Protein AF-A0A8H4F3S7-F1 (afdb_monomer_lite)

Foldseek 3Di:
DDDDDDDDDDDDDDDDDDDDDDDDDDDDDDDDDDDDDDDDDDDDDDDDDDDDDDDDDDDDDYDYDDDDDDDDDDDDDDDDDDDDDDDDDDDDDDDDDDDDDDDDDDDDDDDDDDPDDDPDDDDDDDDDDDDDDDDDDDDDDDDDDDDDDDDDDDDDDDDVVVVVVPDPPDDDDDDDDDDDDDDDDDDDDDDDDDDDDPPVVVVVVLVVVVVVLQVPWFDFAFDDPVRHTDDSVLLLAADLDQDPFFGTPVCRPPPGVVLSLLLVLLCVLLVSDDDDPPDDNLVSLLSNLVCCLVPVVCLQSNLSSLSRNCHPPPDLSSNLSSLLSLLLSLQAFAHDPSCLVNSLSSLVVQLPVPPNPSVLSSVSSNLSRVVRVVVGGDNDGDDSLSSVCSSCPSVQPFLAAEAQVVQCVVCVVPDLWLERPLLVLLLVLLVVLVVLQAAQALNDADDPVLLVVCRSCVSVVHSDPPPDNDSNSSSNNNLNRLLRYNAHLQHQVCLVVLLVCLVPLVSLQVSLLPDDLRSSLSLLLVLVSVLSCQDPVSCVRHVCHLLNSLLSRLSSRDDDPDPDPVCVVVSSVSSSSSSSSSSPFWDFDNCCSIRNPDRGGIDGPQAQPQPDDDDDDDQVQLQKDWAGDRFWIWIARNVLGAIAIEGEPPDDDDDPDDPFRYAYPPFQAEEEEAAGQLCVVLCQLLLNLVRHQAYDCLAHQDPQHDHNPPDPPDDDGSAYEDCDPPDIHRYDHDDLLPLLHALLSSQLCSCSVCSNNSNNVSSVVLSVLLVCLLVLVLLQVDADPDAFEEWEWEQDLVVLKIKTAQHNHVQNLSVSLNHHYQDDPPVDDRMDMDRCVPPVLSVLVSQLRGLAYEYEYFPPCALDSVCDPCVCQACPPPNHDHRNCQVVLRYKYLQQEGDSSYRCCSRCCSNRVLLVSQQSNCSRAVQKDQPQQDPLDDPPLRIWGHHPDPTHHDYDDCSSVQHHRPNNVGVSSRRPHDRNPIDRDDDDDDDDDDPVVVVVVVVVVVVVVVVVVVVVVVVVVVVVVVVCDDDDDPPPD

InterPro domains:
  IPR000198 Rho GTPase-activating protein domain [PF00620] (420-561)
  IPR000198 Rho GTPase-activating protein domain [PS50238] (402-590)
  IPR000198 Rho GTPase-activating protein domain [SM00324] (417-587)
  IPR000857 MyTH4 domain [PF00784] (286-388)
  IPR000857 MyTH4 domain [PS51016] (238-391)
  IPR000857 MyTH4 domain [SM00139] (238-391)
  IPR008936 Rho GTPase activation protein [G3DSA:1.10.555.10] (398-590)
  IPR008936 Rho GTPase activation protein [SSF48350] (398-586)
  IPR038185 MyTH4 domain superfamily [G3DSA:1.25.40.530] (217-392)

Structure (mmCIF, N/CA/C/O backbone):
data_AF-A0A8H4F3S7-F1
#
_entry.id   AF-A0A8H4F3S7-F1
#
loop_
_atom_site.group_PDB
_atom_site.id
_atom_site.type_symbol
_atom_site.label_atom_id
_atom_site.label_alt_id
_atom_site.label_comp_id
_atom_site.label_asym_id
_atom_site.label_entity_id
_atom_site.label_seq_id
_atom_site.pdbx_PDB_ins_code
_atom_site.Cartn_x
_atom_site.Cartn_y
_atom_site.Cartn_z
_atom_site.occupancy
_atom_site.B_iso_or_equiv
_atom_site.auth_seq_id
_atom_site.auth_comp_id
_atom_site.auth_asym_id
_atom_site.auth_atom_id
_atom_site.pdbx_PDB_model_num
ATOM 1 N N . MET A 1 1 ? 22.781 -30.620 34.845 1.00 30.05 1 MET A N 1
ATOM 2 C CA . MET A 1 1 ? 22.462 -31.632 35.874 1.00 30.05 1 MET A CA 1
ATOM 3 C C . MET A 1 1 ? 21.105 -31.277 36.452 1.00 30.05 1 MET A C 1
ATOM 5 O O . MET A 1 1 ? 20.896 -30.086 36.636 1.00 30.05 1 MET A O 1
ATOM 9 N N . SER A 1 2 ? 20.173 -32.175 36.761 1.00 25.92 2 SER A N 1
ATOM 10 C CA . SER A 1 2 ? 19.842 -33.530 36.258 1.00 25.92 2 SER A CA 1
ATOM 11 C C . SER A 1 2 ? 18.367 -33.737 36.673 1.00 25.92 2 SER A C 1
ATOM 13 O O . SER A 1 2 ? 18.014 -33.308 37.762 1.00 25.92 2 SER A O 1
ATOM 15 N N . LEU A 1 3 ? 17.419 -34.097 35.800 1.00 32.06 3 LEU A N 1
ATOM 16 C CA . LEU A 1 3 ? 17.091 -35.448 35.300 1.00 32.06 3 LEU A CA 1
ATOM 17 C C . LEU A 1 3 ? 16.796 -36.505 36.388 1.00 32.06 3 LEU A C 1
ATOM 19 O O . LEU A 1 3 ? 17.487 -36.535 37.398 1.00 32.06 3 LEU A O 1
ATOM 23 N N . VAL A 1 4 ? 15.851 -37.414 36.074 1.00 28.28 4 VAL A N 1
ATOM 24 C CA . VAL A 1 4 ? 15.215 -38.455 36.931 1.00 28.28 4 VAL A CA 1
ATOM 25 C C . VAL A 1 4 ? 14.128 -37.857 37.854 1.00 28.28 4 VAL A C 1
ATOM 27 O O . VAL A 1 4 ? 14.453 -37.074 38.733 1.00 28.28 4 VAL A O 1
ATOM 30 N N . LEU A 1 5 ? 12.813 -37.977 37.597 1.00 31.77 5 LEU A N 1
ATOM 31 C CA . LEU A 1 5 ? 11.893 -39.119 37.339 1.00 31.77 5 LEU A CA 1
ATOM 32 C C . LEU A 1 5 ? 11.303 -39.753 38.614 1.00 31.77 5 LEU A C 1
ATOM 34 O O . LEU A 1 5 ? 12.008 -40.422 39.359 1.00 31.77 5 LEU A O 1
ATOM 38 N N . SER A 1 6 ? 9.975 -39.698 38.736 1.00 25.19 6 SER A N 1
ATOM 39 C CA . SER A 1 6 ? 9.138 -40.901 38.887 1.00 25.19 6 SER A CA 1
ATOM 40 C C . SER A 1 6 ? 7.714 -40.601 38.392 1.00 25.19 6 SER A C 1
ATOM 42 O O . SER A 1 6 ? 7.310 -39.440 38.334 1.00 25.19 6 SER A O 1
ATOM 44 N N . ALA A 1 7 ? 6.984 -41.634 37.983 1.00 29.77 7 ALA A N 1
ATOM 45 C CA . ALA A 1 7 ? 5.580 -41.587 37.573 1.00 29.77 7 ALA A CA 1
ATOM 46 C C . ALA A 1 7 ? 4.899 -42.886 38.025 1.00 29.77 7 ALA A C 1
ATOM 48 O O . ALA A 1 7 ? 5.616 -43.861 38.246 1.00 29.77 7 ALA A O 1
ATOM 49 N N . ASN A 1 8 ? 3.564 -42.868 38.165 1.00 24.09 8 ASN A N 1
ATOM 50 C CA . ASN A 1 8 ? 2.613 -44.002 38.183 1.00 24.09 8 ASN A CA 1
ATOM 51 C C . ASN A 1 8 ? 1.218 -43.448 38.604 1.00 24.09 8 ASN A C 1
ATOM 53 O O . ASN A 1 8 ? 1.187 -42.532 39.422 1.00 24.09 8 ASN A O 1
ATOM 57 N N . ALA A 1 9 ? 0.042 -43.782 38.039 1.00 28.48 9 ALA A N 1
ATOM 58 C CA . ALA A 1 9 ? -0.511 -45.037 37.472 1.00 28.48 9 ALA A CA 1
ATOM 59 C C . ALA A 1 9 ? -0.664 -46.135 38.553 1.00 28.48 9 ALA A C 1
ATOM 61 O O . ALA A 1 9 ? 0.255 -46.352 39.321 1.00 28.48 9 ALA A O 1
ATOM 62 N N . SER A 1 10 ? -1.755 -46.875 38.747 1.00 30.25 10 SER A N 1
ATOM 63 C CA . SER A 1 10 ? -2.811 -47.428 37.874 1.00 30.25 10 SER A CA 1
ATOM 64 C C . SER A 1 10 ? -3.978 -47.903 38.804 1.00 30.25 10 SER A C 1
ATOM 66 O O . SER A 1 10 ? -3.956 -47.541 39.979 1.00 30.25 10 SER A O 1
ATOM 68 N N . GLU A 1 11 ? -5.035 -48.656 38.459 1.00 31.36 11 GLU A N 1
ATOM 69 C CA . GLU A 1 11 ? -5.537 -49.274 37.214 1.00 31.36 11 GLU A CA 1
ATOM 70 C C . GLU A 1 11 ? -7.071 -49.517 37.334 1.00 31.36 11 GLU A C 1
ATOM 72 O O . GLU A 1 11 ? -7.676 -49.101 38.322 1.00 31.36 11 GLU A O 1
ATOM 77 N N . GLY A 1 12 ? -7.702 -50.207 36.369 1.00 24.22 12 GLY A N 1
ATOM 78 C CA . GLY A 1 12 ? -9.120 -50.618 36.421 1.00 24.22 12 GLY A CA 1
ATOM 79 C C . GLY A 1 12 ? -9.851 -50.469 35.075 1.00 24.22 12 GLY A C 1
ATOM 80 O O . GLY A 1 12 ? -10.682 -49.579 34.956 1.00 24.22 12 GLY A O 1
ATOM 81 N N . ALA A 1 13 ? -9.489 -51.127 33.964 1.00 28.52 13 ALA A N 1
ATOM 82 C CA . ALA A 1 13 ? -9.223 -52.556 33.683 1.00 28.52 13 ALA A CA 1
ATOM 83 C C . ALA A 1 13 ? -10.454 -53.300 33.103 1.00 28.52 13 ALA A C 1
ATOM 85 O O . ALA A 1 13 ? -11.560 -53.181 33.622 1.00 28.52 13 ALA A O 1
ATOM 86 N N . GLY A 1 14 ? -10.249 -54.075 32.027 1.00 24.52 14 GLY A N 1
ATOM 87 C CA . GLY A 1 14 ? -11.282 -54.836 31.301 1.00 24.52 14 GLY A CA 1
ATOM 88 C C . GLY A 1 14 ? -10.870 -55.065 29.839 1.00 24.52 14 GLY A C 1
ATOM 89 O O . GLY A 1 14 ? -10.907 -54.129 29.043 1.00 24.52 14 GLY A O 1
ATOM 90 N N . THR A 1 15 ? -10.398 -56.274 29.498 1.00 28.19 15 THR A N 1
ATOM 91 C CA . THR A 1 15 ? -9.485 -56.469 28.349 1.00 28.19 15 THR A CA 1
ATOM 92 C C . THR A 1 15 ? -9.474 -57.926 27.811 1.00 28.19 15 THR A C 1
ATOM 94 O O . THR A 1 15 ? -9.750 -58.841 28.579 1.00 28.19 15 THR A O 1
ATOM 97 N N . LEU A 1 16 ? -9.014 -58.111 26.554 1.00 30.89 16 LEU A N 1
ATOM 98 C CA . LEU A 1 16 ? -8.405 -59.318 25.912 1.00 30.89 16 LEU A CA 1
ATOM 99 C C . LEU A 1 16 ? -9.239 -60.277 25.002 1.00 30.89 16 LEU A C 1
ATOM 101 O O . LEU A 1 16 ? -10.076 -61.038 25.466 1.00 30.89 16 LEU A O 1
ATOM 105 N N . GLN A 1 17 ? -8.829 -60.282 23.717 1.00 27.73 17 GLN A N 1
ATOM 106 C CA . GLN A 1 17 ? -8.341 -61.404 22.864 1.00 27.73 17 GLN A CA 1
ATOM 107 C C . GLN A 1 17 ? -9.236 -62.476 22.174 1.00 27.73 17 GLN A C 1
ATOM 109 O O . GLN A 1 17 ? -9.980 -63.220 22.797 1.00 27.73 17 GLN A O 1
ATOM 114 N N . ASP A 1 18 ? -9.004 -62.565 20.850 1.00 28.66 18 ASP A N 1
ATOM 115 C CA . ASP A 1 18 ? -8.637 -63.720 19.989 1.00 28.66 18 ASP A CA 1
ATOM 116 C C . ASP A 1 18 ? -9.385 -65.077 20.049 1.00 28.66 18 ASP A C 1
ATOM 118 O O . ASP A 1 18 ? -9.222 -65.842 20.991 1.00 28.66 18 ASP A O 1
ATOM 122 N N . GLU A 1 19 ? -10.030 -65.477 18.934 1.00 27.84 19 GLU A N 1
ATOM 123 C CA . GLU A 1 19 ? -9.434 -66.408 17.938 1.00 27.84 19 GLU A CA 1
ATOM 124 C C . GLU A 1 19 ? -10.245 -66.462 16.606 1.00 27.84 19 GLU A C 1
ATOM 126 O O . GLU A 1 19 ? -11.162 -65.666 16.398 1.00 27.84 19 GLU A O 1
ATOM 131 N N . LEU A 1 20 ? -9.857 -67.320 15.644 1.00 26.53 20 LEU A N 1
ATOM 132 C CA . LEU A 1 20 ? -10.383 -67.366 14.261 1.00 26.53 20 LEU A CA 1
ATOM 133 C C . LEU A 1 20 ? -11.532 -68.384 14.055 1.00 26.53 20 LEU A C 1
ATOM 135 O O . LEU A 1 20 ? -11.533 -69.420 14.709 1.00 26.53 20 LEU A O 1
ATOM 139 N N . VAL A 1 21 ? -12.399 -68.167 13.040 1.00 27.50 21 VAL A N 1
ATOM 140 C CA . VAL A 1 21 ? -12.655 -69.079 11.875 1.00 27.50 21 VAL A CA 1
ATOM 141 C C . VAL A 1 21 ? -13.972 -68.767 11.107 1.00 27.50 21 VAL A C 1
ATOM 143 O O . VAL A 1 21 ? -15.048 -68.679 11.678 1.00 27.50 21 VAL A O 1
ATOM 146 N N . GLU A 1 22 ? -13.837 -68.654 9.776 1.00 25.67 22 GLU A N 1
ATOM 147 C CA . GLU A 1 22 ? -14.793 -68.850 8.653 1.00 25.67 22 GLU A CA 1
ATOM 148 C C . GLU A 1 22 ? -16.253 -68.297 8.556 1.00 25.67 22 GLU A C 1
ATOM 150 O O . GLU A 1 22 ? -17.151 -68.584 9.334 1.00 25.67 22 GLU A O 1
ATOM 155 N N . GLN A 1 23 ? -16.502 -67.772 7.337 1.00 23.48 23 GLN A N 1
ATOM 156 C CA . GLN A 1 23 ? -17.669 -67.968 6.442 1.00 23.48 23 GLN A CA 1
ATOM 157 C C . GLN A 1 23 ? -18.932 -67.061 6.447 1.00 23.48 23 GLN A C 1
ATOM 159 O O . GLN A 1 23 ? -19.747 -67.035 7.356 1.00 23.48 23 GLN A O 1
ATOM 164 N N . LYS A 1 24 ? -19.191 -66.567 5.215 1.00 22.94 24 LYS A N 1
ATOM 165 C CA . LYS A 1 24 ? -20.485 -66.352 4.515 1.00 22.94 24 LYS A CA 1
ATOM 166 C C . LYS A 1 24 ? -21.374 -65.124 4.831 1.00 22.94 24 LYS A C 1
ATOM 168 O O . LYS A 1 24 ? -22.195 -65.147 5.730 1.00 22.94 24 LYS A O 1
ATOM 173 N N . ARG A 1 25 ? -21.415 -64.254 3.800 1.00 24.78 25 ARG A N 1
ATOM 174 C CA . ARG A 1 25 ? -22.603 -63.621 3.161 1.00 24.78 25 ARG A CA 1
ATOM 175 C C . ARG A 1 25 ? -23.397 -62.535 3.915 1.00 24.78 25 ARG A C 1
ATOM 177 O O . ARG A 1 25 ? -23.950 -62.800 4.961 1.00 24.78 25 ARG A O 1
ATOM 184 N N . HIS A 1 26 ? -23.573 -61.406 3.203 1.00 27.44 26 HIS A N 1
ATOM 185 C CA . HIS A 1 26 ? -24.788 -60.572 3.004 1.00 27.44 26 HIS A CA 1
ATOM 186 C C . HIS A 1 26 ? -25.687 -60.215 4.227 1.00 27.44 26 HIS A C 1
ATOM 188 O O . HIS A 1 26 ? -26.011 -61.044 5.058 1.00 27.44 26 HIS A O 1
ATOM 194 N N . SER A 1 27 ? -26.269 -59.014 4.330 1.00 26.11 27 SER A N 1
ATOM 195 C CA . SER A 1 27 ? -27.032 -58.343 3.259 1.00 26.11 27 SER A CA 1
ATOM 196 C C . SER A 1 27 ? -27.237 -56.836 3.493 1.00 26.11 27 SER A C 1
ATOM 198 O O . SER A 1 27 ? -27.089 -56.342 4.605 1.00 26.11 27 SER A O 1
ATOM 200 N N . ARG A 1 28 ? -27.658 -56.124 2.436 1.00 35.53 28 ARG A N 1
ATOM 201 C CA . ARG A 1 28 ? -28.431 -54.870 2.539 1.00 35.53 28 ARG A CA 1
ATOM 202 C C . ARG A 1 28 ? -29.928 -55.191 2.696 1.00 35.53 28 ARG A C 1
ATOM 204 O O . ARG A 1 28 ? -30.354 -56.253 2.253 1.00 35.53 28 ARG A O 1
ATOM 211 N N . SER A 1 29 ? -30.706 -54.216 3.163 1.00 27.83 29 SER A N 1
ATOM 212 C CA . SER A 1 29 ? -32.123 -54.004 2.804 1.00 27.83 29 SER A CA 1
ATOM 213 C C . SER A 1 29 ? -32.195 -52.574 2.223 1.00 27.83 29 SER A C 1
ATOM 215 O O . SER A 1 29 ? -31.497 -51.712 2.755 1.00 27.83 29 SER A O 1
ATOM 217 N N . LEU A 1 30 ? -32.760 -52.260 1.046 1.00 30.67 30 LEU A N 1
ATOM 218 C CA . LEU A 1 30 ? -34.094 -52.561 0.476 1.00 30.67 30 LEU A CA 1
ATOM 219 C C . LEU A 1 30 ? -35.198 -51.772 1.216 1.00 30.67 30 LEU A C 1
ATOM 221 O O . LEU A 1 30 ? -35.087 -51.597 2.426 1.00 30.67 30 LEU A O 1
ATOM 225 N N . ASP A 1 31 ? -36.194 -51.185 0.537 1.00 29.19 31 ASP A N 1
ATOM 226 C CA . ASP A 1 31 ? -36.855 -51.673 -0.694 1.00 29.19 31 ASP A CA 1
ATOM 227 C C . ASP A 1 31 ? -36.945 -50.698 -1.892 1.00 29.19 31 ASP A C 1
ATOM 229 O O . ASP A 1 31 ? -37.033 -49.485 -1.719 1.00 29.19 31 ASP A O 1
ATOM 233 N N . LEU A 1 32 ? -36.999 -51.265 -3.112 1.00 28.77 32 LEU A N 1
ATOM 234 C CA . LEU A 1 32 ? -37.685 -50.730 -4.308 1.00 28.77 32 LEU A CA 1
ATOM 235 C C . LEU A 1 32 ? -37.726 -51.806 -5.424 1.00 28.77 32 LEU A C 1
ATOM 237 O O . LEU A 1 32 ? -36.688 -52.173 -5.965 1.00 28.77 32 LEU A O 1
ATOM 241 N N . GLU A 1 33 ? -38.921 -52.300 -5.757 1.00 27.94 33 GLU A N 1
ATOM 242 C CA . GLU A 1 33 ? -39.277 -53.346 -6.749 1.00 27.94 33 GLU A CA 1
ATOM 243 C C . GLU A 1 33 ? -40.795 -53.162 -7.080 1.00 27.94 33 GLU A C 1
ATOM 245 O O . GLU A 1 33 ? -41.448 -52.406 -6.351 1.00 27.94 33 GLU A O 1
ATOM 250 N N . PRO A 1 34 ? -41.424 -53.818 -8.091 1.00 49.97 34 PRO A N 1
ATOM 251 C CA . PRO A 1 34 ? -40.870 -54.808 -9.019 1.00 49.97 34 PRO A CA 1
ATOM 252 C C . PRO A 1 34 ? -41.162 -54.595 -10.522 1.00 49.97 34 PRO A C 1
ATOM 254 O O . PRO A 1 34 ? -42.189 -54.030 -10.904 1.00 49.97 34 PRO A O 1
ATOM 257 N N . ASN A 1 35 ? -40.326 -55.197 -11.382 1.00 29.38 35 ASN A N 1
ATOM 258 C CA . ASN A 1 35 ? -40.715 -56.268 -12.332 1.00 29.38 35 ASN A CA 1
ATOM 259 C C . ASN A 1 35 ? -39.581 -56.619 -13.320 1.00 29.38 35 ASN A C 1
ATOM 261 O O . ASN A 1 35 ? -38.792 -55.764 -13.715 1.00 29.38 35 ASN A O 1
ATOM 265 N N . ALA A 1 36 ? -39.510 -57.887 -13.749 1.00 28.20 36 ALA A N 1
ATOM 266 C CA . ALA A 1 36 ? -38.321 -58.448 -14.401 1.00 28.20 36 ALA A CA 1
ATOM 267 C C . ALA A 1 36 ? -38.604 -59.364 -15.609 1.00 28.20 36 ALA A C 1
ATOM 269 O O . ALA A 1 36 ? -39.636 -60.032 -15.658 1.00 28.20 36 ALA A O 1
ATOM 270 N N . ARG A 1 37 ? -37.629 -59.442 -16.537 1.00 27.86 37 ARG A N 1
ATOM 271 C CA . ARG A 1 37 ? -37.309 -60.533 -17.504 1.00 27.86 37 ARG A CA 1
ATOM 272 C C . ARG A 1 37 ? -36.191 -60.047 -18.454 1.00 27.86 37 ARG A C 1
ATOM 274 O O . ARG A 1 37 ? -36.165 -58.869 -18.770 1.00 27.86 37 ARG A O 1
ATOM 281 N N . MET A 1 38 ? -35.262 -60.854 -18.979 1.00 27.36 38 MET A N 1
ATOM 282 C CA . MET A 1 38 ? -34.827 -62.233 -18.679 1.00 27.36 38 MET A CA 1
ATOM 283 C C . MET A 1 38 ? -33.371 -62.406 -19.198 1.00 27.36 38 MET A C 1
ATOM 285 O O . MET A 1 38 ? -32.945 -61.638 -20.058 1.00 27.36 38 MET A O 1
ATOM 289 N N . ARG A 1 39 ? -32.598 -63.399 -18.726 1.00 28.17 39 ARG A N 1
ATOM 290 C CA . ARG A 1 39 ? -31.249 -63.734 -19.257 1.00 28.17 39 ARG A CA 1
ATOM 291 C C . ARG A 1 39 ? -31.279 -64.978 -20.150 1.00 28.17 39 ARG A C 1
ATOM 293 O O . ARG A 1 39 ? -32.022 -65.904 -19.848 1.00 28.17 39 ARG A O 1
ATOM 300 N N . LEU A 1 40 ? -30.353 -65.062 -21.112 1.00 25.20 40 LEU A N 1
ATOM 301 C CA . LEU A 1 40 ? -29.851 -66.321 -21.688 1.00 25.20 40 LEU A CA 1
ATOM 302 C C . LEU A 1 40 ? -28.408 -66.151 -22.217 1.00 25.20 40 LEU A C 1
ATOM 304 O O . LEU A 1 40 ? -28.021 -65.059 -22.622 1.00 25.20 40 LEU A O 1
ATOM 308 N N . HIS A 1 41 ? -27.618 -67.230 -22.204 1.00 31.39 41 HIS A N 1
ATOM 309 C CA . HIS A 1 41 ? -26.297 -67.345 -22.852 1.00 31.39 41 HIS A CA 1
ATOM 310 C C . HIS A 1 41 ? -26.415 -68.257 -24.082 1.00 31.39 41 HIS A C 1
ATOM 312 O O . HIS A 1 41 ? -27.079 -69.284 -23.950 1.00 31.39 41 HIS A O 1
ATOM 318 N N . GLN A 1 42 ? -25.686 -67.992 -25.184 1.00 28.98 42 GLN A N 1
ATOM 319 C CA . GLN A 1 42 ? -25.071 -69.035 -26.042 1.00 28.98 42 GLN A CA 1
ATOM 320 C C . GLN A 1 42 ? -24.177 -68.496 -27.192 1.00 28.98 42 GLN A C 1
ATOM 322 O O . GLN A 1 42 ? -24.397 -67.403 -27.694 1.00 28.98 42 GLN A O 1
ATOM 327 N N . ARG A 1 43 ? -23.207 -69.339 -27.599 1.00 25.34 43 ARG A N 1
ATOM 328 C CA . ARG A 1 43 ? -22.663 -69.605 -28.962 1.00 25.34 43 ARG A CA 1
ATOM 329 C C . ARG A 1 43 ? -22.178 -68.478 -29.909 1.00 25.34 43 ARG A C 1
ATOM 331 O O . ARG A 1 43 ? -22.951 -67.863 -30.621 1.00 25.34 43 ARG A O 1
ATOM 338 N N . SER A 1 44 ? -20.847 -68.375 -30.010 1.00 24.64 44 SER A N 1
ATOM 339 C CA . SER A 1 44 ? -19.993 -68.715 -31.184 1.00 24.64 44 SER A CA 1
ATOM 340 C C . SER A 1 44 ? -20.448 -68.549 -32.662 1.00 24.64 44 SER A C 1
ATOM 342 O O . SER A 1 44 ? -21.379 -69.230 -33.084 1.00 24.64 44 SER A O 1
ATOM 344 N N . ALA A 1 45 ? -19.527 -67.937 -33.437 1.00 25.88 45 ALA A N 1
ATOM 345 C CA . ALA A 1 45 ? -19.052 -68.271 -34.807 1.00 25.88 45 ALA A CA 1
ATOM 346 C C . ALA A 1 45 ? -19.709 -67.663 -36.081 1.00 25.88 45 ALA A C 1
ATOM 348 O O . ALA A 1 45 ? -20.926 -67.575 -36.158 1.00 25.88 45 ALA A O 1
ATOM 349 N N . SER A 1 46 ? -18.812 -67.334 -37.045 1.00 28.08 46 SER A N 1
ATOM 350 C CA . SER A 1 46 ? -18.922 -67.239 -38.534 1.00 28.08 46 SER A CA 1
ATOM 351 C C . SER A 1 46 ? -20.031 -66.390 -39.200 1.00 28.08 46 SER A C 1
ATOM 353 O O . SER A 1 46 ? -21.099 -66.193 -38.641 1.00 28.08 46 SER A O 1
ATOM 355 N N . GLU A 1 47 ? -19.887 -65.845 -40.422 1.00 32.69 47 GLU A N 1
ATOM 356 C CA . GLU A 1 47 ? -18.753 -65.598 -41.358 1.00 32.69 47 GLU A CA 1
ATOM 357 C C . GLU A 1 47 ? -19.172 -64.450 -42.313 1.00 32.69 47 GLU A C 1
ATOM 359 O O . GLU A 1 47 ? -20.370 -64.207 -42.477 1.00 32.69 47 GLU A O 1
ATOM 364 N N . SER A 1 48 ? -18.263 -63.620 -42.846 1.00 31.05 48 SER A N 1
ATOM 365 C CA . SER A 1 48 ? -17.764 -63.595 -44.255 1.00 31.05 48 SER A CA 1
ATOM 366 C C . SER A 1 48 ? -17.426 -62.118 -44.602 1.00 31.05 48 SER A C 1
ATOM 368 O O . SER A 1 48 ? -17.904 -61.234 -43.889 1.00 31.05 48 SER A O 1
ATOM 370 N N . ASP A 1 49 ? -16.658 -61.692 -45.617 1.00 31.28 49 ASP A N 1
ATOM 371 C CA . ASP A 1 49 ? -15.682 -62.294 -46.558 1.00 31.28 49 ASP A CA 1
ATOM 372 C C . ASP A 1 49 ? -14.805 -61.133 -47.120 1.00 31.28 49 ASP A C 1
ATOM 374 O O . ASP A 1 49 ? -15.175 -59.969 -46.964 1.00 31.28 49 ASP A O 1
ATOM 378 N N . GLY A 1 50 ? -13.665 -61.318 -47.800 1.00 27.75 50 GLY A N 1
ATOM 379 C CA . GLY A 1 50 ? -12.905 -62.531 -48.134 1.00 27.75 50 GLY A CA 1
ATOM 380 C C . GLY A 1 50 ? -11.714 -62.219 -49.078 1.00 27.75 50 GLY A C 1
ATOM 381 O O . GLY A 1 50 ? -11.631 -61.114 -49.613 1.00 27.75 50 GLY A O 1
ATOM 382 N N . ILE A 1 51 ? -10.857 -63.226 -49.323 1.00 27.97 51 ILE A N 1
ATOM 383 C CA . ILE A 1 51 ? -9.754 -63.309 -50.324 1.00 27.97 51 ILE A CA 1
ATOM 384 C C . ILE A 1 51 ? -8.394 -62.630 -49.978 1.00 27.97 51 ILE A C 1
ATOM 386 O O . ILE A 1 51 ? -8.310 -61.457 -49.628 1.00 27.97 51 ILE A O 1
ATOM 390 N N . ASP A 1 52 ? -7.321 -63.429 -50.121 1.00 29.25 52 ASP A N 1
ATOM 391 C CA . ASP A 1 52 ? -5.887 -63.190 -49.818 1.00 29.25 52 ASP A CA 1
ATOM 392 C C . ASP A 1 52 ? -5.116 -62.390 -50.918 1.00 29.25 52 ASP A C 1
ATOM 394 O O . ASP A 1 52 ? -5.742 -61.865 -51.835 1.00 29.25 52 ASP A O 1
ATOM 398 N N . ILE A 1 53 ? -3.777 -62.199 -50.978 1.00 30.16 53 ILE A N 1
ATOM 399 C CA . ILE A 1 53 ? -2.530 -62.869 -50.480 1.00 30.16 53 ILE A CA 1
ATOM 400 C C . ILE A 1 53 ? -1.349 -61.827 -50.529 1.00 30.16 53 ILE A C 1
ATOM 402 O O . ILE A 1 53 ? -1.591 -60.703 -50.959 1.00 30.16 53 ILE A O 1
ATOM 406 N N . ILE A 1 54 ? -0.057 -62.015 -50.165 1.00 30.16 54 ILE A N 1
ATOM 407 C CA . ILE A 1 54 ? 0.842 -63.153 -49.819 1.00 30.16 54 ILE A CA 1
ATOM 408 C C . ILE A 1 54 ? 1.895 -62.685 -48.759 1.00 30.16 54 ILE A C 1
ATOM 410 O O . ILE A 1 54 ? 2.281 -61.524 -48.809 1.00 30.16 54 ILE A O 1
ATOM 414 N N . ALA A 1 55 ? 2.460 -63.605 -47.946 1.00 28.78 55 ALA A N 1
ATOM 415 C CA . ALA A 1 55 ? 3.759 -63.549 -47.203 1.00 28.78 55 ALA A CA 1
ATOM 416 C C . ALA A 1 55 ? 3.983 -62.423 -46.137 1.00 28.78 55 ALA A C 1
ATOM 418 O O . ALA A 1 55 ? 3.816 -61.250 -46.430 1.00 28.78 55 ALA A O 1
ATOM 419 N N . ALA A 1 56 ? 4.274 -62.676 -44.841 1.00 29.36 56 ALA A N 1
ATOM 420 C CA . ALA A 1 56 ? 5.368 -63.421 -44.146 1.00 29.36 56 ALA A CA 1
ATOM 421 C C . ALA A 1 56 ? 6.634 -62.546 -43.864 1.00 29.36 56 ALA A C 1
ATOM 423 O O . ALA A 1 56 ? 6.935 -61.671 -44.667 1.00 29.36 56 ALA A O 1
ATOM 424 N N . THR A 1 57 ? 7.399 -62.653 -42.755 1.00 30.25 57 THR A N 1
ATOM 425 C CA . THR A 1 57 ? 7.477 -63.647 -41.643 1.00 30.25 57 THR A CA 1
ATOM 426 C C . THR A 1 57 ? 8.029 -63.015 -40.324 1.00 30.25 57 THR A C 1
ATOM 428 O O . THR A 1 57 ? 8.536 -61.902 -40.363 1.00 30.25 57 THR A O 1
ATOM 431 N N . GLU A 1 58 ? 7.922 -63.734 -39.186 1.00 29.88 58 GLU A N 1
ATOM 432 C CA . GLU A 1 58 ? 8.734 -63.756 -37.917 1.00 29.88 58 GLU A CA 1
ATOM 433 C C . GLU A 1 58 ? 9.638 -62.557 -37.492 1.00 29.88 58 GLU A C 1
ATOM 435 O O . GLU A 1 58 ? 10.414 -62.036 -38.277 1.00 29.88 58 GLU A O 1
ATOM 440 N N . GLN A 1 59 ? 9.599 -61.998 -36.263 1.00 28.88 59 GLN A N 1
ATOM 441 C CA . GLN A 1 59 ? 9.763 -62.490 -34.861 1.00 28.88 59 GLN A CA 1
ATOM 442 C C . GLN A 1 59 ? 11.200 -62.524 -34.257 1.00 28.88 59 GLN A C 1
ATOM 444 O O . GLN A 1 59 ? 12.120 -63.108 -34.814 1.00 28.88 59 GLN A O 1
ATOM 449 N N . LYS A 1 60 ? 11.274 -62.076 -32.982 1.00 28.94 60 LYS A N 1
ATOM 450 C CA . LYS A 1 60 ? 12.256 -62.379 -31.898 1.00 28.94 60 LYS A CA 1
ATOM 451 C C . LYS A 1 60 ? 13.577 -61.578 -31.778 1.00 28.94 60 LYS A C 1
ATOM 453 O O . LYS A 1 60 ? 13.799 -60.604 -32.484 1.00 28.94 60 LYS A O 1
ATOM 458 N N . ILE A 1 61 ? 14.297 -61.859 -30.676 1.00 28.61 61 ILE A N 1
ATOM 459 C CA . ILE A 1 61 ? 15.178 -60.945 -29.902 1.00 28.61 61 ILE A CA 1
ATOM 460 C C . ILE A 1 61 ? 16.606 -61.584 -29.681 1.00 28.61 61 ILE A C 1
ATOM 462 O O . ILE A 1 61 ? 16.948 -62.447 -30.482 1.00 28.61 61 ILE A O 1
ATOM 466 N N . PRO A 1 62 ? 17.496 -61.166 -28.736 1.00 53.84 62 PRO A N 1
ATOM 467 C CA . PRO A 1 62 ? 18.940 -60.874 -28.950 1.00 53.84 62 PRO A CA 1
ATOM 468 C C . PRO A 1 62 ? 19.867 -62.078 -28.552 1.00 53.84 62 PRO A C 1
ATOM 470 O O . PRO A 1 62 ? 19.339 -63.190 -28.557 1.00 53.84 62 PRO A O 1
ATOM 473 N N . PRO A 1 63 ? 21.164 -61.974 -28.108 1.00 53.28 63 PRO A N 1
ATOM 474 C CA . PRO A 1 63 ? 22.157 -60.867 -28.023 1.00 53.28 63 PRO A CA 1
ATOM 475 C C . PRO A 1 63 ? 23.636 -61.228 -28.429 1.00 53.28 63 PRO A C 1
ATOM 477 O O . PRO A 1 63 ? 23.917 -62.340 -28.862 1.00 53.28 63 PRO A O 1
ATOM 480 N N . SER A 1 64 ? 24.603 -60.336 -28.105 1.00 27.34 64 SER A N 1
ATOM 481 C CA . SER A 1 64 ? 26.061 -60.594 -27.854 1.00 27.34 64 SER A CA 1
ATOM 482 C C . SER A 1 64 ? 27.006 -60.764 -29.084 1.00 27.34 64 SER A C 1
ATOM 484 O O . SER A 1 64 ? 26.483 -60.943 -30.174 1.00 27.34 64 SER A O 1
ATOM 486 N N . VAL A 1 65 ? 28.367 -60.746 -29.075 1.00 29.80 65 VAL A N 1
ATOM 487 C CA . VAL A 1 65 ? 29.517 -60.175 -28.282 1.00 29.80 65 VAL A CA 1
ATOM 488 C C . VAL A 1 65 ? 30.839 -60.443 -29.104 1.00 29.80 65 VAL A C 1
ATOM 490 O O . VAL A 1 65 ? 30.785 -61.197 -30.066 1.00 29.80 65 VAL A O 1
ATOM 493 N N . VAL A 1 66 ? 32.014 -59.881 -28.730 1.00 29.75 66 VAL A N 1
ATOM 494 C CA . VAL A 1 66 ? 33.424 -60.166 -29.201 1.00 29.75 66 VAL A CA 1
ATOM 495 C C . VAL A 1 66 ? 34.105 -59.268 -30.284 1.00 29.75 66 VAL A C 1
ATOM 497 O O . VAL A 1 66 ? 33.914 -59.413 -31.482 1.00 29.75 66 VAL A O 1
ATOM 500 N N . ALA A 1 67 ? 35.002 -58.401 -29.785 1.00 27.20 67 ALA A N 1
ATOM 501 C CA . ALA A 1 67 ? 36.378 -57.987 -30.179 1.00 27.20 67 ALA A CA 1
ATOM 502 C C . ALA A 1 67 ? 37.047 -58.135 -31.594 1.00 27.20 67 ALA A C 1
ATOM 504 O O . ALA A 1 67 ? 37.186 -59.225 -32.131 1.00 27.20 67 ALA A O 1
ATOM 505 N N . SER A 1 68 ? 37.711 -57.028 -32.010 1.00 25.48 68 SER A N 1
ATOM 506 C CA . SER A 1 68 ? 39.076 -56.865 -32.624 1.00 25.48 68 SER A CA 1
ATOM 507 C C . SER A 1 68 ? 39.514 -57.664 -33.883 1.00 25.48 68 SER A C 1
ATOM 509 O O . SER A 1 68 ? 39.616 -58.882 -33.832 1.00 25.48 68 SER A O 1
ATOM 511 N N . SER A 1 69 ? 40.032 -57.055 -34.972 1.00 27.11 69 SER A N 1
ATOM 512 C CA . SER A 1 69 ? 41.342 -56.349 -35.004 1.00 27.11 69 SER A CA 1
ATOM 513 C C . SER A 1 69 ? 41.740 -55.738 -36.391 1.00 27.11 69 SER A C 1
ATOM 515 O O . SER A 1 69 ? 41.522 -56.363 -37.417 1.00 27.11 69 SER A O 1
ATOM 517 N N . VAL A 1 70 ? 42.315 -54.511 -36.392 1.00 26.39 70 VAL A N 1
ATOM 518 C CA . VAL A 1 70 ? 43.626 -54.053 -36.980 1.00 26.39 70 VAL A CA 1
ATOM 519 C C . VAL A 1 70 ? 44.105 -54.608 -38.363 1.00 26.39 70 VAL A C 1
ATOM 521 O O . VAL A 1 70 ? 44.156 -55.828 -38.472 1.00 26.39 70 VAL A O 1
ATOM 524 N N . PRO A 1 71 ? 44.673 -53.820 -39.339 1.00 38.56 71 PRO A N 1
ATOM 525 C CA . PRO A 1 71 ? 44.793 -52.345 -39.504 1.00 38.56 71 PRO A CA 1
ATOM 526 C C . PRO A 1 71 ? 44.633 -51.764 -40.963 1.00 38.56 71 PRO A C 1
ATOM 528 O O . PRO A 1 71 ? 44.343 -52.462 -41.928 1.00 38.56 71 PRO A O 1
ATOM 531 N N . THR A 1 72 ? 45.018 -50.478 -41.104 1.00 24.55 72 THR A N 1
ATOM 532 C CA . THR A 1 72 ? 45.743 -49.790 -42.223 1.00 24.55 72 THR A CA 1
ATOM 533 C C . THR A 1 72 ? 45.045 -48.864 -43.251 1.00 24.55 72 THR A C 1
ATOM 535 O O . THR A 1 72 ? 44.201 -49.260 -44.039 1.00 24.55 72 THR A O 1
ATOM 538 N N . THR A 1 73 ? 45.604 -47.636 -43.299 1.00 27.34 73 THR A N 1
ATOM 539 C CA . THR A 1 73 ? 45.706 -46.631 -44.393 1.00 27.34 73 THR A CA 1
ATOM 540 C C . THR A 1 73 ? 44.489 -45.840 -44.917 1.00 27.34 73 THR A C 1
ATOM 542 O O . THR A 1 73 ? 43.829 -46.282 -45.842 1.00 27.34 73 THR A O 1
ATOM 545 N N . LYS A 1 74 ? 44.400 -44.579 -44.430 1.00 26.52 74 LYS A N 1
ATOM 546 C CA . LYS A 1 74 ? 44.211 -43.280 -45.150 1.00 26.52 74 LYS A CA 1
ATOM 547 C C . LYS A 1 74 ? 43.019 -43.146 -46.127 1.00 26.52 74 LYS A C 1
ATOM 549 O O . LYS A 1 74 ? 42.916 -43.897 -47.078 1.00 26.52 74 LYS A O 1
ATOM 554 N N . GLU A 1 75 ? 42.153 -42.136 -46.019 1.00 28.23 75 GLU A N 1
ATOM 555 C CA . GLU A 1 75 ? 42.487 -40.693 -46.037 1.00 28.23 75 GLU A CA 1
ATOM 556 C C . GLU A 1 75 ? 41.648 -39.821 -45.069 1.00 28.23 75 GLU A C 1
ATOM 558 O O . GLU A 1 75 ? 40.891 -40.331 -44.245 1.00 28.23 75 GLU A O 1
ATOM 563 N N . GLU A 1 76 ? 41.862 -38.499 -45.091 1.00 26.28 76 GLU A N 1
ATOM 564 C CA . GLU A 1 76 ? 41.477 -37.557 -44.030 1.00 26.28 76 GLU A CA 1
ATOM 565 C C . GLU A 1 76 ? 40.358 -36.581 -44.436 1.00 26.28 76 GLU A C 1
ATOM 567 O O . GLU A 1 76 ? 40.388 -36.004 -45.519 1.00 26.28 76 GLU A O 1
ATOM 572 N N . THR A 1 77 ? 39.436 -36.286 -43.512 1.00 28.11 77 THR A N 1
ATOM 573 C CA . THR A 1 77 ? 38.933 -34.917 -43.232 1.00 28.11 77 THR A CA 1
ATOM 574 C C . THR A 1 77 ? 38.027 -34.940 -41.996 1.00 28.11 77 THR A C 1
ATOM 576 O O . THR A 1 77 ? 36.938 -35.505 -42.030 1.00 28.11 77 THR A O 1
ATOM 579 N N . SER A 1 78 ? 38.454 -34.333 -40.883 1.00 26.83 78 SER A N 1
ATOM 580 C CA . SER A 1 78 ? 37.694 -34.330 -39.622 1.00 26.83 78 SER A CA 1
ATOM 581 C C . SER A 1 78 ? 37.510 -32.929 -39.034 1.00 26.83 78 SER A C 1
ATOM 583 O O . SER A 1 78 ? 38.412 -32.093 -39.029 1.00 26.83 78 SER A O 1
ATOM 585 N N . VAL A 1 79 ? 36.303 -32.675 -38.523 1.00 30.97 79 VAL A N 1
ATOM 586 C CA . VAL A 1 79 ? 35.936 -31.442 -37.812 1.00 30.97 79 VAL A CA 1
ATOM 587 C C . VAL A 1 79 ? 36.556 -31.448 -36.410 1.00 30.97 79 VAL A C 1
ATOM 589 O O . VAL A 1 79 ? 36.475 -32.453 -35.706 1.00 30.97 79 VAL A O 1
ATOM 592 N N . SER A 1 80 ? 37.129 -30.322 -35.970 1.00 26.33 80 SER A N 1
ATOM 593 C CA . SER A 1 80 ? 37.752 -30.180 -34.644 1.00 26.33 80 SER A CA 1
ATOM 594 C C . SER A 1 80 ? 37.002 -29.202 -33.732 1.00 26.33 80 SER A C 1
ATOM 596 O O . SER A 1 80 ? 36.839 -28.030 -34.073 1.00 26.33 80 SER A O 1
ATOM 598 N N . ASN A 1 81 ? 36.618 -29.662 -32.540 1.00 26.69 81 ASN A N 1
ATOM 599 C CA . ASN A 1 81 ? 36.014 -28.849 -31.478 1.00 26.69 81 ASN A CA 1
ATOM 600 C C . ASN A 1 81 ? 37.055 -28.276 -30.494 1.00 26.69 81 ASN A C 1
ATOM 602 O O . ASN A 1 81 ? 38.119 -28.855 -30.307 1.00 26.69 81 ASN A O 1
ATOM 606 N N . SER A 1 82 ? 36.641 -27.234 -29.757 1.00 28.17 82 SER A N 1
ATOM 607 C CA . SER A 1 82 ? 37.174 -26.800 -28.448 1.00 28.17 82 SER A CA 1
ATOM 608 C C . SER A 1 82 ? 38.615 -26.259 -28.359 1.00 28.17 82 SER A C 1
ATOM 610 O O . SER A 1 82 ? 39.594 -26.994 -28.452 1.00 28.17 82 SER A O 1
ATOM 612 N N . VAL A 1 83 ? 38.736 -24.990 -27.940 1.00 28.64 83 VAL A N 1
ATOM 613 C CA . VAL A 1 83 ? 39.936 -24.452 -27.271 1.00 28.64 83 VAL A CA 1
ATOM 614 C C . VAL A 1 83 ? 39.511 -23.656 -26.032 1.00 28.64 83 VAL A C 1
ATOM 616 O O . VAL A 1 83 ? 39.096 -22.506 -26.143 1.00 28.64 83 VAL A O 1
ATOM 619 N N . PHE A 1 84 ? 39.630 -24.257 -24.844 1.00 28.42 84 PHE A N 1
ATOM 620 C CA . PHE A 1 84 ? 39.451 -23.561 -23.559 1.00 28.42 84 PHE A CA 1
ATOM 621 C C . PHE A 1 84 ? 40.434 -24.082 -22.490 1.00 28.42 84 PHE A C 1
ATOM 623 O O . PHE A 1 84 ? 40.065 -24.551 -21.416 1.00 28.42 84 PHE A O 1
ATOM 630 N N . SER A 1 85 ? 41.729 -24.031 -22.811 1.00 27.02 85 SER A N 1
ATOM 631 C CA . SER A 1 85 ? 42.828 -24.427 -21.920 1.00 27.02 85 SER A CA 1
ATOM 632 C C . SER A 1 85 ? 44.113 -23.671 -22.271 1.00 27.02 85 SER A C 1
ATOM 634 O O . SER A 1 85 ? 44.305 -23.350 -23.441 1.00 27.02 85 SER A O 1
ATOM 636 N N . LEU A 1 86 ? 45.009 -23.484 -21.286 1.00 27.53 86 LEU A N 1
ATOM 637 C CA . LEU A 1 86 ? 46.123 -22.508 -21.257 1.00 27.53 86 LEU A CA 1
ATOM 638 C C . LEU A 1 86 ? 45.596 -21.072 -21.012 1.00 27.53 86 LEU A C 1
ATOM 640 O O . LEU A 1 86 ? 44.681 -20.626 -21.688 1.00 27.53 86 LEU A O 1
ATOM 644 N N . TYR A 1 87 ? 46.081 -20.289 -20.040 1.00 28.30 87 TYR A N 1
ATOM 645 C CA . TYR A 1 87 ? 47.340 -20.356 -19.279 1.00 28.30 87 TYR A CA 1
ATOM 646 C C . TYR A 1 87 ? 47.147 -20.266 -17.752 1.00 28.30 87 TYR A C 1
ATOM 648 O O . TYR A 1 87 ? 46.349 -19.466 -17.272 1.00 28.30 87 TYR A O 1
ATOM 656 N N . LYS A 1 88 ? 47.979 -20.987 -16.975 1.00 27.80 88 LYS A N 1
ATOM 657 C CA . LYS A 1 88 ? 48.231 -20.693 -15.545 1.00 27.80 88 LYS A CA 1
ATOM 658 C C . LYS A 1 88 ? 49.546 -21.296 -15.016 1.00 27.80 88 LYS A C 1
ATOM 660 O O . LYS A 1 88 ? 49.534 -22.400 -14.475 1.00 27.80 88 LYS A O 1
ATOM 665 N N . LYS A 1 89 ? 50.661 -20.555 -15.097 1.00 25.28 89 LYS A N 1
ATOM 666 C CA . LYS A 1 89 ? 51.822 -20.619 -14.169 1.00 25.28 89 LYS A CA 1
ATOM 667 C C . LYS A 1 89 ? 52.856 -19.531 -14.501 1.00 25.28 89 LYS A C 1
ATOM 669 O O . LYS A 1 89 ? 52.765 -18.923 -15.560 1.00 25.28 89 LYS A O 1
ATOM 674 N N . LEU A 1 90 ? 53.827 -19.352 -13.592 1.00 29.56 90 LEU A N 1
ATOM 675 C CA . LEU A 1 90 ? 54.752 -18.206 -13.459 1.00 29.56 90 LEU A CA 1
ATOM 676 C C . LEU A 1 90 ? 54.028 -16.917 -13.005 1.00 29.56 90 LEU A C 1
ATOM 678 O O . LEU A 1 90 ? 53.023 -16.537 -13.588 1.00 29.56 90 LEU A O 1
ATOM 682 N N . GLY A 1 91 ? 54.462 -16.208 -11.960 1.00 25.55 91 GLY A N 1
ATOM 683 C CA . GLY A 1 91 ? 55.471 -16.542 -10.944 1.00 25.55 91 GLY A CA 1
ATOM 684 C C . GLY A 1 91 ? 55.599 -15.405 -9.919 1.00 25.55 91 GLY A C 1
ATOM 685 O O . GLY A 1 91 ? 55.743 -14.253 -10.311 1.00 25.55 91 GLY A O 1
ATOM 686 N N . SER A 1 92 ? 55.511 -15.698 -8.617 1.00 25.80 92 SER A N 1
ATOM 687 C CA . SER A 1 92 ? 55.394 -14.667 -7.568 1.00 25.80 92 SER A CA 1
ATOM 688 C C . SER A 1 92 ? 56.746 -14.166 -7.036 1.00 25.80 92 SER A C 1
ATOM 690 O O . SER A 1 92 ? 57.527 -14.981 -6.542 1.00 25.80 92 SER A O 1
ATOM 692 N N . PRO A 1 93 ? 56.982 -12.843 -6.961 1.00 28.77 93 PRO A N 1
ATOM 693 C CA . PRO A 1 93 ? 58.000 -12.259 -6.091 1.00 28.77 93 PRO A CA 1
ATOM 694 C C . PRO A 1 93 ? 57.407 -11.907 -4.714 1.00 28.77 93 PRO A C 1
ATOM 696 O O . PRO A 1 93 ? 56.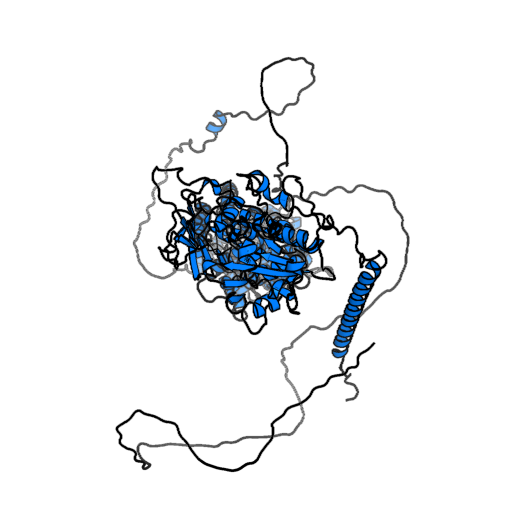447 -11.146 -4.616 1.00 28.77 93 PRO A O 1
ATOM 699 N N . ARG A 1 94 ? 58.008 -12.408 -3.628 1.00 26.55 94 ARG A N 1
ATOM 700 C CA . ARG A 1 94 ? 57.830 -11.861 -2.268 1.00 26.55 94 ARG A CA 1
ATOM 701 C C . ARG A 1 94 ? 58.947 -10.858 -1.978 1.00 26.55 94 ARG A C 1
ATOM 703 O O . ARG A 1 94 ? 60.108 -11.242 -2.100 1.00 26.55 94 ARG A O 1
ATOM 710 N N . ARG A 1 95 ? 58.630 -9.695 -1.392 1.00 26.27 95 ARG A N 1
ATOM 711 C CA . ARG A 1 95 ? 59.381 -9.194 -0.220 1.00 26.27 95 ARG A CA 1
ATOM 712 C C . ARG A 1 95 ? 58.664 -8.074 0.535 1.00 26.27 95 ARG A C 1
ATOM 714 O O . ARG A 1 95 ? 57.968 -7.257 -0.051 1.00 26.27 95 ARG A O 1
ATOM 721 N N . ASN A 1 96 ? 58.878 -8.061 1.848 1.00 25.34 96 ASN A N 1
ATOM 722 C CA . ASN A 1 96 ? 58.334 -7.081 2.786 1.00 25.34 96 ASN A CA 1
ATOM 723 C C . ASN A 1 96 ? 59.213 -5.819 2.824 1.00 25.34 96 ASN A C 1
ATOM 725 O O . ASN A 1 96 ? 60.436 -5.937 2.722 1.00 25.34 96 ASN A O 1
ATOM 729 N N . ARG A 1 97 ? 58.618 -4.668 3.163 1.00 26.19 97 ARG A N 1
ATOM 730 C CA . ARG A 1 97 ? 59.169 -3.710 4.145 1.00 26.19 97 ARG A CA 1
ATOM 731 C C . ARG A 1 97 ? 58.057 -2.802 4.694 1.00 26.19 97 ARG A C 1
ATOM 733 O O . ARG A 1 97 ? 56.903 -2.960 4.309 1.00 26.19 97 ARG A O 1
ATOM 740 N N . SER A 1 98 ? 58.385 -1.982 5.690 1.00 23.75 98 SER A N 1
ATOM 741 C CA . SER A 1 98 ? 57.460 -1.545 6.749 1.00 23.75 98 SER A CA 1
ATOM 742 C C . SER A 1 98 ? 57.823 -0.169 7.318 1.00 23.75 98 SER A C 1
ATOM 744 O O . SER A 1 98 ? 59.016 0.113 7.418 1.00 23.75 98 SER A O 1
ATOM 746 N N . PHE A 1 99 ? 56.822 0.572 7.824 1.00 24.58 99 PHE A N 1
ATOM 747 C CA . PHE A 1 99 ? 56.941 1.900 8.470 1.00 24.58 99 PHE A CA 1
ATOM 748 C C . PHE A 1 99 ? 57.469 3.020 7.527 1.00 24.58 99 PHE A C 1
ATOM 750 O O . PHE A 1 99 ? 57.986 2.722 6.457 1.00 24.58 99 PHE A O 1
ATOM 757 N N . THR A 1 100 ? 57.326 4.326 7.801 1.00 26.22 100 THR A N 1
ATOM 758 C CA . THR A 1 100 ? 56.770 5.078 8.954 1.00 26.22 100 THR A CA 1
ATOM 759 C C . THR A 1 100 ? 55.708 6.110 8.516 1.00 26.22 100 THR A C 1
ATOM 761 O O . THR A 1 100 ? 55.514 6.364 7.331 1.00 26.22 100 THR A O 1
ATOM 764 N N . SER A 1 101 ? 55.075 6.778 9.488 1.00 26.12 101 SER A N 1
ATOM 765 C CA . SER A 1 101 ? 54.471 8.111 9.303 1.00 26.12 101 SER A CA 1
ATOM 766 C C . SER A 1 101 ? 55.485 9.129 8.750 1.00 26.12 101 SER A C 1
ATOM 768 O O . SER A 1 101 ? 56.653 9.075 9.141 1.00 26.12 101 SER A O 1
ATOM 770 N N . ASN A 1 102 ? 55.028 10.079 7.917 1.00 26.06 102 ASN A N 1
ATOM 771 C CA . ASN A 1 102 ? 55.194 11.523 8.172 1.00 26.06 102 ASN A CA 1
ATOM 772 C C . ASN A 1 102 ? 54.383 12.415 7.206 1.00 26.06 102 ASN A C 1
ATOM 774 O O . ASN A 1 102 ? 54.338 12.194 6.000 1.00 26.06 102 ASN A O 1
ATOM 778 N N . ASN A 1 103 ? 53.788 13.465 7.774 1.00 27.73 103 ASN A N 1
ATOM 779 C CA . ASN A 1 103 ? 53.284 14.684 7.115 1.00 27.73 103 ASN A CA 1
ATOM 780 C C . ASN A 1 103 ? 54.360 15.801 7.339 1.00 27.73 103 ASN A C 1
ATOM 782 O O . ASN A 1 103 ? 55.269 15.537 8.132 1.00 27.73 103 ASN A O 1
ATOM 786 N N . PRO A 1 104 ? 54.305 17.039 6.776 1.00 40.62 104 PRO A N 1
ATOM 787 C CA . PRO A 1 104 ? 53.180 17.689 6.090 1.00 40.62 104 PRO A CA 1
ATOM 788 C C . PRO A 1 104 ? 53.527 18.542 4.829 1.00 40.62 104 PRO A C 1
ATOM 790 O O . PRO A 1 104 ? 54.667 18.612 4.388 1.00 40.62 104 PRO A O 1
ATOM 793 N N . LYS A 1 105 ? 52.519 19.304 4.356 1.00 26.38 105 LYS A N 1
ATOM 794 C CA . LYS A 1 105 ? 52.579 20.525 3.504 1.00 26.38 105 LYS A CA 1
ATOM 795 C C . LYS A 1 105 ? 52.827 20.373 1.985 1.00 26.38 105 LYS A C 1
ATOM 797 O O . LYS A 1 105 ? 53.899 20.671 1.483 1.00 26.38 105 LYS A O 1
ATOM 802 N N . GLY A 1 106 ? 51.720 20.162 1.263 1.00 23.38 106 GLY A N 1
ATOM 803 C CA . GLY A 1 106 ? 51.150 21.202 0.384 1.00 23.38 106 GLY A CA 1
ATOM 804 C C . GLY A 1 106 ? 51.661 21.361 -1.058 1.00 23.38 106 GLY A C 1
ATOM 805 O O . GLY A 1 106 ? 52.808 21.711 -1.285 1.00 23.38 106 GLY A O 1
ATOM 806 N N . PHE A 1 107 ? 50.729 21.300 -2.017 1.00 26.09 107 PHE A N 1
ATOM 807 C CA . PHE A 1 107 ? 50.485 22.387 -2.984 1.00 26.09 107 PHE A CA 1
ATOM 808 C C . PHE A 1 107 ? 49.052 22.287 -3.547 1.00 26.09 107 PHE A C 1
ATOM 810 O O . PHE A 1 107 ? 48.351 21.302 -3.315 1.00 26.09 107 PHE A O 1
ATOM 817 N N . THR A 1 108 ? 48.576 23.333 -4.224 1.00 26.91 108 THR A N 1
ATOM 818 C CA . THR A 1 108 ? 47.184 23.459 -4.688 1.00 26.91 108 THR A CA 1
ATOM 819 C C . THR A 1 108 ? 46.899 22.657 -5.962 1.00 26.91 108 THR A C 1
ATOM 821 O O . THR A 1 108 ? 47.682 22.673 -6.910 1.00 26.91 108 THR A O 1
ATOM 824 N N . SER A 1 109 ? 45.728 22.010 -6.033 1.00 28.03 109 SER A N 1
ATOM 825 C CA . SER A 1 109 ? 45.185 21.462 -7.284 1.00 28.03 109 SER A CA 1
ATOM 826 C C . SER A 1 109 ? 43.976 22.282 -7.743 1.00 28.03 109 SER A C 1
ATOM 828 O O . SER A 1 109 ? 43.181 22.761 -6.934 1.00 28.03 109 SER A O 1
ATOM 830 N N . LYS A 1 110 ? 43.866 22.512 -9.056 1.00 27.73 110 LYS A N 1
ATOM 831 C CA . LYS A 1 110 ? 42.772 23.291 -9.651 1.00 27.73 110 LYS A CA 1
ATOM 832 C C . LYS A 1 110 ? 41.613 22.361 -9.993 1.00 27.73 110 LYS A C 1
ATOM 834 O O . LYS A 1 110 ? 41.814 21.387 -10.718 1.00 27.73 110 LYS A O 1
ATOM 839 N N . SER A 1 111 ? 40.410 22.696 -9.525 1.00 28.27 111 SER A N 1
ATOM 840 C CA . SER A 1 111 ? 39.182 22.018 -9.953 1.00 28.27 111 SER A CA 1
ATOM 841 C C . SER A 1 111 ? 39.036 22.088 -11.477 1.00 28.27 111 SER A C 1
ATOM 843 O O . SER A 1 111 ? 39.297 23.125 -12.092 1.00 28.27 111 SER A O 1
ATOM 845 N N . ARG A 1 112 ? 38.634 20.971 -12.086 1.00 27.55 112 ARG A N 1
ATOM 846 C CA . ARG A 1 112 ? 38.435 20.829 -13.530 1.00 27.55 112 ARG A CA 1
ATOM 847 C C . ARG A 1 112 ? 36.947 20.606 -13.768 1.00 27.55 112 ARG A C 1
ATOM 849 O O . ARG A 1 112 ? 36.423 19.555 -13.417 1.00 27.55 112 ARG A O 1
ATOM 856 N N . ALA A 1 113 ? 36.273 21.624 -14.299 1.00 25.36 113 ALA A N 1
ATOM 857 C CA . ALA A 1 113 ? 34.816 21.660 -14.363 1.00 25.36 113 ALA A CA 1
ATOM 858 C C . ALA A 1 113 ? 34.227 20.500 -15.186 1.00 25.36 113 ALA A C 1
ATOM 860 O O . ALA A 1 113 ? 34.676 20.229 -16.301 1.00 25.36 113 ALA A O 1
ATOM 861 N N . SER A 1 114 ? 33.185 19.872 -14.639 1.00 26.22 114 SER A N 1
ATOM 862 C CA . SER A 1 114 ? 32.289 18.959 -15.347 1.00 26.22 114 SER A CA 1
ATOM 863 C C . SER A 1 114 ? 30.948 19.666 -15.535 1.00 26.22 114 SER A C 1
ATOM 865 O O . SER A 1 114 ? 30.344 20.106 -14.558 1.00 26.22 114 SER A O 1
ATOM 867 N N . ILE A 1 115 ? 30.505 19.825 -16.781 1.00 28.58 115 ILE A N 1
ATOM 868 C CA . ILE A 1 115 ? 29.222 20.460 -17.110 1.00 28.58 115 ILE A CA 1
ATOM 869 C C . ILE A 1 115 ? 28.150 19.367 -17.102 1.00 28.58 115 ILE A C 1
ATOM 871 O O . ILE A 1 115 ? 28.204 18.462 -17.933 1.00 28.58 115 ILE A O 1
ATOM 875 N N . GLY A 1 116 ? 27.192 19.435 -16.172 1.00 26.83 116 GLY A N 1
ATOM 876 C CA . GLY A 1 116 ? 26.187 18.372 -16.031 1.00 26.83 116 GLY A CA 1
ATOM 877 C C . GLY A 1 116 ? 25.160 18.531 -14.907 1.00 26.83 116 GLY A C 1
ATOM 878 O O . GLY A 1 116 ? 24.730 17.526 -14.354 1.00 26.83 116 GLY A O 1
ATOM 879 N N . SER A 1 117 ? 24.769 19.755 -14.537 1.00 26.75 117 SER A N 1
ATOM 880 C CA . SER A 1 117 ? 23.783 19.991 -13.467 1.00 26.75 117 SER A CA 1
ATOM 881 C C . SER A 1 117 ? 22.920 21.224 -13.756 1.00 26.75 117 SER A C 1
ATOM 883 O O . SER A 1 117 ? 23.376 22.352 -13.570 1.00 26.75 117 SER A O 1
ATOM 885 N N . ALA A 1 118 ? 21.685 21.013 -14.221 1.00 26.77 118 ALA A N 1
ATOM 886 C CA . ALA A 1 118 ? 20.753 22.093 -14.565 1.00 26.77 118 ALA A CA 1
ATOM 887 C C . ALA A 1 118 ? 19.267 21.745 -14.311 1.00 26.77 118 ALA A C 1
ATOM 889 O O . ALA A 1 118 ? 18.415 22.153 -15.086 1.00 26.77 118 ALA A O 1
ATOM 890 N N . PHE A 1 119 ? 18.953 21.007 -13.235 1.00 29.00 119 PHE A N 1
ATOM 891 C CA . PHE A 1 119 ? 17.583 20.847 -12.703 1.00 29.00 119 PHE A CA 1
ATOM 892 C C . PHE A 1 119 ? 17.609 20.499 -11.199 1.00 29.00 119 PHE A C 1
ATOM 894 O O . PHE A 1 119 ? 17.328 19.372 -10.803 1.00 29.00 119 PHE A O 1
ATOM 901 N N . SER A 1 120 ? 17.990 21.454 -10.339 1.00 25.73 120 SER A N 1
ATOM 902 C CA . SER A 1 120 ? 17.972 21.263 -8.874 1.00 25.73 120 SER A CA 1
ATOM 903 C C . SER A 1 120 ? 18.046 22.588 -8.092 1.00 25.73 120 SER A C 1
ATOM 905 O O . SER A 1 120 ? 19.066 22.894 -7.472 1.00 25.73 120 SER A O 1
ATOM 907 N N . SER A 1 121 ? 16.990 23.410 -8.126 1.00 24.59 121 SER A N 1
ATOM 908 C CA . SER A 1 121 ? 16.977 24.693 -7.395 1.00 24.59 121 SER A CA 1
ATOM 909 C C . SER A 1 121 ? 15.582 25.187 -6.982 1.00 24.59 121 SER A C 1
ATOM 911 O O . SER A 1 121 ? 15.213 26.320 -7.275 1.00 24.59 121 SER A O 1
ATOM 913 N N . PHE A 1 122 ? 14.831 24.369 -6.240 1.00 27.03 122 PHE A N 1
ATOM 914 C CA . PHE A 1 122 ? 13.774 24.867 -5.354 1.00 27.03 122 PHE A CA 1
ATOM 915 C C . PHE A 1 122 ? 13.925 24.245 -3.964 1.00 27.03 122 PHE A C 1
ATOM 917 O O . PHE A 1 122 ? 13.724 23.049 -3.775 1.00 27.03 122 PHE A O 1
ATOM 924 N N . ARG A 1 123 ? 14.299 25.079 -2.989 1.00 25.45 123 ARG A N 1
ATOM 925 C CA . ARG A 1 123 ? 14.339 24.749 -1.561 1.00 25.45 123 ARG A CA 1
ATOM 926 C C . ARG A 1 123 ? 13.610 25.868 -0.826 1.00 25.45 123 ARG A C 1
ATOM 928 O O . ARG A 1 123 ? 14.168 26.949 -0.662 1.00 25.45 123 ARG A O 1
ATOM 935 N N . GLN A 1 124 ? 12.356 25.636 -0.446 1.00 29.02 124 GLN A N 1
ATOM 936 C CA . GLN A 1 124 ? 11.626 26.583 0.398 1.00 29.02 124 GLN A CA 1
ATOM 937 C C . GLN A 1 124 ? 12.197 26.547 1.829 1.00 29.02 124 GLN A C 1
ATOM 939 O O . GLN A 1 124 ? 12.544 25.464 2.309 1.00 29.02 124 GLN A O 1
ATOM 944 N N . PRO A 1 125 ? 12.330 27.697 2.512 1.00 27.41 125 PRO A N 1
ATOM 945 C CA . PRO A 1 125 ? 12.707 27.736 3.917 1.00 27.41 125 PRO A CA 1
ATOM 946 C C . PRO A 1 125 ? 11.504 27.409 4.812 1.00 27.41 125 PRO A C 1
ATOM 948 O O . PRO A 1 125 ? 10.409 27.933 4.621 1.00 27.41 125 PRO A O 1
ATOM 951 N N . SER A 1 126 ? 11.729 26.574 5.821 1.00 23.69 126 SER A N 1
ATOM 952 C CA . SER A 1 126 ? 10.788 26.324 6.915 1.00 23.69 126 SER A CA 1
ATOM 953 C C . SER A 1 126 ? 10.775 27.485 7.911 1.00 23.69 126 SER A C 1
ATOM 955 O O . SER A 1 126 ? 11.845 27.946 8.311 1.00 23.69 126 SER A O 1
ATOM 957 N N . LEU A 1 127 ? 9.597 27.874 8.401 1.00 24.80 127 LEU A N 1
ATOM 958 C CA . LEU A 1 127 ? 9.449 28.703 9.600 1.00 24.80 127 LEU A CA 1
ATOM 959 C C . LEU A 1 127 ? 8.179 28.309 10.361 1.00 24.80 127 LEU A C 1
ATOM 961 O O . LEU A 1 127 ? 7.122 28.127 9.761 1.00 24.80 127 LEU A O 1
ATOM 965 N N . SER A 1 128 ? 8.290 28.205 11.683 1.00 24.75 128 SER A N 1
ATOM 966 C CA . SER A 1 128 ? 7.189 27.883 12.591 1.00 24.75 128 SER A CA 1
ATOM 967 C C . SER A 1 128 ? 7.331 28.690 13.880 1.00 24.75 128 SER A C 1
ATOM 969 O O . SER A 1 128 ? 8.311 28.483 14.597 1.00 24.75 128 SER A O 1
ATOM 971 N N . ASN A 1 129 ? 6.382 29.598 14.155 1.00 26.80 129 ASN A N 1
ATOM 972 C CA . ASN A 1 129 ? 5.683 29.761 15.447 1.00 26.80 129 ASN A CA 1
ATOM 973 C C . ASN A 1 129 ? 5.014 31.142 15.632 1.00 26.80 129 ASN A C 1
ATOM 975 O O . ASN A 1 129 ? 5.473 32.151 15.111 1.00 26.80 129 ASN A O 1
ATOM 979 N N . MET A 1 130 ? 3.983 31.136 16.489 1.00 23.00 130 MET A N 1
ATOM 980 C CA . MET A 1 130 ? 3.523 32.231 17.367 1.00 23.00 130 MET A CA 1
ATOM 981 C C . MET A 1 130 ? 2.841 33.490 16.780 1.00 23.00 130 MET A C 1
ATOM 983 O O . MET A 1 130 ? 3.445 34.528 16.549 1.00 23.00 130 MET A O 1
ATOM 987 N N . SER A 1 131 ? 1.506 33.393 16.732 1.00 24.03 131 SER A N 1
ATOM 988 C CA . SER A 1 131 ? 0.563 34.166 17.577 1.00 24.03 131 SER A CA 1
ATOM 989 C C . SER A 1 131 ? 0.543 35.714 17.581 1.00 24.03 131 SER A C 1
ATOM 991 O O . SER A 1 131 ? 1.391 36.362 18.184 1.00 24.03 131 SER A O 1
ATOM 993 N N . THR A 1 132 ? -0.632 36.227 17.178 1.00 25.47 132 THR A N 1
ATOM 994 C CA . THR A 1 132 ? -1.423 37.327 17.798 1.00 25.47 132 THR A CA 1
ATOM 995 C C . THR A 1 132 ? -0.983 38.805 17.721 1.00 25.47 132 THR A C 1
ATOM 997 O O . THR A 1 132 ? 0.141 39.167 18.036 1.00 25.47 132 THR A O 1
ATOM 1000 N N . ASN A 1 133 ? -2.010 39.645 17.500 1.00 25.22 133 ASN A N 1
ATOM 1001 C CA . ASN A 1 133 ? -2.208 41.031 17.970 1.00 25.22 133 ASN A CA 1
ATOM 1002 C C . ASN A 1 133 ? -1.677 42.258 17.175 1.00 25.22 133 ASN A C 1
ATOM 1004 O O . ASN A 1 133 ? -0.622 42.811 17.454 1.00 25.22 133 ASN A O 1
ATOM 1008 N N . THR A 1 134 ? -2.592 42.760 16.326 1.00 25.08 134 THR A N 1
ATOM 1009 C CA . THR A 1 134 ? -3.139 44.146 16.272 1.00 25.08 134 THR A CA 1
ATOM 1010 C C . THR A 1 134 ? -2.337 45.372 15.777 1.00 25.08 134 THR A C 1
ATOM 1012 O O . THR A 1 134 ? -1.180 45.594 16.102 1.00 25.08 134 THR A O 1
ATOM 1015 N N . THR A 1 135 ? -3.106 46.271 15.130 1.00 26.17 135 THR A N 1
ATOM 1016 C CA . THR A 1 135 ? -2.950 47.745 14.980 1.00 26.17 135 THR A CA 1
ATOM 1017 C C . THR A 1 135 ? -1.779 48.349 14.181 1.00 26.17 135 THR A C 1
ATOM 1019 O O . THR A 1 135 ? -0.637 48.217 14.581 1.00 26.17 135 THR A O 1
ATOM 1022 N N . ALA A 1 136 ? -2.150 49.147 13.157 1.00 26.06 136 ALA A N 1
ATOM 1023 C CA . ALA A 1 136 ? -1.725 50.538 12.849 1.00 26.06 136 ALA A CA 1
ATOM 1024 C C . ALA A 1 136 ? -0.220 50.937 12.798 1.00 26.06 136 ALA A C 1
ATOM 1026 O O . ALA A 1 136 ? 0.613 50.394 13.500 1.00 26.06 136 ALA A O 1
ATOM 1027 N N . ALA A 1 137 ? 0.219 51.989 12.092 1.00 26.56 137 ALA A N 1
ATOM 1028 C CA . ALA A 1 137 ? -0.261 52.745 10.920 1.00 26.56 137 ALA A CA 1
ATOM 1029 C C . ALA A 1 137 ? 0.865 53.735 10.498 1.00 26.56 137 ALA A C 1
ATOM 1031 O O . ALA A 1 137 ? 1.803 53.947 11.259 1.00 26.56 137 ALA A O 1
ATOM 1032 N N . SER A 1 138 ? 0.698 54.415 9.355 1.00 26.23 138 SER A N 1
ATOM 1033 C CA . SER A 1 138 ? 1.325 55.719 9.027 1.00 26.23 138 SER A CA 1
ATOM 1034 C C . SER A 1 138 ? 2.838 55.808 8.702 1.00 26.23 138 SER A C 1
ATOM 1036 O O . SER A 1 138 ? 3.698 55.261 9.376 1.00 26.23 138 SER A O 1
ATOM 1038 N N . SER A 1 139 ? 3.111 56.576 7.634 1.00 27.66 139 SER A N 1
ATOM 1039 C CA . SER A 1 139 ? 4.222 57.523 7.349 1.00 27.66 139 SER A CA 1
ATOM 1040 C C . SER A 1 139 ? 5.442 57.634 8.308 1.00 27.66 139 SER A C 1
ATOM 1042 O O . SER A 1 139 ? 5.317 57.562 9.521 1.00 27.66 139 SER A O 1
ATOM 1044 N N . THR A 1 140 ? 6.651 58.028 7.865 1.00 25.50 140 THR A N 1
ATOM 1045 C CA . THR A 1 140 ? 6.943 59.189 6.979 1.00 25.50 140 THR A CA 1
ATOM 1046 C C . THR A 1 140 ? 8.382 59.153 6.395 1.00 25.50 140 THR A C 1
ATOM 1048 O O . THR A 1 140 ? 9.169 58.265 6.706 1.00 25.50 140 THR A O 1
ATOM 1051 N N . THR A 1 141 ? 8.731 60.133 5.550 1.00 26.06 141 THR A N 1
ATOM 1052 C CA . THR A 1 141 ? 10.081 60.466 5.025 1.00 26.06 141 THR A CA 1
ATOM 1053 C C . THR A 1 141 ? 11.109 60.771 6.150 1.00 26.06 141 THR A C 1
ATOM 1055 O O . THR A 1 141 ? 10.716 60.983 7.291 1.00 26.06 141 THR A O 1
ATOM 1058 N N . THR A 1 142 ? 12.439 60.867 5.947 1.00 25.28 142 THR A N 1
ATOM 1059 C CA . THR A 1 142 ? 13.153 61.782 5.012 1.00 25.28 142 THR A CA 1
ATOM 1060 C C . THR A 1 142 ? 14.652 61.427 4.824 1.00 25.28 142 THR A C 1
ATOM 1062 O O . THR A 1 142 ? 15.180 60.552 5.501 1.00 25.28 142 THR A O 1
ATOM 1065 N N . ALA A 1 143 ? 15.317 62.096 3.868 1.00 27.11 143 ALA A N 1
ATOM 1066 C CA . ALA A 1 143 ? 16.751 62.020 3.514 1.00 27.11 143 ALA A CA 1
ATOM 1067 C C . ALA A 1 143 ? 17.695 62.561 4.636 1.00 27.11 143 ALA A C 1
ATOM 1069 O O . ALA A 1 143 ? 17.208 62.898 5.708 1.00 27.11 143 ALA A O 1
ATOM 1070 N N . SER A 1 144 ? 19.031 62.693 4.544 1.00 26.06 144 SER A N 1
ATOM 1071 C CA . SER A 1 144 ? 20.004 62.900 3.440 1.00 26.06 144 SER A CA 1
ATOM 1072 C C . SER A 1 144 ? 21.445 62.600 3.939 1.00 26.06 144 SER A C 1
ATOM 1074 O O . SER A 1 144 ? 21.645 62.544 5.146 1.00 26.06 144 SER A O 1
ATOM 1076 N N . ASN A 1 145 ? 22.537 62.542 3.155 1.00 29.80 145 ASN A N 1
ATOM 1077 C CA . ASN A 1 145 ? 22.812 62.230 1.733 1.00 29.80 145 ASN A CA 1
ATOM 1078 C C . ASN A 1 145 ? 24.332 62.449 1.470 1.00 29.80 145 ASN A C 1
ATOM 1080 O O . ASN A 1 145 ? 24.823 63.524 1.803 1.00 29.80 145 ASN A O 1
ATOM 1084 N N . ASN A 1 146 ? 25.070 61.515 0.840 1.00 27.80 146 ASN A N 1
ATOM 1085 C CA . ASN A 1 146 ? 26.306 61.835 0.089 1.00 27.80 146 ASN A CA 1
ATOM 1086 C C . ASN A 1 146 ? 26.766 60.698 -0.852 1.00 27.80 146 ASN A C 1
ATOM 1088 O O . ASN A 1 146 ? 26.367 59.547 -0.688 1.00 27.80 146 ASN A O 1
ATOM 1092 N N . ALA A 1 147 ? 27.582 61.019 -1.865 1.00 30.14 147 ALA A N 1
ATOM 1093 C CA . ALA A 1 147 ? 27.750 60.184 -3.064 1.00 30.14 147 ALA A CA 1
ATOM 1094 C C . ALA A 1 147 ? 29.198 59.775 -3.396 1.00 30.14 147 ALA A C 1
ATOM 1096 O O . ALA A 1 147 ? 30.133 60.536 -3.144 1.00 30.14 147 ALA A O 1
ATOM 1097 N N . ASN A 1 148 ? 29.366 58.663 -4.136 1.00 28.27 148 ASN A N 1
ATOM 1098 C CA . ASN A 1 148 ? 30.255 58.672 -5.310 1.00 28.27 148 ASN A CA 1
ATOM 1099 C C . ASN A 1 148 ? 30.061 57.524 -6.329 1.00 28.27 148 ASN A C 1
ATOM 1101 O O . ASN A 1 148 ? 29.857 56.375 -5.960 1.00 28.27 148 ASN A O 1
ATOM 1105 N N . LYS A 1 149 ? 30.265 57.888 -7.608 1.00 29.28 149 LYS A N 1
ATOM 1106 C CA . LYS A 1 149 ? 30.465 57.075 -8.834 1.00 29.28 149 LYS A CA 1
ATOM 1107 C C . LYS A 1 149 ? 29.402 56.035 -9.248 1.00 29.28 149 LYS A C 1
ATOM 1109 O O . LYS A 1 149 ? 28.635 55.491 -8.467 1.00 29.28 149 LYS A O 1
ATOM 1114 N N . LYS A 1 150 ? 29.323 55.832 -10.571 1.00 30.72 150 LYS A N 1
ATOM 1115 C CA . LYS A 1 150 ? 28.251 55.113 -11.278 1.00 30.72 150 LYS A CA 1
ATOM 1116 C C . LYS A 1 150 ? 28.784 53.839 -11.936 1.00 30.72 150 LYS A C 1
ATOM 1118 O O . LYS A 1 150 ? 29.802 53.897 -12.613 1.00 30.72 150 LYS A O 1
ATOM 1123 N N . ASN A 1 151 ? 28.016 52.758 -11.836 1.00 29.36 151 ASN A N 1
ATOM 1124 C CA . ASN A 1 151 ? 27.831 51.760 -12.893 1.00 29.36 151 ASN A CA 1
ATOM 1125 C C . ASN A 1 151 ? 26.493 51.058 -12.614 1.00 29.36 151 ASN A C 1
ATOM 1127 O O . ASN A 1 151 ? 26.364 50.356 -11.615 1.00 29.36 151 ASN A O 1
ATOM 1131 N N . ARG A 1 152 ? 25.478 51.288 -13.455 1.00 30.11 152 ARG A N 1
ATOM 1132 C CA . ARG A 1 152 ? 24.180 50.601 -13.378 1.00 30.11 152 ARG A CA 1
ATOM 1133 C C . ARG A 1 152 ? 23.929 49.876 -14.691 1.00 30.11 152 ARG A C 1
ATOM 1135 O O . ARG A 1 152 ? 23.899 50.516 -15.737 1.00 30.11 152 ARG A O 1
ATOM 1142 N N . PHE A 1 153 ? 23.690 48.573 -14.609 1.00 30.73 153 PHE A N 1
ATOM 1143 C CA . PHE A 1 153 ? 22.944 47.863 -15.643 1.00 30.73 153 PHE A CA 1
ATOM 1144 C C . PHE A 1 153 ? 21.486 48.342 -15.596 1.00 30.73 153 PHE A C 1
ATOM 1146 O O . PHE A 1 153 ? 20.946 48.572 -14.510 1.00 30.73 153 PHE A O 1
ATOM 1153 N N . SER A 1 154 ? 20.865 48.538 -16.756 1.00 33.44 154 SER A N 1
ATOM 1154 C CA . SER A 1 154 ? 19.464 48.946 -16.862 1.00 33.44 154 SER A CA 1
ATOM 1155 C C . SER A 1 154 ? 18.526 47.751 -16.712 1.00 33.44 154 SER A C 1
ATOM 1157 O O . SER A 1 154 ? 18.748 46.694 -17.301 1.00 33.44 154 SER A O 1
ATOM 1159 N N . THR A 1 155 ? 17.438 47.939 -15.966 1.00 35.97 155 THR A N 1
ATOM 1160 C CA . THR A 1 155 ? 16.256 47.071 -16.042 1.00 35.97 155 THR A CA 1
ATOM 1161 C C . THR A 1 155 ? 15.651 47.126 -17.451 1.00 35.97 155 THR A C 1
ATOM 1163 O O . THR A 1 155 ? 15.766 48.167 -18.106 1.00 35.97 155 THR A O 1
ATOM 1166 N N . PRO A 1 156 ? 15.004 46.051 -17.935 1.00 37.06 156 PRO A N 1
ATOM 1167 C CA . PRO A 1 156 ? 14.400 46.041 -19.263 1.00 37.06 156 PRO A CA 1
ATOM 1168 C C . PRO A 1 156 ? 13.269 47.072 -19.373 1.00 37.06 156 PRO A C 1
ATOM 1170 O O . PRO A 1 156 ? 12.491 47.264 -18.440 1.00 37.06 156 PRO A O 1
ATOM 1173 N N . VAL A 1 157 ? 13.175 47.710 -20.540 1.00 38.00 157 VAL A N 1
ATOM 1174 C CA . VAL A 1 157 ? 12.068 48.590 -20.932 1.00 38.00 157 VAL A CA 1
ATOM 1175 C C . VAL A 1 157 ? 11.252 47.851 -21.988 1.00 38.00 157 VAL A C 1
ATOM 1177 O O . VAL A 1 157 ? 11.817 47.410 -22.988 1.00 38.00 157 VAL A O 1
ATOM 1180 N N . ASN A 1 158 ? 9.938 47.730 -21.790 1.00 45.25 158 ASN A N 1
ATOM 1181 C CA . ASN A 1 158 ? 9.046 47.247 -22.844 1.00 45.25 158 ASN A CA 1
ATOM 1182 C C . ASN A 1 158 ? 8.930 48.321 -23.932 1.00 45.25 158 ASN A C 1
ATOM 1184 O O . ASN A 1 158 ? 8.397 49.400 -23.682 1.00 45.25 158 ASN A O 1
ATOM 1188 N N . ASN A 1 159 ? 9.424 48.013 -25.130 1.00 47.44 159 ASN A N 1
ATOM 1189 C CA . ASN A 1 159 ? 9.294 48.854 -26.316 1.00 47.44 159 ASN A CA 1
ATOM 1190 C C . ASN A 1 159 ? 8.272 48.211 -27.279 1.00 47.44 159 ASN A C 1
ATOM 1192 O O . ASN A 1 159 ? 8.621 47.221 -27.928 1.00 47.44 159 ASN A O 1
ATOM 1196 N N . PRO A 1 160 ? 7.028 48.723 -27.370 1.00 50.69 160 PRO A N 1
ATOM 1197 C CA . PRO A 1 160 ? 5.993 48.124 -28.213 1.00 50.69 160 PRO A CA 1
ATOM 1198 C C . PRO A 1 160 ? 6.300 48.247 -29.714 1.00 50.69 160 PRO A C 1
ATOM 1200 O O . PRO A 1 160 ? 6.012 47.317 -30.466 1.00 50.69 160 PRO A O 1
ATOM 1203 N N . ASP A 1 161 ? 6.960 49.322 -30.151 1.00 45.12 161 ASP A N 1
ATOM 1204 C CA . ASP A 1 161 ? 7.269 49.551 -31.570 1.00 45.12 161 ASP A CA 1
ATOM 1205 C C . ASP A 1 161 ? 8.259 48.502 -32.106 1.00 45.12 161 ASP A C 1
ATOM 1207 O O . ASP A 1 161 ? 8.138 48.023 -33.236 1.00 45.12 161 ASP A O 1
ATOM 1211 N N . ALA A 1 162 ? 9.196 48.062 -31.258 1.00 48.34 162 ALA A N 1
ATOM 1212 C CA . ALA A 1 162 ? 10.125 46.978 -31.576 1.00 48.34 162 ALA A CA 1
ATOM 1213 C C . ALA A 1 162 ? 9.440 45.600 -31.691 1.00 48.34 162 ALA A C 1
ATOM 1215 O O . ALA A 1 162 ? 9.948 44.730 -32.398 1.00 48.34 162 ALA A O 1
ATOM 1216 N N . ALA A 1 163 ? 8.295 45.396 -31.029 1.00 46.97 163 ALA A N 1
ATOM 1217 C CA . ALA A 1 163 ? 7.503 44.171 -31.158 1.00 46.97 163 ALA A CA 1
ATOM 1218 C C . ALA A 1 163 ? 6.654 44.171 -32.443 1.00 46.97 163 ALA A C 1
ATOM 1220 O O . ALA A 1 163 ? 6.532 43.139 -33.101 1.00 46.97 163 ALA A O 1
ATOM 1221 N N . ILE A 1 164 ? 6.123 45.333 -32.843 1.00 47.16 164 ILE A N 1
ATOM 1222 C CA . ILE A 1 164 ? 5.355 45.497 -34.090 1.00 47.16 164 ILE A CA 1
ATOM 1223 C C . ILE A 1 164 ? 6.250 45.268 -35.321 1.00 47.16 164 ILE A C 1
ATOM 1225 O O . ILE A 1 164 ? 5.833 44.610 -36.274 1.00 47.16 164 ILE A O 1
ATOM 1229 N N . ALA A 1 165 ? 7.504 45.730 -35.280 1.00 46.59 165 ALA A N 1
ATOM 1230 C CA . ALA A 1 165 ? 8.475 45.585 -36.370 1.00 46.59 165 ALA A CA 1
ATOM 1231 C C . ALA A 1 165 ? 8.977 44.143 -36.630 1.00 46.59 165 ALA A C 1
ATOM 1233 O O . ALA A 1 165 ? 9.723 43.926 -37.584 1.00 46.59 165 ALA A O 1
ATOM 1234 N N . MET A 1 166 ? 8.599 43.162 -35.800 1.00 45.69 166 MET A N 1
ATOM 1235 C CA . MET A 1 166 ? 9.073 41.765 -35.860 1.00 45.69 166 MET A CA 1
ATOM 1236 C C . MET A 1 166 ? 7.949 40.749 -36.159 1.00 45.69 166 MET A C 1
ATOM 1238 O O . MET A 1 166 ? 8.134 39.548 -35.964 1.00 45.69 166 MET A O 1
ATOM 1242 N N . ASN A 1 167 ? 6.777 41.198 -36.626 1.00 43.09 167 ASN A N 1
ATOM 1243 C CA . ASN A 1 167 ? 5.652 40.317 -36.958 1.00 43.09 167 ASN A CA 1
ATOM 1244 C C . ASN A 1 167 ? 5.776 39.732 -38.393 1.00 43.09 167 ASN A C 1
ATOM 1246 O O . ASN A 1 167 ? 5.755 40.509 -39.349 1.00 43.09 167 ASN A O 1
ATOM 1250 N N . PRO A 1 168 ? 5.829 38.394 -38.592 1.00 39.84 168 PRO A N 1
ATOM 1251 C CA . PRO A 1 168 ? 5.979 37.779 -39.920 1.00 39.84 168 PRO A CA 1
ATOM 1252 C C . PRO A 1 168 ? 4.809 37.967 -40.906 1.00 39.84 168 PRO A C 1
ATOM 1254 O O . PRO A 1 168 ? 4.919 37.539 -42.051 1.00 39.84 168 PRO A O 1
ATOM 1257 N N . MET A 1 169 ? 3.684 38.562 -40.493 1.00 38.00 169 MET A N 1
ATOM 1258 C CA . MET A 1 169 ? 2.447 38.633 -41.291 1.00 38.00 169 MET A CA 1
ATOM 1259 C C . MET A 1 169 ? 2.303 39.846 -42.232 1.00 38.00 169 MET A C 1
ATOM 1261 O O . MET A 1 169 ? 1.240 40.005 -42.825 1.00 38.00 169 MET A O 1
ATOM 1265 N N . ASN A 1 170 ? 3.317 40.710 -42.389 1.00 41.00 170 ASN A N 1
ATOM 1266 C CA . ASN A 1 170 ? 3.169 41.961 -43.156 1.00 41.00 170 ASN A CA 1
ATOM 1267 C C . ASN A 1 170 ? 4.245 42.195 -44.238 1.00 41.00 170 ASN A C 1
ATOM 1269 O O . ASN A 1 170 ? 4.882 43.248 -44.285 1.00 41.00 170 ASN A O 1
ATOM 1273 N N . GLN A 1 171 ? 4.434 41.217 -45.128 1.00 32.50 171 GLN A N 1
ATOM 1274 C CA . GLN A 1 171 ? 5.065 41.434 -46.435 1.00 32.50 171 GLN A CA 1
ATOM 1275 C C . GLN A 1 171 ? 4.198 40.825 -47.540 1.00 32.50 171 GLN A C 1
ATOM 1277 O O . GLN A 1 171 ? 4.113 39.607 -47.684 1.00 32.50 171 GLN A O 1
ATOM 1282 N N . SER A 1 172 ? 3.558 41.685 -48.331 1.00 29.48 172 SER A N 1
ATOM 1283 C CA . SER A 1 172 ? 2.858 41.296 -49.551 1.00 29.48 172 SER A CA 1
ATOM 1284 C C . SER A 1 172 ? 3.864 41.037 -50.674 1.00 29.48 172 SER A C 1
ATOM 1286 O O . SER A 1 172 ? 4.557 41.943 -51.137 1.00 29.48 172 SER A O 1
ATOM 1288 N N . ILE A 1 173 ? 3.936 39.787 -51.126 1.00 31.55 173 ILE A N 1
ATOM 1289 C CA . ILE A 1 173 ? 4.654 39.423 -52.351 1.00 31.55 173 ILE A CA 1
ATOM 1290 C C . ILE A 1 173 ? 3.783 39.837 -53.542 1.00 31.55 173 ILE A C 1
ATOM 1292 O O . ILE A 1 173 ? 2.592 39.531 -53.570 1.00 31.55 173 ILE A O 1
ATOM 1296 N N . LYS A 1 174 ? 4.371 40.551 -54.507 1.00 27.41 174 LYS A N 1
ATOM 1297 C CA . LYS A 1 174 ? 3.741 40.828 -55.805 1.00 27.41 174 LYS A CA 1
ATOM 1298 C C . LYS A 1 174 ? 3.959 39.663 -56.765 1.00 27.41 174 LYS A C 1
ATOM 1300 O O . LYS A 1 174 ? 4.979 38.982 -56.693 1.00 27.41 174 LYS A O 1
ATOM 1305 N N . GLU A 1 175 ? 3.005 39.480 -57.665 1.00 29.03 175 GLU A N 1
ATOM 1306 C CA . GLU A 1 175 ? 3.034 38.468 -58.718 1.00 29.03 175 GLU A CA 1
ATOM 1307 C C . GLU A 1 175 ? 4.036 38.840 -59.825 1.00 29.03 175 GLU A C 1
ATOM 1309 O O . GLU A 1 175 ? 4.068 39.987 -60.267 1.00 29.03 175 GLU A O 1
ATOM 1314 N N . GLU A 1 176 ? 4.794 37.853 -60.307 1.00 27.52 176 GLU A N 1
ATOM 1315 C CA . GLU A 1 176 ? 5.337 37.798 -61.672 1.00 27.52 176 GLU A CA 1
ATOM 1316 C C . GLU A 1 176 ? 5.138 36.362 -62.201 1.00 27.52 176 GLU A C 1
ATOM 1318 O O . GLU A 1 176 ? 5.101 35.399 -61.429 1.00 27.52 176 GLU A O 1
ATOM 1323 N N . GLU A 1 177 ? 4.913 36.225 -63.507 1.00 28.83 177 GLU A N 1
ATOM 1324 C CA . GLU A 1 177 ? 4.225 35.075 -64.116 1.00 28.83 177 GLU A CA 1
ATOM 1325 C C . GLU A 1 177 ? 5.165 33.921 -64.518 1.00 28.83 177 GLU A C 1
ATOM 1327 O O . GLU A 1 177 ? 6.274 34.157 -64.997 1.00 28.83 177 GLU A O 1
ATOM 1332 N N . GLN A 1 178 ? 4.687 32.668 -64.435 1.00 26.50 178 GLN A N 1
ATOM 1333 C CA . GLN A 1 178 ? 5.212 31.532 -65.217 1.00 26.50 178 GLN A CA 1
ATOM 1334 C C . GLN A 1 178 ? 4.079 30.601 -65.686 1.00 26.50 178 GLN A C 1
ATOM 1336 O O . GLN A 1 178 ? 3.069 30.435 -65.005 1.00 26.50 178 GLN A O 1
ATOM 1341 N N . GLU A 1 179 ? 4.245 30.028 -66.881 1.00 27.03 179 GLU A N 1
ATOM 1342 C CA . GLU A 1 179 ? 3.159 29.463 -67.696 1.00 27.03 179 GLU A CA 1
ATOM 1343 C C . GLU A 1 179 ? 2.691 28.045 -67.304 1.00 27.03 179 GLU A C 1
ATOM 1345 O O . GLU A 1 179 ? 3.424 27.218 -66.756 1.00 27.03 179 GLU A O 1
ATOM 1350 N N . GLU A 1 180 ? 1.440 27.735 -67.657 1.00 24.20 180 GLU A N 1
ATOM 1351 C CA . GLU A 1 180 ? 0.758 26.479 -67.339 1.00 24.20 180 GLU A CA 1
ATOM 1352 C C . GLU A 1 180 ? 1.039 25.366 -68.375 1.00 24.20 180 GLU A C 1
ATOM 1354 O O . GLU A 1 180 ? 0.477 25.360 -69.471 1.00 24.20 180 GLU A O 1
ATOM 1359 N N . ILE A 1 181 ? 1.816 24.339 -68.003 1.00 28.81 181 ILE A N 1
ATOM 1360 C CA . ILE A 1 181 ? 1.925 23.092 -68.790 1.00 28.81 181 ILE A CA 1
ATOM 1361 C C . ILE A 1 181 ? 1.083 21.985 -68.145 1.00 28.81 181 ILE A C 1
ATOM 1363 O O . ILE A 1 181 ? 1.511 21.292 -67.219 1.00 28.81 181 ILE A O 1
ATOM 1367 N N . LYS A 1 182 ? -0.127 21.794 -68.681 1.00 30.72 182 LYS A N 1
ATOM 1368 C CA . LYS A 1 182 ? -1.080 20.760 -68.249 1.00 30.72 182 LYS A CA 1
ATOM 1369 C C . LYS A 1 182 ? -0.533 19.336 -68.442 1.00 30.72 182 LYS A C 1
ATOM 1371 O O . LYS A 1 182 ? 0.037 19.006 -69.483 1.00 30.72 182 LYS A O 1
ATOM 1376 N N . LYS A 1 183 ? -0.821 18.446 -67.484 1.00 27.31 183 LYS A N 1
ATOM 1377 C CA . LYS A 1 183 ? -0.801 16.981 -67.663 1.00 27.31 183 LYS A CA 1
ATOM 1378 C C . LYS A 1 183 ? -2.122 16.387 -67.149 1.00 27.31 183 LYS A C 1
ATOM 1380 O O . LYS A 1 183 ? -2.642 16.891 -66.157 1.00 27.31 183 LYS A O 1
ATOM 1385 N N . PRO A 1 184 ? -2.700 15.382 -67.830 1.00 30.73 184 PRO A N 1
ATOM 1386 C CA . PRO A 1 184 ? -4.071 14.951 -67.569 1.00 30.73 184 PRO A CA 1
ATOM 1387 C C . PRO A 1 184 ? -4.193 14.055 -66.331 1.00 30.73 184 PRO A C 1
ATOM 1389 O O . PRO A 1 184 ? -3.332 13.216 -66.070 1.00 30.73 184 PRO A O 1
ATOM 1392 N N . ASN A 1 185 ? -5.327 14.172 -65.636 1.00 35.28 185 ASN A N 1
ATOM 1393 C CA . ASN A 1 185 ? -5.815 13.119 -64.747 1.00 35.28 185 ASN A CA 1
ATOM 1394 C C . ASN A 1 185 ? -6.234 11.895 -65.572 1.00 35.28 185 ASN A C 1
ATOM 1396 O O . ASN A 1 185 ? -6.857 12.042 -66.624 1.00 35.28 185 ASN A O 1
ATOM 1400 N N . LEU A 1 186 ? -5.972 10.693 -65.055 1.00 31.02 186 LEU A N 1
ATOM 1401 C CA . LEU A 1 186 ? -6.645 9.480 -65.511 1.00 31.02 186 LEU A CA 1
ATOM 1402 C C . LEU A 1 186 ? -6.977 8.576 -64.321 1.00 31.02 186 LEU A C 1
ATOM 1404 O O . LEU A 1 186 ? -6.168 8.389 -63.416 1.00 31.02 186 LEU A O 1
ATOM 1408 N N . LEU A 1 187 ? -8.218 8.104 -64.349 1.00 35.41 187 LEU A N 1
ATOM 1409 C CA . LEU A 1 187 ? -9.026 7.584 -63.250 1.00 35.41 187 LEU A CA 1
ATOM 1410 C C . LEU A 1 187 ? -8.470 6.365 -62.495 1.00 35.41 187 LEU A C 1
ATOM 1412 O O . LEU A 1 187 ? -7.695 5.564 -63.010 1.00 35.41 187 LEU A O 1
ATOM 1416 N N . GLU A 1 188 ? -8.984 6.247 -61.270 1.00 33.25 188 GLU A N 1
ATOM 1417 C CA . GLU A 1 188 ? -9.394 5.028 -60.561 1.00 33.25 188 GLU A CA 1
ATOM 1418 C C . GLU A 1 188 ? -9.054 3.665 -61.193 1.00 33.25 188 GLU A C 1
ATOM 1420 O O . GLU A 1 188 ? -9.546 3.302 -62.262 1.00 33.25 188 GLU A O 1
ATOM 1425 N N . GLN A 1 189 ? -8.375 2.816 -60.415 1.00 30.38 189 GLN A N 1
ATOM 1426 C CA . GLN A 1 189 ? -8.649 1.378 -60.430 1.00 30.38 189 GLN A CA 1
ATOM 1427 C C . GLN A 1 189 ? -8.243 0.719 -59.108 1.00 30.38 189 GLN A C 1
ATOM 1429 O O . GLN A 1 189 ? -7.144 0.935 -58.595 1.00 30.38 189 GLN A O 1
ATOM 1434 N N . THR A 1 190 ? -9.134 -0.101 -58.557 1.00 32.41 190 THR A N 1
ATOM 1435 C CA . THR A 1 190 ? -8.881 -0.932 -57.377 1.00 32.41 190 THR A CA 1
ATOM 1436 C C . THR A 1 190 ? -8.081 -2.176 -57.774 1.00 32.41 190 THR A C 1
ATOM 1438 O O . THR A 1 190 ? -8.470 -2.917 -58.673 1.00 32.41 190 THR A O 1
ATOM 1441 N N . GLY A 1 191 ? -6.948 -2.433 -57.114 1.00 29.98 191 GLY A N 1
ATOM 1442 C CA . GLY A 1 191 ? -6.135 -3.617 -57.410 1.00 29.98 191 GLY A CA 1
ATOM 1443 C C . GLY A 1 191 ? -4.852 -3.722 -56.585 1.00 29.98 191 GLY A C 1
ATOM 1444 O O . GLY A 1 191 ? -4.033 -2.805 -56.545 1.00 29.98 191 GLY A O 1
ATOM 1445 N N . THR A 1 192 ? -4.651 -4.865 -55.933 1.00 37.19 192 THR A N 1
ATOM 1446 C CA . THR A 1 192 ? -3.499 -5.144 -55.066 1.00 37.19 192 THR A CA 1
ATOM 1447 C C . THR A 1 192 ? -2.258 -5.564 -55.860 1.00 37.19 192 THR A C 1
ATOM 1449 O O . THR A 1 192 ? -1.986 -6.747 -56.044 1.00 37.19 192 THR A O 1
ATOM 1452 N N . SER A 1 193 ? -1.433 -4.602 -56.289 1.00 32.97 193 SER A N 1
ATOM 1453 C CA . SER A 1 193 ? -0.054 -4.901 -56.712 1.00 32.97 193 SER A CA 1
ATOM 1454 C C . SER A 1 193 ? 0.902 -3.720 -56.530 1.00 32.97 193 SER A C 1
ATOM 1456 O O . SER A 1 193 ? 0.695 -2.636 -57.078 1.00 32.97 193 SER A O 1
ATOM 1458 N N . LYS A 1 194 ? 1.996 -3.934 -55.784 1.00 36.00 194 LYS A N 1
ATOM 1459 C CA . LYS A 1 194 ? 3.101 -2.969 -55.675 1.00 36.00 194 LYS A CA 1
ATOM 1460 C C . LYS A 1 194 ? 3.920 -2.992 -56.969 1.00 36.00 194 LYS A C 1
ATOM 1462 O O . LYS A 1 194 ? 4.828 -3.807 -57.108 1.00 36.00 194 LYS A O 1
ATOM 1467 N N . ARG A 1 195 ? 3.634 -2.070 -57.895 1.00 37.00 195 ARG A N 1
ATOM 1468 C CA . ARG A 1 195 ? 4.474 -1.826 -59.081 1.00 37.00 195 ARG A CA 1
ATOM 1469 C C . ARG A 1 195 ? 5.863 -1.338 -58.645 1.00 37.00 195 ARG A C 1
ATOM 1471 O O . ARG A 1 195 ? 6.025 -0.175 -58.281 1.00 37.00 195 ARG A O 1
ATOM 1478 N N . SER A 1 196 ? 6.861 -2.218 -58.671 1.00 49.22 196 SER A N 1
ATOM 1479 C CA . SER A 1 196 ? 8.272 -1.842 -58.549 1.00 49.22 196 SER A CA 1
ATOM 1480 C C . SER A 1 196 ? 8.802 -1.278 -59.872 1.00 49.22 196 SER A C 1
ATOM 1482 O O . SER A 1 196 ? 8.345 -1.641 -60.956 1.00 49.22 196 SER A O 1
ATOM 1484 N N . LEU A 1 197 ? 9.782 -0.375 -59.785 1.00 44.59 197 LEU A N 1
ATOM 1485 C CA . LEU A 1 197 ? 10.541 0.078 -60.953 1.00 44.59 197 LEU A CA 1
ATOM 1486 C C . LEU A 1 197 ? 11.463 -1.051 -61.456 1.00 44.59 197 LEU A C 1
ATOM 1488 O O . LEU A 1 197 ? 11.943 -1.840 -60.638 1.00 44.59 197 LEU A O 1
ATOM 1492 N N . PRO A 1 198 ? 11.768 -1.124 -62.767 1.00 57.94 198 PRO A N 1
ATOM 1493 C CA . PRO A 1 198 ? 12.742 -2.080 -63.288 1.00 57.94 198 PRO A CA 1
ATOM 1494 C C . PRO A 1 198 ? 14.116 -1.904 -62.628 1.00 57.94 198 PRO A C 1
ATOM 1496 O O . PRO A 1 198 ? 14.592 -0.781 -62.462 1.00 57.94 198 PRO A O 1
ATOM 1499 N N . PHE A 1 199 ? 14.777 -3.015 -62.292 1.00 48.97 199 PHE A N 1
ATOM 1500 C CA . PHE A 1 199 ? 16.038 -3.023 -61.536 1.00 48.97 199 PHE A CA 1
ATOM 1501 C C . PHE A 1 199 ? 17.172 -2.225 -62.210 1.00 48.97 199 PHE A C 1
ATOM 1503 O O . PHE A 1 199 ? 17.973 -1.596 -61.522 1.00 48.97 199 PHE A O 1
ATOM 1510 N N . SER A 1 200 ? 17.225 -2.195 -63.546 1.00 41.38 200 SER A N 1
ATOM 1511 C CA . SER A 1 200 ? 18.150 -1.350 -64.319 1.00 41.38 200 SER A CA 1
ATOM 1512 C C . SER A 1 200 ? 17.904 0.140 -64.067 1.00 41.38 200 SER A C 1
ATOM 1514 O O . SER A 1 200 ? 18.778 0.833 -63.555 1.00 41.38 200 SER A O 1
ATOM 1516 N N . LEU A 1 201 ? 16.681 0.597 -64.332 1.00 46.69 201 LEU A N 1
ATOM 1517 C CA . LEU A 1 201 ? 16.236 1.983 -64.167 1.00 46.69 201 LEU A CA 1
ATOM 1518 C C . LEU A 1 201 ? 16.370 2.450 -62.706 1.00 46.69 201 LEU A C 1
ATOM 1520 O O . LEU A 1 201 ? 16.766 3.579 -62.427 1.00 46.69 201 LEU A O 1
ATOM 1524 N N . GLN A 1 202 ? 16.108 1.557 -61.749 1.00 53.22 202 GLN A N 1
ATOM 1525 C CA . GLN A 1 202 ? 16.291 1.840 -60.328 1.00 53.22 202 GLN A CA 1
ATOM 1526 C C . GLN A 1 202 ? 17.777 1.953 -59.940 1.00 53.22 202 GLN A C 1
ATOM 1528 O O . GLN A 1 202 ? 18.118 2.792 -59.107 1.00 53.22 202 GLN A O 1
ATOM 1533 N N . ASN A 1 203 ? 18.677 1.189 -60.570 1.00 49.78 203 ASN A N 1
ATOM 1534 C CA . ASN A 1 203 ? 20.124 1.353 -60.401 1.00 49.78 203 ASN A CA 1
ATOM 1535 C C . ASN A 1 203 ? 20.663 2.629 -61.063 1.00 49.78 203 ASN A C 1
ATOM 1537 O O . ASN A 1 203 ? 21.511 3.289 -60.468 1.00 49.78 203 ASN A O 1
ATOM 1541 N N . GLU A 1 204 ? 20.141 3.029 -62.222 1.00 47.78 204 GLU A N 1
ATOM 1542 C CA . GLU A 1 204 ? 20.477 4.311 -62.857 1.00 47.78 204 GLU A CA 1
ATOM 1543 C C . GLU A 1 204 ? 20.060 5.493 -61.967 1.00 47.78 204 GLU A C 1
ATOM 1545 O O . GLU A 1 204 ? 20.884 6.352 -61.655 1.00 47.78 204 GLU A O 1
ATOM 1550 N N . ILE A 1 205 ? 18.824 5.490 -61.450 1.00 52.72 205 ILE A N 1
ATOM 1551 C CA . ILE A 1 205 ? 18.334 6.495 -60.487 1.00 52.72 205 ILE A CA 1
ATOM 1552 C C . ILE A 1 205 ? 19.188 6.507 -59.205 1.00 52.72 205 ILE A C 1
ATOM 1554 O O . ILE A 1 205 ? 19.550 7.580 -58.713 1.00 52.72 205 ILE A O 1
ATOM 1558 N N . ASN A 1 206 ? 19.566 5.335 -58.677 1.00 50.72 206 ASN A N 1
ATOM 1559 C CA . ASN A 1 206 ? 20.490 5.240 -57.541 1.00 50.72 206 ASN A CA 1
ATOM 1560 C C . ASN A 1 206 ? 21.857 5.868 -57.871 1.00 50.72 206 ASN A C 1
ATOM 1562 O O . ASN A 1 206 ? 22.425 6.560 -57.027 1.00 50.72 206 ASN A O 1
ATOM 1566 N N . GLN A 1 207 ? 22.383 5.660 -59.080 1.00 51.56 207 GLN A N 1
ATOM 1567 C CA . GLN A 1 207 ? 23.680 6.193 -59.497 1.00 51.56 207 GLN A CA 1
ATOM 1568 C C . GLN A 1 207 ? 23.648 7.724 -59.640 1.00 51.56 207 GLN A C 1
ATOM 1570 O O . GLN A 1 207 ? 24.502 8.394 -59.061 1.00 51.56 207 GLN A O 1
ATOM 1575 N N . PHE A 1 208 ? 22.607 8.294 -60.261 1.00 44.94 208 PHE A N 1
ATOM 1576 C CA . PHE A 1 208 ? 22.386 9.750 -60.278 1.00 44.94 208 PHE A CA 1
ATOM 1577 C C . PHE A 1 208 ? 22.262 10.346 -58.861 1.00 44.94 208 PHE A C 1
ATOM 1579 O O . PHE A 1 208 ? 22.826 11.406 -58.579 1.00 44.94 208 PHE A O 1
ATOM 1586 N N . SER A 1 209 ? 21.580 9.655 -57.937 1.00 50.94 209 SER A N 1
ATOM 1587 C CA . SER A 1 209 ? 21.481 10.081 -56.532 1.00 50.94 209 SER A CA 1
ATOM 1588 C C . SER A 1 209 ? 22.829 10.059 -55.801 1.00 50.94 209 SER A C 1
ATOM 1590 O O . SER A 1 209 ? 23.065 10.909 -54.940 1.00 50.94 209 SER A O 1
ATOM 1592 N N . ILE A 1 210 ? 23.702 9.096 -56.114 1.00 54.28 210 ILE A N 1
ATOM 1593 C CA . ILE A 1 210 ? 25.058 9.005 -55.557 1.00 54.28 210 ILE A CA 1
ATOM 1594 C C . ILE A 1 210 ? 25.919 10.157 -56.085 1.00 54.28 210 ILE A C 1
ATOM 1596 O O . ILE A 1 210 ? 26.577 10.840 -55.296 1.00 54.28 210 ILE A O 1
ATOM 1600 N N . ASP A 1 211 ? 25.873 10.417 -57.393 1.00 54.78 211 ASP A N 1
ATOM 1601 C CA . ASP A 1 211 ? 26.660 11.475 -58.023 1.00 54.78 211 ASP A CA 1
ATOM 1602 C C . ASP A 1 211 ? 26.296 12.874 -57.498 1.00 54.78 211 ASP A C 1
ATOM 1604 O O . ASP A 1 211 ? 27.200 13.687 -57.297 1.00 54.78 211 ASP A O 1
ATOM 1608 N N . GLY A 1 212 ? 25.023 13.153 -57.190 1.00 58.91 212 GLY A N 1
ATOM 1609 C CA . GLY A 1 212 ? 24.587 14.452 -56.654 1.00 58.91 212 GLY A CA 1
ATOM 1610 C C . GLY A 1 212 ? 25.240 14.832 -55.314 1.00 58.91 212 GLY A C 1
ATOM 1611 O O . GLY A 1 212 ? 25.794 15.927 -55.176 1.00 58.91 212 GLY A O 1
ATOM 1612 N N . PHE A 1 213 ? 25.239 13.923 -54.331 1.00 64.56 213 PHE A N 1
ATOM 1613 C CA . PHE A 1 213 ? 25.951 14.141 -53.062 1.00 64.56 213 PHE A CA 1
ATOM 1614 C C . PHE A 1 213 ? 27.473 14.128 -53.275 1.00 64.56 213 PHE A C 1
ATOM 1616 O O . PHE A 1 213 ? 28.193 14.975 -52.735 1.00 64.56 213 PHE A O 1
ATOM 1623 N N . ALA A 1 214 ? 27.975 13.208 -54.106 1.00 61.06 214 ALA A N 1
ATOM 1624 C CA . ALA A 1 214 ? 29.405 13.058 -54.327 1.00 61.06 214 ALA A CA 1
ATOM 1625 C C . ALA A 1 214 ? 30.045 14.331 -54.914 1.00 61.06 214 ALA A C 1
ATOM 1627 O O . ALA A 1 214 ? 31.018 14.846 -54.359 1.00 61.06 214 ALA A O 1
ATOM 1628 N N . HIS A 1 215 ? 29.470 14.899 -55.978 1.00 62.16 215 HIS A N 1
ATOM 1629 C CA . HIS A 1 215 ? 30.006 16.096 -56.637 1.00 62.16 215 HIS A CA 1
ATOM 1630 C C . HIS A 1 215 ? 29.968 17.354 -55.754 1.00 62.16 215 HIS A C 1
ATOM 1632 O O . HIS A 1 215 ? 30.842 18.210 -55.894 1.00 62.16 215 HIS A O 1
ATOM 1638 N N . LYS A 1 216 ? 29.006 17.465 -54.825 1.00 67.62 216 LYS A N 1
ATOM 1639 C CA . LYS A 1 216 ? 28.855 18.642 -53.952 1.00 67.62 216 LYS A CA 1
ATOM 1640 C C . LYS A 1 216 ? 29.808 18.641 -52.748 1.00 67.62 216 LYS A C 1
ATOM 1642 O O . LYS A 1 216 ? 30.327 19.698 -52.394 1.00 67.62 216 LYS A O 1
ATOM 1647 N N . TYR A 1 217 ? 30.050 17.488 -52.114 1.00 72.50 217 TYR A N 1
ATOM 1648 C CA . TYR A 1 217 ? 30.738 17.437 -50.810 1.00 72.50 217 TYR A CA 1
ATOM 1649 C C . TYR A 1 217 ? 32.154 16.836 -50.833 1.00 72.50 217 TYR A C 1
ATOM 1651 O O . TYR A 1 217 ? 32.946 17.108 -49.921 1.00 72.50 217 TYR A O 1
ATOM 1659 N N . PHE A 1 218 ? 32.520 16.046 -51.846 1.00 74.81 218 PHE A N 1
ATOM 1660 C CA . PHE A 1 218 ? 33.809 15.346 -51.852 1.00 74.81 218 PHE A CA 1
ATOM 1661 C C . PHE A 1 218 ? 34.994 16.241 -52.229 1.00 74.81 218 PHE A C 1
ATOM 1663 O O . PHE A 1 218 ? 34.878 17.345 -52.761 1.00 74.81 218 PHE A O 1
ATOM 1670 N N . ALA A 1 219 ? 36.187 15.754 -51.909 1.00 68.50 219 ALA A N 1
ATOM 1671 C CA . ALA A 1 219 ? 37.452 16.344 -52.292 1.00 68.50 219 ALA A CA 1
ATOM 1672 C C . ALA A 1 219 ? 37.860 15.914 -53.710 1.00 68.50 219 ALA A C 1
ATOM 1674 O O . ALA A 1 219 ? 37.899 14.730 -54.023 1.00 68.50 219 ALA A O 1
ATOM 1675 N N . THR A 1 220 ? 38.310 16.853 -54.543 1.00 72.44 220 THR A N 1
ATOM 1676 C CA . THR A 1 220 ? 39.060 16.530 -55.766 1.00 72.44 220 THR A CA 1
ATOM 1677 C C . THR A 1 220 ? 40.416 15.910 -55.397 1.00 72.44 220 THR A C 1
ATOM 1679 O O . THR A 1 220 ? 41.295 16.604 -54.880 1.00 72.44 220 THR A O 1
ATOM 1682 N N . HIS A 1 221 ? 40.612 14.610 -55.639 1.00 65.94 221 HIS A N 1
ATOM 1683 C CA . HIS A 1 221 ? 41.915 13.937 -55.475 1.00 65.94 221 HIS A CA 1
ATOM 1684 C C . HIS A 1 221 ? 42.717 13.957 -56.781 1.00 65.94 221 HIS A C 1
ATOM 1686 O O . HIS A 1 221 ? 42.146 13.948 -57.870 1.00 65.94 221 HIS A O 1
ATOM 1692 N N . LYS A 1 222 ? 44.054 13.974 -56.675 1.00 73.94 222 LYS A N 1
ATOM 1693 C CA . LYS A 1 222 ? 44.984 13.961 -57.818 1.00 73.94 222 LYS A CA 1
ATOM 1694 C C . LYS A 1 222 ? 46.035 12.854 -57.654 1.00 73.94 222 LYS A C 1
ATOM 1696 O O . LYS A 1 222 ? 46.624 12.728 -56.580 1.00 73.94 222 LYS A O 1
ATOM 1701 N N . ARG A 1 223 ? 46.275 12.055 -58.702 1.00 66.88 223 ARG A N 1
ATOM 1702 C CA . ARG A 1 223 ? 47.161 10.869 -58.699 1.00 66.88 223 ARG A CA 1
ATOM 1703 C C . ARG A 1 223 ? 48.279 10.989 -59.748 1.00 66.88 223 ARG A C 1
ATOM 1705 O O . ARG A 1 223 ? 48.120 11.635 -60.782 1.00 66.88 223 ARG A O 1
ATOM 1712 N N . GLY A 1 224 ? 49.412 10.340 -59.468 1.00 62.81 224 GLY A N 1
ATOM 1713 C CA . GLY A 1 224 ? 50.589 10.291 -60.346 1.00 62.81 224 GLY A CA 1
ATOM 1714 C C . GLY A 1 224 ? 51.408 11.589 -60.405 1.00 62.81 224 GLY A C 1
ATOM 1715 O O . GLY A 1 224 ? 50.995 12.631 -59.897 1.00 62.81 224 GLY A O 1
ATOM 1716 N N . LEU A 1 225 ? 52.578 11.517 -61.052 1.00 59.31 225 LEU A N 1
ATOM 1717 C CA . LEU A 1 225 ? 53.490 12.657 -61.256 1.00 59.31 225 LEU A CA 1
ATOM 1718 C C . LEU A 1 225 ? 52.805 13.814 -62.005 1.00 59.31 225 LEU A C 1
ATOM 1720 O O . LEU A 1 225 ? 52.935 14.970 -61.616 1.00 59.31 225 LEU A O 1
ATOM 1724 N N . PHE A 1 226 ? 51.979 13.485 -63.002 1.00 67.44 226 PHE A N 1
ATOM 1725 C CA . PHE A 1 226 ? 51.194 14.437 -63.797 1.00 67.44 226 PHE A CA 1
ATOM 1726 C C . PHE A 1 226 ? 49.947 14.999 -63.084 1.00 67.44 226 PHE A C 1
ATOM 1728 O O . PHE A 1 226 ? 49.152 15.691 -63.713 1.00 67.44 226 PHE A O 1
ATOM 1735 N N . ARG A 1 227 ? 49.742 14.699 -61.789 1.00 65.12 227 ARG A N 1
ATOM 1736 C CA . ARG A 1 227 ? 48.645 15.228 -60.950 1.00 65.12 227 ARG A CA 1
ATOM 1737 C C . ARG A 1 227 ? 47.242 15.116 -61.587 1.00 65.12 227 ARG A C 1
ATOM 1739 O O . ARG A 1 227 ? 46.414 16.012 -61.406 1.00 65.12 227 ARG A O 1
ATOM 1746 N N . ARG A 1 228 ? 46.957 14.029 -62.316 1.00 70.56 228 ARG A N 1
ATOM 1747 C CA . ARG A 1 228 ? 45.655 13.808 -62.977 1.00 70.56 228 ARG A CA 1
ATOM 1748 C C . ARG A 1 228 ? 44.547 13.661 -61.932 1.00 70.56 228 ARG A C 1
ATOM 1750 O O . ARG A 1 228 ? 44.763 13.008 -60.911 1.00 70.56 228 ARG A O 1
ATOM 1757 N N . THR A 1 229 ? 43.385 14.265 -62.174 1.00 70.94 229 THR A N 1
ATOM 1758 C CA . THR A 1 229 ? 42.206 14.139 -61.300 1.00 70.94 229 THR A CA 1
ATOM 1759 C C . THR A 1 229 ? 41.727 12.687 -61.257 1.00 70.94 229 THR A C 1
ATOM 1761 O O . THR A 1 229 ? 41.671 12.031 -62.293 1.00 70.94 229 THR A O 1
ATOM 1764 N N . VAL A 1 230 ? 41.397 12.188 -60.065 1.00 69.50 230 VAL A N 1
ATOM 1765 C CA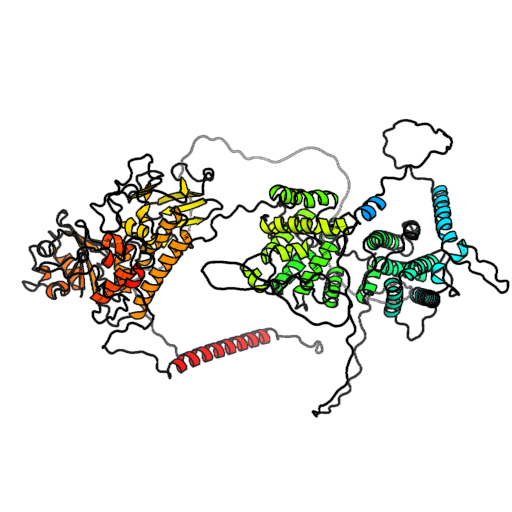 . VAL A 1 230 ? 40.819 10.850 -59.865 1.00 69.50 230 VAL A CA 1
ATOM 1766 C C . VAL A 1 230 ? 39.302 10.917 -60.104 1.00 69.50 230 VAL A C 1
ATOM 1768 O O . VAL A 1 230 ? 38.658 11.752 -59.462 1.00 69.50 230 VAL A O 1
ATOM 1771 N N . PRO A 1 231 ? 38.721 10.078 -60.983 1.00 67.81 231 PRO A N 1
ATOM 1772 C CA . PRO A 1 231 ? 37.273 9.986 -61.183 1.00 67.81 231 PRO A CA 1
ATOM 1773 C C . PRO A 1 231 ? 36.504 9.663 -59.893 1.00 67.81 231 PRO A C 1
ATOM 1775 O O . PRO A 1 231 ? 36.988 8.913 -59.046 1.00 67.81 231 PRO A O 1
ATOM 1778 N N . MET A 1 232 ? 35.285 10.193 -59.742 1.00 64.25 232 MET A N 1
ATOM 1779 C CA . MET A 1 232 ? 34.498 10.036 -58.507 1.00 64.25 232 MET A CA 1
ATOM 1780 C C . MET A 1 232 ? 34.161 8.566 -58.198 1.00 64.25 232 MET A C 1
ATOM 1782 O O . MET A 1 232 ? 34.244 8.123 -57.052 1.00 64.25 232 MET A O 1
ATOM 1786 N N . ASN A 1 233 ? 33.869 7.782 -59.236 1.00 65.12 233 ASN A N 1
ATOM 1787 C CA . ASN A 1 233 ? 33.606 6.349 -59.130 1.00 65.12 233 ASN A CA 1
ATOM 1788 C C . ASN A 1 233 ? 34.842 5.535 -58.683 1.00 65.12 233 ASN A C 1
ATOM 1790 O O . ASN A 1 233 ? 34.678 4.587 -57.920 1.00 65.12 233 ASN A O 1
ATOM 1794 N N . GLU A 1 234 ? 36.072 5.915 -59.058 1.00 69.94 234 GLU A N 1
ATOM 1795 C CA . GLU A 1 234 ? 37.306 5.351 -58.471 1.00 69.94 234 GLU A CA 1
ATOM 1796 C C . GLU A 1 234 ? 37.541 5.838 -57.031 1.00 69.94 234 GLU A C 1
ATOM 1798 O O . GLU A 1 234 ? 38.049 5.104 -56.179 1.00 69.94 234 GLU A O 1
ATOM 1803 N N . LEU A 1 235 ? 37.191 7.094 -56.746 1.00 73.50 235 LEU A N 1
ATOM 1804 C CA . LEU A 1 235 ? 37.400 7.738 -55.449 1.00 73.50 235 LEU A CA 1
ATOM 1805 C C . LEU A 1 235 ? 36.556 7.091 -54.341 1.00 73.50 235 LEU A C 1
ATOM 1807 O O . LEU A 1 235 ? 36.999 7.037 -53.194 1.00 73.50 235 LEU A O 1
ATOM 1811 N N . LEU A 1 236 ? 35.399 6.532 -54.694 1.00 76.44 236 LEU A N 1
ATOM 1812 C CA . LEU A 1 236 ? 34.544 5.738 -53.812 1.00 76.44 236 LEU A CA 1
ATOM 1813 C C . LEU A 1 236 ? 34.868 4.233 -53.784 1.00 76.44 236 LEU A C 1
ATOM 1815 O O . LEU A 1 236 ? 34.176 3.508 -53.078 1.00 76.44 236 LEU A O 1
ATOM 1819 N N . CYS A 1 237 ? 35.895 3.746 -54.489 1.00 85.88 237 CYS A N 1
ATOM 1820 C CA . CYS A 1 237 ? 36.307 2.334 -54.447 1.00 85.88 237 CYS A CA 1
ATOM 1821 C C . CYS A 1 237 ? 37.441 2.062 -53.440 1.00 85.88 237 CYS A C 1
ATOM 1823 O O . CYS A 1 237 ? 38.268 2.939 -53.143 1.00 85.88 237 CYS A O 1
ATOM 1825 N N . TRP A 1 238 ? 37.504 0.813 -52.967 1.00 92.25 238 TRP A N 1
ATOM 1826 C CA . TRP A 1 238 ? 38.520 0.295 -52.048 1.00 92.25 238 TRP A CA 1
ATOM 1827 C C . TRP A 1 238 ? 39.953 0.624 -52.486 1.00 92.25 238 TRP A C 1
ATOM 1829 O O . TRP A 1 238 ? 40.296 0.575 -53.669 1.00 92.25 238 TRP A O 1
ATOM 1839 N N . THR A 1 239 ? 40.819 0.927 -51.515 1.00 89.81 239 THR A N 1
ATOM 1840 C CA . THR A 1 239 ? 42.243 1.173 -51.762 1.00 89.81 239 THR A CA 1
ATOM 1841 C C . THR A 1 239 ? 43.153 0.488 -50.741 1.00 89.81 239 THR A C 1
ATOM 1843 O O . THR A 1 239 ? 42.955 0.558 -49.524 1.00 89.81 239 THR A O 1
ATOM 1846 N N . LYS A 1 240 ? 44.224 -0.128 -51.257 1.00 88.44 240 LYS A N 1
ATOM 1847 C CA . LYS A 1 240 ? 45.382 -0.584 -50.474 1.00 88.44 240 LYS A CA 1
ATOM 1848 C C . LYS A 1 240 ? 46.240 0.600 -50.006 1.00 88.44 240 LYS A C 1
ATOM 1850 O O . LYS A 1 240 ? 46.728 0.607 -48.877 1.00 88.44 240 LYS A O 1
ATOM 1855 N N . ASP A 1 241 ? 46.396 1.617 -50.853 1.00 88.38 241 ASP A N 1
ATOM 1856 C CA . ASP A 1 241 ? 47.162 2.826 -50.545 1.00 88.38 241 ASP A CA 1
ATOM 1857 C C . ASP A 1 241 ? 46.426 3.665 -49.490 1.00 88.38 241 ASP A C 1
ATOM 1859 O O . ASP A 1 241 ? 45.223 3.906 -49.613 1.00 88.38 241 ASP A O 1
ATOM 1863 N N . SER A 1 242 ? 47.138 4.162 -48.474 1.00 87.50 242 SER A N 1
ATOM 1864 C CA . SER A 1 242 ? 46.565 5.144 -47.545 1.00 87.50 242 SER A CA 1
ATOM 1865 C C . SER A 1 242 ? 46.306 6.479 -48.257 1.00 87.50 242 SER A C 1
ATOM 1867 O O . SER A 1 242 ? 47.177 6.987 -48.967 1.00 87.50 242 SER A O 1
ATOM 1869 N N . ILE A 1 243 ? 45.132 7.074 -48.020 1.00 88.88 243 ILE A N 1
ATOM 1870 C CA . ILE A 1 243 ? 44.767 8.396 -48.552 1.00 88.88 243 ILE A CA 1
ATOM 1871 C C . ILE A 1 243 ? 45.788 9.483 -48.158 1.00 88.88 243 ILE A C 1
ATOM 1873 O O . ILE A 1 243 ? 46.438 9.401 -47.112 1.00 88.88 243 ILE A O 1
ATOM 1877 N N . LYS A 1 244 ? 45.936 10.508 -49.011 1.00 85.00 244 LYS A N 1
ATOM 1878 C CA . LYS A 1 244 ? 46.889 11.627 -48.824 1.00 85.00 244 LYS A CA 1
ATOM 1879 C C . LYS A 1 244 ? 46.235 12.938 -48.366 1.00 85.00 244 LYS A C 1
ATOM 1881 O O . LYS A 1 244 ? 46.931 13.835 -47.907 1.00 85.00 244 LYS A O 1
ATOM 1886 N N . GLN A 1 245 ? 44.913 13.025 -48.476 1.00 85.81 245 GLN A N 1
ATOM 1887 C CA . GLN A 1 245 ? 44.047 14.104 -47.988 1.00 85.81 245 GLN A CA 1
ATOM 1888 C C . GLN A 1 245 ? 42.666 13.495 -47.639 1.00 85.81 245 GLN A C 1
ATOM 1890 O O . GLN A 1 245 ? 42.419 12.359 -48.062 1.00 85.81 245 GLN A O 1
ATOM 1895 N N . PRO A 1 246 ? 41.773 14.203 -46.920 1.00 88.06 246 PRO A N 1
ATOM 1896 C CA . PRO A 1 246 ? 40.414 13.733 -46.616 1.00 88.06 246 PRO A CA 1
ATOM 1897 C C . PRO A 1 246 ? 39.579 13.403 -47.860 1.00 88.06 246 PRO A C 1
ATOM 1899 O O . PRO A 1 246 ? 39.872 13.874 -48.965 1.00 88.06 246 PRO A O 1
ATOM 1902 N N . LEU A 1 247 ? 38.526 12.605 -47.688 1.00 85.19 247 LEU A N 1
ATOM 1903 C CA . LEU A 1 247 ? 37.553 12.311 -48.740 1.00 85.19 247 LEU A CA 1
ATOM 1904 C C . LEU A 1 247 ? 36.531 13.444 -48.902 1.00 85.19 247 LEU A C 1
ATOM 1906 O O . LEU A 1 247 ? 36.120 13.704 -50.030 1.00 85.19 247 LEU A O 1
ATOM 1910 N N . LEU A 1 248 ? 36.190 14.166 -47.830 1.00 85.25 248 LEU A N 1
ATOM 1911 C CA . LEU A 1 248 ? 35.262 15.302 -47.848 1.00 85.25 248 LEU A CA 1
ATOM 1912 C C . LEU A 1 248 ? 35.984 16.657 -47.849 1.00 85.25 248 LEU A C 1
ATOM 1914 O O . LEU A 1 248 ? 37.031 16.846 -47.223 1.00 85.25 248 LEU A O 1
ATOM 1918 N N . THR A 1 249 ? 35.412 17.641 -48.549 1.00 78.00 249 THR A N 1
ATOM 1919 C CA . THR A 1 249 ? 36.006 18.981 -48.689 1.00 78.00 249 THR A CA 1
ATOM 1920 C C . THR A 1 249 ? 36.017 19.768 -47.374 1.00 78.00 249 THR A C 1
ATOM 1922 O O . THR A 1 249 ? 36.994 20.469 -47.107 1.00 78.00 249 THR A O 1
ATOM 1925 N N . SER A 1 250 ? 35.004 19.595 -46.522 1.00 72.06 250 SER A N 1
ATOM 1926 C CA . SER A 1 250 ? 34.873 20.242 -45.205 1.00 72.06 250 SER A CA 1
ATOM 1927 C C . SER A 1 250 ? 36.056 19.982 -44.260 1.00 72.06 250 SER A C 1
ATOM 1929 O O . SER A 1 250 ? 36.452 20.865 -43.503 1.00 72.06 250 SER A O 1
ATOM 1931 N N . ASN A 1 251 ? 36.670 18.797 -44.332 1.00 73.88 251 ASN A N 1
ATOM 1932 C CA . ASN A 1 251 ? 37.739 18.384 -43.418 1.00 73.88 251 ASN A CA 1
ATOM 1933 C C . ASN A 1 251 ? 39.160 18.733 -43.907 1.00 73.88 251 ASN A C 1
ATOM 1935 O O . ASN A 1 251 ? 40.127 18.509 -43.175 1.00 73.88 251 ASN A O 1
ATOM 1939 N N . LYS A 1 252 ? 39.317 19.301 -45.115 1.00 68.31 252 LYS A N 1
ATOM 1940 C CA . LYS A 1 252 ? 40.627 19.580 -45.747 1.00 68.31 252 LYS A CA 1
ATOM 1941 C C . LYS A 1 252 ? 41.554 20.487 -44.932 1.00 68.31 252 LYS A C 1
ATOM 1943 O O . LYS A 1 252 ? 42.767 20.305 -45.001 1.00 68.31 252 LYS A O 1
ATOM 1948 N N . THR A 1 253 ? 41.010 21.462 -44.206 1.00 66.12 253 THR A N 1
ATOM 1949 C CA . THR A 1 253 ? 41.784 22.494 -43.494 1.00 66.12 253 THR A CA 1
ATOM 1950 C C . THR A 1 253 ? 42.008 22.134 -42.026 1.00 66.12 253 THR A C 1
ATOM 1952 O O . THR A 1 253 ? 43.149 21.958 -41.606 1.00 66.12 253 THR A O 1
ATOM 1955 N N . LEU A 1 254 ? 40.929 21.985 -41.252 1.00 74.69 254 LEU A N 1
ATOM 1956 C CA . LEU A 1 254 ? 40.985 21.817 -39.794 1.00 74.69 254 LEU A CA 1
ATOM 1957 C C . LEU A 1 254 ? 41.284 20.375 -39.355 1.00 74.69 254 LEU A C 1
ATOM 1959 O O . LEU A 1 254 ? 42.128 20.155 -38.489 1.00 74.69 254 LEU A O 1
ATOM 1963 N N . PHE A 1 255 ? 40.628 19.385 -39.967 1.00 82.88 255 PHE A N 1
ATOM 1964 C CA . PHE A 1 255 ? 40.623 17.994 -39.486 1.00 82.88 255 PHE A CA 1
ATOM 1965 C C . PHE A 1 255 ? 41.430 17.022 -40.358 1.00 82.88 255 PHE A C 1
ATOM 1967 O O . PHE A 1 255 ? 41.371 15.808 -40.174 1.00 82.88 255 PHE A O 1
ATOM 1974 N N . SER A 1 256 ? 42.249 17.538 -41.278 1.00 84.94 256 SER A N 1
ATOM 1975 C CA . SER A 1 256 ? 43.012 16.725 -42.233 1.00 84.94 256 SER A CA 1
ATOM 1976 C C . SER A 1 256 ? 43.874 15.655 -41.548 1.00 84.94 256 SER A C 1
ATOM 1978 O O . SER A 1 256 ? 43.808 14.477 -41.898 1.00 84.94 256 SER A O 1
ATOM 1980 N N . LYS A 1 257 ? 44.603 16.015 -40.481 1.00 88.94 257 LYS A N 1
ATOM 1981 C CA . LYS A 1 257 ? 45.410 15.057 -39.699 1.00 88.94 257 LYS A CA 1
ATOM 1982 C C . LYS A 1 257 ? 44.562 13.960 -39.038 1.00 88.94 257 LYS A C 1
ATOM 1984 O O . LYS A 1 257 ? 45.019 12.820 -38.967 1.00 88.94 257 LYS A O 1
ATOM 1989 N N . ASP A 1 258 ? 43.349 14.281 -38.586 1.00 90.81 258 ASP A N 1
ATOM 1990 C CA . ASP A 1 258 ? 42.421 13.323 -37.974 1.00 90.81 258 ASP A CA 1
ATOM 1991 C C . ASP A 1 258 ? 41.837 12.360 -39.010 1.00 90.81 258 ASP A C 1
ATOM 1993 O O . ASP A 1 258 ? 41.875 11.151 -38.794 1.00 90.81 258 ASP A O 1
ATOM 1997 N N . ALA A 1 259 ? 41.389 12.853 -40.166 1.00 91.25 259 ALA A N 1
ATOM 1998 C CA . ALA A 1 259 ? 40.892 12.016 -41.260 1.00 91.25 259 ALA A CA 1
ATOM 1999 C C . ALA A 1 259 ? 41.956 11.036 -41.777 1.00 91.25 259 ALA A C 1
ATOM 2001 O O . ALA A 1 259 ? 41.674 9.850 -41.967 1.00 91.25 259 ALA A O 1
ATOM 2002 N N . LEU A 1 260 ? 43.206 11.496 -41.911 1.00 93.44 260 LEU A N 1
ATOM 2003 C CA . LEU A 1 260 ? 44.347 10.642 -42.255 1.00 93.44 260 LEU A CA 1
ATOM 2004 C C . LEU A 1 260 ? 44.706 9.633 -41.147 1.00 93.44 260 LEU A C 1
ATOM 2006 O O . LEU A 1 260 ? 45.281 8.584 -41.449 1.00 93.44 260 LEU A O 1
ATOM 2010 N N . LYS A 1 261 ? 44.405 9.929 -39.874 1.00 94.50 261 LYS A N 1
ATOM 2011 C CA . LYS A 1 261 ? 44.570 8.990 -38.750 1.00 94.50 261 LYS A CA 1
ATOM 2012 C C . LYS A 1 261 ? 43.454 7.941 -38.753 1.00 94.50 261 LYS A C 1
ATOM 2014 O O . LYS A 1 261 ? 43.761 6.753 -38.664 1.00 94.50 261 LYS A O 1
ATOM 2019 N N . CYS A 1 262 ? 42.200 8.362 -38.923 1.00 95.62 262 CYS A N 1
ATOM 2020 C CA . CYS A 1 262 ? 41.027 7.489 -38.989 1.00 95.62 262 CYS A CA 1
ATOM 2021 C C . CYS A 1 262 ? 41.162 6.461 -40.114 1.00 95.62 262 CYS A C 1
ATOM 2023 O O . CYS A 1 262 ? 41.028 5.271 -39.847 1.00 95.62 262 CYS A O 1
ATOM 2025 N N . PHE A 1 263 ? 41.574 6.876 -41.317 1.00 96.00 263 PHE A N 1
ATOM 2026 C CA . PHE A 1 263 ? 41.744 5.939 -42.432 1.00 96.00 263 PHE A CA 1
ATOM 2027 C C . PHE A 1 263 ? 42.826 4.886 -42.162 1.00 96.00 263 PHE A C 1
ATOM 2029 O O . PHE A 1 263 ? 42.655 3.711 -42.474 1.00 96.00 263 PHE A O 1
ATOM 2036 N N . LYS A 1 264 ? 43.944 5.274 -41.533 1.00 95.31 264 LYS A N 1
ATOM 2037 C CA . LYS A 1 264 ? 45.007 4.325 -41.153 1.00 95.31 264 LYS A CA 1
ATOM 2038 C C . LYS A 1 264 ? 44.531 3.335 -40.090 1.00 95.31 264 LYS A C 1
ATOM 2040 O O . LYS A 1 264 ? 44.911 2.170 -40.157 1.00 95.31 264 LYS A O 1
ATOM 2045 N N . ILE A 1 265 ? 43.714 3.785 -39.136 1.00 96.06 265 ILE A N 1
ATOM 2046 C CA . ILE A 1 265 ? 43.081 2.929 -38.124 1.00 96.06 265 ILE A CA 1
ATOM 2047 C C . ILE A 1 265 ? 42.102 1.959 -38.791 1.00 96.06 265 ILE A C 1
ATOM 2049 O O . ILE A 1 265 ? 42.223 0.755 -38.584 1.00 96.06 265 ILE A O 1
ATOM 2053 N N . LEU A 1 266 ? 41.217 2.458 -39.657 1.00 96.81 266 LEU A N 1
ATOM 2054 C CA . LEU A 1 266 ? 40.268 1.666 -40.438 1.00 96.81 266 LEU A CA 1
ATOM 2055 C C . LEU A 1 266 ? 40.980 0.567 -41.245 1.00 96.81 266 LEU A C 1
ATOM 2057 O O . LEU A 1 266 ? 40.652 -0.607 -41.097 1.00 96.81 266 LEU A O 1
ATOM 2061 N N . GLN A 1 267 ? 42.030 0.913 -42.002 1.00 95.62 267 GLN A N 1
ATOM 2062 C CA . GLN A 1 267 ? 42.823 -0.072 -42.749 1.00 95.62 267 GLN A CA 1
ATOM 2063 C C . GLN A 1 267 ? 43.499 -1.123 -41.841 1.00 95.62 267 GLN A C 1
ATOM 2065 O O . GLN A 1 267 ? 43.678 -2.261 -42.269 1.00 95.62 267 GLN A O 1
ATOM 2070 N N . MET A 1 268 ? 43.886 -0.790 -40.602 1.00 95.50 268 MET A N 1
ATOM 2071 C CA . MET A 1 268 ? 44.441 -1.778 -39.657 1.00 95.50 268 MET A CA 1
ATOM 2072 C C . MET A 1 268 ? 43.354 -2.667 -39.039 1.00 95.50 268 MET A C 1
ATOM 2074 O O . MET A 1 268 ? 43.564 -3.874 -38.901 1.00 95.50 268 MET A O 1
ATOM 2078 N N . LEU A 1 269 ? 42.188 -2.109 -38.695 1.00 95.81 269 LEU A N 1
ATOM 2079 C CA . LEU A 1 269 ? 41.037 -2.875 -38.209 1.00 95.81 269 LEU A CA 1
ATOM 2080 C C . LEU A 1 269 ? 40.567 -3.879 -39.279 1.00 95.81 269 LEU A C 1
ATOM 2082 O O . LEU A 1 269 ? 40.426 -5.058 -38.964 1.00 95.81 269 LEU A O 1
ATOM 2086 N N . MET A 1 270 ? 40.462 -3.447 -40.542 1.00 95.56 270 MET A N 1
ATOM 2087 C CA . MET A 1 270 ? 40.029 -4.242 -41.708 1.00 95.56 270 MET A CA 1
ATOM 2088 C C . MET A 1 270 ? 41.114 -5.151 -42.331 1.00 95.56 270 MET A C 1
ATOM 2090 O O . MET A 1 270 ? 40.921 -5.661 -43.429 1.00 95.56 270 MET A O 1
ATOM 2094 N N . ASN A 1 271 ? 42.272 -5.357 -41.687 1.00 93.75 271 ASN A N 1
ATOM 2095 C CA . ASN A 1 271 ? 43.387 -6.167 -42.227 1.00 93.75 271 ASN A CA 1
ATOM 2096 C C . ASN A 1 271 ? 43.934 -5.712 -43.610 1.00 93.75 271 ASN A C 1
ATOM 2098 O O . ASN A 1 271 ? 44.667 -6.442 -44.282 1.00 93.75 271 ASN A O 1
ATOM 2102 N N . ASP A 1 272 ? 43.648 -4.482 -44.041 1.00 91.88 272 ASP A N 1
ATOM 2103 C CA . ASP A 1 272 ? 44.191 -3.906 -45.277 1.00 91.88 272 ASP A CA 1
ATOM 2104 C C . ASP A 1 272 ? 45.614 -3.362 -45.129 1.00 91.88 272 ASP A C 1
ATOM 2106 O O . ASP A 1 272 ? 46.351 -3.277 -46.115 1.00 91.88 272 ASP A O 1
ATOM 2110 N N . ARG A 1 273 ? 46.018 -3.046 -43.896 1.00 92.69 273 ARG A N 1
ATOM 2111 C CA . ARG A 1 273 ? 47.329 -2.497 -43.544 1.00 92.69 273 ARG A CA 1
ATOM 2112 C C . ARG A 1 273 ? 48.010 -3.347 -42.459 1.00 92.69 273 ARG A C 1
ATOM 2114 O O . ARG A 1 273 ? 47.361 -3.656 -41.460 1.00 92.69 273 ARG A O 1
ATOM 2121 N N . PRO A 1 274 ? 49.318 -3.659 -42.589 1.00 90.19 274 PRO A N 1
ATOM 2122 C CA . PRO A 1 274 ? 50.087 -4.314 -41.532 1.00 90.19 274 PRO A CA 1
ATOM 2123 C C . PRO A 1 274 ? 50.013 -3.563 -40.196 1.00 90.19 274 PRO A C 1
ATOM 2125 O O . PRO A 1 274 ? 50.154 -2.337 -40.146 1.00 90.19 274 PRO A O 1
ATOM 2128 N N . ARG A 1 275 ? 49.804 -4.316 -39.114 1.00 92.38 275 ARG A N 1
ATOM 2129 C CA . ARG A 1 275 ? 49.661 -3.811 -37.742 1.00 92.38 275 ARG A CA 1
ATOM 2130 C C . ARG A 1 275 ? 51.036 -3.739 -37.051 1.00 92.38 275 ARG A C 1
ATOM 2132 O O . ARG A 1 275 ? 51.814 -4.684 -37.190 1.00 92.38 275 ARG A O 1
ATOM 2139 N N . PRO A 1 276 ? 51.370 -2.667 -36.306 1.00 90.94 276 PRO A N 1
ATOM 2140 C CA . PRO A 1 276 ? 52.574 -2.637 -35.469 1.00 90.94 276 PRO A CA 1
ATOM 2141 C C . PRO A 1 276 ? 52.458 -3.611 -34.282 1.00 90.94 276 PRO A C 1
ATOM 2143 O O . PRO A 1 276 ? 51.355 -3.951 -33.865 1.00 90.94 276 PRO A O 1
ATOM 2146 N N . ARG A 1 277 ? 53.589 -4.010 -33.675 1.00 86.31 277 ARG A N 1
ATOM 2147 C CA . ARG A 1 277 ? 53.605 -4.903 -32.490 1.00 86.31 277 ARG A CA 1
ATOM 2148 C C . ARG A 1 277 ? 52.824 -4.359 -31.283 1.00 86.31 277 ARG A C 1
ATOM 2150 O O . ARG A 1 277 ? 52.367 -5.141 -30.465 1.00 86.31 277 ARG A O 1
ATOM 2157 N N . THR A 1 278 ? 52.670 -3.040 -31.182 1.00 88.19 278 THR A N 1
ATOM 2158 C CA . THR A 1 278 ? 51.918 -2.340 -30.126 1.00 88.19 278 THR A CA 1
ATOM 2159 C C . THR A 1 278 ? 50.439 -2.114 -30.470 1.00 88.19 278 THR A C 1
ATOM 2161 O O . THR A 1 278 ? 49.766 -1.331 -29.809 1.00 88.19 278 THR A O 1
ATOM 2164 N N . PHE A 1 279 ? 49.915 -2.747 -31.524 1.00 91.31 279 PHE A N 1
ATOM 2165 C CA . PHE A 1 279 ? 48.531 -2.560 -31.957 1.00 91.31 279 PHE A CA 1
ATOM 2166 C C . PHE A 1 279 ? 47.526 -3.205 -30.990 1.00 91.31 279 PHE A C 1
ATOM 2168 O O . PHE A 1 279 ? 47.381 -4.426 -30.951 1.00 91.31 279 PHE A O 1
ATOM 2175 N N . ASN A 1 280 ? 46.770 -2.371 -30.281 1.00 94.12 280 ASN A N 1
ATOM 2176 C CA . ASN A 1 280 ? 45.580 -2.772 -29.540 1.00 94.12 280 ASN A CA 1
ATOM 2177 C C . ASN A 1 280 ? 44.327 -2.568 -30.417 1.00 94.12 280 ASN A C 1
ATOM 2179 O O . ASN A 1 280 ? 44.062 -1.467 -30.907 1.00 94.12 280 ASN A O 1
ATOM 2183 N N . TYR A 1 281 ? 43.565 -3.643 -30.639 1.00 92.31 281 TYR A N 1
ATOM 2184 C CA . TYR A 1 281 ? 42.386 -3.655 -31.515 1.00 92.31 281 TYR A CA 1
ATOM 2185 C C . TYR A 1 281 ? 41.205 -2.865 -30.919 1.00 92.31 281 TYR A C 1
ATOM 2187 O O . TYR A 1 281 ? 40.578 -2.078 -31.628 1.00 92.31 281 TYR A O 1
ATOM 2195 N N . ILE A 1 282 ? 40.962 -2.994 -29.610 1.00 93.25 282 ILE A N 1
ATOM 2196 C CA . ILE A 1 282 ? 39.899 -2.267 -28.899 1.00 93.25 282 ILE A CA 1
ATOM 2197 C C . ILE A 1 282 ? 40.233 -0.776 -28.803 1.00 93.25 282 ILE A C 1
ATOM 2199 O O . ILE A 1 282 ? 39.406 0.062 -29.149 1.00 93.25 282 ILE A O 1
ATOM 2203 N N . GLU A 1 283 ? 41.462 -0.425 -28.423 1.00 94.44 283 GLU A N 1
ATOM 2204 C CA . GLU A 1 283 ? 41.910 0.977 -28.359 1.00 94.44 283 GLU A CA 1
ATOM 2205 C C . GLU A 1 283 ? 41.867 1.658 -29.739 1.00 94.44 283 GLU A C 1
ATOM 2207 O O . GLU A 1 283 ? 41.557 2.847 -29.854 1.00 94.44 283 GLU A O 1
ATOM 2212 N N . SER A 1 284 ? 42.112 0.897 -30.812 1.00 95.56 284 SER A N 1
ATOM 2213 C CA . SER A 1 284 ? 41.956 1.369 -32.191 1.00 95.56 284 SER A CA 1
ATOM 2214 C C . SER A 1 284 ? 40.495 1.692 -32.523 1.00 95.56 284 SER A C 1
ATOM 2216 O O . SER A 1 284 ? 40.226 2.763 -33.071 1.00 95.56 284 SER A O 1
ATOM 2218 N N . PHE A 1 285 ? 39.545 0.833 -32.130 1.00 96.06 285 PHE A N 1
ATOM 2219 C CA . PHE A 1 285 ? 38.112 1.143 -32.192 1.00 96.06 285 PHE A CA 1
ATOM 2220 C C . PHE A 1 285 ? 37.769 2.388 -31.366 1.00 96.06 285 PHE A C 1
ATOM 2222 O O . PHE A 1 285 ? 37.217 3.345 -31.901 1.00 96.06 285 PHE A O 1
ATOM 2229 N N . GLN A 1 286 ? 38.152 2.429 -30.088 1.00 96.06 286 GLN A N 1
ATOM 2230 C CA . GLN A 1 286 ? 37.868 3.554 -29.191 1.00 96.06 286 GLN A CA 1
ATOM 2231 C C . GLN A 1 286 ? 38.445 4.877 -29.716 1.00 96.06 286 GLN A C 1
ATOM 2233 O O . GLN A 1 286 ? 37.791 5.912 -29.620 1.00 96.06 286 GLN A O 1
ATOM 2238 N N . THR A 1 287 ? 39.619 4.852 -30.355 1.00 95.88 287 THR A N 1
ATOM 2239 C CA . THR A 1 287 ? 40.217 6.023 -31.015 1.00 95.88 287 THR A CA 1
ATOM 2240 C C . THR A 1 287 ? 39.393 6.501 -32.216 1.00 95.88 287 THR A C 1
ATOM 2242 O O . THR A 1 287 ? 39.226 7.709 -32.392 1.00 95.88 287 THR A O 1
ATOM 2245 N N . LEU A 1 288 ? 38.870 5.582 -33.038 1.00 96.69 288 LEU A N 1
ATOM 2246 C CA . LEU A 1 288 ? 38.000 5.908 -34.175 1.00 96.69 288 LEU A CA 1
ATOM 2247 C C . LEU A 1 288 ? 36.660 6.494 -33.697 1.00 96.69 288 LEU A C 1
ATOM 2249 O O . LEU A 1 288 ? 36.237 7.548 -34.171 1.00 96.69 288 LEU A O 1
ATOM 2253 N N . LEU A 1 289 ? 36.030 5.848 -32.711 1.00 96.31 289 LEU A N 1
ATOM 2254 C CA . LEU A 1 289 ? 34.749 6.268 -32.140 1.00 96.31 289 LEU A CA 1
ATOM 2255 C C . LEU A 1 289 ? 34.853 7.618 -31.417 1.00 96.31 289 LEU A C 1
ATOM 2257 O O . LEU A 1 289 ? 34.035 8.507 -31.646 1.00 96.31 289 LEU A O 1
ATOM 2261 N N . SER A 1 290 ? 35.903 7.813 -30.613 1.00 95.56 290 SER A N 1
ATOM 2262 C CA . SER A 1 290 ? 36.206 9.085 -29.944 1.00 95.56 290 SER A CA 1
ATOM 2263 C C . SER A 1 290 ? 36.343 10.245 -30.934 1.00 95.56 290 SER A C 1
ATOM 2265 O O . SER A 1 290 ? 35.890 11.355 -30.652 1.00 95.56 290 SER A O 1
ATOM 2267 N N . CYS A 1 291 ? 36.889 9.994 -32.130 1.00 94.50 291 CYS A N 1
ATOM 2268 C CA . CYS A 1 291 ? 36.983 11.008 -33.177 1.00 94.50 291 CYS A CA 1
ATOM 2269 C C . CYS A 1 291 ? 35.595 11.483 -33.644 1.00 94.50 291 CYS A C 1
ATOM 2271 O O . CYS A 1 291 ? 35.330 12.681 -33.608 1.00 94.50 291 CYS A O 1
ATOM 2273 N N . GLY A 1 292 ? 34.683 10.570 -33.999 1.00 93.12 292 GLY A N 1
ATOM 2274 C CA . GLY A 1 292 ? 33.325 10.933 -34.437 1.00 93.12 292 GLY A CA 1
ATOM 2275 C C . GLY A 1 292 ? 32.412 11.463 -33.320 1.00 93.12 292 GLY A C 1
ATOM 2276 O O . GLY A 1 292 ? 31.539 12.292 -33.580 1.00 93.12 292 GLY A O 1
ATOM 2277 N N . ILE A 1 293 ? 32.633 11.056 -32.064 1.00 93.19 293 ILE A N 1
ATOM 2278 C CA . ILE A 1 293 ? 31.942 11.637 -30.901 1.00 93.19 293 ILE A CA 1
ATOM 2279 C C . ILE A 1 293 ? 32.388 13.091 -30.695 1.00 93.19 293 ILE A C 1
ATOM 2281 O O . ILE A 1 293 ? 31.552 13.994 -30.721 1.00 93.19 293 ILE A O 1
ATOM 2285 N N . THR A 1 294 ? 33.698 13.325 -30.534 1.00 91.31 294 THR A N 1
ATOM 2286 C CA . THR A 1 294 ? 34.247 14.644 -30.158 1.00 91.31 294 THR A CA 1
ATOM 2287 C C . THR A 1 294 ? 34.319 15.653 -31.306 1.00 91.31 294 THR A C 1
ATOM 2289 O O . THR A 1 294 ? 34.396 16.853 -31.048 1.00 91.31 294 THR A O 1
ATOM 2292 N N . LYS A 1 295 ? 34.293 15.202 -32.567 1.00 91.50 295 LYS A N 1
ATOM 2293 C CA . LYS A 1 295 ? 34.386 16.051 -33.766 1.00 91.50 295 LYS A CA 1
ATOM 2294 C C . LYS A 1 295 ? 33.240 15.702 -34.713 1.00 91.50 295 LYS A C 1
ATOM 2296 O O . LYS A 1 295 ? 33.348 14.779 -35.515 1.00 91.50 295 LYS A O 1
ATOM 2301 N N . GLY A 1 296 ? 32.130 16.439 -34.639 1.00 87.69 296 GLY A N 1
ATOM 2302 C CA . GLY A 1 296 ? 30.930 16.155 -35.444 1.00 87.69 296 GLY A CA 1
ATOM 2303 C C . GLY A 1 296 ? 31.196 16.101 -36.956 1.00 87.69 296 GLY A C 1
ATOM 2304 O O . GLY A 1 296 ? 30.662 15.242 -37.648 1.00 87.69 296 GLY A O 1
ATOM 2305 N N . GLN A 1 297 ? 32.112 16.940 -37.445 1.00 86.62 297 GLN A N 1
ATOM 2306 C CA . GLN A 1 297 ? 32.544 17.013 -38.846 1.00 86.62 297 GLN A CA 1
ATOM 2307 C C . GLN A 1 297 ? 33.284 15.748 -39.326 1.00 86.62 297 GLN A C 1
ATOM 2309 O O . GLN A 1 297 ? 33.376 15.498 -40.528 1.00 86.62 297 GLN A O 1
ATOM 2314 N N . MET A 1 298 ? 33.799 14.929 -38.402 1.00 93.38 298 MET A N 1
ATOM 2315 C CA . MET A 1 298 ? 34.487 13.674 -38.714 1.00 93.38 298 MET A CA 1
ATOM 2316 C C . MET A 1 298 ? 33.539 12.487 -38.915 1.00 93.38 298 MET A C 1
ATOM 2318 O O . MET A 1 298 ? 33.981 11.468 -39.439 1.00 93.38 298 MET A O 1
ATOM 2322 N N . ARG A 1 299 ? 32.257 12.591 -38.537 1.00 94.12 299 ARG A N 1
ATOM 2323 C CA . ARG A 1 299 ? 31.292 11.478 -38.632 1.00 94.12 299 ARG A CA 1
ATOM 2324 C C . ARG A 1 299 ? 31.099 11.027 -40.075 1.00 94.12 299 ARG A C 1
ATOM 2326 O O . ARG A 1 299 ? 31.328 9.861 -40.386 1.00 94.12 299 ARG A O 1
ATOM 2333 N N . ASP A 1 300 ? 30.780 11.970 -40.956 1.00 91.94 300 ASP A N 1
ATOM 2334 C CA . ASP A 1 300 ? 30.561 11.706 -42.380 1.00 91.94 300 ASP A CA 1
ATOM 2335 C C . ASP A 1 300 ? 31.829 11.202 -43.071 1.00 91.94 300 ASP A C 1
ATOM 2337 O O . ASP A 1 300 ? 31.772 10.278 -43.873 1.00 91.94 300 ASP A O 1
ATOM 2341 N N . GLU A 1 301 ? 32.994 11.749 -42.716 1.00 93.31 301 GLU A N 1
ATOM 2342 C CA . GLU A 1 301 ? 34.286 11.282 -43.228 1.00 93.31 301 GLU A CA 1
ATOM 2343 C C . GLU A 1 301 ? 34.561 9.834 -42.795 1.00 93.31 301 GLU A C 1
ATOM 2345 O O . GLU A 1 301 ? 35.006 9.041 -43.618 1.00 93.31 301 GLU A O 1
ATOM 2350 N N . ILE A 1 302 ? 34.245 9.445 -41.553 1.00 95.69 302 ILE A N 1
ATOM 2351 C CA . ILE A 1 302 ? 34.369 8.052 -41.088 1.00 95.69 302 ILE A CA 1
ATOM 2352 C C . ILE A 1 302 ? 33.393 7.137 -41.845 1.00 95.69 302 ILE A C 1
ATOM 2354 O O . ILE A 1 302 ? 33.821 6.110 -42.372 1.00 95.69 302 ILE A O 1
ATOM 2358 N N . TYR A 1 303 ? 32.115 7.515 -41.970 1.00 94.94 303 TYR A N 1
ATOM 2359 C CA . TYR A 1 303 ? 31.123 6.743 -42.731 1.00 94.94 303 TYR A CA 1
ATOM 2360 C C . TYR A 1 303 ? 31.525 6.569 -44.203 1.00 94.94 303 TYR A C 1
ATOM 2362 O O . TYR A 1 303 ? 31.498 5.453 -44.723 1.00 94.94 303 TYR A O 1
ATOM 2370 N N . VAL A 1 304 ? 31.965 7.639 -44.866 1.00 91.50 304 VAL A N 1
ATOM 2371 C CA . VAL A 1 304 ? 32.420 7.621 -46.264 1.00 91.50 304 VAL A CA 1
ATOM 2372 C C . VAL A 1 304 ? 33.711 6.813 -46.428 1.00 91.50 304 VAL A C 1
ATOM 2374 O O . VAL A 1 304 ? 33.835 6.063 -47.396 1.00 91.50 304 VAL A O 1
ATOM 2377 N N . GLN A 1 305 ? 34.653 6.884 -45.480 1.00 94.44 305 GLN A N 1
ATOM 2378 C CA . GLN A 1 305 ? 35.851 6.035 -45.477 1.00 94.44 305 GLN A CA 1
ATOM 2379 C C . GLN A 1 305 ? 35.504 4.540 -45.340 1.00 94.44 305 GLN A C 1
ATOM 2381 O O . GLN A 1 305 ? 36.115 3.720 -46.027 1.00 94.44 305 GLN A O 1
ATOM 2386 N N . ILE A 1 306 ? 34.509 4.182 -44.516 1.00 95.44 306 ILE A N 1
ATOM 2387 C CA . ILE A 1 306 ? 34.009 2.801 -44.392 1.00 95.44 306 ILE A CA 1
ATOM 2388 C C . ILE A 1 306 ? 33.327 2.358 -45.693 1.00 95.44 306 ILE A C 1
ATOM 2390 O O . ILE A 1 306 ? 33.713 1.333 -46.251 1.00 95.44 306 ILE A O 1
ATOM 2394 N N . CYS A 1 307 ? 32.390 3.150 -46.231 1.00 91.88 307 CYS A N 1
ATOM 2395 C CA . CYS A 1 307 ? 31.719 2.848 -47.503 1.00 91.88 307 CYS A CA 1
ATOM 2396 C C . CYS A 1 307 ? 32.736 2.638 -48.635 1.00 91.88 307 CYS A C 1
ATOM 2398 O O . CYS A 1 307 ? 32.630 1.675 -49.394 1.00 91.88 307 CYS A O 1
ATOM 2400 N N . ARG A 1 308 ? 33.777 3.482 -48.695 1.00 91.00 308 ARG A N 1
ATOM 2401 C CA . ARG A 1 308 ? 34.884 3.344 -49.646 1.00 91.00 308 ARG A CA 1
ATOM 2402 C C . ARG A 1 308 ? 35.621 2.012 -49.496 1.00 91.00 308 ARG A C 1
ATOM 2404 O O . ARG A 1 308 ? 35.886 1.361 -50.499 1.00 91.00 308 ARG A O 1
ATOM 2411 N N . GLN A 1 309 ? 35.980 1.606 -48.277 1.00 93.62 309 GLN A N 1
ATOM 2412 C CA . GLN A 1 309 ? 36.692 0.340 -48.060 1.00 93.62 309 GLN A CA 1
ATOM 2413 C C . GLN A 1 309 ? 35.793 -0.901 -48.182 1.00 93.62 309 GLN A C 1
ATOM 2415 O O . GLN A 1 309 ? 36.315 -2.011 -48.233 1.00 93.62 309 GLN A O 1
ATOM 2420 N N . LEU A 1 310 ? 34.472 -0.747 -48.267 1.00 92.38 310 LEU A N 1
ATOM 2421 C CA . LEU A 1 310 ? 33.540 -1.829 -48.600 1.00 92.38 310 LEU A CA 1
ATOM 2422 C C . LEU A 1 310 ? 33.325 -1.955 -50.120 1.00 92.38 310 LEU A C 1
ATOM 2424 O O . LEU A 1 310 ? 33.349 -3.059 -50.663 1.00 92.38 310 LEU A O 1
ATOM 2428 N N . ASN A 1 311 ? 33.167 -0.832 -50.821 1.00 88.94 311 ASN A N 1
ATOM 2429 C CA . ASN A 1 311 ? 32.831 -0.785 -52.243 1.00 88.94 311 ASN A CA 1
ATOM 2430 C C . ASN A 1 311 ? 33.951 -1.336 -53.154 1.00 88.94 311 ASN A C 1
ATOM 2432 O O . ASN A 1 311 ? 35.079 -0.833 -53.158 1.00 88.94 311 ASN A O 1
ATOM 2436 N N . LYS A 1 312 ? 33.621 -2.358 -53.959 1.00 87.75 312 LYS A N 1
ATOM 2437 C CA . LYS A 1 312 ? 34.536 -3.097 -54.861 1.00 87.75 312 LYS A CA 1
ATOM 2438 C C . LYS A 1 312 ? 35.829 -3.597 -54.189 1.00 87.75 312 LYS A C 1
ATOM 2440 O O . LYS A 1 312 ? 36.874 -3.700 -54.830 1.00 87.75 312 LYS A O 1
ATOM 2445 N N . ASN A 1 313 ? 35.767 -3.916 -52.899 1.00 91.56 313 ASN A N 1
ATOM 2446 C CA . ASN A 1 313 ? 36.872 -4.530 -52.168 1.00 91.56 313 ASN A CA 1
ATOM 2447 C C . ASN A 1 313 ? 37.077 -5.992 -52.633 1.00 91.56 313 ASN A C 1
ATOM 2449 O O . ASN A 1 313 ? 36.109 -6.748 -52.667 1.00 91.56 313 ASN A O 1
ATOM 2453 N N . PRO A 1 314 ? 38.303 -6.425 -52.987 1.00 90.81 314 PRO A N 1
ATOM 2454 C CA . PRO A 1 314 ? 38.567 -7.791 -53.445 1.00 90.81 314 PRO A CA 1
ATOM 2455 C C . PRO A 1 314 ? 38.802 -8.810 -52.310 1.00 90.81 314 PRO A C 1
ATOM 2457 O O . PRO A 1 314 ? 39.126 -9.960 -52.597 1.00 90.81 314 PRO A O 1
ATOM 2460 N N . LYS A 1 315 ? 38.709 -8.418 -51.029 1.00 92.75 315 LYS A N 1
ATOM 2461 C CA . LYS A 1 315 ? 39.039 -9.270 -49.872 1.00 92.75 315 LYS A CA 1
ATOM 2462 C C . LYS A 1 315 ? 37.847 -9.484 -48.936 1.00 92.75 315 LYS A C 1
ATOM 2464 O O . LYS A 1 315 ? 37.490 -8.588 -48.172 1.00 92.75 315 LYS A O 1
ATOM 2469 N N . ASP A 1 316 ? 37.333 -10.707 -48.873 1.00 90.12 316 ASP A N 1
ATOM 2470 C CA . ASP A 1 316 ? 36.205 -11.068 -48.000 1.00 90.12 316 ASP A CA 1
ATOM 2471 C C . ASP A 1 316 ? 36.431 -10.763 -46.506 1.00 90.12 316 ASP A C 1
ATOM 2473 O O . ASP A 1 316 ? 35.549 -10.208 -45.851 1.00 90.12 316 ASP A O 1
ATOM 2477 N N . ASP A 1 317 ? 37.633 -11.031 -45.979 1.00 90.25 317 ASP A N 1
ATOM 2478 C CA . ASP A 1 317 ? 37.991 -10.730 -44.582 1.00 90.25 317 ASP A CA 1
ATOM 2479 C C . ASP A 1 317 ? 37.946 -9.223 -44.262 1.00 90.25 317 ASP A C 1
ATOM 2481 O O . ASP A 1 317 ? 37.504 -8.817 -43.186 1.00 90.25 317 ASP A O 1
ATOM 2485 N N . SER A 1 318 ? 38.372 -8.387 -45.217 1.00 94.81 318 SER A N 1
ATOM 2486 C CA . SER A 1 318 ? 38.313 -6.927 -45.085 1.00 94.81 318 SER A CA 1
ATOM 2487 C C . SER A 1 318 ? 36.866 -6.444 -45.181 1.00 94.81 318 SER A C 1
ATOM 2489 O O . SER A 1 318 ? 36.432 -5.684 -44.317 1.00 94.81 318 SER A O 1
ATOM 2491 N N . ILE A 1 319 ? 36.085 -6.951 -46.146 1.00 94.81 319 ILE A N 1
ATOM 2492 C CA . ILE A 1 319 ? 34.657 -6.628 -46.287 1.00 94.81 319 ILE A CA 1
ATOM 2493 C C . ILE A 1 319 ? 33.910 -6.913 -44.981 1.00 94.81 319 ILE A C 1
ATOM 2495 O O . ILE A 1 319 ? 33.265 -6.012 -44.444 1.00 94.81 319 ILE A O 1
ATOM 2499 N N . ARG A 1 320 ? 34.018 -8.132 -44.430 1.00 93.19 320 ARG A N 1
ATOM 2500 C CA . ARG A 1 320 ? 33.308 -8.488 -43.193 1.00 93.19 320 ARG A CA 1
ATOM 2501 C C . ARG A 1 320 ? 33.698 -7.564 -42.038 1.00 93.19 320 ARG A C 1
ATOM 2503 O O . ARG A 1 320 ? 32.819 -7.034 -41.365 1.00 93.19 320 ARG A O 1
ATOM 2510 N N . LYS A 1 321 ? 34.994 -7.293 -41.858 1.00 94.94 321 LYS A N 1
ATOM 2511 C CA . LYS A 1 321 ? 35.481 -6.375 -40.816 1.00 94.94 321 LYS A CA 1
ATOM 2512 C C . LYS A 1 321 ? 35.018 -4.932 -41.026 1.00 94.94 321 LYS A C 1
ATOM 2514 O O . LYS A 1 321 ? 34.754 -4.243 -40.047 1.00 94.94 321 LYS A O 1
ATOM 2519 N N . GLY A 1 322 ? 34.859 -4.472 -42.266 1.00 95.81 322 GLY A N 1
ATOM 2520 C CA . GLY A 1 322 ? 34.254 -3.170 -42.567 1.00 95.81 322 GLY A CA 1
ATOM 2521 C C . GLY A 1 322 ? 32.790 -3.087 -42.131 1.00 95.81 322 GLY A C 1
ATOM 2522 O O . GLY A 1 322 ? 32.378 -2.077 -41.563 1.00 95.81 322 GLY A O 1
ATOM 2523 N N . TRP A 1 323 ? 32.026 -4.165 -42.321 1.00 96.12 323 TRP A N 1
ATOM 2524 C CA . TRP A 1 323 ? 30.642 -4.265 -41.855 1.00 96.12 323 TRP A CA 1
ATOM 2525 C C . TRP A 1 323 ? 30.532 -4.400 -40.333 1.00 96.12 323 TRP A C 1
ATOM 2527 O O . TRP A 1 323 ? 29.681 -3.744 -39.738 1.00 96.12 323 TRP A O 1
ATOM 2537 N N . GLU A 1 324 ? 31.419 -5.157 -39.683 1.00 95.00 324 GLU A N 1
ATOM 2538 C CA . GLU A 1 324 ? 31.533 -5.195 -38.216 1.00 95.00 324 GLU A CA 1
ATOM 2539 C C . GLU A 1 324 ? 31.829 -3.792 -37.649 1.00 95.00 324 GLU A C 1
ATOM 2541 O O . GLU A 1 324 ? 31.172 -3.353 -36.707 1.00 95.00 324 GLU A O 1
ATOM 2546 N N . ILE A 1 325 ? 32.744 -3.031 -38.266 1.00 97.12 325 ILE A N 1
ATOM 2547 C CA . ILE A 1 325 ? 33.016 -1.633 -37.886 1.00 97.12 325 ILE A CA 1
ATOM 2548 C C . ILE A 1 325 ? 31.783 -0.748 -38.104 1.00 97.12 325 ILE A C 1
ATOM 2550 O O . ILE A 1 325 ? 31.478 0.087 -37.251 1.00 97.12 325 ILE A O 1
ATOM 2554 N N . LEU A 1 326 ? 31.047 -0.937 -39.204 1.00 96.12 326 LEU A N 1
ATOM 2555 C CA . LEU A 1 326 ? 29.828 -0.178 -39.484 1.00 96.12 326 LEU A CA 1
ATOM 2556 C C . LEU A 1 326 ? 28.715 -0.474 -38.464 1.00 96.12 326 LEU A C 1
ATOM 2558 O O . LEU A 1 326 ? 28.027 0.458 -38.052 1.00 96.12 326 LEU A O 1
ATOM 2562 N N . CYS A 1 327 ? 28.595 -1.716 -37.979 1.00 95.12 327 CYS A N 1
ATOM 2563 C CA . CYS A 1 327 ? 27.693 -2.075 -36.877 1.00 95.12 327 CYS A CA 1
ATOM 2564 C C . CYS A 1 327 ? 28.020 -1.259 -35.615 1.00 95.12 327 CYS A C 1
ATOM 2566 O O . CYS A 1 327 ? 27.142 -0.577 -35.085 1.00 95.12 327 CYS A O 1
ATOM 2568 N N . VAL A 1 328 ? 29.291 -1.237 -35.192 1.00 95.94 328 VAL A N 1
ATOM 2569 C CA . VAL A 1 328 ? 29.754 -0.478 -34.012 1.00 95.94 328 VAL A CA 1
ATOM 2570 C C . VAL A 1 328 ? 29.548 1.036 -34.182 1.00 95.94 328 VAL A C 1
ATOM 2572 O O . VAL A 1 328 ? 29.092 1.718 -33.261 1.00 95.94 328 VAL A O 1
ATOM 2575 N N . VAL A 1 329 ? 29.843 1.589 -35.362 1.00 96.56 329 VAL A N 1
ATOM 2576 C CA . VAL A 1 329 ? 29.671 3.026 -35.640 1.00 96.56 329 VAL A CA 1
ATOM 2577 C C . VAL A 1 329 ? 28.185 3.416 -35.656 1.00 96.56 329 VAL A C 1
ATOM 2579 O O . VAL A 1 329 ? 27.824 4.420 -35.037 1.00 96.56 329 VAL A O 1
ATOM 2582 N N . SER A 1 330 ? 27.316 2.584 -36.248 1.00 94.19 330 SER A N 1
ATOM 2583 C CA . SER A 1 330 ? 25.861 2.813 -36.329 1.00 94.19 330 SER A CA 1
ATOM 2584 C C . SER A 1 330 ? 25.137 2.837 -34.976 1.00 94.19 330 SER A C 1
ATOM 2586 O O . SER A 1 330 ? 24.033 3.361 -34.895 1.00 94.19 330 SER A O 1
ATOM 2588 N N . VAL A 1 331 ? 25.755 2.333 -33.900 1.00 91.12 331 VAL A N 1
ATOM 2589 C CA . VAL A 1 331 ? 25.237 2.448 -32.519 1.00 91.12 331 VAL A CA 1
ATOM 2590 C C . VAL A 1 331 ? 25.961 3.512 -31.680 1.00 91.12 331 VAL A C 1
ATOM 2592 O O . VAL A 1 331 ? 25.693 3.649 -30.485 1.00 91.12 331 VAL A O 1
ATOM 2595 N N . THR A 1 332 ? 26.878 4.276 -32.285 1.00 94.06 332 THR A N 1
ATOM 2596 C CA . THR A 1 332 ? 27.694 5.288 -31.592 1.00 94.06 332 THR A CA 1
ATOM 2597 C C . THR A 1 332 ? 27.350 6.722 -32.003 1.00 94.06 332 THR A C 1
ATOM 2599 O O . THR A 1 332 ? 27.192 7.578 -31.131 1.00 94.06 332 THR A O 1
ATOM 2602 N N . PHE A 1 333 ? 27.237 7.016 -33.303 1.00 95.75 333 PHE A N 1
ATOM 2603 C CA . PHE A 1 333 ? 26.881 8.356 -33.791 1.00 95.75 333 PHE A CA 1
ATOM 2604 C C . PHE A 1 333 ? 26.216 8.331 -35.179 1.00 95.75 333 PHE A C 1
ATOM 2606 O O . PHE A 1 333 ? 26.569 7.489 -36.004 1.00 95.75 333 PHE A O 1
ATOM 2613 N N . PRO A 1 334 ? 25.296 9.266 -35.480 1.00 95.06 334 PRO A N 1
ATOM 2614 C CA . PRO A 1 334 ? 24.657 9.344 -36.789 1.00 95.06 334 PRO A CA 1
ATOM 2615 C C . PRO A 1 334 ? 25.549 10.020 -37.844 1.00 95.06 334 PRO A C 1
ATOM 2617 O O . PRO A 1 334 ? 26.469 10.766 -37.481 1.00 95.06 334 PRO A O 1
ATOM 2620 N N . PRO A 1 335 ? 25.273 9.795 -39.142 1.00 94.06 335 PRO A N 1
ATOM 2621 C CA . PRO A 1 335 ? 25.692 10.697 -40.215 1.00 94.06 335 PRO A CA 1
ATOM 2622 C C . PRO A 1 335 ? 25.014 12.078 -40.085 1.00 94.06 335 PRO A C 1
ATOM 2624 O O . PRO A 1 335 ? 24.117 12.278 -39.263 1.00 94.06 335 PRO A O 1
ATOM 2627 N N . SER A 1 336 ? 25.413 13.041 -40.914 1.00 90.19 336 SER A N 1
ATOM 2628 C CA . SER A 1 336 ? 24.615 14.246 -41.170 1.00 90.19 336 SER A CA 1
ATOM 2629 C C . SER A 1 336 ? 23.373 13.941 -42.019 1.00 90.19 336 SER A C 1
ATOM 2631 O O . SER A 1 336 ? 23.320 12.933 -42.729 1.00 90.19 336 SER A O 1
ATOM 2633 N N . LYS A 1 337 ? 22.388 14.852 -42.007 1.00 85.50 337 LYS A N 1
ATOM 2634 C CA . LYS A 1 337 ? 21.193 14.748 -42.863 1.00 85.50 337 LYS A CA 1
ATOM 2635 C C . LYS A 1 337 ? 21.515 14.751 -44.361 1.00 85.50 337 LYS A C 1
ATOM 2637 O O . LYS A 1 337 ? 20.812 14.088 -45.118 1.00 85.50 337 LYS A O 1
ATOM 2642 N N . ASP A 1 338 ? 22.608 15.395 -44.769 1.00 82.00 338 ASP A N 1
ATOM 2643 C CA . ASP A 1 338 ? 23.065 15.391 -46.163 1.00 82.00 338 ASP A CA 1
ATOM 2644 C C . ASP A 1 338 ? 23.558 13.992 -46.598 1.00 82.00 338 ASP A C 1
ATOM 2646 O O . ASP A 1 338 ? 23.364 13.600 -47.748 1.00 82.00 338 ASP A O 1
ATOM 2650 N N . LEU A 1 339 ? 24.164 13.218 -45.683 1.00 85.75 339 LEU A N 1
ATOM 2651 C CA . LEU A 1 339 ? 24.698 11.872 -45.947 1.00 85.75 339 LEU A CA 1
ATOM 2652 C C . LEU A 1 339 ? 23.684 10.738 -45.673 1.00 85.75 339 LEU A C 1
ATOM 2654 O O . LEU A 1 339 ? 23.799 9.663 -46.264 1.00 85.75 339 LEU A O 1
ATOM 2658 N N . GLU A 1 340 ? 22.695 10.957 -44.802 1.00 87.69 340 GLU A N 1
ATOM 2659 C CA . GLU A 1 340 ? 21.721 9.954 -44.330 1.00 87.69 340 GLU A CA 1
ATOM 2660 C C . GLU A 1 340 ? 21.069 9.159 -45.477 1.00 87.69 340 GLU A C 1
ATOM 2662 O O . GLU A 1 340 ? 21.106 7.926 -45.482 1.00 87.69 340 GLU A O 1
ATOM 2667 N N . THR A 1 341 ? 20.566 9.852 -46.505 1.00 83.69 341 THR A N 1
ATOM 2668 C CA . THR A 1 341 ? 19.923 9.218 -47.673 1.00 83.69 341 THR A CA 1
ATOM 2669 C C . THR A 1 341 ? 20.890 8.322 -48.456 1.00 83.69 341 THR A C 1
ATOM 2671 O O . THR A 1 341 ? 20.540 7.191 -48.799 1.00 83.69 341 THR A O 1
ATOM 2674 N N . TYR A 1 342 ? 22.119 8.788 -48.709 1.00 83.62 342 TYR A N 1
ATOM 2675 C CA . TYR A 1 342 ? 23.150 7.994 -49.389 1.00 83.62 342 TYR A CA 1
ATOM 2676 C C . TYR A 1 342 ? 23.487 6.732 -48.585 1.00 83.62 342 TYR A C 1
ATOM 2678 O O . TYR A 1 342 ? 23.561 5.638 -49.147 1.00 83.62 342 TYR A O 1
ATOM 2686 N N . LEU A 1 343 ? 23.653 6.865 -47.265 1.00 88.94 343 LEU A N 1
ATOM 2687 C CA . LEU A 1 343 ? 24.061 5.757 -46.409 1.00 88.94 343 LEU A CA 1
ATOM 2688 C C . LEU A 1 343 ? 22.974 4.676 -46.315 1.00 88.94 343 LEU A C 1
ATOM 2690 O O . LEU A 1 343 ? 23.291 3.493 -46.432 1.00 88.94 343 LEU A O 1
ATOM 2694 N N . HIS A 1 344 ? 21.696 5.055 -46.197 1.00 88.25 344 HIS A N 1
ATOM 2695 C CA . HIS A 1 344 ? 20.593 4.090 -46.247 1.00 88.25 344 HIS A CA 1
ATOM 2696 C C . HIS A 1 344 ? 20.542 3.332 -47.583 1.00 88.25 344 HIS A C 1
ATOM 2698 O O . HIS A 1 344 ? 20.395 2.110 -47.574 1.00 88.25 344 HIS A O 1
ATOM 2704 N N . ARG A 1 345 ? 20.731 4.012 -48.725 1.00 84.38 345 ARG A N 1
ATOM 2705 C CA . ARG A 1 345 ? 20.771 3.362 -50.051 1.00 84.38 345 ARG A CA 1
ATOM 2706 C C . ARG A 1 345 ? 21.962 2.412 -50.196 1.00 84.38 345 ARG A C 1
ATOM 2708 O O . ARG A 1 345 ? 21.775 1.273 -50.617 1.00 84.38 345 ARG A O 1
ATOM 2715 N N . PHE A 1 346 ? 23.158 2.845 -49.793 1.00 88.50 346 PHE A N 1
ATOM 2716 C CA . PHE A 1 346 ? 24.366 2.013 -49.794 1.00 88.50 346 PHE A CA 1
ATOM 2717 C C . PHE A 1 346 ? 24.175 0.735 -48.961 1.00 88.50 346 PHE A C 1
ATOM 2719 O O . PHE A 1 346 ? 24.564 -0.356 -49.379 1.00 88.50 346 PHE A O 1
ATOM 2726 N N . VAL A 1 347 ? 23.530 0.849 -47.797 1.00 92.56 347 VAL A N 1
ATOM 2727 C CA . VAL A 1 347 ? 23.264 -0.299 -46.924 1.00 92.56 347 VAL A CA 1
ATOM 2728 C C . VAL A 1 347 ? 22.198 -1.233 -47.513 1.00 92.56 347 VAL A C 1
ATOM 2730 O O . VAL A 1 347 ? 22.401 -2.447 -47.520 1.00 92.56 347 VAL A O 1
ATOM 2733 N N . GLN A 1 348 ? 21.118 -0.694 -48.088 1.00 90.00 348 GLN A N 1
ATOM 2734 C CA . GLN A 1 348 ? 20.063 -1.479 -48.750 1.00 90.00 348 GLN A CA 1
ATOM 2735 C C . GLN A 1 348 ? 20.583 -2.322 -49.927 1.00 90.00 348 GLN A C 1
ATOM 2737 O O . GLN A 1 348 ? 20.162 -3.464 -50.087 1.00 90.00 348 GLN A O 1
ATOM 2742 N N . GLN A 1 349 ? 21.557 -1.825 -50.700 1.00 88.19 349 GLN A N 1
ATOM 2743 C CA . GLN A 1 349 ? 22.192 -2.559 -51.815 1.00 88.19 349 GLN A CA 1
ATOM 2744 C C . GLN A 1 349 ? 22.912 -3.863 -51.401 1.00 88.19 349 GLN A C 1
ATOM 2746 O O . GLN A 1 349 ? 23.316 -4.651 -52.259 1.00 88.19 349 GLN A O 1
ATOM 2751 N N . HIS A 1 350 ? 23.084 -4.107 -50.098 1.00 91.00 350 HIS A N 1
ATOM 2752 C CA . HIS A 1 350 ? 23.736 -5.299 -49.554 1.00 91.00 350 HIS A CA 1
ATOM 2753 C C . HIS A 1 350 ? 22.761 -6.282 -48.882 1.00 91.00 350 HIS A C 1
ATOM 2755 O O . HIS A 1 350 ? 23.194 -7.330 -48.401 1.00 91.00 350 HIS A O 1
ATOM 2761 N N . PHE A 1 351 ? 21.453 -5.993 -48.889 1.00 91.69 351 PHE A N 1
ATOM 2762 C CA . PHE A 1 351 ? 20.437 -6.840 -48.255 1.00 91.69 351 PHE A CA 1
ATOM 2763 C C . PHE A 1 351 ? 20.403 -8.260 -48.832 1.00 91.69 351 PHE A C 1
ATOM 2765 O O . PHE A 1 351 ? 20.256 -9.209 -48.070 1.00 91.69 351 PHE A O 1
ATOM 2772 N N . ASP A 1 352 ? 20.614 -8.451 -50.130 1.00 89.19 352 ASP A N 1
ATOM 2773 C CA . ASP A 1 352 ? 20.482 -9.780 -50.752 1.00 89.19 352 ASP A CA 1
ATOM 2774 C C . ASP A 1 352 ? 21.847 -10.457 -50.996 1.00 89.19 352 ASP A C 1
ATOM 2776 O O . ASP A 1 352 ? 21.966 -11.490 -51.653 1.00 89.19 352 ASP A O 1
ATOM 2780 N N . GLN A 1 353 ? 22.914 -9.899 -50.409 1.00 87.81 353 GLN A N 1
ATOM 2781 C CA . GLN A 1 353 ? 24.272 -10.435 -50.490 1.00 87.81 353 GLN A CA 1
ATOM 2782 C C . GLN A 1 353 ? 24.524 -11.457 -49.369 1.00 87.81 353 GLN A C 1
ATOM 2784 O O . GLN A 1 353 ? 25.037 -11.135 -48.300 1.00 87.81 353 GLN A O 1
ATOM 2789 N N . HIS A 1 354 ? 24.173 -12.721 -49.607 1.00 86.31 354 HIS A N 1
ATOM 2790 C CA . HIS A 1 354 ? 24.338 -13.796 -48.614 1.00 86.31 354 HIS A CA 1
ATOM 2791 C C . HIS A 1 354 ? 25.804 -14.170 -48.312 1.00 86.31 354 HIS A C 1
ATOM 2793 O O . HIS A 1 354 ? 26.103 -14.697 -47.237 1.00 86.31 354 HIS A O 1
ATOM 2799 N N . LYS A 1 355 ? 26.743 -13.880 -49.227 1.00 87.00 355 LYS A N 1
ATOM 2800 C CA . LYS A 1 355 ? 28.184 -14.104 -49.007 1.00 87.00 355 LYS A CA 1
ATOM 2801 C C . LYS A 1 355 ? 28.640 -13.367 -47.740 1.00 87.00 355 LYS A C 1
ATOM 2803 O O . LYS A 1 355 ? 28.182 -12.263 -47.475 1.00 87.00 355 LYS A O 1
ATOM 2808 N N . ASN A 1 356 ? 29.524 -13.970 -46.943 1.00 82.75 356 ASN A N 1
ATOM 2809 C CA . ASN A 1 356 ? 30.045 -13.417 -45.678 1.00 82.75 356 ASN A CA 1
ATOM 2810 C C . ASN A 1 356 ? 28.973 -13.010 -44.635 1.00 82.75 356 ASN A C 1
ATOM 2812 O O . ASN A 1 356 ? 29.319 -12.347 -43.654 1.00 82.75 356 ASN A O 1
ATOM 2816 N N . GLN A 1 357 ? 27.706 -13.414 -44.826 1.00 89.19 357 GLN A N 1
ATOM 2817 C CA . GLN A 1 357 ? 26.524 -12.984 -44.064 1.00 89.19 357 GLN A CA 1
ATOM 2818 C C . GLN A 1 357 ? 26.205 -11.475 -44.177 1.00 89.19 357 GLN A C 1
ATOM 2820 O O . GLN A 1 357 ? 25.621 -10.895 -43.255 1.00 89.19 357 GLN A O 1
ATOM 2825 N N . LEU A 1 358 ? 26.567 -10.807 -45.286 1.00 89.75 358 LEU A N 1
ATOM 2826 C CA . LEU A 1 358 ? 26.304 -9.364 -45.442 1.00 89.75 358 LEU A CA 1
ATOM 2827 C C . LEU A 1 358 ? 24.806 -9.035 -45.429 1.00 89.75 358 LEU A C 1
ATOM 2829 O O . LEU A 1 358 ? 24.423 -7.981 -44.927 1.00 89.75 358 LEU A O 1
ATOM 2833 N N . ASN A 1 359 ? 23.958 -9.956 -45.885 1.00 91.38 359 ASN A N 1
ATOM 2834 C CA . ASN A 1 359 ? 22.499 -9.891 -45.797 1.00 91.38 359 ASN A CA 1
ATOM 2835 C C . ASN A 1 359 ? 21.974 -9.693 -44.355 1.00 91.38 359 ASN A C 1
ATOM 2837 O O . ASN A 1 359 ? 20.909 -9.104 -44.165 1.00 91.38 359 ASN A O 1
ATOM 2841 N N . ILE A 1 360 ? 22.709 -10.173 -43.345 1.00 92.06 360 ILE A N 1
ATOM 2842 C CA . ILE A 1 360 ? 22.380 -10.012 -41.921 1.00 92.06 360 ILE A CA 1
ATOM 2843 C C . ILE A 1 360 ? 22.975 -8.697 -41.396 1.00 92.06 360 ILE A C 1
ATOM 2845 O O . ILE A 1 360 ? 22.257 -7.861 -40.845 1.00 92.06 360 ILE A O 1
ATOM 2849 N N . LEU A 1 361 ? 24.275 -8.478 -41.637 1.00 93.62 361 LEU A N 1
ATOM 2850 C CA . LEU A 1 361 ? 25.009 -7.281 -41.198 1.00 93.62 361 LEU A CA 1
ATOM 2851 C C . LEU A 1 361 ? 24.361 -5.981 -41.713 1.00 93.62 361 LEU A C 1
ATOM 2853 O O . LEU A 1 361 ? 24.208 -5.018 -40.964 1.00 93.62 361 LEU A O 1
ATOM 2857 N N . SER A 1 362 ? 23.942 -5.960 -42.980 1.00 94.00 362 SER A N 1
ATOM 2858 C CA . SER A 1 362 ? 23.327 -4.793 -43.622 1.00 94.00 362 SER A CA 1
ATOM 2859 C C . SER A 1 362 ? 21.920 -4.493 -43.104 1.00 94.00 362 SER A C 1
ATOM 2861 O O . SER A 1 362 ? 21.629 -3.336 -42.799 1.00 94.00 362 SER A O 1
ATOM 2863 N N . ARG A 1 363 ? 21.063 -5.508 -42.920 1.00 92.12 363 ARG A N 1
ATOM 2864 C CA . ARG A 1 363 ? 19.735 -5.329 -42.302 1.00 92.12 363 ARG A CA 1
ATOM 2865 C C . ARG A 1 363 ? 19.858 -4.781 -40.877 1.00 92.12 363 ARG A C 1
ATOM 2867 O O . ARG A 1 363 ? 19.179 -3.807 -40.552 1.00 92.12 363 ARG A O 1
ATOM 2874 N N . TYR A 1 364 ? 20.780 -5.321 -40.074 1.00 91.06 364 TYR A N 1
ATOM 2875 C CA . TYR A 1 364 ? 21.074 -4.807 -38.731 1.00 91.06 364 TYR A CA 1
ATOM 2876 C C . TYR A 1 364 ? 21.518 -3.335 -38.763 1.00 91.06 364 TYR A C 1
ATOM 2878 O O . TYR A 1 364 ? 20.910 -2.495 -38.098 1.00 91.06 364 TYR A O 1
ATOM 2886 N N . VAL A 1 365 ? 22.528 -2.997 -39.578 1.00 93.81 365 VAL A N 1
ATOM 2887 C CA . VAL A 1 365 ? 23.013 -1.613 -39.730 1.00 93.81 365 VAL A CA 1
ATOM 2888 C C . VAL A 1 365 ? 21.883 -0.680 -40.161 1.00 93.81 365 VAL A C 1
ATOM 2890 O O . VAL A 1 365 ? 21.748 0.398 -39.593 1.00 93.81 365 VAL A O 1
ATOM 2893 N N . SER A 1 366 ? 21.031 -1.084 -41.108 1.00 92.75 366 SER A N 1
ATOM 2894 C CA . SER A 1 366 ? 19.910 -0.253 -41.562 1.00 92.75 366 SER A CA 1
ATOM 2895 C C . SER A 1 366 ? 18.939 0.074 -40.424 1.00 92.75 366 SER A C 1
ATOM 2897 O O . SER A 1 366 ? 18.548 1.231 -40.277 1.00 92.75 366 SER A O 1
ATOM 2899 N N . ALA A 1 367 ? 18.586 -0.914 -39.594 1.00 88.00 367 ALA A N 1
ATOM 2900 C CA . ALA A 1 367 ? 17.701 -0.717 -38.446 1.00 88.00 367 ALA A CA 1
ATOM 2901 C C . ALA A 1 367 ? 18.328 0.184 -37.365 1.00 88.00 367 ALA A C 1
ATOM 2903 O O . ALA A 1 367 ? 17.649 1.044 -36.799 1.00 88.00 367 ALA A O 1
ATOM 2904 N N . LYS A 1 368 ? 19.632 0.036 -37.088 1.00 88.94 368 LYS A N 1
ATOM 2905 C CA . LYS A 1 368 ? 20.320 0.889 -36.103 1.00 88.94 368 LYS A CA 1
ATOM 2906 C C . LYS A 1 368 ? 20.594 2.301 -36.628 1.00 88.94 368 LYS A C 1
ATOM 2908 O O . LYS A 1 368 ? 20.522 3.240 -35.839 1.00 88.94 368 LYS A O 1
ATOM 2913 N N . LEU A 1 369 ? 20.790 2.482 -37.939 1.00 91.00 369 LEU A N 1
ATOM 2914 C CA . LEU A 1 369 ? 20.923 3.804 -38.561 1.00 91.00 369 LEU A CA 1
ATOM 2915 C C . LEU A 1 369 ? 19.667 4.664 -38.377 1.00 91.00 369 LEU A C 1
ATOM 2917 O O . LEU A 1 369 ? 19.789 5.786 -37.895 1.00 91.00 369 LEU A O 1
ATOM 2921 N N . VAL A 1 370 ? 18.466 4.132 -38.642 1.00 87.50 370 VAL A N 1
ATOM 2922 C CA . VAL A 1 370 ? 17.206 4.871 -38.394 1.00 87.50 370 VAL A CA 1
ATOM 2923 C C . VAL A 1 370 ? 17.140 5.360 -36.938 1.00 87.50 370 VAL A C 1
ATOM 2925 O O . VAL A 1 370 ? 16.805 6.513 -36.670 1.00 87.50 370 VAL A O 1
ATOM 2928 N N . ARG A 1 371 ? 17.539 4.502 -35.990 1.00 83.75 371 ARG A N 1
ATOM 2929 C CA . ARG A 1 371 ? 17.487 4.775 -34.546 1.00 83.75 371 ARG A CA 1
ATOM 2930 C C . ARG A 1 371 ? 18.555 5.759 -34.052 1.00 83.75 371 ARG A C 1
ATOM 2932 O O . ARG A 1 371 ? 18.279 6.543 -33.147 1.00 83.75 371 ARG A O 1
ATOM 2939 N N . ILE A 1 372 ? 19.771 5.736 -34.599 1.00 88.94 372 ILE A N 1
ATOM 2940 C CA . ILE A 1 372 ? 20.827 6.686 -34.204 1.00 88.94 372 ILE A CA 1
ATOM 2941 C C . ILE A 1 372 ? 20.602 8.065 -34.846 1.00 88.94 372 ILE A C 1
ATOM 2943 O O . ILE A 1 372 ? 20.922 9.083 -34.233 1.00 88.94 372 ILE A O 1
ATOM 2947 N N . CYS A 1 373 ? 19.985 8.118 -36.034 1.00 88.75 373 CYS A N 1
ATOM 2948 C CA . CYS A 1 373 ? 19.616 9.361 -36.714 1.00 88.75 373 CYS A CA 1
ATOM 2949 C C . CYS A 1 373 ? 18.511 10.154 -35.998 1.00 88.75 373 CYS A C 1
ATOM 2951 O O . CYS A 1 373 ? 18.480 11.377 -36.135 1.00 88.75 373 CYS A O 1
ATOM 2953 N N . SER A 1 374 ? 17.646 9.501 -35.213 1.00 82.00 374 SER A N 1
ATOM 2954 C CA . SER A 1 374 ? 16.692 10.180 -34.322 1.00 82.00 374 SER A CA 1
ATOM 2955 C C . SER A 1 374 ? 17.275 10.486 -32.935 1.00 82.00 374 SER A C 1
ATOM 2957 O O . SER A 1 374 ? 17.030 11.562 -32.398 1.00 82.00 374 SER A O 1
ATOM 2959 N N . ARG A 1 375 ? 18.084 9.585 -32.354 1.00 81.62 375 ARG A N 1
ATOM 2960 C CA . ARG A 1 375 ? 18.627 9.744 -30.986 1.00 81.62 375 ARG A CA 1
ATOM 2961 C C . ARG A 1 375 ? 19.883 10.612 -30.863 1.00 81.62 375 ARG A C 1
ATOM 2963 O O . ARG A 1 375 ? 20.210 11.043 -29.759 1.00 81.62 375 ARG A O 1
ATOM 2970 N N . GLY A 1 376 ? 20.612 10.859 -31.950 1.00 85.94 376 GLY A N 1
ATOM 2971 C CA . GLY A 1 376 ? 21.874 11.600 -31.911 1.00 85.94 376 GLY A CA 1
ATOM 2972 C C . GLY A 1 376 ? 23.080 10.755 -31.469 1.00 85.94 376 GLY A C 1
ATOM 2973 O O . GLY A 1 376 ? 23.045 9.527 -31.448 1.00 85.94 376 GLY A O 1
ATOM 2974 N N . ALA A 1 377 ? 24.201 11.417 -31.168 1.00 88.69 377 ALA A N 1
ATOM 2975 C CA . ALA A 1 377 ? 25.464 10.751 -30.835 1.00 88.69 377 ALA A CA 1
ATOM 2976 C C . ALA A 1 377 ? 25.608 10.442 -29.336 1.00 88.69 377 ALA A C 1
ATOM 2978 O O . ALA A 1 377 ? 25.243 11.255 -28.487 1.00 88.69 377 ALA A O 1
ATOM 2979 N N . ARG A 1 378 ? 26.236 9.307 -29.005 1.00 86.81 378 ARG A N 1
ATOM 2980 C CA . ARG A 1 378 ? 26.575 8.945 -27.621 1.00 86.81 378 ARG A CA 1
ATOM 2981 C C . ARG A 1 378 ? 27.651 9.883 -27.055 1.00 86.81 378 ARG A C 1
ATOM 2983 O O . ARG A 1 378 ? 28.671 10.123 -27.693 1.00 86.81 378 ARG A O 1
ATOM 2990 N N . GLY A 1 379 ? 27.448 10.373 -25.829 1.00 82.19 379 GLY A N 1
ATOM 2991 C CA . GLY A 1 379 ? 28.387 11.280 -25.144 1.00 82.19 379 GLY A CA 1
ATOM 2992 C C . GLY A 1 379 ? 29.633 10.611 -24.539 1.00 82.19 379 GLY A C 1
ATOM 2993 O O . GLY A 1 379 ? 30.619 11.294 -24.270 1.00 82.19 379 GLY A O 1
ATOM 2994 N N . LYS A 1 380 ? 29.616 9.285 -24.344 1.00 86.94 380 LYS A N 1
ATOM 2995 C CA . LYS A 1 380 ? 30.781 8.471 -23.947 1.00 86.94 380 LYS A CA 1
ATOM 2996 C C . LYS A 1 380 ? 31.196 7.546 -25.096 1.00 86.94 380 LYS A C 1
ATOM 2998 O O . LYS A 1 380 ? 30.344 7.049 -25.832 1.00 86.94 380 LYS A O 1
ATOM 3003 N N . VAL A 1 381 ? 32.501 7.290 -25.205 1.00 90.50 381 VAL A N 1
ATOM 3004 C CA . VAL A 1 381 ? 33.076 6.243 -26.069 1.00 90.50 381 VAL A CA 1
ATOM 3005 C C . VAL A 1 381 ? 32.678 4.868 -25.527 1.00 90.50 381 VAL A C 1
ATOM 3007 O O . VAL A 1 381 ? 32.613 4.697 -24.312 1.00 90.50 381 VAL A O 1
ATOM 3010 N N . LEU A 1 382 ? 32.433 3.900 -26.414 1.00 89.81 382 LEU A N 1
ATOM 3011 C CA . LEU A 1 382 ? 32.093 2.529 -26.025 1.00 89.81 382 LEU A CA 1
ATOM 3012 C C . LEU A 1 382 ? 33.221 1.849 -25.230 1.00 89.81 382 LEU A C 1
ATOM 3014 O O . LEU A 1 382 ? 34.409 1.987 -25.548 1.00 89.81 382 LEU A O 1
ATOM 3018 N N . SER A 1 383 ? 32.832 1.067 -24.229 1.00 89.75 383 SER A N 1
ATOM 3019 C CA . SER A 1 383 ? 33.708 0.146 -23.502 1.00 89.75 383 SER A CA 1
ATOM 3020 C C . SER A 1 383 ? 34.176 -1.026 -24.382 1.00 89.75 383 SER A C 1
ATOM 3022 O O . SER A 1 383 ? 33.627 -1.291 -25.453 1.00 89.75 383 SER A O 1
ATOM 3024 N N . ALA A 1 384 ? 35.191 -1.766 -23.920 1.00 89.62 384 ALA A N 1
ATOM 3025 C CA . ALA A 1 384 ? 35.684 -2.959 -24.614 1.00 89.62 384 ALA A CA 1
ATOM 3026 C C . ALA A 1 384 ? 34.580 -4.011 -24.830 1.00 89.62 384 ALA A C 1
ATOM 3028 O O . ALA A 1 384 ? 34.458 -4.570 -25.918 1.00 89.62 384 ALA A O 1
ATOM 3029 N N . ALA A 1 385 ? 33.756 -4.235 -23.802 1.00 84.56 385 ALA A N 1
ATOM 3030 C CA . ALA A 1 385 ? 32.668 -5.202 -23.839 1.00 84.56 385 ALA A CA 1
ATOM 3031 C C . ALA A 1 385 ? 31.531 -4.754 -24.775 1.00 84.56 385 ALA A C 1
ATOM 3033 O O . ALA A 1 385 ? 31.044 -5.565 -25.557 1.00 84.56 385 ALA A O 1
ATOM 3034 N N . GLU A 1 386 ? 31.164 -3.465 -24.782 1.00 87.94 386 GLU A N 1
ATOM 3035 C CA . GLU A 1 386 ? 30.187 -2.918 -25.739 1.00 87.94 386 GLU A CA 1
ATOM 3036 C C . GLU A 1 386 ? 30.649 -3.014 -27.198 1.00 87.94 386 GLU A C 1
ATOM 3038 O O . GLU A 1 386 ? 29.824 -3.265 -28.073 1.00 87.94 386 GLU A O 1
ATOM 3043 N N . ILE A 1 387 ? 31.943 -2.817 -27.481 1.00 92.56 387 ILE A N 1
ATOM 3044 C CA . ILE A 1 387 ? 32.489 -2.934 -28.845 1.00 92.56 387 ILE A CA 1
ATOM 3045 C C . ILE A 1 387 ? 32.357 -4.370 -29.353 1.00 92.56 387 ILE A C 1
ATOM 3047 O O . ILE A 1 387 ? 31.885 -4.581 -30.469 1.00 92.56 387 ILE A O 1
ATOM 3051 N N . GLU A 1 388 ? 32.725 -5.357 -28.536 1.00 90.44 388 GLU A N 1
ATOM 3052 C CA . GLU A 1 388 ? 32.573 -6.766 -28.906 1.00 90.44 388 GLU A CA 1
ATOM 3053 C C . GLU A 1 388 ? 31.093 -7.165 -29.019 1.00 90.44 388 GLU A C 1
ATOM 3055 O O . GLU A 1 388 ? 30.704 -7.757 -30.028 1.00 90.44 388 GLU A O 1
ATOM 3060 N N . ARG A 1 389 ? 30.224 -6.717 -28.097 1.00 86.06 389 ARG A N 1
ATOM 3061 C CA . ARG A 1 389 ? 28.769 -6.922 -28.217 1.00 86.06 389 ARG A CA 1
ATOM 3062 C C . ARG A 1 389 ? 28.193 -6.326 -29.501 1.00 86.06 389 ARG A C 1
ATOM 3064 O O . ARG A 1 389 ? 27.421 -6.991 -30.185 1.00 86.06 389 ARG A O 1
ATOM 3071 N N . ALA A 1 390 ? 28.584 -5.106 -29.868 1.00 89.12 390 ALA A N 1
ATOM 3072 C CA . ALA A 1 390 ? 28.094 -4.426 -31.068 1.00 89.12 390 ALA A CA 1
ATOM 3073 C C . ALA A 1 390 ? 28.570 -5.071 -32.388 1.00 89.12 390 ALA A C 1
ATOM 3075 O O . ALA A 1 390 ? 27.924 -4.873 -33.418 1.00 89.12 390 ALA A O 1
ATOM 3076 N N . LYS A 1 391 ? 29.650 -5.867 -32.365 1.00 90.81 391 LYS A N 1
ATOM 3077 C CA . LYS A 1 391 ? 30.081 -6.713 -33.495 1.00 90.81 391 LYS A CA 1
ATOM 3078 C C . LYS A 1 391 ? 29.267 -8.008 -33.593 1.00 90.81 391 LYS A C 1
ATOM 3080 O O . LYS A 1 391 ? 28.950 -8.443 -34.695 1.00 90.81 391 LYS A O 1
ATOM 3085 N N . GLU A 1 392 ? 28.920 -8.617 -32.459 1.00 89.62 392 GLU A N 1
ATOM 3086 C CA . GLU A 1 392 ? 28.090 -9.832 -32.410 1.00 89.62 392 GLU A CA 1
ATOM 3087 C C . GLU A 1 392 ? 26.588 -9.566 -32.614 1.00 89.62 392 GLU A C 1
ATOM 3089 O O . GLU A 1 392 ? 25.846 -10.477 -32.979 1.00 89.62 392 GLU A O 1
ATOM 3094 N N . ALA A 1 393 ? 26.132 -8.331 -32.393 1.00 86.44 393 ALA A N 1
ATOM 3095 C CA . ALA A 1 393 ? 24.725 -7.926 -32.411 1.00 86.44 393 ALA A CA 1
ATOM 3096 C C . ALA A 1 393 ? 23.884 -8.348 -33.636 1.00 86.44 393 ALA A C 1
ATOM 3098 O O . ALA A 1 393 ? 22.714 -8.667 -33.434 1.00 86.44 393 ALA A O 1
ATOM 3099 N N . PRO A 1 394 ? 24.413 -8.427 -34.874 1.00 89.31 394 PRO A N 1
ATOM 3100 C CA . PRO A 1 394 ? 23.648 -8.933 -36.017 1.00 89.31 394 PRO A CA 1
ATOM 3101 C C . PRO A 1 394 ? 23.322 -10.434 -35.930 1.00 89.31 394 PRO A C 1
ATOM 3103 O O . PRO A 1 394 ? 22.417 -10.900 -36.613 1.00 89.31 394 PRO A O 1
ATOM 3106 N N . PHE A 1 395 ? 24.060 -11.194 -35.114 1.00 88.31 395 PHE A N 1
ATOM 3107 C CA . PHE A 1 395 ? 23.961 -12.656 -34.991 1.00 88.31 395 PHE A CA 1
ATOM 3108 C C . PHE A 1 395 ? 23.444 -13.120 -33.621 1.00 88.31 395 PHE A C 1
ATOM 3110 O O . PHE A 1 395 ? 23.009 -14.260 -33.487 1.00 88.31 395 PHE A O 1
ATOM 3117 N N . LYS A 1 396 ? 23.496 -12.245 -32.609 1.00 84.75 396 LYS A N 1
ATOM 3118 C CA . LYS A 1 396 ? 22.936 -12.455 -31.270 1.00 84.75 396 LYS A CA 1
ATOM 3119 C C . LYS A 1 396 ? 21.914 -11.346 -30.974 1.00 84.75 396 LYS A C 1
ATOM 3121 O O . LYS A 1 396 ? 22.353 -10.224 -30.669 1.00 84.75 396 LYS A O 1
ATOM 3126 N N . PRO A 1 397 ? 20.597 -11.626 -31.078 1.00 75.12 397 PRO A N 1
ATOM 3127 C CA . PRO A 1 397 ? 19.554 -10.650 -30.774 1.00 75.12 397 PRO A CA 1
ATOM 3128 C C . PRO A 1 397 ? 19.628 -10.208 -29.306 1.00 75.12 397 PRO A C 1
ATOM 3130 O O . PRO A 1 397 ? 20.131 -10.936 -28.452 1.00 75.12 397 PRO A O 1
ATOM 3133 N N . SER A 1 398 ? 19.160 -8.993 -29.020 1.00 84.62 398 SER A N 1
ATOM 3134 C CA . SER A 1 398 ? 19.184 -8.390 -27.682 1.00 84.62 398 SER A CA 1
ATOM 3135 C C . SER A 1 398 ? 17.765 -8.147 -27.179 1.00 84.62 398 SER A C 1
ATOM 3137 O O . SER A 1 398 ? 16.871 -7.862 -27.969 1.00 84.62 398 SER A O 1
ATOM 3139 N N . VAL A 1 399 ? 17.572 -8.179 -25.859 1.00 90.31 399 VAL A N 1
ATOM 3140 C CA . VAL A 1 399 ? 16.335 -7.693 -25.227 1.00 90.31 399 VAL A CA 1
ATOM 3141 C C . VAL A 1 399 ? 16.306 -6.168 -25.068 1.00 90.31 399 VAL A C 1
ATOM 3143 O O . VAL A 1 399 ? 15.284 -5.612 -24.676 1.00 90.31 399 VAL A O 1
ATOM 3146 N N . PHE A 1 400 ? 17.407 -5.465 -25.356 1.00 90.94 400 PHE A N 1
ATOM 3147 C CA . PHE A 1 400 ? 17.493 -4.010 -25.235 1.00 90.94 400 PHE A CA 1
ATOM 3148 C C . PHE A 1 400 ? 17.216 -3.310 -26.561 1.00 90.94 400 PHE A C 1
ATOM 3150 O O . PHE A 1 400 ? 17.992 -3.380 -27.517 1.00 90.94 400 PHE A O 1
ATOM 3157 N N . GLY A 1 401 ? 16.108 -2.576 -26.575 1.00 86.19 401 GLY A N 1
ATOM 3158 C CA . GLY A 1 401 ? 15.733 -1.717 -27.681 1.00 86.19 401 GLY A CA 1
ATOM 3159 C C . GLY A 1 401 ? 15.236 -2.430 -28.925 1.00 86.19 401 GLY A C 1
ATOM 3160 O O . GLY A 1 401 ? 15.187 -1.805 -29.974 1.00 86.19 401 GLY A O 1
ATOM 3161 N N . GLU A 1 402 ? 14.851 -3.694 -28.853 1.00 87.69 402 GLU A N 1
ATOM 3162 C CA . GLU A 1 402 ? 14.004 -4.286 -29.893 1.00 87.69 402 GLU A CA 1
ATOM 3163 C C . GLU A 1 402 ? 12.517 -4.054 -29.536 1.00 87.69 402 GLU A C 1
ATOM 3165 O O . GLU A 1 402 ? 12.233 -3.544 -28.444 1.00 87.69 402 GLU A O 1
ATOM 3170 N N . PRO A 1 403 ? 11.562 -4.274 -30.458 1.00 90.50 403 PRO A N 1
ATOM 3171 C CA . PRO A 1 403 ? 10.143 -4.157 -30.132 1.00 90.50 403 PRO A CA 1
ATOM 3172 C C . PRO A 1 403 ? 9.673 -5.329 -29.249 1.00 90.50 403 PRO A C 1
ATOM 3174 O O . PRO A 1 403 ? 10.351 -6.351 -29.114 1.00 90.50 403 PRO A O 1
ATOM 3177 N N . LEU A 1 404 ? 8.544 -5.137 -28.559 1.00 94.44 404 LEU A N 1
ATOM 3178 C CA . LEU A 1 404 ? 8.107 -6.026 -27.475 1.00 94.44 404 LEU A CA 1
ATOM 3179 C C . LEU A 1 404 ? 7.700 -7.426 -27.958 1.00 94.44 404 LEU A C 1
ATOM 3181 O O . LEU A 1 404 ? 7.894 -8.388 -27.223 1.00 94.44 404 LEU A O 1
ATOM 3185 N N . ASP A 1 405 ? 7.202 -7.550 -29.185 1.00 92.00 405 ASP A N 1
ATOM 3186 C CA . ASP A 1 405 ? 6.940 -8.819 -29.871 1.00 92.00 405 ASP A CA 1
ATOM 3187 C C . ASP A 1 405 ? 8.214 -9.672 -29.993 1.00 92.00 405 ASP A C 1
ATOM 3189 O O . ASP A 1 405 ? 8.254 -10.799 -29.501 1.00 92.00 405 ASP A O 1
ATOM 3193 N N . VAL A 1 406 ? 9.294 -9.095 -30.528 1.00 90.19 406 VAL A N 1
ATOM 3194 C CA . VAL A 1 406 ? 10.606 -9.751 -30.652 1.00 90.19 406 VAL A CA 1
ATOM 3195 C C . VAL A 1 406 ? 11.152 -10.146 -29.279 1.00 90.19 406 VAL A C 1
ATOM 3197 O O . VAL A 1 406 ? 11.693 -11.237 -29.121 1.00 90.19 406 VAL A O 1
ATOM 3200 N N . ILE A 1 407 ? 10.994 -9.292 -28.264 1.00 92.94 407 ILE A N 1
ATOM 3201 C CA . ILE A 1 407 ? 11.454 -9.590 -26.898 1.00 92.94 407 ILE A CA 1
ATOM 3202 C C . ILE A 1 407 ? 10.655 -10.749 -26.274 1.00 92.94 407 ILE A C 1
ATOM 3204 O O . ILE A 1 407 ? 11.238 -11.567 -25.560 1.00 92.94 407 ILE A O 1
ATOM 3208 N N . MET A 1 408 ? 9.353 -10.856 -26.556 1.00 92.88 408 MET A N 1
ATOM 3209 C CA . MET A 1 408 ? 8.510 -11.954 -26.071 1.00 92.88 408 MET A CA 1
ATOM 3210 C C . MET A 1 408 ? 8.793 -13.277 -26.799 1.00 92.88 408 MET A C 1
ATOM 3212 O O . MET A 1 408 ? 8.897 -14.314 -26.143 1.00 92.88 408 MET A O 1
ATOM 3216 N N . ASP A 1 409 ? 9.006 -13.259 -28.118 1.00 90.50 409 ASP A N 1
ATOM 3217 C CA . ASP A 1 409 ? 9.398 -14.465 -28.863 1.00 90.50 409 ASP A CA 1
ATOM 3218 C C . ASP A 1 409 ? 10.771 -15.005 -28.413 1.00 90.50 409 ASP A C 1
ATOM 3220 O O . ASP A 1 409 ? 10.954 -16.218 -28.325 1.00 90.50 409 ASP A O 1
ATOM 3224 N N . LEU A 1 410 ? 11.713 -14.137 -28.019 1.00 87.50 410 LEU A N 1
ATOM 3225 C CA . LEU A 1 410 ? 13.025 -14.543 -27.487 1.00 87.50 410 LEU A CA 1
ATOM 3226 C C . LEU A 1 410 ? 12.980 -15.266 -26.126 1.00 87.50 410 LEU A C 1
ATOM 3228 O O . LEU A 1 410 ? 13.979 -15.878 -25.744 1.00 87.50 410 LEU A O 1
ATOM 3232 N N . GLN A 1 411 ? 11.870 -15.198 -25.380 1.00 88.06 411 GLN A N 1
ATOM 3233 C CA . GLN A 1 411 ? 11.713 -15.888 -24.086 1.00 88.06 411 GLN A CA 1
ATOM 3234 C C . GLN A 1 411 ? 10.716 -17.058 -24.110 1.00 88.06 411 GLN A C 1
ATOM 3236 O O . GLN A 1 411 ? 10.564 -17.741 -23.097 1.00 88.06 411 GLN A O 1
ATOM 3241 N N . LYS A 1 412 ? 10.053 -17.280 -25.251 1.00 79.06 412 LYS A N 1
ATOM 3242 C CA . LYS A 1 412 ? 8.873 -18.143 -25.426 1.00 79.06 412 LYS A CA 1
ATOM 3243 C C . LYS A 1 412 ? 9.066 -19.588 -24.963 1.00 79.06 412 LYS A C 1
ATOM 3245 O O . LYS A 1 412 ? 8.164 -20.165 -24.370 1.00 79.06 412 LYS A O 1
ATOM 3250 N N . ASP A 1 413 ? 10.263 -20.133 -25.162 1.00 68.56 413 ASP A N 1
ATOM 3251 C CA . ASP A 1 413 ? 10.610 -21.514 -24.799 1.00 68.56 413 ASP A CA 1
ATOM 3252 C C . ASP A 1 413 ? 11.003 -21.679 -23.310 1.00 68.56 413 ASP A C 1
ATOM 3254 O O . ASP A 1 413 ? 11.430 -22.758 -22.900 1.00 68.56 413 ASP A O 1
ATOM 3258 N N . ASN A 1 414 ? 10.968 -20.606 -22.501 1.00 62.16 414 ASN A N 1
ATOM 3259 C CA . ASN A 1 414 ? 11.709 -20.540 -21.230 1.00 62.16 414 ASN A CA 1
ATOM 3260 C C . ASN A 1 414 ? 11.036 -19.702 -20.112 1.00 62.16 414 ASN A C 1
ATOM 3262 O O . ASN A 1 414 ? 11.679 -19.396 -19.102 1.00 62.16 414 ASN A O 1
ATOM 3266 N N . THR A 1 415 ? 9.770 -19.288 -20.265 1.00 72.50 415 THR A N 1
ATOM 3267 C CA . THR A 1 415 ? 8.986 -18.623 -19.201 1.00 72.50 415 THR A CA 1
ATOM 3268 C C . THR A 1 415 ? 7.490 -18.947 -19.287 1.00 72.50 415 THR A C 1
ATOM 3270 O O . THR A 1 415 ? 6.966 -19.243 -20.354 1.00 72.50 415 THR A O 1
ATOM 3273 N N . THR A 1 416 ? 6.788 -18.813 -18.160 1.00 84.00 416 THR A N 1
ATOM 3274 C CA . THR A 1 416 ? 5.317 -18.702 -18.075 1.00 84.00 416 THR A CA 1
ATOM 3275 C C . THR A 1 416 ? 4.875 -17.237 -17.920 1.00 84.00 416 THR A C 1
ATOM 3277 O O . THR A 1 416 ? 3.864 -16.947 -17.287 1.00 84.00 416 THR A O 1
ATOM 3280 N N . LEU A 1 417 ? 5.680 -16.286 -18.414 1.00 90.31 417 LEU A N 1
ATOM 3281 C CA . LEU A 1 417 ? 5.469 -14.851 -18.201 1.00 90.31 417 LEU A CA 1
ATOM 3282 C C . LEU A 1 417 ? 4.794 -14.202 -19.411 1.00 90.31 417 LEU A C 1
ATOM 3284 O O . LEU A 1 417 ? 5.330 -14.242 -20.519 1.00 90.31 417 LEU A O 1
ATOM 3288 N N . PHE A 1 418 ? 3.698 -13.485 -19.163 1.00 92.19 418 PHE A N 1
ATOM 3289 C CA . PHE A 1 418 ? 2.997 -12.650 -20.147 1.00 92.19 418 PHE A CA 1
ATOM 3290 C C . PHE A 1 418 ? 3.627 -11.255 -20.332 1.00 92.19 418 PHE A C 1
ATOM 3292 O O . PHE A 1 418 ? 3.146 -10.453 -21.133 1.00 92.19 418 PHE A O 1
ATOM 3299 N N . ILE A 1 419 ? 4.732 -10.982 -19.628 1.00 94.62 419 ILE A N 1
ATOM 3300 C CA . ILE A 1 419 ? 5.585 -9.796 -19.785 1.00 94.62 419 ILE A CA 1
ATOM 3301 C C . ILE A 1 419 ? 7.065 -10.195 -19.953 1.00 94.62 419 ILE A C 1
ATOM 3303 O O . ILE A 1 419 ? 7.457 -11.298 -19.557 1.00 94.62 419 ILE A O 1
ATOM 3307 N N . PRO A 1 420 ? 7.926 -9.316 -20.502 1.00 95.00 420 PRO A N 1
ATOM 3308 C CA . PRO A 1 420 ? 9.352 -9.589 -20.630 1.00 95.00 420 PRO A CA 1
ATOM 3309 C C . PRO A 1 420 ? 10.036 -9.853 -19.283 1.00 95.00 420 PRO A C 1
ATOM 3311 O O . PRO A 1 420 ? 9.969 -9.034 -18.368 1.00 95.00 420 PRO A O 1
ATOM 3314 N N . LYS A 1 421 ? 10.783 -10.957 -19.191 1.00 93.44 421 LYS A N 1
ATOM 3315 C CA . LYS A 1 421 ? 11.525 -11.429 -18.007 1.00 93.44 421 LYS A CA 1
ATOM 3316 C C . LYS A 1 421 ? 12.472 -10.384 -17.413 1.00 93.44 421 LYS A C 1
ATOM 3318 O O . LYS A 1 421 ? 12.703 -10.370 -16.210 1.00 93.44 421 LYS A O 1
ATOM 3323 N N . ILE A 1 422 ? 13.006 -9.487 -18.241 1.00 94.94 422 ILE A N 1
ATOM 3324 C CA . ILE A 1 422 ? 13.821 -8.351 -17.789 1.00 94.94 422 ILE A CA 1
ATOM 3325 C C . ILE A 1 422 ? 13.052 -7.407 -16.846 1.00 94.94 422 ILE A C 1
ATOM 3327 O O . ILE A 1 422 ? 13.661 -6.855 -15.934 1.00 94.94 422 ILE A O 1
ATOM 3331 N N . VAL A 1 423 ? 11.733 -7.251 -17.014 1.00 95.75 423 VAL A N 1
ATOM 3332 C CA . VAL A 1 423 ? 10.903 -6.405 -16.143 1.00 95.75 423 VAL A CA 1
ATOM 3333 C C . VAL A 1 423 ? 10.849 -7.003 -14.743 1.00 95.75 423 VAL A C 1
ATOM 3335 O O . VAL A 1 423 ? 11.270 -6.337 -13.803 1.00 95.75 423 VAL A O 1
ATOM 3338 N N . THR A 1 424 ? 10.425 -8.266 -14.611 1.00 93.88 424 THR A N 1
ATOM 3339 C CA . THR A 1 424 ? 10.317 -8.946 -13.309 1.00 93.88 424 THR A CA 1
ATOM 3340 C C . THR A 1 424 ? 11.674 -9.109 -12.624 1.00 93.88 424 THR A C 1
ATOM 3342 O O . THR A 1 424 ? 11.791 -8.849 -11.431 1.00 93.88 424 THR A O 1
ATOM 3345 N N . VAL A 1 425 ? 12.728 -9.463 -13.367 1.00 94.50 425 VAL A N 1
ATOM 3346 C CA . VAL A 1 425 ? 14.090 -9.597 -12.818 1.00 94.50 425 VAL A CA 1
ATOM 3347 C C . VAL A 1 425 ? 14.614 -8.270 -12.267 1.00 94.50 425 VAL A C 1
ATOM 3349 O O . VAL A 1 425 ? 15.175 -8.249 -11.170 1.00 94.50 425 VAL A O 1
ATOM 3352 N N . LEU A 1 426 ? 14.446 -7.155 -12.988 1.00 97.25 426 LEU A N 1
ATOM 3353 C CA . LEU A 1 426 ? 14.963 -5.862 -12.532 1.00 97.25 426 LEU A CA 1
ATOM 3354 C C . LEU A 1 426 ? 14.107 -5.245 -11.420 1.00 97.25 426 LEU A C 1
ATOM 3356 O O . LEU A 1 426 ? 14.682 -4.651 -10.511 1.00 97.25 426 LEU A O 1
ATOM 3360 N N . THR A 1 427 ? 12.778 -5.398 -11.433 1.00 96.38 427 THR A N 1
ATOM 3361 C CA . THR A 1 427 ? 11.933 -4.941 -10.314 1.00 96.38 427 THR A CA 1
ATOM 3362 C C . THR A 1 427 ? 12.185 -5.753 -9.050 1.00 96.38 427 THR A C 1
ATOM 3364 O O . THR A 1 427 ? 12.325 -5.161 -7.981 1.00 96.38 427 THR A O 1
ATOM 3367 N N . GLN A 1 428 ? 12.333 -7.078 -9.158 1.00 94.38 428 GLN A N 1
ATOM 3368 C CA . GLN A 1 428 ? 12.684 -7.923 -8.016 1.00 94.38 428 GLN A CA 1
ATOM 3369 C C . GLN A 1 428 ? 14.083 -7.588 -7.482 1.00 94.38 428 GLN A C 1
ATOM 3371 O O . GLN A 1 428 ? 14.236 -7.394 -6.283 1.00 94.38 428 GLN A O 1
ATOM 3376 N N . SER A 1 429 ? 15.074 -7.375 -8.358 1.00 96.50 429 SER A N 1
ATOM 3377 C CA . SER A 1 429 ? 16.427 -6.962 -7.943 1.00 96.50 429 SER A CA 1
ATOM 3378 C C . SER A 1 429 ? 16.453 -5.625 -7.186 1.00 96.50 429 SER A C 1
ATOM 3380 O O . SER A 1 429 ? 17.340 -5.411 -6.366 1.00 96.50 429 SER A O 1
ATOM 3382 N N . VAL A 1 430 ? 15.510 -4.709 -7.440 1.00 97.44 430 VAL A N 1
ATOM 3383 C CA . VAL A 1 430 ? 15.387 -3.465 -6.657 1.00 97.44 430 VAL A CA 1
ATOM 3384 C C . VAL A 1 430 ? 14.786 -3.734 -5.271 1.00 97.44 430 VAL A C 1
ATOM 3386 O O . VAL A 1 430 ? 15.227 -3.113 -4.307 1.00 97.44 430 VAL A O 1
ATOM 3389 N N . HIS A 1 431 ? 13.828 -4.659 -5.145 1.00 94.31 431 HIS A N 1
ATOM 3390 C CA . HIS A 1 431 ? 13.284 -5.083 -3.844 1.00 94.31 431 HIS A CA 1
ATOM 3391 C C . HIS A 1 431 ? 14.329 -5.844 -3.012 1.00 94.31 431 HIS A C 1
ATOM 3393 O O . HIS A 1 431 ? 14.593 -5.461 -1.874 1.00 94.31 431 HIS A O 1
ATOM 3399 N N . ASP A 1 432 ? 14.983 -6.853 -3.595 1.00 94.69 432 ASP A N 1
ATOM 3400 C CA . ASP A 1 432 ? 15.970 -7.719 -2.926 1.00 94.69 432 ASP A CA 1
ATOM 3401 C C . ASP A 1 432 ? 17.190 -6.936 -2.401 1.00 94.69 432 ASP A C 1
ATOM 3403 O O . ASP A 1 432 ? 17.759 -7.271 -1.361 1.00 94.69 432 ASP A O 1
ATOM 3407 N N . LEU A 1 433 ? 17.575 -5.858 -3.096 1.00 95.56 433 LEU A N 1
ATOM 3408 C CA . LEU A 1 433 ? 18.646 -4.939 -2.690 1.00 95.56 433 LEU A CA 1
ATOM 3409 C C . LEU A 1 433 ? 18.149 -3.786 -1.791 1.00 95.56 433 LEU A C 1
ATOM 3411 O O . LEU A 1 433 ? 18.801 -2.749 -1.688 1.00 95.56 433 LEU A O 1
ATOM 3415 N N . ASN A 1 434 ? 17.012 -3.969 -1.108 1.00 94.06 434 ASN A N 1
ATOM 3416 C CA . ASN A 1 434 ? 16.421 -3.030 -0.144 1.00 94.06 434 ASN A CA 1
ATOM 3417 C C . ASN A 1 434 ? 16.153 -1.625 -0.726 1.00 94.06 434 ASN A C 1
ATOM 3419 O O . ASN A 1 434 ? 16.293 -0.605 -0.047 1.00 94.06 434 ASN A O 1
ATOM 3423 N N . GLY A 1 435 ? 15.750 -1.542 -1.999 1.00 95.25 435 GLY A N 1
ATOM 3424 C CA . GLY A 1 435 ? 15.443 -0.274 -2.668 1.00 95.25 435 GLY A CA 1
ATOM 3425 C C . GLY A 1 435 ? 14.363 0.549 -1.956 1.00 95.25 435 GLY A C 1
ATOM 3426 O O . GLY A 1 435 ? 14.424 1.777 -1.981 1.00 95.25 435 GLY A O 1
ATOM 3427 N N . SER A 1 436 ? 13.429 -0.105 -1.258 1.00 94.12 436 SER A N 1
ATOM 3428 C CA . SER A 1 436 ? 12.396 0.509 -0.406 1.00 94.12 436 SER A CA 1
ATOM 3429 C C . SER A 1 436 ? 12.944 1.252 0.824 1.00 94.12 436 SER A C 1
ATOM 3431 O O . SER A 1 436 ? 12.202 1.986 1.473 1.00 94.12 436 SER A O 1
ATOM 3433 N N . THR A 1 437 ? 14.239 1.129 1.131 1.00 94.19 437 THR A N 1
ATOM 3434 C CA . THR A 1 437 ? 14.924 1.923 2.167 1.00 94.19 437 THR A CA 1
ATOM 3435 C C . THR A 1 437 ? 16.013 2.847 1.604 1.00 94.19 437 THR A C 1
ATOM 3437 O O . THR A 1 437 ? 16.746 3.467 2.370 1.00 94.19 437 THR A O 1
ATOM 3440 N N . SER A 1 438 ? 16.163 2.935 0.276 1.00 96.38 438 SER A N 1
ATOM 3441 C CA . SER A 1 438 ? 17.241 3.689 -0.377 1.00 96.38 438 SER A CA 1
ATOM 3442 C C . SER A 1 438 ? 16.810 5.129 -0.698 1.00 96.38 438 SER A C 1
ATOM 3444 O O . SER A 1 438 ? 15.871 5.354 -1.468 1.00 96.38 438 SER A O 1
ATOM 3446 N N . GLU A 1 439 ? 17.489 6.122 -0.108 1.00 96.06 439 GLU A N 1
ATOM 3447 C CA . GLU A 1 439 ? 17.141 7.538 -0.291 1.00 96.06 439 GLU A CA 1
ATOM 3448 C C . GLU A 1 439 ? 17.301 7.968 -1.758 1.00 96.06 439 GLU A C 1
ATOM 3450 O O . GLU A 1 439 ? 18.378 7.892 -2.351 1.00 96.06 439 GLU A O 1
ATOM 3455 N N . GLY A 1 440 ? 16.220 8.464 -2.357 1.00 94.81 440 GLY A N 1
ATOM 3456 C CA . GLY A 1 440 ? 16.206 8.897 -3.745 1.00 94.81 440 GLY A CA 1
ATOM 3457 C C . GLY A 1 440 ? 16.307 7.759 -4.762 1.00 94.81 440 GLY A C 1
ATOM 3458 O O . GLY A 1 440 ? 16.745 8.025 -5.882 1.00 94.81 440 GLY A O 1
ATOM 3459 N N . ILE A 1 441 ? 15.902 6.530 -4.422 1.00 97.62 441 ILE A N 1
ATOM 3460 C CA . ILE A 1 441 ? 15.778 5.420 -5.383 1.00 97.62 441 ILE A CA 1
ATOM 3461 C C . ILE A 1 441 ? 15.048 5.865 -6.666 1.00 97.62 441 ILE A C 1
ATOM 3463 O O . ILE A 1 441 ? 14.142 6.695 -6.643 1.00 97.62 441 ILE A O 1
ATOM 3467 N N . PHE A 1 442 ? 15.495 5.386 -7.827 1.00 97.62 442 PHE A N 1
ATOM 3468 C CA . PHE A 1 442 ? 15.093 5.859 -9.167 1.00 97.62 442 PHE A CA 1
ATOM 3469 C C . PHE A 1 442 ? 15.419 7.328 -9.519 1.00 97.62 442 PHE A C 1
ATOM 3471 O O . PHE A 1 442 ? 15.498 7.630 -10.712 1.00 97.62 442 PHE A O 1
ATOM 3478 N N . ARG A 1 443 ? 15.665 8.234 -8.566 1.00 96.56 443 ARG A N 1
ATOM 3479 C CA . ARG A 1 443 ? 16.190 9.591 -8.826 1.00 96.56 443 ARG A CA 1
ATOM 3480 C C . ARG A 1 443 ? 17.718 9.587 -8.918 1.00 96.56 443 ARG A C 1
ATOM 3482 O O . ARG A 1 443 ? 18.277 10.207 -9.821 1.00 96.56 443 ARG A O 1
ATOM 3489 N N . VAL A 1 444 ? 18.386 8.873 -8.017 1.00 96.31 444 VAL A N 1
ATOM 3490 C CA . VAL A 1 444 ? 19.839 8.671 -8.017 1.00 96.31 444 VAL A CA 1
ATOM 3491 C C . VAL A 1 444 ? 20.230 7.729 -9.173 1.00 96.31 444 VAL A C 1
ATOM 3493 O O . VAL A 1 444 ? 19.535 6.739 -9.429 1.00 96.31 444 VAL A O 1
ATOM 3496 N N . PRO A 1 445 ? 21.303 8.029 -9.931 1.00 94.56 445 PRO A N 1
ATOM 3497 C CA . PRO A 1 445 ? 21.882 7.087 -10.880 1.00 94.56 445 PRO A CA 1
ATOM 3498 C C . PRO A 1 445 ? 22.804 6.098 -10.152 1.00 94.56 445 PRO A C 1
ATOM 3500 O O . PRO A 1 445 ? 23.684 6.518 -9.402 1.00 94.56 445 PRO A O 1
ATOM 3503 N N . GLY A 1 446 ? 22.634 4.802 -10.414 1.00 94.75 446 GLY A N 1
ATOM 3504 C CA . GLY A 1 446 ? 23.612 3.783 -10.017 1.00 94.75 446 GLY A CA 1
ATOM 3505 C C . GLY A 1 446 ? 24.893 3.885 -10.847 1.00 94.75 446 GLY A C 1
ATOM 3506 O O . GLY A 1 446 ? 24.929 4.602 -11.856 1.00 94.75 446 GLY A O 1
ATOM 3507 N N . ASP A 1 447 ? 25.943 3.166 -10.445 1.00 93.19 447 ASP A N 1
ATOM 3508 C CA . ASP A 1 447 ? 27.230 3.241 -11.145 1.00 93.19 447 ASP A CA 1
ATOM 3509 C C . ASP A 1 447 ? 27.112 2.873 -12.637 1.00 93.19 447 ASP A C 1
ATOM 3511 O O . ASP A 1 447 ? 26.494 1.880 -13.025 1.00 93.19 447 ASP A O 1
ATOM 3515 N N . ALA A 1 448 ? 27.720 3.697 -13.492 1.00 87.12 448 ALA A N 1
ATOM 3516 C CA . ALA A 1 448 ? 27.534 3.612 -14.936 1.00 87.12 448 ALA A CA 1
ATOM 3517 C C . ALA A 1 448 ? 28.210 2.383 -15.563 1.00 87.12 448 ALA A C 1
ATOM 3519 O O . ALA A 1 448 ? 27.735 1.887 -16.591 1.00 87.12 448 ALA A O 1
ATOM 3520 N N . ASP A 1 449 ? 29.297 1.897 -14.967 1.00 86.75 449 ASP A N 1
ATOM 3521 C CA . ASP A 1 449 ? 30.036 0.749 -15.476 1.00 86.75 449 ASP A CA 1
ATOM 3522 C C . ASP A 1 449 ? 29.378 -0.547 -14.961 1.00 86.75 449 ASP A C 1
ATOM 3524 O O . ASP A 1 449 ? 29.170 -1.467 -15.752 1.00 86.75 449 ASP A O 1
ATOM 3528 N N . ALA A 1 450 ? 28.883 -0.573 -13.715 1.00 91.31 450 ALA A N 1
ATOM 3529 C CA . ALA A 1 450 ? 28.047 -1.657 -13.178 1.00 91.31 450 ALA A CA 1
ATOM 3530 C C . ALA A 1 450 ? 26.699 -1.814 -13.917 1.00 91.31 450 ALA A C 1
ATOM 3532 O O . ALA A 1 450 ? 26.301 -2.928 -14.258 1.00 91.31 450 ALA A O 1
ATOM 3533 N N . VAL A 1 451 ? 26.015 -0.708 -14.247 1.00 93.00 451 VAL A N 1
ATOM 3534 C CA . VAL A 1 451 ? 24.810 -0.716 -15.107 1.00 93.00 451 VAL A CA 1
ATOM 3535 C C . VAL A 1 451 ? 25.128 -1.275 -16.498 1.00 93.00 451 VAL A C 1
ATOM 3537 O O . VAL A 1 451 ? 24.317 -2.002 -17.077 1.00 93.00 451 VAL A O 1
ATOM 3540 N N . THR A 1 452 ? 26.315 -0.973 -17.034 1.00 88.19 452 THR A N 1
ATOM 3541 C CA . THR A 1 452 ? 26.769 -1.504 -18.328 1.00 88.19 452 THR A CA 1
ATOM 3542 C C . THR A 1 452 ? 27.109 -2.995 -18.237 1.00 88.19 452 THR A C 1
ATOM 3544 O O . THR A 1 452 ? 26.765 -3.746 -19.150 1.00 88.19 452 THR A O 1
ATOM 3547 N N . GLU A 1 453 ? 27.708 -3.459 -17.135 1.00 88.81 453 GLU A N 1
ATOM 3548 C CA . GLU A 1 453 ? 27.964 -4.884 -16.908 1.00 88.81 453 GLU A CA 1
ATOM 3549 C C . GLU A 1 453 ? 26.655 -5.677 -16.793 1.00 88.81 453 GLU A C 1
ATOM 3551 O O . GLU A 1 453 ? 26.485 -6.651 -17.524 1.00 88.81 453 GLU A O 1
ATOM 3556 N N . LEU A 1 454 ? 25.698 -5.238 -15.963 1.00 93.12 454 LEU A N 1
ATOM 3557 C CA . LEU A 1 454 ? 24.400 -5.910 -15.820 1.00 93.12 454 LEU A CA 1
ATOM 3558 C C . LEU A 1 454 ? 23.632 -5.947 -17.152 1.00 93.12 454 LEU A C 1
ATOM 3560 O O . LEU A 1 454 ? 23.064 -6.983 -17.501 1.00 93.12 454 LEU A O 1
ATOM 3564 N N . ARG A 1 455 ? 23.674 -4.865 -17.947 1.00 91.31 455 ARG A N 1
ATOM 3565 C CA . ARG A 1 455 ? 23.126 -4.864 -19.315 1.00 91.31 455 ARG A CA 1
ATOM 3566 C C . ARG A 1 455 ? 23.753 -5.977 -20.153 1.00 91.31 455 ARG A C 1
ATOM 3568 O O . ARG A 1 455 ? 23.031 -6.768 -20.747 1.00 91.31 455 ARG A O 1
ATOM 3575 N N . ILE A 1 456 ? 25.083 -6.052 -20.204 1.00 86.25 456 ILE A N 1
ATOM 3576 C CA . ILE A 1 456 ? 25.804 -7.031 -21.031 1.00 86.25 456 ILE A CA 1
ATOM 3577 C C . ILE A 1 456 ? 25.603 -8.461 -20.510 1.00 86.25 456 ILE A C 1
ATOM 3579 O O . ILE A 1 456 ? 25.518 -9.390 -21.311 1.00 86.25 456 ILE A O 1
ATOM 3583 N N . ARG A 1 457 ? 25.461 -8.651 -19.196 1.00 88.88 457 ARG A N 1
ATOM 3584 C CA . ARG A 1 457 ? 25.101 -9.928 -18.566 1.00 88.88 457 ARG A CA 1
ATOM 3585 C C . ARG A 1 457 ? 23.746 -10.425 -19.093 1.00 88.88 457 ARG A C 1
ATOM 3587 O O . ARG A 1 457 ? 23.673 -11.535 -19.624 1.00 88.88 457 ARG A O 1
ATOM 3594 N N . ILE A 1 458 ? 22.733 -9.553 -19.081 1.00 91.31 458 ILE A N 1
ATOM 3595 C CA . ILE A 1 458 ? 21.384 -9.838 -19.592 1.00 91.31 458 ILE A CA 1
ATOM 3596 C C . ILE A 1 458 ? 21.366 -9.998 -21.126 1.00 91.31 458 ILE A C 1
ATOM 3598 O O . ILE A 1 458 ? 20.705 -10.903 -21.630 1.00 91.31 458 ILE A O 1
ATOM 3602 N N . GLU A 1 459 ? 22.139 -9.210 -21.889 1.00 86.94 459 GLU A N 1
ATOM 3603 C CA . GLU A 1 459 ? 22.289 -9.395 -23.351 1.00 86.94 459 GLU A CA 1
ATOM 3604 C C . GLU A 1 459 ? 22.936 -10.740 -23.735 1.00 86.94 459 GLU A C 1
ATOM 3606 O O . GLU A 1 459 ? 22.777 -11.188 -24.868 1.00 86.94 459 GLU A O 1
ATOM 3611 N N . ASN A 1 460 ? 23.637 -11.404 -22.810 1.00 84.69 460 ASN A N 1
ATOM 3612 C CA . ASN A 1 460 ? 24.151 -12.767 -22.980 1.00 84.69 460 ASN A CA 1
ATOM 3613 C C . ASN A 1 460 ? 23.219 -13.845 -22.382 1.00 84.69 460 ASN A C 1
ATOM 3615 O O . ASN A 1 460 ? 23.635 -14.987 -22.202 1.00 84.69 460 ASN A O 1
ATOM 3619 N N . GLY A 1 461 ? 21.969 -13.496 -22.057 1.00 85.50 461 GLY A N 1
ATOM 3620 C CA . GLY A 1 461 ? 20.966 -14.416 -21.512 1.00 85.50 461 GLY A CA 1
ATOM 3621 C C . GLY A 1 461 ? 21.129 -14.748 -20.025 1.00 85.50 461 GLY A C 1
ATOM 3622 O O . GLY A 1 461 ? 20.366 -15.563 -19.506 1.00 85.50 461 GLY A O 1
ATOM 3623 N N . ASN A 1 462 ? 22.083 -14.128 -19.322 1.00 88.06 462 ASN A N 1
ATOM 3624 C CA . ASN A 1 462 ? 22.257 -14.307 -17.885 1.00 88.06 462 ASN A CA 1
ATOM 3625 C C . ASN A 1 462 ? 21.516 -13.203 -17.109 1.00 88.06 462 ASN A C 1
ATOM 3627 O O . ASN A 1 462 ? 21.895 -12.035 -17.142 1.00 88.06 462 ASN A O 1
ATOM 3631 N N . TYR A 1 463 ? 20.469 -13.600 -16.389 1.00 88.88 463 TYR A N 1
ATOM 3632 C CA . TYR A 1 463 ? 19.595 -12.718 -15.607 1.00 88.88 463 TYR A CA 1
ATOM 3633 C C . TYR A 1 463 ? 19.982 -12.636 -14.117 1.00 88.88 463 TYR A C 1
ATOM 3635 O O . TYR A 1 463 ? 19.232 -12.078 -13.325 1.00 88.88 463 TYR A O 1
ATOM 3643 N N . ASP A 1 464 ? 21.124 -13.205 -13.724 1.00 85.62 464 ASP A N 1
ATOM 3644 C CA . ASP A 1 464 ? 21.584 -13.237 -12.335 1.00 85.62 464 ASP A CA 1
ATOM 3645 C C . ASP A 1 464 ? 22.111 -11.869 -11.852 1.00 85.62 464 ASP A C 1
ATOM 3647 O O . ASP A 1 464 ? 23.003 -11.275 -12.467 1.00 85.62 464 ASP A O 1
ATOM 3651 N N . SER A 1 465 ? 21.591 -11.397 -10.718 1.00 82.69 465 SER A N 1
ATOM 3652 C CA . SER A 1 465 ? 21.975 -10.160 -10.030 1.00 82.69 465 SER A CA 1
ATOM 3653 C C . SER A 1 465 ? 23.185 -10.310 -9.092 1.00 82.69 465 SER A C 1
ATOM 3655 O O . SER A 1 465 ? 23.624 -9.312 -8.518 1.00 82.69 465 SER A O 1
ATOM 3657 N N . THR A 1 466 ? 23.777 -11.508 -8.945 1.00 83.69 466 THR A N 1
ATOM 3658 C CA . THR A 1 466 ? 24.926 -11.734 -8.043 1.00 83.69 466 THR A CA 1
ATOM 3659 C C . THR A 1 466 ? 26.068 -10.723 -8.217 1.00 83.69 466 THR A C 1
ATOM 3661 O O . THR A 1 466 ? 26.492 -10.384 -9.327 1.00 83.69 466 THR A O 1
ATOM 3664 N N . GLY A 1 467 ? 26.605 -10.252 -7.088 1.00 83.44 467 GLY A N 1
ATOM 3665 C CA . GLY A 1 467 ? 27.697 -9.274 -7.049 1.00 83.44 467 GLY A CA 1
ATOM 3666 C C . GLY A 1 467 ? 27.271 -7.814 -7.242 1.00 83.44 467 GLY A C 1
ATOM 3667 O O . GLY A 1 467 ? 28.143 -6.953 -7.318 1.00 83.44 467 GLY A O 1
ATOM 3668 N N . ILE A 1 468 ? 25.969 -7.523 -7.314 1.00 90.75 468 ILE A N 1
ATOM 3669 C CA . ILE A 1 468 ? 25.433 -6.156 -7.309 1.00 90.75 468 ILE A CA 1
ATOM 3670 C C . ILE A 1 468 ? 24.872 -5.863 -5.917 1.00 90.75 468 ILE A C 1
ATOM 3672 O O . ILE A 1 468 ? 24.026 -6.602 -5.427 1.00 90.75 468 ILE A O 1
ATOM 3676 N N . GLU A 1 469 ? 25.357 -4.792 -5.287 1.00 92.44 469 GLU A N 1
ATOM 3677 C CA . GLU A 1 469 ? 24.973 -4.388 -3.922 1.00 92.44 469 GLU A CA 1
ATOM 3678 C C . GLU A 1 469 ? 24.147 -3.084 -3.895 1.00 92.44 469 GLU A C 1
ATOM 3680 O O . GLU A 1 469 ? 23.427 -2.830 -2.935 1.00 92.44 469 GLU A O 1
ATOM 3685 N N . ASP A 1 470 ? 24.220 -2.261 -4.949 1.00 95.50 470 ASP A N 1
ATOM 3686 C CA . ASP A 1 470 ? 23.507 -0.981 -5.060 1.00 95.50 470 ASP A CA 1
ATOM 3687 C C . ASP A 1 470 ? 22.158 -1.147 -5.796 1.00 95.50 470 ASP A C 1
ATOM 3689 O O . ASP A 1 470 ? 22.169 -1.430 -7.000 1.00 95.50 470 ASP A O 1
ATOM 3693 N N . PRO A 1 471 ? 20.993 -0.907 -5.152 1.00 97.06 471 PRO A N 1
ATOM 3694 C CA . PRO A 1 471 ? 19.684 -0.975 -5.811 1.00 97.06 471 PRO A CA 1
ATOM 3695 C C . PRO A 1 471 ? 19.513 0.072 -6.923 1.00 97.06 471 PRO A C 1
ATOM 3697 O O . PRO A 1 471 ? 18.675 -0.102 -7.815 1.00 97.06 471 PRO A O 1
ATOM 3700 N N . ASN A 1 472 ? 20.318 1.142 -6.942 1.00 97.81 472 ASN A N 1
ATOM 3701 C CA . ASN A 1 472 ? 20.266 2.139 -8.008 1.00 97.81 472 ASN A CA 1
ATOM 3702 C C . ASN A 1 472 ? 20.799 1.598 -9.344 1.00 97.81 472 ASN A C 1
ATOM 3704 O O . ASN A 1 472 ? 20.428 2.141 -10.388 1.00 97.81 472 ASN A O 1
ATOM 3708 N N . VAL A 1 473 ? 21.584 0.510 -9.361 1.00 97.88 473 VAL A N 1
ATOM 3709 C CA . VAL A 1 473 ? 22.034 -0.169 -10.592 1.00 97.88 473 VAL A CA 1
ATOM 3710 C C . VAL A 1 473 ? 20.855 -0.807 -11.353 1.00 97.88 473 VAL A C 1
ATOM 3712 O O . VAL A 1 473 ? 20.568 -0.340 -12.463 1.00 97.88 473 VAL A O 1
ATOM 3715 N N . PRO A 1 474 ? 20.101 -1.791 -10.811 1.00 97.94 474 PRO A N 1
ATOM 3716 C CA . PRO A 1 474 ? 18.937 -2.347 -11.504 1.00 97.94 474 PRO A CA 1
ATOM 3717 C C . PRO A 1 474 ? 17.835 -1.299 -11.721 1.00 97.94 474 PRO A C 1
ATOM 3719 O O . PRO A 1 474 ? 17.249 -1.264 -12.803 1.00 97.94 474 PRO A O 1
ATOM 3722 N N . ALA A 1 475 ? 17.619 -0.365 -10.785 1.00 98.06 475 ALA A N 1
ATOM 3723 C CA . ALA A 1 475 ? 16.674 0.743 -10.970 1.00 98.06 475 ALA A CA 1
ATOM 3724 C C . ALA A 1 475 ? 17.045 1.654 -12.159 1.00 98.06 475 ALA A C 1
ATOM 3726 O O . ALA A 1 475 ? 16.171 2.129 -12.892 1.00 98.06 475 ALA A O 1
ATOM 3727 N N . SER A 1 476 ? 18.340 1.905 -12.379 1.00 97.81 476 SER A N 1
ATOM 3728 C CA . SER A 1 476 ? 18.828 2.675 -13.530 1.00 97.81 476 SER A CA 1
ATOM 3729 C C . SER A 1 476 ? 18.704 1.894 -14.832 1.00 97.81 476 SER A C 1
ATOM 3731 O O . SER A 1 476 ? 18.304 2.478 -15.842 1.00 97.81 476 SER A O 1
ATOM 3733 N N . LEU A 1 477 ? 18.975 0.586 -14.810 1.00 97.69 477 LEU A N 1
ATOM 3734 C CA . LEU A 1 477 ? 18.840 -0.272 -15.985 1.00 97.69 477 LEU A CA 1
ATOM 3735 C C . LEU A 1 477 ? 17.374 -0.494 -16.395 1.00 97.69 477 LEU A C 1
ATOM 3737 O O . LEU A 1 477 ? 17.089 -0.536 -17.587 1.00 97.69 477 LEU A O 1
ATOM 3741 N N . LEU A 1 478 ? 16.441 -0.546 -15.440 1.00 98.19 478 LEU A N 1
ATOM 3742 C CA . LEU A 1 478 ? 15.000 -0.674 -15.688 1.00 98.19 478 LEU A CA 1
ATOM 3743 C C . LEU A 1 478 ? 14.438 0.554 -16.423 1.00 98.19 478 LEU A C 1
ATOM 3745 O O . LEU A 1 478 ? 13.839 0.424 -17.491 1.00 98.19 478 LEU A O 1
ATOM 3749 N N . LYS A 1 479 ? 14.714 1.762 -15.905 1.00 97.50 479 LYS A N 1
ATOM 3750 C CA . LYS A 1 479 ? 14.397 3.028 -16.597 1.00 97.50 479 LYS A CA 1
ATOM 3751 C C . LYS A 1 479 ? 15.077 3.102 -17.966 1.00 97.50 479 LYS A C 1
ATOM 3753 O O . LYS A 1 479 ? 14.470 3.557 -18.933 1.00 97.50 479 LYS A O 1
ATOM 3758 N N . TYR A 1 480 ? 16.337 2.661 -18.052 1.00 95.31 480 TYR A N 1
ATOM 3759 C CA . TYR A 1 480 ? 17.063 2.619 -19.317 1.00 95.31 480 TYR A CA 1
ATOM 3760 C C . TYR A 1 480 ? 16.361 1.711 -20.330 1.00 95.31 480 TYR A C 1
ATOM 3762 O O . TYR A 1 480 ? 16.134 2.166 -21.442 1.00 95.31 480 TYR A O 1
ATOM 3770 N N . TRP A 1 481 ? 15.981 0.485 -19.957 1.00 97.06 481 TRP A N 1
ATOM 3771 C CA . TRP A 1 481 ? 15.337 -0.483 -20.849 1.00 97.06 481 TRP A CA 1
ATOM 3772 C C . TRP A 1 481 ? 14.017 0.044 -21.423 1.00 97.06 481 TRP A C 1
ATOM 3774 O O . TRP A 1 481 ? 13.883 0.094 -22.644 1.00 97.06 481 TRP A O 1
ATOM 3784 N N . LEU A 1 482 ? 13.107 0.536 -20.571 1.00 97.19 482 LEU A N 1
ATOM 3785 C CA . LEU A 1 482 ? 11.826 1.138 -20.982 1.00 97.19 482 LEU A CA 1
ATOM 3786 C C . LEU A 1 482 ? 12.017 2.262 -22.021 1.00 97.19 482 LEU A C 1
ATOM 3788 O O . LEU A 1 482 ? 11.344 2.324 -23.052 1.00 97.19 482 LEU A O 1
ATOM 3792 N N . ARG A 1 483 ? 13.009 3.126 -21.790 1.00 94.12 483 ARG A N 1
ATOM 3793 C CA . ARG A 1 483 ? 13.367 4.220 -22.701 1.00 94.12 483 ARG A CA 1
ATOM 3794 C C . ARG A 1 483 ? 14.165 3.760 -23.933 1.00 94.12 483 ARG A C 1
ATOM 3796 O O . ARG A 1 483 ? 14.186 4.472 -24.936 1.00 94.12 483 ARG A O 1
ATOM 3803 N N . ASP A 1 484 ? 14.833 2.607 -23.875 1.00 91.12 484 ASP A N 1
ATOM 3804 C CA . ASP A 1 484 ? 15.641 2.055 -24.971 1.00 91.12 484 ASP A CA 1
ATOM 3805 C C . ASP A 1 484 ? 14.806 1.242 -25.971 1.00 91.12 484 ASP A C 1
ATOM 3807 O O . ASP A 1 484 ? 15.235 1.171 -27.125 1.00 91.12 484 ASP A O 1
ATOM 3811 N N . LEU A 1 485 ? 13.633 0.707 -25.571 1.00 93.00 485 LEU A N 1
ATOM 3812 C CA . LEU A 1 485 ? 12.638 0.010 -26.421 1.00 93.00 485 LEU A CA 1
ATOM 3813 C C . LEU A 1 485 ? 12.498 0.651 -27.812 1.00 93.00 485 LEU A C 1
ATOM 3815 O O . LEU A 1 485 ? 12.597 1.877 -27.932 1.00 93.00 485 LEU A O 1
ATOM 3819 N N . ALA A 1 486 ? 12.250 -0.155 -28.852 1.00 88.06 486 ALA A N 1
ATOM 3820 C CA . ALA A 1 486 ? 12.097 0.359 -30.218 1.00 88.06 486 ALA A CA 1
ATOM 3821 C C . ALA A 1 486 ? 11.018 1.458 -30.274 1.00 88.06 486 ALA A C 1
ATOM 3823 O O . ALA A 1 486 ? 11.355 2.635 -30.426 1.00 88.06 486 ALA A O 1
ATOM 3824 N N . GLU A 1 487 ? 9.776 1.086 -29.971 1.00 90.81 487 GLU A N 1
ATOM 3825 C CA . GLU A 1 487 ? 8.667 2.011 -29.727 1.00 90.81 487 GLU A CA 1
ATOM 3826 C C . GLU A 1 487 ? 8.567 2.393 -28.237 1.00 90.81 487 GLU A C 1
ATOM 3828 O O . GLU A 1 487 ? 9.128 1.692 -27.387 1.00 90.81 487 GLU A O 1
ATOM 3833 N N . PRO A 1 488 ? 7.926 3.522 -27.881 1.00 94.38 488 PRO A N 1
ATOM 3834 C CA . PRO A 1 488 ? 7.558 3.809 -26.493 1.00 94.38 488 PRO A CA 1
ATOM 3835 C C . PRO A 1 488 ? 6.591 2.759 -25.921 1.00 94.38 488 PRO A C 1
ATOM 3837 O O . PRO A 1 488 ? 5.883 2.076 -26.660 1.00 94.38 488 PRO A O 1
ATOM 3840 N N . LEU A 1 489 ? 6.548 2.638 -24.588 1.00 97.12 489 LEU A N 1
ATOM 3841 C CA . LEU A 1 489 ? 5.646 1.697 -23.914 1.00 97.12 489 LEU A CA 1
ATOM 3842 C C . LEU A 1 489 ? 4.173 2.052 -24.173 1.00 97.12 489 LEU A C 1
ATOM 3844 O O . LEU A 1 489 ? 3.364 1.161 -24.427 1.00 97.12 489 LEU A O 1
ATOM 3848 N N . ILE A 1 490 ? 3.847 3.344 -24.155 1.00 97.25 490 ILE A N 1
ATOM 3849 C CA . ILE A 1 490 ? 2.591 3.879 -24.685 1.00 97.25 490 ILE A CA 1
ATOM 3850 C C . ILE A 1 490 ? 2.871 4.328 -26.130 1.00 97.25 490 ILE A C 1
ATOM 3852 O O . ILE A 1 490 ? 3.685 5.239 -26.298 1.00 97.25 490 ILE A O 1
ATOM 3856 N N . PRO A 1 491 ? 2.258 3.711 -27.163 1.00 95.38 491 PRO A N 1
ATOM 3857 C CA . PRO A 1 491 ? 2.477 4.071 -28.564 1.00 95.38 491 PRO A CA 1
ATOM 3858 C C . PRO A 1 491 ? 2.256 5.560 -28.843 1.00 95.38 491 PRO A C 1
ATOM 3860 O O . PRO A 1 491 ? 1.368 6.186 -28.267 1.00 95.38 491 PRO A O 1
ATOM 3863 N N . THR A 1 492 ? 3.048 6.122 -29.759 1.00 92.75 492 THR A N 1
ATOM 3864 C CA . THR A 1 492 ? 3.019 7.559 -30.076 1.00 92.75 492 THR A CA 1
ATOM 3865 C C . THR A 1 492 ? 1.654 8.041 -30.574 1.00 92.75 492 THR A C 1
ATOM 3867 O O . THR A 1 492 ? 1.295 9.180 -30.294 1.00 92.75 492 THR A O 1
ATOM 3870 N N . ASP A 1 493 ? 0.856 7.180 -31.210 1.00 94.44 493 ASP A N 1
ATOM 3871 C CA . ASP A 1 493 ? -0.495 7.517 -31.686 1.00 94.44 493 ASP A CA 1
ATOM 3872 C C . ASP A 1 493 ? -1.480 7.865 -30.548 1.00 94.44 493 ASP A C 1
ATOM 3874 O O . ASP A 1 493 ? -2.464 8.560 -30.781 1.00 94.44 493 ASP A O 1
ATOM 3878 N N . LEU A 1 494 ? -1.207 7.425 -29.311 1.00 96.00 494 LEU A N 1
ATOM 3879 C CA . LEU A 1 494 ? -2.001 7.742 -28.112 1.00 96.00 494 LEU A CA 1
ATOM 3880 C C . LEU A 1 494 ? -1.422 8.912 -27.294 1.00 96.00 494 LEU A C 1
ATOM 3882 O O . LEU A 1 494 ? -2.012 9.319 -26.293 1.00 96.00 494 LEU A O 1
ATOM 3886 N N . TYR A 1 495 ? -0.266 9.458 -27.691 1.00 96.50 495 TYR A N 1
ATOM 3887 C CA . TYR A 1 495 ? 0.465 10.455 -26.903 1.00 96.50 495 TYR A CA 1
ATOM 3888 C C . TYR A 1 495 ? -0.357 11.726 -26.651 1.00 96.50 495 TYR A C 1
ATOM 3890 O O . TYR A 1 495 ? -0.434 12.186 -25.512 1.00 96.50 495 TYR A O 1
ATOM 3898 N N . ASP A 1 496 ? -1.002 12.279 -27.682 1.00 95.56 496 ASP A N 1
ATOM 3899 C CA . ASP A 1 496 ? -1.745 13.537 -27.549 1.00 95.56 496 ASP A CA 1
ATOM 3900 C C . ASP A 1 496 ? -2.977 13.391 -26.638 1.00 95.56 496 ASP A C 1
ATOM 3902 O O . ASP A 1 496 ? -3.282 14.308 -25.874 1.00 95.56 496 ASP A O 1
ATOM 3906 N N . ASP A 1 497 ? -3.632 12.224 -26.624 1.00 96.12 497 ASP A N 1
ATOM 3907 C CA . ASP A 1 497 ? -4.719 11.941 -25.680 1.00 96.12 497 ASP A CA 1
ATOM 3908 C C . ASP A 1 497 ? -4.202 11.737 -24.243 1.00 96.12 497 ASP A C 1
ATOM 3910 O O . ASP A 1 497 ? -4.839 12.226 -23.307 1.00 96.12 497 ASP A O 1
ATOM 3914 N N . CYS A 1 498 ? -3.014 11.147 -24.034 1.00 96.69 498 CYS A N 1
ATOM 3915 C CA . CYS A 1 498 ? -2.365 11.134 -22.713 1.00 96.69 498 CYS A CA 1
ATOM 3916 C C . CYS A 1 498 ? -2.104 12.552 -22.178 1.00 96.69 498 CYS A C 1
ATOM 3918 O O . CYS A 1 498 ? -2.339 12.819 -21.000 1.00 96.69 498 CYS A O 1
ATOM 3920 N N . ILE A 1 499 ? -1.636 13.474 -23.028 1.00 96.25 499 ILE A N 1
ATOM 3921 C CA . ILE A 1 499 ? -1.393 14.879 -22.655 1.00 96.25 499 ILE A CA 1
ATOM 3922 C C . ILE A 1 499 ? -2.710 15.600 -22.334 1.00 96.25 499 ILE A C 1
ATOM 3924 O O . ILE A 1 499 ? -2.826 16.275 -21.310 1.00 96.25 499 ILE A O 1
ATOM 3928 N N . LYS A 1 500 ? -3.711 15.433 -23.199 1.00 95.75 500 LYS A N 1
ATOM 3929 C CA . LYS A 1 500 ? -5.025 16.090 -23.149 1.00 95.75 500 LYS A CA 1
ATOM 3930 C C . LYS A 1 500 ? -5.896 15.631 -21.978 1.00 95.75 500 LYS A C 1
ATOM 3932 O O . LYS A 1 500 ? -6.586 16.457 -21.384 1.00 95.75 500 LYS A O 1
ATOM 3937 N N . TYR A 1 501 ? -5.851 14.346 -21.627 1.00 96.12 501 TYR A N 1
ATOM 3938 C CA . TYR A 1 501 ? -6.680 13.748 -20.575 1.00 96.12 501 TYR A CA 1
ATOM 3939 C C . TYR A 1 501 ? -5.925 13.455 -19.268 1.00 96.12 501 TYR A C 1
ATOM 3941 O O . TYR A 1 501 ? -6.487 12.834 -18.376 1.00 96.12 501 TYR A O 1
ATOM 3949 N N . ALA A 1 502 ? -4.704 13.970 -19.087 1.00 92.75 502 ALA A N 1
ATOM 3950 C CA . ALA A 1 502 ? -3.861 13.748 -17.903 1.00 92.75 502 ALA A CA 1
ATOM 3951 C C . ALA A 1 502 ? -4.522 14.037 -16.528 1.00 92.75 502 ALA A C 1
ATOM 3953 O O . ALA A 1 502 ? -4.098 13.484 -15.511 1.00 92.75 502 ALA A O 1
ATOM 3954 N N . HIS A 1 503 ? -5.538 14.909 -16.478 1.00 88.69 503 HIS A N 1
ATOM 3955 C CA . HIS A 1 503 ? -6.330 15.217 -15.274 1.00 88.69 503 HIS A CA 1
ATOM 3956 C C . HIS A 1 503 ? -7.544 14.288 -15.056 1.00 88.69 503 HIS A C 1
ATOM 3958 O O . HIS A 1 503 ? -8.134 14.302 -13.978 1.00 88.69 503 HIS A O 1
ATOM 3964 N N . ASP A 1 504 ? -7.955 13.538 -16.075 1.00 91.62 504 ASP A N 1
ATOM 3965 C CA . ASP A 1 504 ? -9.201 12.775 -16.139 1.00 91.62 504 ASP A CA 1
ATOM 3966 C C . ASP A 1 504 ? -8.912 11.307 -15.809 1.00 91.62 504 ASP A C 1
ATOM 3968 O O . ASP A 1 504 ? -8.321 10.587 -16.616 1.00 91.62 504 ASP A O 1
ATOM 3972 N N . LYS A 1 505 ? -9.261 10.876 -14.591 1.00 90.81 505 LYS A N 1
ATOM 3973 C CA . LYS A 1 505 ? -8.875 9.555 -14.067 1.00 90.81 505 LYS A CA 1
ATOM 3974 C C . LYS A 1 505 ? -9.475 8.388 -14.851 1.00 90.81 505 LYS A C 1
ATOM 3976 O O . LYS A 1 505 ? -8.790 7.392 -15.057 1.00 90.81 505 LYS A O 1
ATOM 3981 N N . GLU A 1 506 ? -10.713 8.537 -15.318 1.00 91.00 506 GLU A N 1
ATOM 3982 C CA . GLU A 1 506 ? -11.426 7.529 -16.105 1.00 91.00 506 GLU A CA 1
ATOM 3983 C C . GLU A 1 506 ? -10.730 7.348 -17.455 1.00 91.00 506 GLU A C 1
ATOM 3985 O O . GLU A 1 506 ? -10.175 6.283 -17.722 1.00 91.00 506 GLU A O 1
ATOM 3990 N N . LYS A 1 507 ? -10.598 8.426 -18.240 1.00 93.94 507 LYS A N 1
ATOM 3991 C CA . LYS A 1 507 ? -9.957 8.360 -19.566 1.00 93.94 507 LYS A CA 1
ATOM 3992 C C . LYS A 1 507 ? -8.481 7.984 -19.486 1.00 93.94 507 LYS A C 1
ATOM 3994 O O . LYS A 1 507 ? -7.981 7.277 -20.353 1.00 93.94 507 LYS A O 1
ATOM 3999 N N . THR A 1 508 ? -7.780 8.416 -18.439 1.00 95.06 508 THR A N 1
ATOM 4000 C CA . THR A 1 508 ? -6.381 8.035 -18.189 1.00 95.06 508 THR A CA 1
ATOM 4001 C C . THR A 1 508 ? -6.227 6.519 -18.013 1.00 95.06 508 THR A C 1
ATOM 4003 O O . THR A 1 508 ? -5.267 5.941 -18.523 1.00 95.06 508 THR A O 1
ATOM 4006 N N . ILE A 1 509 ? -7.181 5.860 -17.349 1.00 95.25 509 ILE A N 1
ATOM 4007 C CA . ILE A 1 509 ? -7.198 4.402 -17.171 1.00 95.25 509 ILE A CA 1
ATOM 4008 C C . ILE A 1 509 ? -7.694 3.696 -18.444 1.00 95.25 509 ILE A C 1
ATOM 4010 O O . ILE A 1 509 ? -7.087 2.705 -18.851 1.00 95.25 509 ILE A O 1
ATOM 4014 N N . ASP A 1 510 ? -8.698 4.238 -19.139 1.00 95.06 510 ASP A N 1
ATOM 4015 C CA . ASP A 1 510 ? -9.181 3.702 -20.422 1.00 95.06 510 ASP A CA 1
ATOM 4016 C C . ASP A 1 510 ? -8.086 3.687 -21.502 1.00 95.06 510 ASP A C 1
ATOM 4018 O O . ASP A 1 510 ? -7.927 2.693 -22.214 1.00 95.06 510 ASP A O 1
ATOM 4022 N N . ILE A 1 511 ? -7.264 4.741 -21.583 1.00 96.88 511 ILE A N 1
ATOM 4023 C CA . ILE A 1 511 ? -6.112 4.802 -22.495 1.00 96.88 511 ILE A CA 1
ATOM 4024 C C . ILE A 1 511 ? -5.130 3.658 -22.197 1.00 96.88 511 ILE A C 1
ATOM 4026 O O . ILE A 1 511 ? -4.710 2.966 -23.122 1.00 96.88 511 ILE A O 1
ATOM 4030 N N . ILE A 1 512 ? -4.817 3.382 -20.925 1.00 97.38 512 ILE A N 1
ATOM 4031 C CA . ILE A 1 512 ? -3.977 2.230 -20.547 1.00 97.38 512 ILE A CA 1
ATOM 4032 C C . ILE A 1 512 ? -4.664 0.901 -20.889 1.00 97.38 512 ILE A C 1
ATOM 4034 O O . ILE A 1 512 ? -4.006 -0.016 -21.379 1.00 97.38 512 ILE A O 1
ATOM 4038 N N . ASN A 1 513 ? -5.979 0.794 -20.697 1.00 95.25 513 ASN A N 1
ATOM 4039 C CA . ASN A 1 513 ? -6.741 -0.414 -21.016 1.00 95.25 513 ASN A CA 1
ATOM 4040 C C . ASN A 1 513 ? -6.841 -0.698 -22.527 1.00 95.25 513 ASN A C 1
ATOM 4042 O O . ASN A 1 513 ? -6.904 -1.868 -22.910 1.00 95.25 513 ASN A O 1
ATOM 4046 N N . SER A 1 514 ? -6.770 0.335 -23.374 1.00 96.31 514 SER A N 1
ATOM 4047 C CA . SER A 1 514 ? -6.713 0.214 -24.841 1.00 96.31 514 SER A CA 1
ATOM 4048 C C . SER A 1 514 ? -5.347 -0.205 -25.409 1.00 96.31 514 SER A C 1
ATOM 4050 O O . SER A 1 514 ? -5.243 -0.499 -26.602 1.00 96.31 514 SER A O 1
ATOM 4052 N N . LEU A 1 515 ? -4.288 -0.236 -24.589 1.00 96.69 515 LEU A N 1
ATOM 4053 C CA . LEU A 1 515 ? -2.950 -0.615 -25.045 1.00 96.69 515 LEU A CA 1
ATOM 4054 C C . LEU A 1 515 ? -2.910 -2.079 -25.530 1.00 96.69 515 LEU A C 1
ATOM 4056 O O . LEU A 1 515 ? -3.589 -2.937 -24.959 1.00 96.69 515 LEU A O 1
ATOM 4060 N N . PRO A 1 516 ? -2.038 -2.418 -26.504 1.00 96.19 516 PRO A N 1
ATOM 4061 C CA . PRO A 1 516 ? -1.766 -3.809 -26.866 1.00 96.19 516 PRO A CA 1
ATOM 4062 C C . PRO A 1 516 ? -1.408 -4.650 -25.631 1.00 96.19 516 PRO A C 1
ATOM 4064 O O . PRO A 1 516 ? -0.655 -4.185 -24.779 1.00 96.19 516 PRO A O 1
ATOM 4067 N N . ASN A 1 517 ? -1.902 -5.890 -25.537 1.00 93.88 517 ASN A N 1
ATOM 4068 C CA . ASN A 1 517 ? -1.867 -6.709 -24.309 1.00 93.88 517 ASN A CA 1
ATOM 4069 C C . ASN A 1 517 ? -0.505 -6.723 -23.571 1.00 93.88 517 ASN A C 1
ATOM 4071 O O . ASN A 1 517 ? -0.465 -6.563 -22.353 1.00 93.88 517 ASN A O 1
ATOM 4075 N N . VAL A 1 518 ? 0.616 -6.854 -24.293 1.00 95.00 518 VAL A N 1
ATOM 4076 C CA . VAL A 1 518 ? 1.968 -6.839 -23.694 1.00 95.00 518 VAL A CA 1
ATOM 4077 C C . VAL A 1 518 ? 2.324 -5.448 -23.146 1.00 95.00 518 VAL A C 1
ATOM 4079 O O . VAL A 1 518 ? 2.764 -5.335 -22.003 1.00 95.00 518 VAL A O 1
ATOM 4082 N N . ASN A 1 519 ? 2.083 -4.379 -23.914 1.00 97.25 519 ASN A N 1
ATOM 4083 C CA . ASN A 1 519 ? 2.261 -2.992 -23.472 1.00 97.25 519 ASN A CA 1
ATOM 4084 C C . ASN A 1 519 ? 1.397 -2.684 -22.240 1.00 97.25 519 ASN A C 1
ATOM 4086 O O . ASN A 1 519 ? 1.904 -2.145 -21.258 1.00 97.25 519 ASN A O 1
ATOM 4090 N N . ARG A 1 520 ? 0.115 -3.078 -22.270 1.00 96.88 520 ARG A N 1
ATOM 4091 C CA . ARG A 1 520 ? -0.841 -2.910 -21.169 1.00 96.88 520 ARG A CA 1
ATOM 4092 C C . ARG A 1 520 ? -0.337 -3.569 -19.892 1.00 96.88 520 ARG A C 1
ATOM 4094 O O . ARG A 1 520 ? -0.216 -2.902 -18.872 1.00 96.88 520 ARG A O 1
ATOM 4101 N N . ARG A 1 521 ? 0.029 -4.853 -19.951 1.00 96.31 521 ARG A N 1
ATOM 4102 C CA . ARG A 1 521 ? 0.530 -5.607 -18.791 1.00 96.31 521 ARG A CA 1
ATOM 4103 C C . ARG A 1 521 ? 1.825 -5.038 -18.224 1.00 96.31 521 ARG A C 1
ATOM 4105 O O . ARG A 1 521 ? 1.943 -4.940 -17.009 1.00 96.31 521 ARG A O 1
ATOM 4112 N N . ILE A 1 522 ? 2.771 -4.617 -19.069 1.00 97.12 522 ILE A N 1
ATOM 4113 C CA . ILE A 1 522 ? 3.998 -3.949 -18.599 1.00 97.12 522 ILE A CA 1
ATOM 4114 C C . ILE A 1 522 ? 3.655 -2.612 -17.932 1.00 97.12 522 ILE A C 1
ATOM 4116 O O . ILE A 1 522 ? 4.199 -2.320 -16.870 1.00 97.12 522 ILE A O 1
ATOM 4120 N N . ALA A 1 523 ? 2.759 -1.808 -18.514 1.00 97.50 523 ALA A N 1
ATOM 4121 C CA . ALA A 1 523 ? 2.340 -0.536 -17.931 1.00 97.50 523 ALA A CA 1
ATOM 4122 C C . ALA A 1 523 ? 1.662 -0.740 -16.568 1.00 97.50 523 ALA A C 1
ATOM 4124 O O . ALA A 1 523 ? 2.093 -0.133 -15.592 1.00 97.50 523 ALA A O 1
ATOM 4125 N N . LEU A 1 524 ? 0.680 -1.641 -16.479 1.00 97.06 524 LEU A N 1
ATOM 4126 C CA . LEU A 1 524 ? -0.028 -1.994 -15.245 1.00 97.06 524 LEU A CA 1
ATOM 4127 C C . LEU A 1 524 ? 0.929 -2.536 -14.167 1.00 97.06 524 LEU A C 1
ATOM 4129 O O . LEU A 1 524 ? 0.962 -1.999 -13.059 1.00 97.06 524 LEU A O 1
ATOM 4133 N N . TYR A 1 525 ? 1.784 -3.508 -14.510 1.00 97.56 525 TYR A N 1
ATOM 4134 C CA . TYR A 1 525 ? 2.812 -4.051 -13.613 1.00 97.56 525 TYR A CA 1
ATOM 4135 C C . TYR A 1 525 ? 3.758 -2.958 -13.100 1.00 97.56 525 TYR A C 1
ATOM 4137 O O . TYR A 1 525 ? 4.050 -2.891 -11.906 1.00 97.56 525 TYR A O 1
ATOM 4145 N N . MET A 1 526 ? 4.223 -2.069 -13.986 1.00 97.81 526 MET A N 1
ATOM 4146 C CA . MET A 1 526 ? 5.112 -0.970 -13.613 1.00 97.81 526 MET A CA 1
ATOM 4147 C C . MET A 1 526 ? 4.407 0.090 -12.760 1.00 97.81 526 MET A C 1
ATOM 4149 O O . MET A 1 526 ? 5.018 0.585 -11.819 1.00 97.81 526 MET A O 1
ATOM 4153 N N . ILE A 1 527 ? 3.140 0.423 -13.024 1.00 97.25 527 ILE A N 1
ATOM 4154 C CA . ILE A 1 527 ? 2.355 1.348 -12.188 1.00 97.25 527 ILE A CA 1
ATOM 4155 C C . ILE A 1 527 ? 2.177 0.753 -10.787 1.00 97.25 527 ILE A C 1
ATOM 4157 O O . ILE A 1 527 ? 2.474 1.428 -9.801 1.00 97.25 527 ILE A O 1
ATOM 4161 N N . ARG A 1 528 ? 1.801 -0.529 -10.685 1.00 95.69 528 ARG A N 1
ATOM 4162 C CA . ARG A 1 528 ? 1.662 -1.224 -9.399 1.00 95.69 528 ARG A CA 1
ATOM 4163 C C . ARG A 1 528 ? 2.999 -1.364 -8.663 1.00 95.69 528 ARG A C 1
ATOM 4165 O O . ARG A 1 528 ? 3.030 -1.192 -7.449 1.00 95.69 528 ARG A O 1
ATOM 4172 N N . PHE A 1 529 ? 4.108 -1.585 -9.370 1.00 96.81 529 PHE A N 1
ATOM 4173 C CA . PHE A 1 529 ? 5.458 -1.540 -8.795 1.00 96.81 529 PHE A CA 1
ATOM 4174 C C . PHE A 1 529 ? 5.825 -0.141 -8.278 1.00 96.81 529 PHE A C 1
ATOM 4176 O O . PHE A 1 529 ? 6.376 -0.029 -7.192 1.00 96.81 529 PHE A O 1
ATOM 4183 N N . LEU A 1 530 ? 5.485 0.939 -8.991 1.00 97.31 530 LEU A N 1
ATOM 4184 C CA . LEU A 1 530 ? 5.708 2.307 -8.499 1.00 97.31 530 LEU A CA 1
ATOM 4185 C C . LEU A 1 530 ? 4.829 2.644 -7.286 1.00 97.31 530 LEU A C 1
ATOM 4187 O O . LEU A 1 530 ? 5.244 3.438 -6.445 1.00 97.31 530 LEU A O 1
ATOM 4191 N N . GLN A 1 531 ? 3.663 2.010 -7.150 1.00 95.38 531 GLN A N 1
ATOM 4192 C CA . GLN A 1 531 ? 2.831 2.129 -5.952 1.00 95.38 531 GLN A CA 1
ATOM 4193 C C . GLN A 1 531 ? 3.473 1.491 -4.709 1.00 95.38 531 GLN A C 1
ATOM 4195 O O . GLN A 1 531 ? 3.295 2.045 -3.629 1.00 95.38 531 GLN A O 1
ATOM 4200 N N . ASP A 1 532 ? 4.302 0.440 -4.845 1.00 94.00 532 ASP A N 1
ATOM 4201 C CA . ASP A 1 532 ? 5.101 -0.096 -3.719 1.00 94.00 532 ASP A CA 1
ATOM 4202 C C . ASP A 1 532 ? 6.038 0.980 -3.117 1.00 94.00 532 ASP A C 1
ATOM 4204 O O . ASP A 1 532 ? 6.378 0.926 -1.939 1.00 94.00 532 ASP A O 1
ATOM 4208 N N . PHE A 1 533 ? 6.442 1.982 -3.911 1.00 94.88 533 PHE A N 1
ATOM 4209 C CA . PHE A 1 533 ? 7.285 3.109 -3.481 1.00 94.88 533 PHE A CA 1
ATOM 4210 C C . PHE A 1 533 ? 6.491 4.376 -3.131 1.00 94.88 533 PHE A C 1
ATOM 4212 O O . PHE A 1 533 ? 7.058 5.324 -2.592 1.00 94.88 533 PHE A O 1
ATOM 4219 N N . ALA A 1 534 ? 5.187 4.393 -3.419 1.00 90.81 534 ALA A N 1
ATOM 4220 C CA . ALA A 1 534 ? 4.273 5.477 -3.068 1.00 90.81 534 ALA A CA 1
ATOM 4221 C C . ALA A 1 534 ? 3.604 5.286 -1.692 1.00 90.81 534 ALA A C 1
ATOM 4223 O O . ALA A 1 534 ? 2.854 6.162 -1.258 1.00 90.81 534 ALA A O 1
ATOM 4224 N N . ASP A 1 535 ? 3.856 4.161 -1.020 1.00 86.44 535 ASP A N 1
ATOM 4225 C CA . ASP A 1 535 ? 3.342 3.875 0.317 1.00 86.44 535 ASP A CA 1
ATOM 4226 C C . ASP A 1 535 ? 3.872 4.895 1.359 1.00 86.44 535 ASP A C 1
ATOM 4228 O O . ASP A 1 535 ? 5.075 5.183 1.374 1.00 86.44 535 ASP A O 1
ATOM 4232 N N . PRO A 1 536 ? 3.026 5.448 2.254 1.00 82.19 536 PRO A N 1
ATOM 4233 C CA . PRO A 1 536 ? 3.447 6.410 3.277 1.00 82.19 536 PRO A CA 1
ATOM 4234 C C . PRO A 1 536 ? 4.567 5.937 4.219 1.00 82.19 536 PRO A C 1
ATOM 4236 O O . PRO A 1 536 ? 5.288 6.776 4.761 1.00 82.19 536 PRO A O 1
ATOM 4239 N N . GLN A 1 537 ? 4.737 4.630 4.432 1.00 82.81 537 GLN A N 1
ATOM 4240 C CA . GLN A 1 537 ? 5.844 4.051 5.200 1.00 82.81 537 GLN A CA 1
ATOM 4241 C C . GLN A 1 537 ? 7.138 4.040 4.370 1.00 82.81 537 GLN A C 1
ATOM 4243 O O . GLN A 1 537 ? 8.191 4.462 4.844 1.00 82.81 537 GLN A O 1
ATOM 4248 N N . VAL A 1 538 ? 7.061 3.656 3.091 1.00 85.25 538 VAL A N 1
ATOM 4249 C CA . VAL A 1 538 ? 8.219 3.605 2.174 1.00 85.25 538 VAL A CA 1
ATOM 4250 C C . VAL A 1 538 ? 8.712 5.007 1.789 1.00 85.25 538 VAL A C 1
ATOM 4252 O O . VAL A 1 538 ? 9.919 5.238 1.650 1.00 85.25 538 VAL A O 1
ATOM 4255 N N . ILE A 1 539 ? 7.813 5.992 1.689 1.00 87.31 539 ILE A N 1
ATOM 4256 C CA . ILE A 1 539 ? 8.165 7.398 1.432 1.00 87.31 539 ILE A CA 1
ATOM 4257 C C . ILE A 1 539 ? 9.039 7.986 2.554 1.00 87.31 539 ILE A C 1
ATOM 4259 O O . ILE A 1 539 ? 9.915 8.801 2.258 1.00 87.31 539 ILE A O 1
ATOM 4263 N N . GLN A 1 540 ? 8.866 7.565 3.815 1.00 88.75 540 GLN A N 1
ATOM 4264 C CA . GLN A 1 540 ? 9.665 8.069 4.948 1.00 88.75 540 GLN A CA 1
ATOM 4265 C C . GLN A 1 540 ? 11.159 7.736 4.824 1.00 88.75 540 GLN A C 1
ATOM 4267 O O . GLN A 1 540 ? 11.994 8.509 5.290 1.00 88.75 540 GLN A O 1
ATOM 4272 N N . HIS A 1 541 ? 11.500 6.624 4.166 1.00 88.75 541 HIS A N 1
ATOM 4273 C CA . HIS A 1 541 ? 12.886 6.209 3.938 1.00 88.75 541 HIS A CA 1
ATOM 4274 C C . HIS A 1 541 ? 13.416 6.644 2.566 1.00 88.75 541 HIS A C 1
ATOM 4276 O O . HIS A 1 541 ? 14.540 7.126 2.451 1.00 88.75 541 HIS A O 1
ATOM 4282 N N . THR A 1 542 ? 12.609 6.497 1.512 1.00 95.19 542 THR A N 1
ATOM 4283 C CA . THR A 1 542 ? 13.047 6.775 0.133 1.00 95.19 542 THR A CA 1
ATOM 4284 C C . THR A 1 542 ? 12.992 8.253 -0.247 1.00 95.19 542 THR A C 1
ATOM 4286 O O . THR A 1 542 ? 13.690 8.669 -1.169 1.00 95.19 542 THR A O 1
ATOM 4289 N N . LEU A 1 543 ? 12.147 9.056 0.411 1.00 92.75 543 LEU A N 1
ATOM 4290 C CA . LEU A 1 543 ? 11.790 10.430 0.020 1.00 92.75 543 LEU A CA 1
ATOM 4291 C C . LEU A 1 543 ? 11.182 10.544 -1.402 1.00 92.75 543 LEU A C 1
ATOM 4293 O O . LEU A 1 543 ? 11.082 11.638 -1.971 1.00 92.75 543 LEU A O 1
ATOM 4297 N N . MET A 1 544 ? 10.749 9.425 -1.992 1.00 94.56 544 MET A N 1
ATOM 4298 C CA . MET A 1 544 ? 10.243 9.339 -3.365 1.00 94.56 544 MET A CA 1
ATOM 4299 C C . MET A 1 544 ? 8.714 9.316 -3.401 1.00 94.56 544 MET A C 1
ATOM 4301 O O . MET A 1 544 ? 8.092 8.313 -3.722 1.00 94.56 544 MET A O 1
ATOM 4305 N N . ASN A 1 545 ? 8.095 10.459 -3.095 1.00 93.12 545 ASN A N 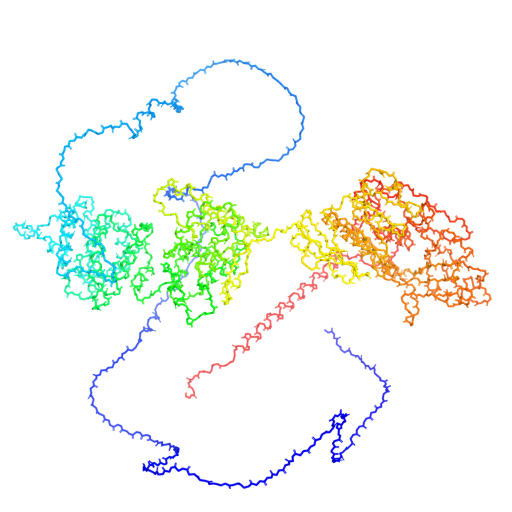1
ATOM 4306 C CA . ASN A 1 545 ? 6.646 10.621 -3.240 1.00 93.12 545 ASN A CA 1
ATOM 4307 C C . ASN A 1 545 ? 6.169 10.456 -4.704 1.00 93.12 545 ASN A C 1
ATOM 4309 O O . ASN A 1 545 ? 6.962 10.507 -5.646 1.00 93.12 545 ASN A O 1
ATOM 4313 N N . VAL A 1 546 ? 4.850 10.332 -4.900 1.00 94.44 546 VAL A N 1
ATOM 4314 C CA . VAL A 1 546 ? 4.216 10.132 -6.221 1.00 94.44 546 VAL A CA 1
ATOM 4315 C C . VAL A 1 546 ? 4.672 11.150 -7.277 1.00 94.44 546 VAL A C 1
ATOM 4317 O O . VAL A 1 546 ? 4.873 10.783 -8.431 1.00 94.44 546 VAL A O 1
ATOM 4320 N N . VAL A 1 547 ? 4.876 12.418 -6.901 1.00 92.44 547 VAL A N 1
ATOM 4321 C CA . VAL A 1 547 ? 5.323 13.469 -7.833 1.00 92.44 547 VAL A CA 1
ATOM 4322 C C . VAL A 1 547 ? 6.776 13.239 -8.258 1.00 92.44 547 VAL A C 1
ATOM 4324 O O . VAL A 1 547 ? 7.085 13.325 -9.445 1.00 92.44 547 VAL A O 1
ATOM 4327 N N . ASN A 1 548 ? 7.655 12.872 -7.321 1.00 95.44 548 ASN A N 1
ATOM 4328 C CA . ASN A 1 548 ? 9.048 12.520 -7.610 1.00 95.44 548 ASN A CA 1
ATOM 4329 C C . ASN A 1 548 ? 9.143 11.260 -8.492 1.00 95.44 548 ASN A C 1
ATOM 4331 O O . ASN A 1 548 ? 9.953 11.224 -9.417 1.00 95.44 548 ASN A O 1
ATOM 4335 N N . LEU A 1 549 ? 8.309 10.244 -8.236 1.00 97.69 549 LEU A N 1
ATOM 4336 C CA . LEU A 1 549 ? 8.242 9.016 -9.040 1.00 97.69 549 LEU A CA 1
ATOM 4337 C C . LEU A 1 549 ? 7.741 9.301 -10.463 1.00 97.69 549 LEU A C 1
ATOM 4339 O O . LEU A 1 549 ? 8.392 8.908 -11.432 1.00 97.69 549 LEU A O 1
ATOM 4343 N N . ALA A 1 550 ? 6.639 10.040 -10.603 1.00 97.56 550 ALA A N 1
ATOM 4344 C CA . ALA A 1 550 ? 6.095 10.412 -11.906 1.00 97.56 550 ALA A CA 1
ATOM 4345 C C . ALA A 1 550 ? 7.089 11.258 -12.725 1.00 97.56 550 ALA A C 1
ATOM 4347 O O . ALA A 1 550 ? 7.284 10.992 -13.912 1.00 97.56 550 ALA A O 1
ATOM 4348 N N . MET A 1 551 ? 7.795 12.197 -12.080 1.00 94.94 551 MET A N 1
ATOM 4349 C CA . MET A 1 551 ? 8.843 13.018 -12.702 1.00 94.94 551 MET A CA 1
ATOM 4350 C C . MET A 1 551 ? 9.975 12.187 -13.323 1.00 94.94 551 MET A C 1
ATOM 4352 O O . MET A 1 551 ? 10.442 12.514 -14.413 1.00 94.94 551 MET A O 1
ATOM 4356 N N . VAL A 1 552 ? 10.417 11.106 -12.665 1.00 96.62 552 VAL A N 1
ATOM 4357 C CA . VAL A 1 552 ? 11.524 10.273 -13.177 1.00 96.62 552 VAL A CA 1
ATOM 4358 C C . VAL A 1 552 ? 11.075 9.138 -14.104 1.00 96.62 552 VAL A C 1
ATOM 4360 O O . VAL A 1 552 ? 11.914 8.621 -14.848 1.00 96.62 552 VAL A O 1
ATOM 4363 N N . PHE A 1 553 ? 9.789 8.755 -14.095 1.00 98.19 553 PHE A N 1
ATOM 4364 C CA . PHE A 1 553 ? 9.267 7.661 -14.928 1.00 98.19 553 PHE A CA 1
ATOM 4365 C C . PHE A 1 553 ? 8.501 8.076 -16.187 1.00 98.19 553 PHE A C 1
ATOM 4367 O O . PHE A 1 553 ? 8.598 7.347 -17.174 1.00 98.19 553 PHE A O 1
ATOM 4374 N N . ALA A 1 554 ? 7.820 9.227 -16.213 1.00 97.38 554 ALA A N 1
ATOM 4375 C CA . ALA A 1 554 ? 7.043 9.675 -17.374 1.00 97.38 554 ALA A CA 1
ATOM 4376 C C . ALA A 1 554 ? 7.810 9.620 -18.721 1.00 97.38 554 ALA A C 1
ATOM 4378 O O . ALA A 1 554 ? 7.309 8.967 -19.641 1.00 97.38 554 ALA A O 1
ATOM 4379 N N . PRO A 1 555 ? 9.055 10.140 -18.846 1.00 94.56 555 PRO A N 1
ATOM 4380 C CA . PRO A 1 555 ? 9.832 10.076 -20.096 1.00 94.56 555 PRO A CA 1
ATOM 4381 C C . PRO A 1 555 ? 10.420 8.686 -20.427 1.00 94.56 555 PRO A C 1
ATOM 4383 O O . PRO A 1 555 ? 11.232 8.557 -21.346 1.00 94.56 555 PRO A O 1
ATOM 4386 N N . ASN A 1 556 ? 10.063 7.640 -19.670 1.00 96.44 556 ASN A N 1
ATOM 4387 C CA . ASN A 1 556 ? 10.343 6.244 -20.022 1.00 96.44 556 ASN A CA 1
ATOM 4388 C C . ASN A 1 556 ? 9.067 5.491 -20.466 1.00 96.44 556 ASN A C 1
ATOM 4390 O O . ASN A 1 556 ? 9.186 4.445 -21.097 1.00 96.44 556 ASN A O 1
ATOM 4394 N N . PHE A 1 557 ? 7.869 6.014 -20.165 1.00 97.06 557 PHE A N 1
ATOM 4395 C CA . PHE A 1 557 ? 6.580 5.493 -20.651 1.00 97.06 557 PHE A CA 1
ATOM 4396 C C . PHE A 1 557 ? 6.178 6.156 -21.979 1.00 97.06 557 PHE A C 1
ATOM 4398 O O . PHE A 1 557 ? 5.829 5.465 -22.937 1.00 97.06 557 PHE A O 1
ATOM 4405 N N . LEU A 1 558 ? 6.255 7.490 -22.016 1.00 95.81 558 LEU A N 1
ATOM 4406 C CA . LEU A 1 558 ? 5.869 8.363 -23.126 1.00 95.81 558 LEU A CA 1
ATOM 4407 C C . LEU A 1 558 ? 7.111 8.902 -23.855 1.00 95.81 558 LEU A C 1
ATOM 4409 O O . LEU A 1 558 ? 8.198 8.997 -23.279 1.00 95.81 558 LEU A O 1
ATOM 4413 N N . ARG A 1 559 ? 6.948 9.284 -25.128 1.00 90.94 559 ARG A N 1
ATOM 4414 C CA . ARG A 1 559 ? 7.957 10.000 -25.927 1.00 90.94 559 ARG A CA 1
ATOM 4415 C C . ARG A 1 559 ? 7.262 11.061 -26.779 1.00 90.94 559 ARG A C 1
ATOM 4417 O O . ARG A 1 559 ? 6.493 10.703 -27.666 1.00 90.94 559 ARG A O 1
ATOM 4424 N N . CYS A 1 560 ? 7.553 12.337 -26.529 1.00 89.50 560 CYS A N 1
ATOM 4425 C CA . CYS A 1 560 ? 7.004 13.443 -27.313 1.00 89.50 560 CYS A CA 1
ATOM 4426 C C . CYS A 1 560 ? 7.392 13.327 -28.805 1.00 89.50 560 CYS A C 1
ATOM 4428 O O . CYS A 1 560 ? 8.587 13.224 -29.099 1.00 89.50 560 CYS A O 1
ATOM 4430 N N . PRO A 1 561 ? 6.429 13.365 -29.750 1.00 88.19 561 PRO A N 1
ATOM 4431 C CA . PRO A 1 561 ? 6.715 13.332 -31.186 1.00 88.19 561 PRO A CA 1
ATOM 4432 C C . PRO A 1 561 ? 7.226 14.675 -31.733 1.00 88.19 561 PRO A C 1
ATOM 4434 O O . PRO A 1 561 ? 7.806 14.721 -32.818 1.00 88.19 561 PRO A O 1
ATOM 4437 N N . SER A 1 562 ? 7.021 15.779 -31.006 1.00 86.25 562 SER A N 1
ATOM 4438 C CA . SER A 1 562 ? 7.473 17.104 -31.434 1.00 86.25 562 SER A CA 1
ATOM 4439 C C . SER A 1 562 ? 8.987 17.249 -31.298 1.00 86.25 562 SER A C 1
ATOM 4441 O O . SER A 1 562 ? 9.562 16.976 -30.248 1.00 86.25 562 SER A O 1
ATOM 4443 N N . VAL A 1 563 ? 9.631 17.776 -32.342 1.00 80.31 563 VAL A N 1
ATOM 4444 C CA . VAL A 1 563 ? 11.047 18.187 -32.316 1.00 80.31 563 VAL A CA 1
ATOM 4445 C C . VAL A 1 563 ? 11.250 19.608 -31.768 1.00 80.31 563 VAL A C 1
ATOM 4447 O O . VAL A 1 563 ? 12.386 20.069 -31.655 1.00 80.31 563 VAL A O 1
ATOM 4450 N N . ASN A 1 564 ? 10.170 20.328 -31.441 1.00 88.25 564 ASN A N 1
ATOM 4451 C CA . ASN A 1 564 ? 10.243 21.682 -30.899 1.00 88.25 564 ASN A CA 1
ATOM 4452 C C . ASN A 1 564 ? 10.482 21.642 -29.381 1.00 88.25 564 ASN A C 1
ATOM 4454 O O . ASN A 1 564 ? 9.641 21.161 -28.622 1.00 88.25 564 ASN A O 1
ATOM 4458 N N . LEU A 1 565 ? 11.614 22.202 -28.939 1.00 85.25 565 LEU A N 1
ATOM 4459 C CA . LEU A 1 565 ? 12.002 22.262 -27.526 1.00 85.25 565 LEU A CA 1
ATOM 4460 C C . LEU A 1 565 ? 10.926 22.897 -26.635 1.00 85.25 565 LEU A C 1
ATOM 4462 O O . LEU A 1 565 ? 10.701 22.397 -25.537 1.00 85.25 565 LEU A O 1
ATOM 4466 N N . THR A 1 566 ? 10.237 23.944 -27.099 1.00 87.88 566 THR A N 1
ATOM 4467 C CA . THR A 1 566 ? 9.161 24.589 -26.330 1.00 87.88 566 THR A CA 1
ATOM 4468 C C . THR A 1 566 ? 8.026 23.604 -26.059 1.00 87.88 566 THR A C 1
ATOM 4470 O O . THR A 1 566 ? 7.666 23.402 -24.904 1.00 87.88 566 THR A O 1
ATOM 4473 N N . THR A 1 567 ? 7.549 22.901 -27.091 1.00 88.75 567 THR A N 1
ATOM 4474 C CA . T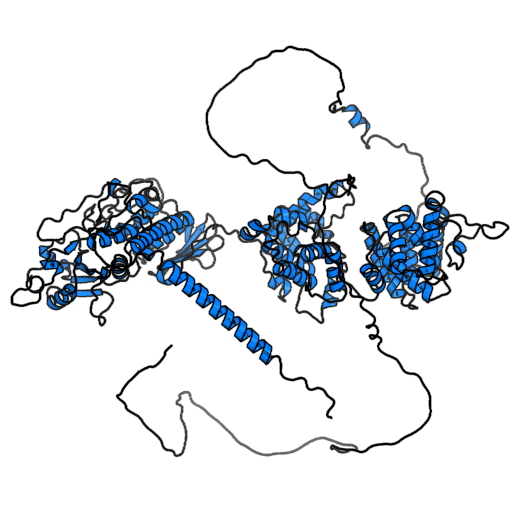HR A 1 567 ? 6.504 21.871 -26.965 1.00 88.75 567 THR A CA 1
ATOM 4475 C C . THR A 1 567 ? 6.945 20.712 -26.070 1.00 88.75 567 THR A C 1
ATOM 4477 O O . THR A 1 567 ? 6.157 20.231 -25.266 1.00 88.75 567 THR A O 1
ATOM 4480 N N . ILE A 1 568 ? 8.209 20.277 -26.151 1.00 88.50 568 ILE A N 1
ATOM 4481 C CA . ILE A 1 568 ? 8.751 19.225 -25.272 1.00 88.50 568 ILE A CA 1
ATOM 4482 C C . ILE A 1 568 ? 8.706 19.671 -23.797 1.00 88.50 568 ILE A C 1
ATOM 4484 O O . ILE A 1 568 ? 8.238 18.920 -22.941 1.00 88.50 568 ILE A O 1
ATOM 4488 N N . PHE A 1 569 ? 9.145 20.897 -23.486 1.00 87.00 569 PHE A N 1
ATOM 4489 C CA . PHE A 1 569 ? 9.090 21.427 -22.118 1.00 87.00 569 PHE A CA 1
ATOM 4490 C C . PHE A 1 569 ? 7.653 21.666 -21.630 1.00 87.00 569 PHE A C 1
ATOM 4492 O O . PHE A 1 569 ? 7.351 21.401 -20.466 1.00 87.00 569 PHE A O 1
ATOM 4499 N N . GLU A 1 570 ? 6.759 22.137 -22.500 1.00 89.56 570 GLU A N 1
ATOM 4500 C CA . GLU A 1 570 ? 5.355 22.378 -22.163 1.00 89.56 570 GLU A CA 1
ATOM 4501 C C . GLU A 1 570 ? 4.572 21.086 -21.941 1.00 89.56 570 GLU A C 1
ATOM 4503 O O . GLU A 1 570 ? 3.787 21.028 -20.993 1.00 89.56 570 GLU A O 1
ATOM 4508 N N . ASN A 1 571 ? 4.802 20.053 -22.754 1.00 93.06 571 ASN A N 1
ATOM 4509 C CA . ASN A 1 571 ? 4.123 18.769 -22.624 1.00 93.06 571 ASN A CA 1
ATOM 4510 C C . ASN A 1 571 ? 4.605 17.975 -21.411 1.00 93.06 571 ASN A C 1
ATOM 4512 O O . ASN A 1 571 ? 3.800 17.288 -20.788 1.00 93.06 571 ASN A O 1
ATOM 4516 N N . SER A 1 572 ? 5.879 18.092 -21.015 1.00 93.25 572 SER A N 1
ATOM 4517 C CA . SER A 1 572 ? 6.423 17.267 -19.928 1.00 93.25 572 SER A CA 1
ATOM 4518 C C . SER A 1 572 ? 5.676 17.426 -18.597 1.00 93.25 572 SER A C 1
ATOM 4520 O O . SER A 1 572 ? 5.552 16.462 -17.845 1.00 93.25 572 SER A O 1
ATOM 4522 N N . LYS A 1 573 ? 5.078 18.594 -18.316 1.00 92.94 573 LYS A N 1
ATOM 4523 C CA . LYS A 1 573 ? 4.216 18.775 -17.129 1.00 92.94 573 LYS A CA 1
ATOM 4524 C C . LYS A 1 573 ? 2.949 17.899 -17.176 1.00 92.94 573 LYS A C 1
ATOM 4526 O O . LYS A 1 573 ? 2.496 17.439 -16.133 1.00 92.94 573 LYS A O 1
ATOM 4531 N N . TYR A 1 574 ? 2.412 17.640 -18.371 1.00 95.62 574 TYR A N 1
ATOM 4532 C CA . TYR A 1 574 ? 1.258 16.772 -18.604 1.00 95.62 574 TYR A CA 1
ATOM 4533 C C . TYR A 1 574 ? 1.661 15.291 -18.679 1.00 95.62 574 TYR A C 1
ATOM 4535 O O . TYR A 1 574 ? 0.952 14.461 -18.126 1.00 95.62 574 TYR A O 1
ATOM 4543 N N . GLU A 1 575 ? 2.829 14.953 -19.245 1.00 96.56 575 GLU A N 1
ATOM 4544 C CA . GLU A 1 575 ? 3.397 13.589 -19.183 1.00 96.56 575 GLU A CA 1
ATOM 4545 C C . GLU A 1 575 ? 3.557 13.122 -17.723 1.00 96.56 575 GLU A C 1
ATOM 4547 O O . GLU A 1 575 ? 3.167 12.013 -17.352 1.00 96.56 575 GLU A O 1
ATOM 4552 N N . GLN A 1 576 ? 4.106 14.001 -16.876 1.00 95.69 576 GLN A N 1
ATOM 4553 C CA . GLN A 1 576 ? 4.279 13.765 -15.441 1.00 95.69 576 GLN A CA 1
ATOM 4554 C C . GLN A 1 576 ? 2.936 13.681 -14.714 1.00 95.69 576 GLN A C 1
ATOM 4556 O O . GLN A 1 576 ? 2.758 12.830 -13.847 1.00 95.69 576 GLN A O 1
ATOM 4561 N N . LEU A 1 577 ? 1.977 14.536 -15.071 1.00 95.50 577 LEU A N 1
ATOM 4562 C CA . LEU A 1 577 ? 0.632 14.510 -14.508 1.00 95.50 577 LEU A CA 1
ATOM 4563 C C . LEU A 1 577 ? -0.120 13.219 -14.864 1.00 95.50 577 LEU A C 1
ATOM 4565 O O . LEU A 1 577 ? -0.675 12.606 -13.963 1.00 95.50 577 LEU A O 1
ATOM 4569 N N . PHE A 1 578 ? -0.092 12.775 -16.123 1.00 97.81 578 PHE A N 1
ATOM 4570 C CA . PHE A 1 578 ? -0.744 11.543 -16.580 1.00 97.81 578 PHE A CA 1
ATOM 4571 C C . PHE A 1 578 ? -0.241 10.330 -15.784 1.00 97.81 578 PHE A C 1
ATOM 4573 O O . PHE A 1 578 ? -1.030 9.576 -15.213 1.00 97.81 578 PHE A O 1
ATOM 4580 N N . LEU A 1 579 ? 1.084 10.192 -15.635 1.00 97.75 579 LEU A N 1
ATOM 4581 C CA . LEU A 1 579 ? 1.651 9.108 -14.831 1.00 97.75 579 LEU A CA 1
ATOM 4582 C C . LEU A 1 579 ? 1.389 9.282 -13.322 1.00 97.75 579 LEU A C 1
ATOM 4584 O O . LEU A 1 579 ? 1.194 8.288 -12.625 1.00 97.75 579 LEU A O 1
ATOM 4588 N N . LYS A 1 580 ? 1.330 10.516 -12.804 1.00 97.00 580 LYS A N 1
ATOM 4589 C CA . LYS A 1 580 ? 0.919 10.787 -11.416 1.00 97.00 580 LYS A CA 1
ATOM 4590 C C . LYS A 1 580 ? -0.524 10.321 -11.178 1.00 97.00 580 LYS A C 1
ATOM 4592 O O . LYS A 1 580 ? -0.760 9.616 -10.203 1.00 97.00 580 LYS A O 1
ATOM 4597 N N . THR A 1 581 ? -1.454 10.665 -12.070 1.00 95.62 581 THR A N 1
ATOM 4598 C CA . THR A 1 581 ? -2.861 10.233 -12.029 1.00 95.62 581 THR A CA 1
ATOM 4599 C C . THR A 1 581 ? -2.958 8.709 -12.039 1.00 95.62 581 THR A C 1
ATOM 4601 O O . THR A 1 581 ? -3.655 8.155 -11.199 1.00 95.62 581 THR A O 1
ATOM 4604 N N . LEU A 1 582 ? -2.181 8.008 -12.874 1.00 96.69 582 LEU A N 1
ATOM 4605 C CA . LEU A 1 582 ? -2.114 6.540 -12.849 1.00 96.69 582 LEU A CA 1
ATOM 4606 C C . LEU A 1 582 ? -1.600 5.977 -11.514 1.00 96.69 582 LEU A C 1
ATOM 4608 O O . LEU A 1 582 ? -2.227 5.092 -10.941 1.00 96.69 582 LEU A O 1
ATOM 4612 N N . ILE A 1 583 ? -0.487 6.487 -10.977 1.00 96.00 583 ILE A N 1
ATOM 4613 C CA . ILE A 1 583 ? 0.060 5.993 -9.699 1.00 96.00 583 ILE A CA 1
ATOM 4614 C C . ILE A 1 583 ? -0.920 6.266 -8.541 1.00 96.00 583 ILE A C 1
ATOM 4616 O O . ILE A 1 583 ? -1.075 5.415 -7.661 1.00 96.00 583 ILE A O 1
ATOM 4620 N N . THR A 1 584 ? -1.616 7.408 -8.538 1.00 92.31 584 THR A N 1
ATOM 4621 C CA . THR A 1 584 ? -2.626 7.722 -7.518 1.00 92.31 584 THR A CA 1
ATOM 4622 C C . THR A 1 584 ? -3.898 6.885 -7.683 1.00 92.31 584 THR A C 1
ATOM 4624 O O . THR A 1 584 ? -4.273 6.216 -6.725 1.00 92.31 584 THR A O 1
ATOM 4627 N N . GLU A 1 585 ? -4.521 6.864 -8.863 1.00 91.56 585 GLU A N 1
ATOM 4628 C CA . GLU A 1 585 ? -5.911 6.417 -9.066 1.00 91.56 585 GLU A CA 1
ATOM 4629 C C . GLU A 1 585 ? -6.069 4.978 -9.597 1.00 91.56 585 GLU A C 1
ATOM 4631 O O . GLU A 1 585 ? -7.170 4.447 -9.513 1.00 91.56 585 GLU A O 1
ATOM 4636 N N . LEU A 1 586 ? -5.034 4.328 -10.154 1.00 92.81 586 LEU A N 1
ATOM 4637 C CA . LEU A 1 586 ? -5.177 3.000 -10.784 1.00 92.81 586 LEU A CA 1
ATOM 4638 C C . LEU A 1 586 ? -5.032 1.847 -9.779 1.00 92.81 586 LEU A C 1
ATOM 4640 O O . LEU A 1 586 ? -4.058 1.788 -9.031 1.00 92.81 586 LEU A O 1
ATOM 4644 N N . GLU A 1 587 ? -5.951 0.886 -9.817 1.00 89.94 587 GLU A N 1
ATOM 4645 C CA . GLU A 1 587 ? -5.922 -0.375 -9.071 1.00 89.94 587 GLU A CA 1
ATOM 4646 C C . GLU A 1 587 ? -5.711 -1.565 -10.022 1.00 89.94 587 GLU A C 1
ATOM 4648 O O . GLU A 1 587 ? -6.401 -1.683 -11.037 1.00 89.94 587 GLU A O 1
ATOM 4653 N N . VAL A 1 588 ? -4.746 -2.436 -9.712 1.00 86.94 588 VAL A N 1
ATOM 4654 C CA . VAL A 1 588 ? -4.477 -3.688 -10.440 1.00 86.94 588 VAL A CA 1
ATOM 4655 C C . VAL A 1 588 ? -3.620 -4.623 -9.580 1.00 86.94 588 VAL A C 1
ATOM 4657 O O . VAL A 1 588 ? -2.782 -4.153 -8.805 1.00 86.94 588 VAL A O 1
ATOM 4660 N N . ASP A 1 589 ? -3.797 -5.936 -9.727 1.00 82.50 589 ASP A N 1
ATOM 4661 C CA . ASP A 1 589 ? -2.905 -6.917 -9.109 1.00 82.50 589 ASP A CA 1
ATOM 4662 C C . ASP A 1 589 ? -1.580 -7.067 -9.890 1.00 82.50 589 ASP A C 1
ATOM 4664 O O . ASP A 1 589 ? -1.520 -6.942 -11.118 1.00 82.50 589 ASP A O 1
ATOM 4668 N N . LYS A 1 590 ? -0.485 -7.290 -9.156 1.00 76.94 590 LYS A N 1
ATOM 4669 C CA . LYS A 1 590 ? 0.885 -7.338 -9.688 1.00 76.94 590 LYS A CA 1
ATOM 4670 C C . LYS A 1 590 ? 1.209 -8.678 -10.348 1.00 76.94 590 LYS A C 1
ATOM 4672 O O . LYS A 1 590 ? 1.901 -8.699 -11.367 1.00 76.94 590 LYS A O 1
ATOM 4677 N N . ASP A 1 591 ? 0.715 -9.771 -9.781 1.00 83.81 591 ASP A N 1
ATOM 4678 C CA . ASP A 1 591 ? 0.980 -11.124 -10.248 1.00 83.81 591 ASP A CA 1
ATOM 4679 C C . ASP A 1 591 ? 0.036 -11.494 -11.399 1.00 83.81 591 ASP A C 1
ATOM 4681 O O . ASP A 1 591 ? 0.495 -12.095 -12.373 1.00 83.81 591 ASP A O 1
ATOM 4685 N N . ASP A 1 592 ? -1.214 -11.012 -11.401 1.00 88.06 592 ASP A N 1
ATOM 4686 C CA . ASP A 1 592 ? -2.105 -11.123 -12.569 1.00 88.06 592 ASP A CA 1
ATOM 4687 C C . ASP A 1 592 ? -1.441 -10.566 -13.838 1.00 88.06 592 ASP A C 1
ATOM 4689 O O . ASP A 1 592 ? -1.381 -11.242 -14.870 1.00 88.06 592 ASP A O 1
ATOM 4693 N N . CYS A 1 593 ? -0.871 -9.355 -13.759 1.00 90.56 593 CYS A N 1
ATOM 4694 C CA . CYS A 1 593 ? -0.195 -8.717 -14.891 1.00 90.56 593 CYS A CA 1
ATOM 4695 C C . CYS A 1 593 ? 0.896 -9.612 -15.507 1.00 90.56 593 CYS A C 1
ATOM 4697 O O . CYS A 1 593 ? 1.031 -9.660 -16.735 1.00 90.56 593 CYS A O 1
ATOM 4699 N N . ALA A 1 594 ? 1.662 -10.310 -14.663 1.00 89.81 594 ALA A N 1
ATOM 4700 C CA . ALA A 1 594 ? 2.825 -11.096 -15.058 1.00 89.81 594 ALA A CA 1
ATOM 4701 C C . ALA A 1 594 ? 2.502 -12.552 -15.441 1.00 89.81 594 ALA A C 1
ATOM 4703 O O . ALA A 1 594 ? 3.133 -13.070 -16.366 1.00 89.81 594 ALA A O 1
ATOM 4704 N N . TYR A 1 595 ? 1.543 -13.192 -14.765 1.00 89.38 595 TYR A N 1
ATOM 4705 C CA . TYR A 1 595 ? 1.319 -14.645 -14.813 1.00 89.38 595 TYR A CA 1
ATOM 4706 C C . TYR A 1 595 ? -0.088 -15.075 -15.256 1.00 89.38 595 TYR A C 1
ATOM 4708 O O . TYR A 1 595 ? -0.238 -16.206 -15.711 1.00 89.38 595 TYR A O 1
ATOM 4716 N N . SER A 1 596 ? -1.118 -14.229 -15.137 1.00 87.81 596 SER A N 1
ATOM 4717 C CA . SER A 1 596 ? -2.494 -14.636 -15.466 1.00 87.81 596 SER A CA 1
ATOM 4718 C C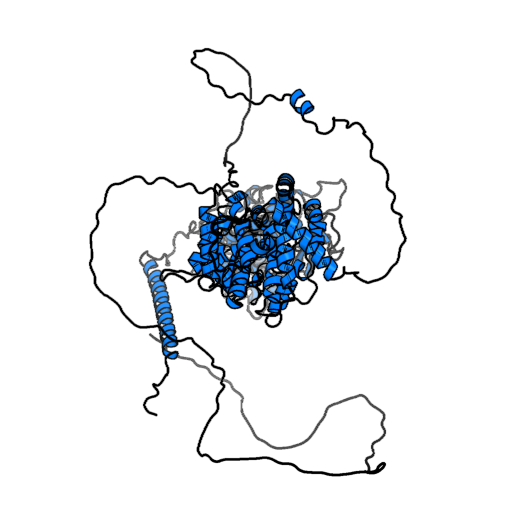 . SER A 1 596 ? -2.712 -14.709 -16.973 1.00 87.81 596 SER A C 1
ATOM 4720 O O . SER A 1 596 ? -2.371 -13.770 -17.693 1.00 87.81 596 SER A O 1
ATOM 4722 N N . GLU A 1 597 ? -3.321 -15.793 -17.458 1.00 84.25 597 GLU A N 1
ATOM 4723 C CA . GLU A 1 597 ? -3.661 -15.974 -18.879 1.00 84.25 597 GLU A CA 1
ATOM 4724 C C . GLU A 1 597 ? -4.845 -15.092 -19.324 1.00 84.25 597 GLU A C 1
ATOM 4726 O O . GLU A 1 597 ? -5.015 -14.834 -20.516 1.00 84.25 597 GLU A O 1
ATOM 4731 N N . GLN A 1 598 ? -5.658 -14.611 -18.375 1.00 86.75 598 GLN A N 1
ATOM 4732 C CA . GLN A 1 598 ? -6.874 -13.834 -18.643 1.00 86.75 598 GLN A CA 1
ATOM 4733 C C . GLN A 1 598 ? -6.576 -12.382 -19.062 1.00 86.75 598 GLN A C 1
ATOM 4735 O O . GLN A 1 598 ? -5.453 -11.889 -18.955 1.00 86.75 598 GLN A O 1
ATOM 4740 N N . GLU A 1 599 ? -7.584 -11.659 -19.553 1.00 86.56 599 GLU A N 1
ATOM 4741 C CA . GLU A 1 599 ? -7.441 -10.234 -19.864 1.00 86.56 599 GLU A CA 1
ATOM 4742 C C . GLU A 1 599 ? -7.314 -9.395 -18.580 1.00 86.56 599 GLU A C 1
ATOM 4744 O O . GLU A 1 599 ? -8.270 -9.220 -17.829 1.00 86.56 599 GLU A O 1
ATOM 4749 N N . VAL A 1 600 ? -6.115 -8.849 -18.350 1.00 90.62 600 VAL A N 1
ATOM 4750 C CA . VAL A 1 600 ? -5.824 -7.956 -17.221 1.00 90.62 600 VAL A CA 1
ATOM 4751 C C . VAL A 1 600 ? -6.035 -6.501 -17.637 1.00 90.62 600 VAL A C 1
ATOM 4753 O O . VAL A 1 600 ? -5.415 -6.026 -18.596 1.00 90.62 600 VAL A O 1
ATOM 4756 N N . ILE A 1 601 ? -6.885 -5.803 -16.882 1.00 91.62 601 ILE A N 1
ATOM 4757 C CA . ILE A 1 601 ? -7.231 -4.385 -17.038 1.00 91.62 601 ILE A CA 1
ATOM 4758 C C . ILE A 1 601 ? -7.019 -3.637 -15.717 1.00 91.62 601 ILE A C 1
ATOM 4760 O O . ILE A 1 601 ? -7.248 -4.187 -14.640 1.00 91.62 601 ILE A O 1
ATOM 4764 N N . GLY A 1 602 ? -6.605 -2.375 -15.802 1.00 88.56 602 GLY A N 1
ATOM 4765 C CA . GLY A 1 602 ? -6.581 -1.466 -14.660 1.00 88.56 602 GLY A CA 1
ATOM 4766 C C . GLY A 1 602 ? -7.987 -0.970 -14.331 1.00 88.56 602 GLY A C 1
ATOM 4767 O O . GLY A 1 602 ? -8.798 -0.735 -15.229 1.00 88.56 602 GLY A O 1
ATOM 4768 N N . ARG A 1 603 ? -8.274 -0.798 -13.043 1.00 88.81 603 ARG A N 1
ATOM 4769 C CA . ARG A 1 603 ? -9.533 -0.243 -12.525 1.00 88.81 603 ARG A CA 1
ATOM 4770 C C . ARG A 1 603 ? -9.261 1.087 -11.826 1.00 88.81 603 ARG A C 1
ATOM 4772 O O . ARG A 1 603 ? -8.120 1.385 -11.487 1.00 88.81 603 ARG A O 1
ATOM 4779 N N . ILE A 1 604 ? -10.295 1.890 -11.601 1.00 85.00 604 ILE A N 1
ATOM 4780 C CA . ILE A 1 604 ? -10.200 3.057 -10.713 1.00 85.00 604 ILE A CA 1
ATOM 4781 C C . ILE A 1 604 ? -10.225 2.534 -9.275 1.00 85.00 604 ILE A C 1
ATOM 4783 O O . ILE A 1 604 ? -11.147 1.792 -8.929 1.00 85.00 604 ILE A O 1
ATOM 4787 N N . LYS A 1 605 ? -9.254 2.936 -8.445 1.00 75.12 605 LYS A N 1
ATOM 4788 C CA . LYS A 1 605 ? -9.272 2.680 -7.000 1.00 75.12 605 LYS A CA 1
ATOM 4789 C C . LYS A 1 605 ? -10.583 3.171 -6.426 1.00 75.12 605 LYS A C 1
ATOM 4791 O O . LYS A 1 605 ? -10.927 4.349 -6.554 1.00 75.12 605 LYS A O 1
ATOM 4796 N N . GLN A 1 606 ? -11.302 2.279 -5.761 1.00 63.66 606 GLN A N 1
ATOM 4797 C CA . GLN A 1 606 ? -12.491 2.694 -5.035 1.00 63.66 606 GLN A CA 1
ATOM 4798 C C . GLN A 1 606 ? -12.050 3.534 -3.834 1.00 63.66 606 GLN A C 1
ATOM 4800 O O . GLN A 1 606 ? -11.154 3.146 -3.086 1.00 63.66 606 GLN A O 1
ATOM 4805 N N . GLN A 1 607 ? -12.625 4.730 -3.704 1.00 52.88 607 GLN A N 1
ATOM 4806 C CA . GLN A 1 607 ? -12.181 5.714 -2.724 1.00 52.88 607 GLN A CA 1
ATOM 4807 C C . GLN A 1 607 ? -12.502 5.225 -1.309 1.00 52.88 607 GLN A C 1
ATOM 4809 O O . GLN A 1 607 ? -13.654 5.265 -0.891 1.00 52.88 607 GLN A O 1
ATOM 4814 N N . ASP A 1 608 ? -11.473 4.774 -0.592 1.00 56.56 608 ASP A N 1
ATOM 4815 C CA . ASP A 1 608 ? -11.566 4.344 0.800 1.00 56.56 608 ASP A CA 1
ATOM 4816 C C . ASP A 1 608 ? -11.847 5.552 1.700 1.00 56.56 608 ASP A C 1
ATOM 4818 O O . ASP A 1 608 ? -10.955 6.340 2.023 1.00 56.56 608 ASP A O 1
ATOM 4822 N N . ASN A 1 609 ? -13.114 5.724 2.073 1.00 59.25 609 ASN A N 1
ATOM 4823 C CA . ASN A 1 609 ? -13.563 6.874 2.859 1.00 59.25 609 ASN A CA 1
ATOM 4824 C C . ASN A 1 609 ? -13.170 6.791 4.349 1.00 59.25 609 ASN A C 1
ATOM 4826 O O . ASN A 1 609 ? -13.462 7.722 5.099 1.00 59.25 609 ASN A O 1
ATOM 4830 N N . TYR A 1 610 ? -12.499 5.717 4.786 1.00 67.25 610 TYR A N 1
ATOM 4831 C CA . TYR A 1 610 ? -12.186 5.454 6.193 1.00 67.25 610 TYR A CA 1
ATOM 4832 C C . TYR A 1 610 ? -10.664 5.439 6.441 1.00 67.25 610 TYR A C 1
ATOM 4834 O O . TYR A 1 610 ? -10.060 4.369 6.537 1.00 67.25 610 TYR A O 1
ATOM 4842 N N . PRO A 1 611 ? -10.018 6.621 6.581 1.00 66.00 611 PRO A N 1
ATOM 4843 C CA . PRO A 1 611 ? -8.562 6.745 6.741 1.00 66.00 611 PRO A CA 1
ATOM 4844 C C . PRO A 1 611 ? -8.031 6.216 8.085 1.00 66.00 611 PRO A C 1
ATOM 4846 O O . PRO A 1 611 ? -6.822 6.089 8.264 1.00 66.00 611 PRO A O 1
ATOM 4849 N N . PHE A 1 612 ? -8.921 5.912 9.030 1.00 76.69 612 PHE A N 1
ATOM 4850 C CA . PHE A 1 612 ? -8.634 5.129 10.224 1.00 76.69 612 PHE A CA 1
ATOM 4851 C C . PHE A 1 612 ? -9.698 4.035 10.341 1.00 76.69 612 PHE A C 1
ATOM 4853 O O . PHE A 1 612 ? -10.891 4.314 10.208 1.00 76.69 612 PHE A O 1
ATOM 4860 N N . LYS A 1 613 ? -9.263 2.801 10.602 1.00 82.50 613 LYS A N 1
ATOM 4861 C CA . LYS A 1 613 ? -10.119 1.617 10.716 1.00 82.50 613 LYS A CA 1
ATOM 4862 C C . LYS A 1 613 ? -9.891 0.979 12.077 1.00 82.50 613 LYS A C 1
ATOM 4864 O O . LYS A 1 613 ? -8.749 0.748 12.462 1.00 82.50 613 LYS A O 1
ATOM 4869 N N . THR A 1 614 ? -10.967 0.708 12.808 1.00 81.19 614 THR A N 1
ATOM 4870 C CA . THR A 1 614 ? -10.888 0.060 14.117 1.00 81.19 614 THR A CA 1
ATOM 4871 C C . THR A 1 614 ? -10.554 -1.419 13.951 1.00 81.19 614 THR A C 1
ATOM 4873 O O . THR A 1 614 ? -11.367 -2.190 13.444 1.00 81.19 614 THR A O 1
ATOM 4876 N N . GLU A 1 615 ? -9.382 -1.833 14.430 1.00 75.31 615 GLU A N 1
ATOM 4877 C CA . GLU A 1 615 ? -9.028 -3.248 14.543 1.00 75.31 615 GLU A CA 1
ATOM 4878 C C . GLU A 1 615 ? -9.651 -3.861 15.807 1.00 75.31 615 GLU A C 1
ATOM 4880 O O . GLU A 1 615 ? -9.442 -3.381 16.922 1.00 75.31 615 GLU A O 1
ATOM 4885 N N . ILE A 1 616 ? -10.415 -4.945 15.637 1.00 73.75 616 ILE A N 1
ATOM 4886 C CA . ILE A 1 616 ? -11.036 -5.697 16.736 1.00 73.75 616 ILE A CA 1
ATOM 4887 C C . ILE A 1 616 ? -10.328 -7.046 16.855 1.00 73.75 616 ILE A C 1
ATOM 4889 O O . ILE A 1 616 ? -10.548 -7.963 16.060 1.00 73.75 616 ILE A O 1
ATOM 4893 N N . THR A 1 617 ? -9.481 -7.189 17.871 1.00 55.00 617 THR A N 1
ATOM 4894 C CA . THR A 1 617 ? -8.815 -8.454 18.183 1.00 55.00 617 THR A CA 1
ATOM 4895 C C . THR A 1 617 ? -9.824 -9.479 18.708 1.00 55.00 617 THR A C 1
ATOM 4897 O O . THR A 1 617 ? -10.262 -9.419 19.850 1.00 55.00 617 THR A O 1
ATOM 4900 N N . ASN A 1 618 ? -10.152 -10.460 17.859 1.00 61.03 618 ASN A N 1
ATOM 4901 C CA . ASN A 1 618 ? -11.093 -11.556 18.123 1.00 61.03 618 ASN A CA 1
ATOM 4902 C C . ASN A 1 618 ? -12.559 -11.105 18.338 1.00 61.03 618 ASN A C 1
ATOM 4904 O O . ASN A 1 618 ? -13.082 -11.075 19.451 1.00 61.03 618 ASN A O 1
ATOM 4908 N N . ALA A 1 619 ? -13.238 -10.849 17.215 1.00 60.00 619 ALA A N 1
ATOM 4909 C CA . ALA A 1 619 ? -14.683 -10.627 17.063 1.00 60.00 619 ALA A CA 1
ATOM 4910 C C . ALA A 1 619 ? -15.598 -11.389 18.047 1.00 60.00 619 ALA A C 1
ATOM 4912 O O . ALA A 1 619 ? -16.510 -10.810 18.638 1.00 60.00 619 ALA A O 1
ATOM 4913 N N . THR A 1 620 ? -15.363 -12.692 18.229 1.00 62.81 620 THR A N 1
ATOM 4914 C CA . THR A 1 620 ? -16.190 -13.560 19.083 1.00 62.81 620 THR A CA 1
ATOM 4915 C C . THR A 1 620 ? -16.054 -13.290 20.582 1.00 62.81 620 THR A C 1
ATOM 4917 O O . THR A 1 620 ? -16.906 -13.738 21.340 1.00 62.81 620 THR A O 1
ATOM 4920 N N . LEU A 1 621 ? -15.026 -12.555 21.021 1.00 76.50 621 LEU A N 1
ATOM 4921 C CA . LEU A 1 621 ? -14.811 -12.214 22.431 1.00 76.50 621 LEU A CA 1
ATOM 4922 C C . LEU A 1 621 ? -15.376 -10.842 22.828 1.00 76.50 621 LEU A C 1
ATOM 4924 O O . LEU A 1 621 ? -15.758 -10.662 23.978 1.00 76.50 621 LEU A O 1
ATOM 4928 N N . ASN A 1 622 ? -15.453 -9.878 21.905 1.00 84.19 622 ASN A N 1
ATOM 4929 C CA . ASN A 1 622 ? -15.907 -8.517 22.233 1.00 84.19 622 ASN A CA 1
ATOM 4930 C C . ASN A 1 622 ? -17.426 -8.320 22.073 1.00 84.19 622 ASN A C 1
ATOM 4932 O O . ASN A 1 622 ? -17.966 -7.306 22.512 1.00 84.19 622 ASN A O 1
ATOM 4936 N N . GLY A 1 623 ? -18.127 -9.274 21.452 1.00 89.50 623 GLY A N 1
ATOM 4937 C CA . GLY A 1 623 ? -19.578 -9.219 21.238 1.00 89.50 623 GLY A CA 1
ATOM 4938 C C . GLY A 1 623 ? -20.029 -8.386 20.030 1.00 89.50 623 GLY A C 1
ATOM 4939 O O . GLY A 1 623 ? -21.233 -8.238 19.807 1.00 89.50 623 GLY A O 1
ATOM 4940 N N . PHE A 1 624 ? -19.093 -7.859 19.233 1.00 92.88 624 PHE A N 1
ATOM 4941 C CA . PHE A 1 624 ? -19.398 -7.165 17.982 1.00 92.88 624 PHE A CA 1
ATOM 4942 C C . PHE A 1 624 ? -18.264 -7.235 16.945 1.00 92.88 624 PHE A C 1
ATOM 4944 O O . PHE A 1 624 ? -17.115 -7.542 17.269 1.00 92.88 624 PHE A O 1
ATOM 4951 N N . THR A 1 625 ? -18.589 -6.907 15.691 1.00 91.38 625 THR A N 1
ATOM 4952 C CA . THR A 1 625 ? -17.635 -6.688 14.591 1.00 91.38 625 THR A CA 1
ATOM 4953 C C . THR A 1 625 ? -17.881 -5.358 13.884 1.00 91.38 625 THR A C 1
ATOM 4955 O O . THR A 1 625 ? -18.992 -4.825 13.907 1.00 91.38 625 THR A O 1
ATOM 4958 N N . ILE A 1 626 ? -16.834 -4.839 13.238 1.00 90.81 626 ILE A N 1
ATOM 4959 C CA . ILE A 1 626 ? -16.892 -3.729 12.284 1.00 90.81 626 ILE A CA 1
ATOM 4960 C C . ILE A 1 626 ? -16.056 -4.149 11.070 1.00 90.81 626 ILE A C 1
ATOM 4962 O O . ILE A 1 626 ? -14.855 -4.377 11.196 1.00 90.81 626 ILE A O 1
ATOM 4966 N N . GLU A 1 627 ? -16.678 -4.258 9.900 1.00 87.50 627 GLU A N 1
ATOM 4967 C CA . GLU A 1 627 ? -15.993 -4.477 8.626 1.00 87.50 627 GLU A CA 1
ATOM 4968 C C . GLU A 1 627 ? -16.043 -3.204 7.784 1.00 87.50 627 GLU A C 1
ATOM 4970 O O . GLU A 1 627 ? -17.119 -2.700 7.458 1.00 87.50 627 GLU A O 1
ATOM 4975 N N . TYR A 1 628 ? -14.880 -2.702 7.381 1.00 84.12 628 TYR A N 1
ATOM 4976 C CA . TYR A 1 628 ? -14.779 -1.532 6.514 1.00 84.12 628 TYR A CA 1
ATOM 4977 C C . TYR A 1 628 ? -14.807 -1.970 5.053 1.00 84.12 628 TYR A C 1
ATOM 4979 O O . TYR A 1 628 ? -13.926 -2.703 4.599 1.00 84.12 628 TYR A O 1
ATOM 4987 N N . ARG A 1 629 ? -15.811 -1.503 4.313 1.00 80.38 629 ARG A N 1
ATOM 4988 C CA . ARG A 1 629 ? -15.894 -1.588 2.853 1.00 80.38 629 ARG A CA 1
ATOM 4989 C C . ARG A 1 629 ? -15.664 -0.181 2.280 1.00 80.38 629 ARG A C 1
ATOM 4991 O O . ARG A 1 629 ? -15.525 0.786 3.024 1.00 80.38 629 ARG A O 1
ATOM 4998 N N . ASN A 1 630 ? -15.587 -0.060 0.958 1.00 69.12 630 ASN A N 1
ATOM 4999 C CA . ASN A 1 630 ? -14.983 1.117 0.315 1.00 69.12 630 ASN A CA 1
ATOM 5000 C C . ASN A 1 630 ? -15.714 2.439 0.640 1.00 69.12 630 ASN A C 1
ATOM 5002 O O . ASN A 1 630 ? -15.073 3.436 0.957 1.00 69.12 630 ASN A O 1
ATOM 5006 N N . TYR A 1 631 ? -17.053 2.427 0.637 1.00 71.50 631 TYR A N 1
ATOM 5007 C CA . TYR A 1 631 ? -17.899 3.598 0.931 1.00 71.50 631 TYR A CA 1
ATOM 5008 C C . TYR A 1 631 ? -18.907 3.387 2.078 1.00 71.50 631 TYR A C 1
ATOM 5010 O O . TYR A 1 631 ? -19.730 4.264 2.354 1.00 71.50 631 TYR A O 1
ATOM 5018 N N . TYR A 1 632 ? -18.867 2.221 2.728 1.00 85.06 632 TYR A N 1
ATOM 5019 C CA . TYR A 1 632 ? -19.782 1.838 3.804 1.00 85.06 632 TYR A CA 1
ATOM 5020 C C . TYR A 1 632 ? -19.102 0.896 4.808 1.00 85.06 632 TYR A C 1
ATOM 5022 O O . TYR A 1 632 ? -18.094 0.262 4.497 1.00 85.06 632 TYR A O 1
ATOM 5030 N N . LYS A 1 633 ? -19.666 0.772 6.010 1.00 89.00 633 LYS A N 1
ATOM 5031 C CA . LYS A 1 633 ? -19.206 -0.156 7.057 1.00 89.00 633 LYS A CA 1
ATOM 5032 C C . LYS A 1 633 ? -20.301 -1.167 7.377 1.00 89.00 633 LYS A C 1
ATOM 5034 O O . LYS A 1 633 ? -21.473 -0.807 7.390 1.00 89.00 633 LYS A O 1
ATOM 5039 N N . ILE A 1 634 ? -19.938 -2.411 7.669 1.00 90.19 634 ILE A N 1
ATOM 5040 C CA . ILE A 1 634 ? -20.865 -3.425 8.187 1.00 90.19 634 ILE A CA 1
ATOM 5041 C C . ILE A 1 634 ? -20.568 -3.593 9.675 1.00 90.19 634 ILE A C 1
ATOM 5043 O O . ILE A 1 634 ? -19.472 -4.007 10.042 1.00 90.19 634 ILE A O 1
ATOM 5047 N N . VAL A 1 635 ? -21.526 -3.261 10.535 1.00 91.75 635 VAL A N 1
ATOM 5048 C CA . VAL A 1 635 ? -21.394 -3.362 11.994 1.00 91.75 635 VAL A CA 1
ATOM 5049 C C . VAL A 1 635 ? -22.339 -4.444 12.496 1.00 91.75 635 VAL A C 1
ATOM 5051 O O . VAL A 1 635 ? -23.542 -4.354 12.268 1.00 91.75 635 VAL A O 1
ATOM 5054 N N . THR A 1 636 ? -21.819 -5.465 13.176 1.00 91.12 636 THR A N 1
ATOM 5055 C CA . THR A 1 636 ? -22.632 -6.584 13.681 1.00 91.12 636 THR A CA 1
ATOM 5056 C C . THR A 1 636 ? -22.519 -6.702 15.191 1.00 91.12 636 THR A C 1
ATOM 5058 O O . THR A 1 636 ? -21.431 -6.920 15.706 1.00 91.12 636 THR A O 1
ATOM 5061 N N . ASN A 1 637 ? -23.645 -6.632 15.896 1.00 92.00 637 ASN A N 1
ATOM 5062 C CA . ASN A 1 637 ? -23.790 -7.101 17.272 1.00 92.00 637 ASN A CA 1
ATOM 5063 C C . ASN A 1 637 ? -23.888 -8.638 17.235 1.00 92.00 637 ASN A C 1
ATOM 5065 O O . ASN A 1 637 ? -24.904 -9.187 16.799 1.00 92.00 637 ASN A O 1
ATOM 5069 N N . THR A 1 638 ? -22.827 -9.336 17.653 1.00 91.19 638 THR A N 1
ATOM 5070 C CA . THR A 1 638 ? -22.752 -10.808 17.596 1.00 91.19 638 THR A CA 1
ATOM 5071 C C . THR A 1 638 ? -23.432 -11.485 18.786 1.00 91.19 638 THR A C 1
ATOM 5073 O O . THR A 1 638 ? -23.764 -12.663 18.689 1.00 91.19 638 THR A O 1
ATOM 5076 N N . ILE A 1 639 ? -23.719 -10.747 19.866 1.00 89.88 639 ILE A N 1
ATOM 5077 C CA . ILE A 1 639 ? -24.492 -11.235 21.022 1.00 89.88 639 ILE A CA 1
ATOM 5078 C C . ILE A 1 639 ? -25.971 -11.432 20.654 1.00 89.88 639 ILE A C 1
ATOM 5080 O O . ILE A 1 639 ? -26.581 -12.423 21.050 1.00 89.88 639 ILE A O 1
ATOM 5084 N N . LEU A 1 640 ? -26.542 -10.495 19.888 1.00 89.06 640 LEU A N 1
ATOM 5085 C CA . LEU A 1 640 ? -27.958 -10.483 19.493 1.00 89.06 640 LEU A CA 1
ATOM 5086 C C . LEU A 1 640 ? -28.203 -10.836 18.015 1.00 89.06 640 LEU A C 1
ATOM 5088 O O . LEU A 1 640 ? -29.350 -10.809 17.569 1.00 89.06 640 LEU A O 1
ATOM 5092 N N . GLY A 1 641 ? -27.152 -11.150 17.248 1.00 87.69 641 GLY A N 1
ATOM 5093 C CA . GLY A 1 641 ? -27.257 -11.552 15.840 1.00 87.69 641 GLY A CA 1
ATOM 5094 C C . GLY A 1 641 ? -27.810 -10.460 14.915 1.00 87.69 641 GLY A C 1
ATOM 5095 O O . GLY A 1 641 ? -28.585 -10.759 14.009 1.00 87.69 641 GLY A O 1
ATOM 5096 N N . LYS A 1 642 ? -27.460 -9.190 15.160 1.00 87.12 642 LYS A N 1
ATOM 5097 C CA . LYS A 1 642 ? -27.994 -8.022 14.433 1.00 87.12 642 LYS A CA 1
ATOM 5098 C C . LYS A 1 642 ? -26.899 -7.281 13.674 1.00 87.12 642 LYS A C 1
ATOM 5100 O O . LYS A 1 642 ? -25.917 -6.861 14.280 1.00 87.12 642 LYS A O 1
ATOM 5105 N N . THR A 1 643 ? -27.110 -7.064 12.378 1.00 89.69 643 THR A N 1
ATOM 5106 C CA . THR A 1 643 ? -26.160 -6.408 11.467 1.00 89.69 643 THR A CA 1
ATOM 5107 C C . THR A 1 643 ? -26.747 -5.127 10.877 1.00 89.69 643 THR A C 1
ATOM 5109 O O . THR A 1 643 ? -27.908 -5.104 10.470 1.00 89.69 643 THR A O 1
ATOM 5112 N N . TYR A 1 644 ? -25.922 -4.084 10.799 1.00 90.38 644 TYR A N 1
ATOM 5113 C CA . TYR A 1 644 ? -26.248 -2.757 10.279 1.00 90.38 644 TYR A CA 1
ATOM 5114 C C . TYR A 1 644 ? -25.241 -2.369 9.188 1.00 90.38 644 TYR A C 1
ATOM 5116 O O . TYR A 1 644 ? -24.033 -2.534 9.364 1.00 90.38 644 TYR A O 1
ATOM 5124 N N . CYS A 1 645 ? -25.727 -1.827 8.075 1.00 90.56 645 CYS A N 1
ATOM 5125 C CA . CYS A 1 645 ? -24.911 -1.274 6.998 1.00 90.56 645 CYS A CA 1
ATOM 5126 C C . CYS A 1 645 ? -24.881 0.254 7.104 1.00 90.56 645 CYS A C 1
ATOM 5128 O O . CYS A 1 645 ? -25.878 0.924 6.848 1.00 90.56 645 CYS A O 1
ATOM 5130 N N . LEU A 1 646 ? -23.731 0.802 7.479 1.00 90.38 646 LEU A N 1
ATOM 5131 C CA . LEU A 1 646 ? -23.516 2.226 7.707 1.00 90.38 646 LEU A CA 1
ATOM 5132 C C . LEU A 1 646 ? -22.981 2.877 6.428 1.00 90.38 646 LEU A C 1
ATOM 5134 O O . LEU A 1 646 ? -21.828 2.647 6.065 1.00 90.38 646 LEU A O 1
ATOM 5138 N N . VAL A 1 647 ? -23.809 3.657 5.734 1.00 88.00 647 VAL A N 1
ATOM 5139 C CA . VAL A 1 647 ? -23.499 4.253 4.420 1.00 88.00 647 VAL A CA 1
ATOM 5140 C C . VAL A 1 647 ? -23.206 5.745 4.575 1.00 88.00 647 VAL A C 1
ATOM 5142 O O . VAL A 1 647 ? -23.935 6.437 5.281 1.00 88.00 647 VAL A O 1
ATOM 5145 N N . SER A 1 648 ? -22.144 6.245 3.933 1.00 79.38 648 SER A N 1
ATOM 5146 C CA . SER A 1 648 ? -21.759 7.659 4.031 1.00 79.38 648 SER A CA 1
ATOM 5147 C C . SER A 1 648 ? -22.405 8.517 2.933 1.00 79.38 648 SER A C 1
ATOM 5149 O O . SER A 1 648 ? -22.077 8.394 1.748 1.00 79.38 648 SER A O 1
ATOM 5151 N N . GLY A 1 649 ? -23.304 9.419 3.337 1.00 67.50 649 GLY A N 1
ATOM 5152 C CA . GLY A 1 649 ? -23.988 10.372 2.455 1.00 67.50 649 GLY A CA 1
ATOM 5153 C C . GLY A 1 649 ? -24.993 9.747 1.474 1.00 67.50 649 GLY A C 1
ATOM 5154 O O . GLY A 1 649 ? -25.393 8.597 1.606 1.00 67.50 649 GLY A O 1
ATOM 5155 N N . ASN A 1 650 ? -25.400 10.511 0.451 1.00 64.19 650 ASN A N 1
ATOM 5156 C CA . ASN A 1 650 ? -26.469 10.156 -0.507 1.00 64.19 650 ASN A CA 1
ATOM 5157 C C . ASN A 1 650 ? -26.115 9.008 -1.491 1.00 64.19 650 ASN A C 1
ATOM 5159 O O . ASN A 1 650 ? -26.512 9.042 -2.656 1.00 64.19 650 ASN A O 1
ATOM 5163 N N . GLN A 1 651 ? -25.339 8.012 -1.064 1.00 66.69 651 GLN A N 1
ATOM 5164 C CA . GLN A 1 651 ? -24.990 6.840 -1.862 1.00 66.69 651 GLN A CA 1
ATOM 5165 C C . GLN A 1 651 ? -26.075 5.756 -1.770 1.00 66.69 651 GLN A C 1
ATOM 5167 O O . GLN A 1 651 ? -26.854 5.697 -0.817 1.00 66.69 651 GLN A O 1
ATOM 5172 N N . GLY A 1 652 ? -26.143 4.907 -2.798 1.00 69.00 652 GLY A N 1
ATOM 5173 C CA . GLY A 1 652 ? -27.128 3.829 -2.885 1.00 69.00 652 GLY A CA 1
ATOM 5174 C C . GLY A 1 652 ? -26.908 2.718 -1.853 1.00 69.00 652 GLY A C 1
ATOM 5175 O O . GLY A 1 652 ? -25.816 2.557 -1.305 1.00 69.00 652 GLY A O 1
ATOM 5176 N N . VAL A 1 653 ? -27.955 1.918 -1.626 1.00 77.88 653 VAL A N 1
ATOM 5177 C CA . VAL A 1 653 ? -27.888 0.711 -0.785 1.00 77.88 653 VAL A CA 1
ATOM 5178 C C . VAL A 1 653 ? -26.828 -0.248 -1.352 1.00 77.88 653 VAL A C 1
ATOM 5180 O O . VAL A 1 653 ? -26.925 -0.598 -2.530 1.00 77.88 653 VAL A O 1
ATOM 5183 N N . PRO A 1 654 ? -25.822 -0.673 -0.562 1.00 76.62 654 PRO A N 1
ATOM 5184 C CA . PRO A 1 654 ? -24.800 -1.600 -1.034 1.00 76.62 654 PRO A CA 1
ATOM 5185 C C . PRO A 1 654 ? -25.351 -2.988 -1.363 1.00 76.62 654 PRO A C 1
ATOM 5187 O O . PRO A 1 654 ? -26.278 -3.478 -0.716 1.00 76.62 654 PRO A O 1
ATOM 5190 N N . GLU A 1 655 ? -24.727 -3.656 -2.330 1.00 71.81 655 GLU A N 1
ATOM 5191 C CA . GLU A 1 655 ? -25.043 -5.043 -2.667 1.00 71.81 655 GLU A CA 1
ATOM 5192 C C . GLU A 1 655 ? -24.803 -5.962 -1.452 1.00 71.81 655 GLU A C 1
ATOM 5194 O O . GLU A 1 655 ? -23.758 -5.908 -0.801 1.00 71.81 655 GLU A O 1
ATOM 5199 N N . GLY A 1 656 ? -25.809 -6.770 -1.106 1.00 70.88 656 GLY A N 1
ATOM 5200 C CA . GLY A 1 656 ? -25.824 -7.604 0.103 1.00 70.88 656 GLY A CA 1
ATOM 5201 C C . GLY A 1 656 ? -26.397 -6.937 1.365 1.00 70.88 656 GLY A C 1
ATOM 5202 O O . GLY A 1 656 ? -26.699 -7.645 2.323 1.00 70.88 656 GLY A O 1
ATOM 5203 N N . CYS A 1 657 ? -26.617 -5.618 1.378 1.00 77.44 657 CYS A N 1
ATOM 5204 C CA . CYS A 1 657 ? -27.312 -4.930 2.471 1.00 77.44 657 CYS A CA 1
ATOM 5205 C C . CYS A 1 657 ? -28.826 -4.872 2.219 1.00 77.44 657 CYS A C 1
ATOM 5207 O O . CYS A 1 657 ? -29.269 -4.501 1.133 1.00 77.44 657 CYS A O 1
ATOM 5209 N N . SER A 1 658 ? -29.642 -5.171 3.235 1.00 76.94 658 SER A N 1
ATOM 5210 C CA . SER A 1 658 ? -31.091 -4.944 3.149 1.00 76.94 658 SER A CA 1
ATOM 5211 C C . SER A 1 658 ? -31.429 -3.470 3.402 1.00 76.94 658 SER A C 1
ATOM 5213 O O . SER A 1 658 ? -30.769 -2.806 4.207 1.00 76.94 658 SER A O 1
ATOM 5215 N N . THR A 1 659 ? -32.496 -2.961 2.781 1.00 68.25 659 THR A N 1
ATOM 5216 C CA . THR A 1 659 ? -33.047 -1.625 3.086 1.00 68.25 659 THR A CA 1
ATOM 5217 C C . THR A 1 659 ? -33.427 -1.481 4.560 1.00 68.25 659 THR A C 1
ATOM 5219 O O . THR A 1 659 ? -33.303 -0.399 5.121 1.00 68.25 659 THR A O 1
ATOM 5222 N N . GLU A 1 660 ? -33.818 -2.581 5.210 1.00 69.94 660 GLU A N 1
ATOM 5223 C CA . GLU A 1 660 ? -34.169 -2.647 6.635 1.00 69.94 660 GLU A CA 1
ATOM 5224 C C . GLU A 1 660 ? -32.951 -2.787 7.573 1.00 69.94 660 GLU A C 1
ATOM 5226 O O . GLU A 1 660 ? -33.112 -2.968 8.778 1.00 69.94 660 GLU A O 1
ATOM 5231 N N . SER A 1 661 ? -31.731 -2.675 7.039 1.00 78.44 661 SER A N 1
ATOM 5232 C CA . SER A 1 661 ? -30.477 -2.671 7.807 1.00 78.44 661 SER A CA 1
ATOM 5233 C C . SER A 1 661 ? -29.569 -1.475 7.499 1.00 78.44 661 SER A C 1
ATOM 5235 O O . SER A 1 661 ? -28.490 -1.380 8.078 1.00 78.44 661 SER A O 1
ATOM 5237 N N . VAL A 1 662 ? -29.953 -0.575 6.585 1.00 87.56 662 VAL A N 1
ATOM 5238 C CA . VAL A 1 662 ? -29.127 0.586 6.209 1.00 87.56 662 VAL A CA 1
ATOM 5239 C C . VAL A 1 662 ? -29.370 1.769 7.144 1.00 87.56 662 VAL A C 1
ATOM 5241 O O . VAL A 1 662 ? -30.505 2.197 7.338 1.00 87.56 662 VAL A O 1
ATOM 5244 N N . ILE A 1 663 ? -28.283 2.333 7.669 1.00 88.12 663 ILE A N 1
ATOM 5245 C CA . ILE A 1 663 ? -28.261 3.570 8.457 1.00 88.12 663 ILE A CA 1
ATOM 5246 C C . ILE A 1 663 ? -27.313 4.557 7.769 1.00 88.12 663 ILE A C 1
ATOM 5248 O O . ILE A 1 663 ? -26.240 4.186 7.292 1.00 88.12 663 ILE A O 1
ATOM 5252 N N . GLN A 1 664 ? -27.722 5.821 7.706 1.00 87.44 664 GLN A N 1
ATOM 5253 C CA . GLN A 1 664 ? -26.938 6.904 7.115 1.00 87.44 664 GLN A CA 1
ATOM 5254 C C . GLN A 1 664 ? -25.978 7.495 8.152 1.00 87.44 664 GLN A C 1
ATOM 5256 O O . GLN A 1 664 ? -26.412 7.852 9.248 1.00 87.44 664 GLN A O 1
ATOM 5261 N N . VAL A 1 665 ? -24.691 7.601 7.808 1.00 88.19 665 VAL A N 1
ATOM 5262 C CA . VAL A 1 665 ? -23.628 8.126 8.684 1.00 88.19 665 VAL A CA 1
ATOM 5263 C C . VAL A 1 665 ? -22.927 9.356 8.075 1.00 88.19 665 VAL A C 1
ATOM 5265 O O . VAL A 1 665 ? -22.863 9.469 6.845 1.00 88.19 665 VAL A O 1
ATOM 5268 N N . PRO A 1 666 ? -22.425 10.297 8.901 1.00 89.50 666 PRO A N 1
ATOM 5269 C CA . PRO A 1 666 ? -22.479 10.312 10.367 1.00 89.50 666 PRO A CA 1
ATOM 5270 C C . PRO A 1 666 ? -23.880 10.656 10.891 1.00 89.50 666 PRO A C 1
ATOM 5272 O O . PRO A 1 666 ? -24.531 11.587 10.411 1.00 89.50 666 PRO A O 1
ATOM 5275 N N . VAL A 1 667 ? -24.344 9.908 11.895 1.00 89.88 667 VAL A N 1
ATOM 5276 C CA . VAL A 1 667 ? -25.633 10.157 12.557 1.00 89.88 667 VAL A CA 1
ATOM 5277 C C . VAL A 1 667 ? -25.571 11.485 13.312 1.00 89.88 667 VAL A C 1
ATOM 5279 O O . VAL A 1 667 ? -24.664 11.723 14.104 1.00 89.88 667 VAL A O 1
ATOM 5282 N N . GLN A 1 668 ? -26.544 12.362 13.082 1.00 86.62 668 GLN A N 1
ATOM 5283 C CA . GLN A 1 668 ? -26.605 13.697 13.684 1.00 86.62 668 GLN A CA 1
ATOM 5284 C C . GLN A 1 668 ? -27.590 13.763 14.852 1.00 86.62 668 GLN A C 1
ATOM 5286 O O . GLN A 1 668 ? -27.365 14.527 15.791 1.00 86.62 668 GLN A O 1
ATOM 5291 N N . SER A 1 669 ? -28.664 12.969 14.820 1.00 87.38 669 SER A N 1
ATOM 5292 C CA . SER A 1 669 ? -29.701 12.970 15.853 1.00 87.38 669 SER A CA 1
ATOM 5293 C C . SER A 1 669 ? -30.260 11.571 16.116 1.00 87.38 669 SER A C 1
ATOM 5295 O O . SER A 1 669 ? -30.577 10.810 15.200 1.00 87.38 669 SER A O 1
ATOM 5297 N N . PHE A 1 670 ? -30.392 11.221 17.395 1.00 89.44 670 PHE A N 1
ATOM 5298 C CA . PHE A 1 670 ? -30.848 9.896 17.817 1.00 89.44 670 PHE A CA 1
ATOM 5299 C C . PHE A 1 670 ? -31.670 9.962 19.107 1.00 89.44 670 PHE A C 1
ATOM 5301 O O . PHE A 1 670 ? -31.751 11.004 19.756 1.00 89.44 670 PHE A O 1
ATOM 5308 N N . SER A 1 671 ? -32.320 8.860 19.468 1.00 88.69 671 SER A N 1
ATOM 5309 C CA . SER A 1 671 ? -33.048 8.691 20.734 1.00 88.69 671 SER A CA 1
ATOM 5310 C C . SER A 1 671 ? -32.489 7.523 21.550 1.00 88.69 671 SER A C 1
ATOM 5312 O O . SER A 1 671 ? -31.775 6.670 21.021 1.00 88.69 671 SER A O 1
ATOM 5314 N N . ILE A 1 672 ? -32.830 7.473 22.837 1.00 88.38 672 ILE A N 1
ATOM 5315 C CA . ILE A 1 672 ? -32.490 6.366 23.740 1.00 88.38 672 ILE A CA 1
ATOM 5316 C C . ILE A 1 672 ? -33.795 5.781 24.285 1.00 88.38 672 ILE A C 1
ATOM 5318 O O . ILE A 1 672 ? -34.666 6.517 24.754 1.00 88.38 672 ILE A O 1
ATOM 5322 N N . ASP A 1 673 ? -33.948 4.464 24.178 1.00 86.56 673 ASP A N 1
ATOM 5323 C CA . ASP A 1 673 ? -35.112 3.734 24.675 1.00 86.56 673 ASP A CA 1
ATOM 5324 C C . ASP A 1 673 ? -35.089 3.615 26.212 1.00 86.56 673 ASP A C 1
ATOM 5326 O O . ASP A 1 673 ? -34.029 3.615 26.845 1.00 86.56 673 ASP A O 1
ATOM 5330 N N . LYS A 1 674 ? -36.270 3.500 26.831 1.00 78.94 674 LYS A N 1
ATOM 5331 C CA . LYS A 1 674 ? -36.455 3.566 28.297 1.00 78.94 674 LYS A CA 1
ATOM 5332 C C . LYS A 1 674 ? -35.703 2.476 29.076 1.00 78.94 674 LYS A C 1
ATOM 5334 O O . LYS A 1 674 ? -35.367 2.676 30.241 1.00 78.94 674 LYS A O 1
ATOM 5339 N N . ASP A 1 675 ? -35.413 1.356 28.416 1.00 78.69 675 ASP A N 1
ATOM 5340 C CA . ASP A 1 675 ? -34.737 0.181 28.980 1.00 78.69 675 ASP A CA 1
ATOM 5341 C C . ASP A 1 675 ? -33.259 0.110 28.542 1.00 78.69 675 ASP A C 1
ATOM 5343 O O . ASP A 1 675 ? -32.644 -0.952 28.534 1.00 78.69 675 ASP A O 1
ATOM 5347 N N . SER A 1 676 ? -32.684 1.221 28.064 1.00 85.94 676 SER A N 1
ATOM 5348 C CA . SER A 1 676 ? -31.357 1.253 27.417 1.00 85.94 676 SER A CA 1
ATOM 5349 C C . SER A 1 676 ? -30.418 2.319 27.970 1.00 85.94 676 SER A C 1
ATOM 5351 O O . SER A 1 676 ? -29.382 2.609 27.377 1.00 85.94 676 SER A O 1
ATOM 5353 N N . TYR A 1 677 ? -30.739 2.849 29.150 1.00 85.88 677 TYR A N 1
ATOM 5354 C CA . TYR A 1 677 ? -29.971 3.855 29.891 1.00 85.88 677 TYR A CA 1
ATOM 5355 C C . TYR A 1 677 ? -28.464 3.555 29.989 1.00 85.88 677 TYR A C 1
ATOM 5357 O O . TYR A 1 677 ? -27.660 4.474 29.905 1.00 85.88 677 TYR A O 1
ATOM 5365 N N . GLY A 1 678 ? -28.037 2.291 30.070 1.00 88.62 678 GLY A N 1
ATOM 5366 C CA . GLY A 1 678 ? -26.612 1.940 30.135 1.00 88.62 678 GLY A CA 1
ATOM 5367 C C . GLY A 1 678 ? -25.793 2.203 28.855 1.00 88.62 678 GLY A C 1
ATOM 5368 O O . GLY A 1 678 ? -24.591 1.966 28.860 1.00 88.62 678 GLY A O 1
ATOM 5369 N N . VAL A 1 679 ? -26.396 2.704 27.769 1.00 92.06 679 VAL A N 1
ATOM 5370 C CA . VAL A 1 679 ? -25.662 3.258 26.610 1.00 92.06 679 VAL A CA 1
ATOM 5371 C C . VAL A 1 679 ? -25.184 4.705 26.856 1.00 92.06 679 VAL A C 1
ATOM 5373 O O . VAL A 1 679 ? -24.267 5.186 26.188 1.00 92.06 679 VAL A O 1
ATOM 5376 N N . VAL A 1 680 ? -25.770 5.401 27.840 1.00 91.12 680 VAL A N 1
ATOM 5377 C CA . VAL A 1 680 ? -25.561 6.836 28.113 1.00 91.12 680 VAL A CA 1
ATOM 5378 C C . VAL A 1 680 ? -24.096 7.200 28.395 1.00 91.12 680 VAL A C 1
ATOM 5380 O O . VAL A 1 680 ? -23.592 8.096 27.717 1.00 91.12 680 VAL A O 1
ATOM 5383 N N . PRO A 1 681 ? -23.346 6.510 29.277 1.00 91.69 681 PRO A N 1
ATOM 5384 C CA . PRO A 1 681 ? -21.990 6.964 29.599 1.00 91.69 681 PRO A CA 1
ATOM 5385 C C . PRO A 1 681 ? -21.004 6.793 28.435 1.00 91.69 681 PRO A C 1
ATOM 5387 O O . PRO A 1 681 ? -20.017 7.519 28.339 1.00 91.69 681 PRO A O 1
ATOM 5390 N N . PHE A 1 682 ? -21.290 5.889 27.490 1.00 93.81 682 PHE A N 1
ATOM 5391 C CA . PHE A 1 682 ? -20.526 5.765 26.246 1.00 93.81 682 PHE A CA 1
ATOM 5392 C C . PHE A 1 682 ? -20.795 6.943 25.289 1.00 93.81 682 PHE A C 1
ATOM 5394 O O . PHE A 1 682 ? -19.863 7.492 24.702 1.00 93.81 682 PHE A O 1
ATOM 5401 N N . ILE A 1 683 ? -22.056 7.375 25.167 1.00 91.94 683 ILE A N 1
ATOM 5402 C CA . ILE A 1 683 ? -22.462 8.581 24.417 1.00 91.94 683 ILE A CA 1
ATOM 5403 C C . ILE A 1 683 ? -21.778 9.832 24.982 1.00 91.94 683 ILE A C 1
ATOM 5405 O O . ILE A 1 683 ? -21.291 10.674 24.227 1.00 91.94 683 ILE A O 1
ATOM 5409 N N . GLU A 1 684 ? -21.696 9.941 26.305 1.00 90.19 684 GLU A N 1
ATOM 5410 C CA . GLU A 1 684 ? -21.101 11.084 27.004 1.00 90.19 684 GLU A CA 1
ATOM 5411 C C . GLU A 1 684 ? -19.571 11.107 26.905 1.00 90.19 684 GLU A C 1
ATOM 5413 O O . GLU A 1 684 ? -18.988 12.170 26.685 1.00 90.19 684 GLU A O 1
ATOM 5418 N N . LEU A 1 685 ? -18.913 9.941 26.943 1.00 91.50 685 LEU A N 1
ATOM 5419 C CA . LEU A 1 685 ? -17.494 9.811 26.597 1.00 91.50 685 LEU A CA 1
ATOM 5420 C C . LEU A 1 685 ? -17.221 10.239 25.144 1.00 91.50 685 LEU A C 1
ATOM 5422 O O . LEU A 1 685 ? -16.237 10.928 24.877 1.00 91.50 685 LEU A O 1
ATOM 5426 N N . LEU A 1 686 ? -18.106 9.920 24.194 1.00 91.62 686 LEU A N 1
ATOM 5427 C CA . LEU A 1 686 ? -18.001 10.442 22.826 1.00 91.62 686 LEU A CA 1
ATOM 5428 C C . LEU A 1 686 ? -18.362 11.936 22.715 1.00 91.62 686 LEU A C 1
ATOM 5430 O O . LEU A 1 686 ? -17.987 12.568 21.725 1.00 91.62 686 LEU A O 1
ATOM 5434 N N . GLY A 1 687 ? -18.987 12.542 23.727 1.00 89.25 687 GLY A N 1
ATOM 5435 C CA . GLY A 1 687 ? -19.414 13.948 23.736 1.00 89.25 687 GLY A CA 1
ATOM 5436 C C . GLY A 1 687 ? -20.718 14.213 22.971 1.00 89.25 687 GLY A C 1
ATOM 5437 O O . GLY A 1 687 ? -20.958 15.342 22.548 1.00 89.25 687 GLY A O 1
ATOM 5438 N N . LEU A 1 688 ? -21.531 13.173 22.765 1.00 89.25 688 LEU A N 1
ATOM 5439 C CA . LEU A 1 688 ? -22.743 13.165 21.936 1.00 89.25 688 LEU A CA 1
ATOM 5440 C C . LEU A 1 688 ? -24.038 13.433 22.731 1.00 89.25 688 LEU A C 1
ATOM 5442 O O . LEU A 1 688 ? -25.134 13.322 22.187 1.00 89.25 688 LEU A O 1
ATOM 5446 N N . GLN A 1 689 ? -23.947 13.804 24.013 1.00 85.81 689 GLN A N 1
ATOM 5447 C CA . GLN A 1 689 ? -25.116 14.034 24.879 1.00 85.81 689 GLN A CA 1
ATOM 5448 C C . GLN A 1 689 ? -26.067 15.138 24.377 1.00 85.81 689 GLN A C 1
ATOM 5450 O O . GLN A 1 689 ? -27.257 15.110 24.677 1.00 85.81 689 GLN A O 1
ATOM 5455 N N . ASN A 1 690 ? -25.567 16.077 23.566 1.00 84.94 690 ASN A N 1
ATOM 5456 C CA . ASN A 1 690 ? -26.368 17.153 22.969 1.00 84.94 690 ASN A CA 1
ATOM 5457 C C . ASN A 1 690 ? -27.178 16.696 21.735 1.00 84.94 690 ASN A C 1
ATOM 5459 O O . ASN A 1 690 ? -28.011 17.451 21.244 1.00 84.94 690 ASN A O 1
ATOM 5463 N N . ASN A 1 691 ? -26.930 15.488 21.218 1.00 86.06 691 ASN A N 1
ATOM 5464 C CA . ASN A 1 691 ? -27.558 14.931 20.012 1.00 86.06 691 ASN A CA 1
ATOM 5465 C C . ASN A 1 691 ? -28.763 14.017 20.334 1.00 86.06 691 ASN A C 1
ATOM 5467 O O . ASN A 1 691 ? -29.379 13.440 19.431 1.00 86.06 691 ASN A O 1
ATOM 5471 N N . VAL A 1 692 ? -29.096 13.884 21.625 1.00 85.50 692 VAL A N 1
ATOM 5472 C CA . VAL A 1 692 ? -30.215 13.086 22.138 1.00 85.50 692 VAL A CA 1
ATOM 5473 C C . VAL A 1 692 ? -31.520 13.873 21.989 1.00 85.50 692 VAL A C 1
ATOM 5475 O O . VAL A 1 692 ? -31.769 14.838 22.703 1.00 85.50 692 VAL A O 1
ATOM 5478 N N . THR A 1 693 ? -32.368 13.436 21.062 1.00 80.88 693 THR A N 1
ATOM 5479 C CA . THR A 1 693 ? -33.668 14.063 20.750 1.00 80.88 693 THR A CA 1
ATOM 5480 C C . THR A 1 693 ? -34.757 13.697 21.754 1.00 80.88 693 THR A C 1
ATOM 5482 O O . THR A 1 693 ? -35.480 14.565 22.238 1.00 80.88 693 THR A O 1
ATOM 5485 N N . LYS A 1 694 ? -34.863 12.406 22.089 1.00 77.31 694 LYS A N 1
ATOM 5486 C CA . LYS A 1 694 ? -35.828 11.859 23.044 1.00 77.31 694 LYS A CA 1
ATOM 5487 C C . LYS A 1 694 ? -35.165 10.779 23.897 1.00 77.31 694 LYS A C 1
ATOM 5489 O O . LYS A 1 694 ? -34.443 9.924 23.387 1.00 77.31 694 LYS A O 1
ATOM 5494 N N . THR A 1 695 ? -35.433 10.821 25.196 1.00 79.25 695 THR A N 1
ATOM 5495 C CA . THR A 1 695 ? -35.045 9.803 26.180 1.00 79.25 695 THR A CA 1
ATOM 5496 C C . THR A 1 695 ? -36.024 9.841 27.359 1.00 79.25 695 THR A C 1
ATOM 5498 O O . THR A 1 695 ? -36.801 10.789 27.479 1.00 79.25 695 THR A O 1
ATOM 5501 N N . SER A 1 696 ? -35.991 8.829 28.227 1.00 76.75 696 SER A N 1
ATOM 5502 C CA . SER A 1 696 ? -36.713 8.795 29.502 1.00 76.75 696 SER A CA 1
ATOM 5503 C C . SER A 1 696 ? -35.712 8.879 30.655 1.00 76.75 696 SER A C 1
ATOM 5505 O O . SER A 1 696 ? -35.058 7.888 30.976 1.00 76.75 696 SER A O 1
ATOM 5507 N N . THR A 1 697 ? -35.576 10.049 31.292 1.00 77.62 697 THR A N 1
ATOM 5508 C CA . THR A 1 697 ? -34.582 10.222 32.372 1.00 77.62 697 THR A CA 1
ATOM 5509 C C . THR A 1 697 ? -34.960 9.526 33.681 1.00 77.62 697 THR A C 1
ATOM 5511 O O . THR A 1 697 ? -34.097 9.347 34.537 1.00 77.62 697 THR A O 1
ATOM 5514 N N . ALA A 1 698 ? -36.208 9.065 33.822 1.00 77.81 698 ALA A N 1
ATOM 5515 C CA . ALA A 1 698 ? -36.733 8.421 35.029 1.00 77.81 698 ALA A CA 1
ATOM 5516 C C . ALA A 1 698 ? -35.904 7.216 35.517 1.00 77.81 698 ALA A C 1
ATOM 5518 O O . ALA A 1 698 ? -35.881 6.953 36.713 1.00 77.81 698 ALA A O 1
ATOM 5519 N N . ASN A 1 699 ? -35.199 6.525 34.610 1.00 79.00 699 ASN A N 1
ATOM 5520 C CA . ASN A 1 699 ? -34.301 5.408 34.927 1.00 79.00 699 ASN A CA 1
ATOM 5521 C C . ASN A 1 699 ? -32.811 5.728 34.662 1.00 79.00 699 ASN A C 1
ATOM 5523 O O . ASN A 1 699 ? -31.991 4.817 34.583 1.00 79.00 699 ASN A O 1
ATOM 5527 N N . MET A 1 700 ? -32.431 6.995 34.474 1.00 85.94 700 MET A N 1
ATOM 5528 C CA . MET A 1 700 ? -31.056 7.408 34.148 1.00 85.94 700 MET A CA 1
ATOM 5529 C C . MET A 1 700 ? -30.348 8.021 35.357 1.00 85.94 700 MET A C 1
ATOM 5531 O O . MET A 1 700 ? -30.931 8.850 36.054 1.00 85.94 700 MET A O 1
ATOM 5535 N N . THR A 1 701 ? -29.075 7.673 35.572 1.00 88.88 701 THR A N 1
ATOM 5536 C CA . THR A 1 701 ? -28.275 8.226 36.681 1.00 88.88 701 THR A CA 1
ATOM 5537 C C . THR A 1 701 ? -27.454 9.458 36.307 1.00 88.88 701 THR A C 1
ATOM 5539 O O . THR A 1 701 ? -27.110 10.247 37.188 1.00 88.88 701 THR A O 1
ATOM 5542 N N . SER A 1 702 ? -27.159 9.659 35.018 1.00 88.50 702 SER A N 1
ATOM 5543 C CA . SER A 1 702 ? -26.360 10.798 34.552 1.00 88.50 702 SER A CA 1
ATOM 5544 C C . SER A 1 702 ? -27.030 12.157 34.835 1.00 88.50 702 SER A C 1
ATOM 5546 O O . SER A 1 702 ? -28.202 12.339 34.502 1.00 88.50 702 SER A O 1
ATOM 5548 N N . PRO A 1 703 ? -26.285 13.158 35.347 1.00 86.81 703 PRO A N 1
ATOM 5549 C CA . PRO A 1 703 ? -26.735 14.545 35.446 1.00 86.81 703 PRO A CA 1
ATOM 5550 C C . PRO A 1 703 ? -26.557 15.332 34.130 1.00 86.81 703 PRO A C 1
ATOM 5552 O O . PRO A 1 703 ? -26.915 16.511 34.070 1.00 86.81 703 PRO A O 1
ATOM 5555 N N . CYS A 1 704 ? -25.951 14.732 33.097 1.00 84.25 704 CYS A N 1
ATOM 5556 C CA . CYS A 1 704 ? -25.516 15.426 31.882 1.00 84.25 704 CYS A CA 1
ATOM 5557 C C . CYS A 1 704 ? -26.506 15.352 30.712 1.00 84.25 704 CYS A C 1
ATOM 5559 O O . CYS A 1 704 ? -26.419 16.183 29.806 1.00 84.25 704 CYS A O 1
ATOM 5561 N N . ILE A 1 705 ? -27.475 14.434 30.756 1.00 82.00 705 ILE A N 1
ATOM 5562 C CA . ILE A 1 705 ? -28.624 14.402 29.844 1.00 82.00 705 ILE A CA 1
ATOM 5563 C C . ILE A 1 705 ? -29.872 14.828 30.621 1.00 82.00 705 ILE A C 1
ATOM 5565 O O . ILE A 1 705 ? -30.195 14.265 31.663 1.00 82.00 705 ILE A O 1
ATOM 5569 N N . LYS A 1 706 ? -30.578 15.834 30.100 1.00 71.94 706 LYS A N 1
ATOM 5570 C CA . LYS A 1 706 ? -31.873 16.307 30.619 1.00 71.94 706 LYS A CA 1
ATOM 5571 C C . LYS A 1 706 ? -33.016 15.662 29.832 1.00 71.94 706 LYS A C 1
ATOM 5573 O O . LYS A 1 706 ? -32.773 15.072 28.781 1.00 71.94 706 LYS A O 1
ATOM 5578 N N . ASP A 1 707 ? -34.252 15.788 30.316 1.00 62.88 707 ASP A N 1
ATOM 5579 C CA . ASP A 1 707 ? -35.414 15.218 29.623 1.00 62.88 707 ASP A CA 1
ATOM 5580 C C . ASP A 1 707 ? -35.504 15.675 28.163 1.00 62.88 707 ASP A C 1
ATOM 5582 O O . ASP A 1 707 ? -35.495 16.870 27.852 1.00 62.88 707 ASP A O 1
ATOM 5586 N N . GLY A 1 708 ? -35.620 14.688 27.271 1.00 53.25 708 GLY A N 1
ATOM 5587 C CA . GLY A 1 708 ? -35.713 14.865 25.825 1.00 53.25 708 GLY A CA 1
ATOM 5588 C C . GLY A 1 708 ? -37.084 15.384 25.394 1.00 53.25 708 GLY A C 1
ATOM 5589 O O . GLY A 1 708 ? -37.855 14.666 24.764 1.00 53.25 708 GLY A O 1
ATOM 5590 N N . SER A 1 709 ? -37.375 16.632 25.764 1.00 49.41 709 SER A N 1
ATOM 5591 C CA . SER A 1 709 ? -38.524 17.433 25.320 1.00 49.41 709 SER A CA 1
ATOM 5592 C C . SER A 1 709 ? -38.062 18.726 24.622 1.00 49.41 709 SER A C 1
ATOM 5594 O O . SER A 1 709 ? -38.792 19.718 24.578 1.00 49.41 709 SER A O 1
ATOM 5596 N N . ALA A 1 710 ? -36.824 18.726 24.119 1.00 44.28 710 ALA A N 1
ATOM 5597 C CA . ALA A 1 710 ? -36.125 19.896 23.593 1.00 44.28 710 ALA A CA 1
ATOM 5598 C C . ALA A 1 710 ? -36.220 20.067 22.065 1.00 44.28 710 ALA A C 1
ATOM 5600 O O . ALA A 1 710 ? -35.528 20.924 21.526 1.00 44.28 710 ALA A O 1
ATOM 5601 N N . ASP A 1 711 ? -37.106 19.335 21.381 1.00 41.41 711 ASP A N 1
ATOM 5602 C CA . ASP A 1 711 ? -37.732 19.879 20.174 1.00 41.41 711 ASP A CA 1
ATOM 5603 C C . ASP A 1 711 ? -39.151 19.335 19.934 1.00 41.41 711 ASP A C 1
ATOM 5605 O O . ASP A 1 711 ? -39.473 18.188 20.244 1.00 41.41 711 ASP A O 1
ATOM 5609 N N . THR A 1 712 ? -40.002 20.187 19.364 1.00 44.16 712 THR A N 1
ATOM 5610 C CA . THR A 1 712 ? -41.326 19.838 18.810 1.00 44.16 712 THR A CA 1
ATOM 5611 C C . THR A 1 712 ? -41.434 20.185 17.318 1.00 44.16 712 THR A C 1
ATOM 5613 O O . THR A 1 712 ? -42.457 19.914 16.690 1.00 44.16 712 THR A O 1
ATOM 5616 N N . SER A 1 713 ? -40.367 20.725 16.721 1.00 46.47 713 SER A N 1
ATOM 5617 C CA . SER A 1 713 ? -40.254 21.043 15.303 1.00 46.47 713 SER A CA 1
ATOM 5618 C C . SER A 1 713 ? -39.600 19.902 14.509 1.00 46.47 713 SER A C 1
ATOM 5620 O O . SER A 1 713 ? -38.395 19.817 14.313 1.00 46.47 713 SER A O 1
ATOM 5622 N N . THR A 1 714 ? -40.461 19.021 13.993 1.00 47.22 714 THR A N 1
ATOM 5623 C CA . THR A 1 714 ? -40.259 18.311 12.715 1.00 47.22 714 THR A CA 1
ATOM 5624 C C . THR A 1 714 ? -38.892 17.647 12.465 1.00 47.22 714 THR A C 1
ATOM 5626 O O . THR A 1 714 ? -38.130 18.117 11.624 1.00 47.22 714 THR A O 1
ATOM 5629 N N . ASN A 1 715 ? -38.638 16.490 13.089 1.00 51.53 715 ASN A N 1
ATOM 5630 C CA . ASN A 1 715 ? -38.125 15.283 12.410 1.00 51.53 715 ASN A CA 1
ATOM 5631 C C . ASN A 1 715 ? -38.118 14.066 13.356 1.00 51.53 715 ASN A C 1
ATOM 5633 O O . ASN A 1 715 ? -38.009 14.208 14.572 1.00 51.53 715 ASN A O 1
ATOM 5637 N N . SER A 1 716 ? -38.230 12.857 12.799 1.00 61.62 716 SER A N 1
ATOM 5638 C CA . SER A 1 716 ? -37.999 11.612 13.548 1.00 61.62 716 SER A CA 1
ATOM 5639 C C . SER A 1 716 ? -36.495 11.390 13.783 1.00 61.62 716 SER A C 1
ATOM 5641 O O . SER A 1 716 ? -35.694 11.798 12.939 1.00 61.62 716 SER A O 1
ATOM 5643 N N . PRO A 1 717 ? -36.083 10.740 14.891 1.00 71.44 717 PRO A N 1
ATOM 5644 C CA . PRO A 1 717 ? -34.677 10.416 15.132 1.00 71.44 717 PRO A CA 1
ATOM 5645 C C . PRO A 1 717 ? -34.140 9.468 14.052 1.00 71.44 717 PRO A C 1
ATOM 5647 O O . PRO A 1 717 ? -34.852 8.564 13.614 1.00 71.44 717 PRO A O 1
ATOM 5650 N N . GLN A 1 718 ? -32.877 9.638 13.649 1.00 81.81 718 GLN A N 1
ATOM 5651 C CA . GLN A 1 718 ? -32.269 8.796 12.608 1.00 81.81 718 GLN A CA 1
ATOM 5652 C C . GLN A 1 718 ? -32.024 7.362 13.103 1.00 81.81 718 GLN A C 1
ATOM 5654 O O . GLN A 1 718 ? -32.126 6.415 12.323 1.00 81.81 718 GLN A O 1
ATOM 5659 N N . LEU A 1 719 ? -31.752 7.202 14.404 1.00 88.50 719 LEU A N 1
ATOM 5660 C CA . LEU A 1 719 ? -31.767 5.915 15.099 1.00 88.50 719 LEU A CA 1
ATOM 5661 C C . LEU A 1 719 ? -32.225 6.040 16.559 1.00 88.50 719 LEU A C 1
ATOM 5663 O O . LEU A 1 719 ? -32.271 7.127 17.137 1.00 88.50 719 LEU A O 1
ATOM 5667 N N . ILE A 1 720 ? -32.541 4.900 17.160 1.00 88.81 720 ILE A N 1
ATOM 5668 C CA . ILE A 1 720 ? -32.959 4.713 18.545 1.00 88.81 720 ILE A CA 1
ATOM 5669 C C . ILE A 1 720 ? -32.076 3.610 19.135 1.00 88.81 720 ILE A C 1
ATOM 5671 O O . ILE A 1 720 ? -32.085 2.487 18.632 1.00 88.81 720 ILE A O 1
ATOM 5675 N N . PHE A 1 721 ? -31.316 3.892 20.192 1.00 90.50 721 PHE A N 1
ATOM 5676 C CA . PHE A 1 721 ? -30.618 2.831 20.925 1.00 90.50 721 PHE A CA 1
ATOM 5677 C C . PHE A 1 721 ? -31.615 2.061 21.792 1.00 90.50 721 PHE A C 1
ATOM 5679 O O . PHE A 1 721 ? -32.296 2.675 22.613 1.00 90.50 721 PHE A O 1
ATOM 5686 N N . SER A 1 722 ? -31.690 0.739 21.619 1.00 87.50 722 SER A N 1
ATOM 5687 C CA . SER A 1 722 ? -32.567 -0.152 22.395 1.00 87.50 722 SER A CA 1
ATOM 5688 C C . SER A 1 722 ? -31.819 -1.409 22.862 1.00 87.50 722 SER A C 1
ATOM 5690 O O . SER A 1 722 ? -30.776 -1.770 22.314 1.00 87.50 722 SER A O 1
ATOM 5692 N N . ALA A 1 723 ? -32.351 -2.088 23.876 1.00 78.12 723 ALA A N 1
ATOM 5693 C CA . ALA A 1 723 ? -31.830 -3.345 24.412 1.00 78.12 723 ALA A CA 1
ATOM 5694 C C . ALA A 1 723 ? -32.462 -4.576 23.734 1.00 78.12 723 ALA A C 1
ATOM 5696 O O . ALA A 1 723 ? -31.948 -5.686 23.862 1.00 78.12 723 ALA A O 1
ATOM 5697 N N . SER A 1 724 ? -33.567 -4.394 22.999 1.00 72.06 724 SER A N 1
ATOM 5698 C CA . SER A 1 724 ? -34.270 -5.483 22.314 1.00 72.06 724 SER A CA 1
ATOM 5699 C C . SER A 1 724 ? -33.813 -5.661 20.865 1.00 72.06 724 SER A C 1
ATOM 5701 O O . SER A 1 724 ? -33.647 -4.698 20.117 1.00 72.06 724 SER A O 1
ATOM 5703 N N . SER A 1 725 ? -33.716 -6.917 20.424 1.00 67.31 725 SER A N 1
ATOM 5704 C CA . SER A 1 725 ? -33.523 -7.291 19.019 1.00 67.31 725 SER A CA 1
ATOM 5705 C C . SER A 1 725 ? -34.832 -7.338 18.207 1.00 67.31 725 SER A C 1
ATOM 5707 O O . SER A 1 725 ? -34.791 -7.552 16.995 1.00 67.31 725 SER A O 1
ATOM 5709 N N . SER A 1 726 ? -36.000 -7.117 18.822 1.00 67.56 726 SER A N 1
ATOM 5710 C CA . SER A 1 726 ? -37.318 -7.280 18.177 1.00 67.56 726 SER A CA 1
ATOM 5711 C C . SER A 1 726 ? -37.709 -6.188 17.171 1.00 67.56 726 SER A C 1
ATOM 5713 O O . SER A 1 726 ? -38.775 -6.281 16.568 1.00 67.56 726 SER A O 1
ATOM 5715 N N . PHE A 1 727 ? -36.892 -5.147 16.995 1.00 66.69 727 PHE A N 1
ATOM 5716 C CA . PHE A 1 727 ? -37.228 -3.964 16.196 1.00 66.69 727 PHE A CA 1
ATOM 5717 C C . PHE A 1 727 ? -36.388 -3.846 14.902 1.00 66.69 727 PHE A C 1
ATOM 5719 O O . PHE A 1 727 ? -35.381 -4.546 14.729 1.00 66.69 727 PHE A O 1
ATOM 5726 N N . GLY A 1 728 ? -36.859 -3.013 13.963 1.00 65.50 728 GLY A N 1
ATOM 5727 C CA . GLY A 1 728 ? -36.305 -2.844 12.605 1.00 65.50 728 GLY A CA 1
ATOM 5728 C C . GLY A 1 728 ? -35.187 -1.796 12.486 1.00 65.50 728 GLY A C 1
ATOM 5729 O O . GLY A 1 728 ? -34.723 -1.284 13.497 1.00 65.50 728 GLY A O 1
ATOM 5730 N N . ALA A 1 729 ? -34.792 -1.460 11.249 1.00 63.06 729 ALA A N 1
ATOM 5731 C CA . ALA A 1 729 ? -33.614 -0.657 10.862 1.00 63.06 729 ALA A CA 1
ATOM 5732 C C . ALA A 1 729 ? -33.152 0.437 11.840 1.00 63.06 729 ALA A C 1
ATOM 5734 O O . ALA A 1 729 ? -31.984 0.482 12.218 1.00 63.06 729 ALA A O 1
ATOM 5735 N N . SER A 1 730 ? -34.064 1.327 12.239 1.00 74.00 730 SER A N 1
ATOM 5736 C CA . SER A 1 730 ? -33.756 2.479 13.090 1.00 74.00 730 SER A CA 1
ATOM 5737 C C . SER A 1 730 ? -33.413 2.109 14.536 1.00 74.00 730 SER A C 1
ATOM 5739 O O . SER A 1 730 ? -32.960 2.973 15.272 1.00 74.00 730 SER A O 1
ATOM 5741 N N . TYR A 1 731 ? -33.634 0.870 14.976 1.00 85.69 731 TYR A N 1
ATOM 5742 C CA . TYR A 1 731 ? -33.352 0.423 16.338 1.00 85.69 731 TYR A CA 1
ATOM 5743 C C . TYR A 1 731 ? -31.988 -0.267 16.406 1.00 85.69 731 TYR A C 1
ATOM 5745 O O . TYR A 1 731 ? -31.827 -1.409 15.976 1.00 85.69 731 TYR A O 1
ATOM 5753 N N . VAL A 1 732 ? -31.006 0.422 16.987 1.00 89.88 732 VAL A N 1
ATOM 5754 C CA . VAL A 1 732 ? -29.653 -0.104 17.180 1.00 89.88 732 VAL A CA 1
ATOM 5755 C C . VAL A 1 732 ? -29.576 -0.824 18.520 1.00 89.88 732 VAL A C 1
ATOM 5757 O O . VAL A 1 732 ? -29.582 -0.207 19.586 1.00 89.88 732 VAL A O 1
ATOM 5760 N N . ALA A 1 733 ? -29.485 -2.149 18.447 1.00 90.31 733 ALA A N 1
ATOM 5761 C CA . ALA A 1 733 ? -29.368 -3.025 19.603 1.00 90.31 733 ALA A CA 1
ATOM 5762 C C . ALA A 1 733 ? -28.001 -2.858 20.299 1.00 90.31 733 ALA A C 1
ATOM 5764 O O . ALA A 1 733 ? -26.957 -3.135 19.697 1.00 90.31 733 ALA A O 1
ATOM 5765 N N . PHE A 1 734 ? -28.002 -2.429 21.562 1.00 92.00 734 PHE A N 1
ATOM 5766 C CA . PHE A 1 734 ? -26.802 -2.253 22.387 1.00 92.00 734 PHE A CA 1
ATOM 5767 C C . PHE A 1 734 ? -26.646 -3.392 23.405 1.00 92.00 734 PHE A C 1
ATOM 5769 O O . PHE A 1 734 ? -27.606 -3.757 24.080 1.00 92.00 734 PHE A O 1
ATOM 5776 N N . SER A 1 735 ? -25.436 -3.948 23.538 1.00 92.38 735 SER A N 1
ATOM 5777 C CA . SER A 1 735 ? -25.170 -5.088 24.437 1.00 92.38 735 SER A CA 1
ATOM 5778 C C . SER A 1 735 ? -23.868 -4.965 25.239 1.00 92.38 735 SER A C 1
ATOM 5780 O O . SER A 1 735 ? -23.433 -5.935 25.849 1.00 92.38 735 SER A O 1
ATOM 5782 N N . GLY A 1 736 ? -23.272 -3.768 25.319 1.00 91.06 736 GLY A N 1
ATOM 5783 C CA . GLY A 1 736 ? -22.028 -3.530 26.071 1.00 91.06 736 GLY A CA 1
ATOM 5784 C C . GLY A 1 736 ? -22.132 -3.709 27.591 1.00 91.06 736 GLY A C 1
ATOM 5785 O O . GLY A 1 736 ? -21.118 -3.659 28.278 1.00 91.06 736 GLY A O 1
ATOM 5786 N N . ASN A 1 737 ? -23.337 -3.949 28.117 1.00 90.69 737 ASN A N 1
ATOM 5787 C CA . ASN A 1 737 ? -23.576 -4.242 29.531 1.00 90.69 737 ASN A CA 1
ATOM 5788 C C . ASN A 1 737 ? -23.616 -5.744 29.855 1.00 90.69 737 ASN A C 1
ATOM 5790 O O . ASN A 1 737 ? -23.618 -6.075 31.035 1.00 90.69 737 ASN A O 1
ATOM 5794 N N . ASP A 1 738 ? -23.626 -6.638 28.860 1.00 91.56 738 ASP A N 1
ATOM 5795 C CA . ASP A 1 738 ? -23.775 -8.090 29.048 1.00 91.56 738 ASP A CA 1
ATOM 5796 C C . ASP A 1 738 ? -22.654 -8.683 29.922 1.00 91.56 738 ASP A C 1
ATOM 5798 O O . ASP A 1 738 ? -21.475 -8.579 29.582 1.00 91.56 738 ASP A O 1
ATOM 5802 N N . ASP A 1 739 ? -22.994 -9.299 31.057 1.00 91.44 739 ASP A N 1
ATOM 5803 C CA . ASP A 1 739 ? -22.019 -9.782 32.050 1.00 91.44 739 ASP A CA 1
ATOM 5804 C C . ASP A 1 739 ? -21.142 -10.955 31.590 1.00 91.44 739 ASP A C 1
ATOM 5806 O O . ASP A 1 739 ? -20.125 -11.254 32.222 1.00 91.44 739 ASP A O 1
ATOM 5810 N N . ARG A 1 740 ? -21.440 -11.557 30.432 1.00 91.12 740 ARG A N 1
ATOM 5811 C CA . ARG A 1 740 ? -20.541 -12.514 29.767 1.00 91.12 740 ARG A CA 1
ATOM 5812 C C . ARG A 1 740 ? -19.304 -11.839 29.163 1.00 91.12 740 ARG A C 1
ATOM 5814 O O . ARG A 1 740 ? -18.334 -12.534 28.861 1.00 91.12 740 ARG A O 1
ATOM 5821 N N . LEU A 1 741 ? -19.309 -10.510 29.018 1.00 92.88 741 LEU A N 1
ATOM 5822 C CA . LEU A 1 741 ? -18.162 -9.703 28.596 1.00 92.88 741 LEU A CA 1
ATOM 5823 C C . LEU A 1 741 ? -17.264 -9.343 29.791 1.00 92.88 741 LEU A C 1
ATOM 5825 O O . LEU A 1 741 ? -17.717 -8.795 30.797 1.00 92.88 741 LEU A O 1
ATOM 5829 N N . ALA A 1 742 ? -15.958 -9.564 29.650 1.00 93.94 742 ALA A N 1
ATOM 5830 C CA . ALA A 1 742 ? -14.950 -9.072 30.588 1.00 93.94 742 ALA A CA 1
ATOM 5831 C C . ALA A 1 742 ? -14.949 -7.524 30.669 1.00 93.94 742 ALA A C 1
ATOM 5833 O O . ALA A 1 742 ? -15.357 -6.855 29.716 1.00 93.94 742 ALA A O 1
ATOM 5834 N N . PRO A 1 743 ? -14.426 -6.908 31.749 1.00 95.88 743 PRO A N 1
ATOM 5835 C CA . PRO A 1 743 ? -14.533 -5.459 31.972 1.00 95.88 743 PRO A CA 1
ATOM 5836 C C . PRO A 1 743 ? -14.029 -4.579 30.812 1.00 95.88 743 PRO A C 1
ATOM 5838 O O . PRO A 1 743 ? -14.705 -3.630 30.420 1.00 95.88 743 PRO A O 1
ATOM 5841 N N . LEU A 1 744 ? -12.888 -4.916 30.196 1.00 94.81 744 LEU A N 1
ATOM 5842 C CA . LEU A 1 744 ? -12.389 -4.188 29.017 1.00 94.81 744 LEU A CA 1
ATOM 5843 C C . LEU A 1 744 ? -13.175 -4.498 27.733 1.00 94.81 744 LEU A C 1
ATOM 5845 O O . LEU A 1 744 ? -13.261 -3.644 26.854 1.00 94.81 744 LEU A O 1
ATOM 5849 N N . GLN A 1 745 ? -13.800 -5.673 27.627 1.00 94.75 745 GLN A N 1
ATOM 5850 C CA . GLN A 1 745 ? -14.683 -5.993 26.502 1.00 94.75 745 GLN A CA 1
ATOM 5851 C C . GLN A 1 745 ? -15.952 -5.137 26.562 1.00 94.75 745 GLN A C 1
ATOM 5853 O O . GLN A 1 745 ? -16.319 -4.575 25.534 1.00 94.75 745 GLN A O 1
ATOM 5858 N N . LYS A 1 746 ? -16.542 -4.923 27.751 1.00 94.94 746 LYS A N 1
ATOM 5859 C CA . LYS A 1 746 ? -17.636 -3.950 27.950 1.00 94.94 746 LYS A CA 1
ATOM 5860 C C . LYS A 1 746 ? -17.237 -2.547 27.479 1.00 94.94 746 LYS A C 1
ATOM 5862 O O . LYS A 1 746 ? -17.894 -1.987 26.603 1.00 94.94 746 LYS A O 1
ATOM 5867 N N . ALA A 1 747 ? -16.094 -2.029 27.937 1.00 94.62 747 ALA A N 1
ATOM 5868 C CA . ALA A 1 747 ? -15.589 -0.721 27.503 1.00 94.62 747 ALA A CA 1
ATOM 5869 C C . ALA A 1 747 ? -15.317 -0.630 25.985 1.00 94.62 747 ALA A C 1
ATOM 5871 O O . ALA A 1 747 ? -15.465 0.441 25.395 1.00 94.62 747 ALA A O 1
ATOM 5872 N N . SER A 1 748 ? -14.970 -1.742 25.324 1.00 94.12 748 SER A N 1
ATOM 5873 C CA . SER A 1 748 ? -14.709 -1.765 23.876 1.00 94.12 748 SER A CA 1
ATOM 5874 C C . SER A 1 748 ? -15.936 -1.408 23.019 1.00 94.12 748 SER A C 1
ATOM 5876 O O . SER A 1 748 ? -15.768 -0.925 21.897 1.00 94.12 748 SER A O 1
ATOM 5878 N N . TRP A 1 749 ? -17.161 -1.519 23.555 1.00 95.25 749 TRP A N 1
ATOM 5879 C CA . TRP A 1 749 ? -18.398 -1.089 22.881 1.00 95.25 749 TRP A CA 1
ATOM 5880 C C . TRP A 1 749 ? -18.477 0.421 22.616 1.00 95.25 749 TRP A C 1
ATOM 5882 O O . TRP A 1 749 ? -19.292 0.862 21.804 1.00 95.25 749 TRP A O 1
ATOM 5892 N N . LEU A 1 750 ? -17.578 1.219 23.200 1.00 94.25 750 LEU A N 1
ATOM 5893 C CA . LEU A 1 750 ? -17.367 2.604 22.783 1.00 94.25 750 LEU A CA 1
ATOM 5894 C C . LEU A 1 750 ? -17.043 2.706 21.280 1.00 94.25 750 LEU A C 1
ATOM 5896 O O . LEU A 1 750 ? -17.486 3.641 20.615 1.00 94.25 750 LEU A O 1
ATOM 5900 N N . MET A 1 751 ? -16.320 1.722 20.734 1.00 94.12 751 MET A N 1
ATOM 5901 C CA . MET A 1 751 ? -15.964 1.653 19.313 1.00 94.12 751 MET A CA 1
ATOM 5902 C C . MET A 1 751 ? -17.130 1.185 18.434 1.00 94.12 751 MET A C 1
ATOM 5904 O O . MET A 1 751 ? -17.293 1.701 17.330 1.00 94.12 751 MET A O 1
ATOM 5908 N N . TYR A 1 752 ? -17.978 0.276 18.938 1.00 95.00 752 TYR A N 1
ATOM 5909 C CA . TYR A 1 752 ? -19.246 -0.089 18.290 1.00 95.00 752 TYR A CA 1
ATOM 5910 C C . TYR A 1 752 ? -20.116 1.153 18.079 1.00 95.00 752 TYR A C 1
ATOM 5912 O O . TYR A 1 752 ? -20.558 1.406 16.964 1.00 95.00 752 TYR A O 1
ATOM 5920 N N . ILE A 1 753 ? -20.296 1.971 19.124 1.00 95.06 753 ILE A N 1
ATOM 5921 C CA . ILE A 1 753 ? -21.064 3.221 19.038 1.00 95.06 753 ILE A CA 1
ATOM 5922 C C . ILE A 1 753 ? -20.354 4.224 18.118 1.00 95.06 753 ILE A C 1
ATOM 5924 O O . ILE A 1 753 ? -20.997 4.792 17.240 1.00 95.06 753 ILE A O 1
ATOM 5928 N N . GLY A 1 754 ? -19.035 4.407 18.260 1.00 93.75 754 GLY A N 1
ATOM 5929 C CA . GLY A 1 754 ? -18.248 5.353 17.459 1.00 93.75 754 GLY A CA 1
ATOM 5930 C C . GLY A 1 754 ? -18.385 5.174 15.941 1.00 93.75 754 GLY A C 1
ATOM 5931 O O . GLY A 1 754 ? -18.373 6.166 15.211 1.00 93.75 754 GLY A O 1
ATOM 5932 N N . ALA A 1 755 ? -18.601 3.942 15.469 1.00 93.25 755 ALA A N 1
ATOM 5933 C CA . ALA A 1 755 ? -18.813 3.640 14.055 1.00 93.25 755 ALA A CA 1
ATOM 5934 C C . ALA A 1 755 ? -20.080 4.288 13.455 1.00 93.25 755 ALA A C 1
ATOM 5936 O O . ALA A 1 755 ? -20.078 4.610 12.267 1.00 93.25 755 ALA A O 1
ATOM 5937 N N . PHE A 1 756 ? -21.137 4.530 14.243 1.00 93.38 756 PHE A N 1
ATOM 5938 C CA . PHE A 1 756 ? -22.382 5.171 13.775 1.00 93.38 756 PHE A CA 1
ATOM 5939 C C . PHE A 1 756 ? -22.243 6.693 13.569 1.00 93.38 756 PHE A C 1
ATOM 5941 O O . PHE A 1 756 ? -23.084 7.313 12.921 1.00 93.38 756 PHE A O 1
ATOM 5948 N N . PHE A 1 757 ? -21.176 7.303 14.090 1.00 92.62 757 PHE A N 1
ATOM 5949 C CA . PHE A 1 757 ? -20.975 8.757 14.089 1.00 92.62 757 PHE A CA 1
ATOM 5950 C C . PHE A 1 757 ? -19.747 9.208 13.276 1.00 92.62 757 PHE A C 1
ATOM 5952 O O . PHE A 1 757 ? -19.410 10.387 13.303 1.00 92.62 757 PHE A O 1
ATOM 5959 N N . ASP A 1 758 ? -19.075 8.285 12.575 1.00 90.69 758 ASP A N 1
ATOM 5960 C CA . ASP A 1 758 ? -17.747 8.481 11.958 1.00 90.69 758 ASP A CA 1
ATOM 5961 C C . ASP A 1 758 ? -16.695 9.000 12.973 1.00 90.69 758 ASP A C 1
ATOM 5963 O O . ASP A 1 758 ? -15.899 9.905 12.711 1.00 90.69 758 ASP A O 1
ATOM 5967 N N . MET A 1 759 ? -16.726 8.438 14.191 1.00 92.12 759 MET A N 1
ATOM 5968 C CA . MET A 1 759 ? -15.888 8.827 15.335 1.00 92.12 759 MET A CA 1
ATOM 5969 C C . MET A 1 759 ? -14.870 7.745 15.729 1.00 92.12 759 MET A C 1
ATOM 5971 O O . MET A 1 759 ? -14.390 7.741 16.864 1.00 92.12 759 MET A O 1
ATOM 5975 N N . GLU A 1 760 ? -14.509 6.841 14.813 1.00 90.06 760 GLU A N 1
ATOM 5976 C CA . GLU A 1 760 ? -13.621 5.689 15.029 1.00 90.06 760 GLU A CA 1
ATOM 5977 C C . GLU A 1 760 ? -12.357 6.064 15.813 1.00 90.06 760 GLU A C 1
ATOM 5979 O O . GLU A 1 760 ? -12.151 5.569 16.921 1.00 90.06 760 GLU A O 1
ATOM 5984 N N . LEU A 1 761 ? -11.554 7.001 15.293 1.00 88.31 761 LEU A N 1
ATOM 5985 C CA . LEU A 1 761 ? -10.286 7.422 15.901 1.00 88.31 761 LEU A CA 1
ATOM 5986 C C . LEU A 1 761 ? -10.466 7.961 17.332 1.00 88.31 761 LEU A C 1
ATOM 5988 O O . LEU A 1 761 ? -9.634 7.697 18.200 1.00 88.31 761 LEU A O 1
ATOM 5992 N N . LYS A 1 762 ? -11.561 8.690 17.594 1.00 89.19 762 LYS A N 1
ATOM 5993 C CA . LYS A 1 762 ? -11.882 9.217 18.930 1.00 89.19 762 LYS A CA 1
ATOM 5994 C C . LYS A 1 762 ? -12.349 8.103 19.869 1.00 89.19 762 LYS A C 1
ATOM 5996 O O . LYS A 1 762 ? -11.916 8.050 21.014 1.00 89.19 762 LYS A O 1
ATOM 6001 N N . SER A 1 763 ? -13.202 7.199 19.394 1.00 92.12 763 SER A N 1
ATOM 6002 C CA . SER A 1 763 ? -13.667 6.056 20.187 1.00 92.12 763 SER A CA 1
ATOM 6003 C C . SER A 1 763 ? -12.517 5.118 20.571 1.00 92.12 763 SER A C 1
ATOM 6005 O O . SER A 1 763 ? -12.420 4.700 21.723 1.00 92.12 763 SER A O 1
ATOM 6007 N N . TYR A 1 764 ? -11.589 4.869 19.642 1.00 91.50 764 TYR A N 1
ATOM 6008 C CA . TYR A 1 764 ? -10.402 4.052 19.864 1.00 91.50 764 TYR A CA 1
ATOM 6009 C C . TYR A 1 764 ? -9.424 4.710 20.846 1.00 91.50 764 TYR A C 1
ATOM 6011 O O . TYR A 1 764 ? -8.921 4.038 21.748 1.00 91.50 764 TYR A O 1
ATOM 6019 N N . SER A 1 765 ? -9.167 6.020 20.728 1.00 90.12 765 SER A N 1
ATOM 6020 C CA . SER A 1 765 ? -8.246 6.717 21.638 1.00 90.12 765 SER A CA 1
ATOM 6021 C C . SER A 1 765 ? -8.761 6.750 23.081 1.00 90.12 765 SER A C 1
ATOM 6023 O O . SER A 1 765 ? -8.001 6.462 24.005 1.00 90.12 765 SER A O 1
ATOM 6025 N N . ILE A 1 766 ? -10.061 6.992 23.278 1.00 90.94 766 ILE A N 1
ATOM 6026 C CA . ILE A 1 766 ? -10.707 6.959 24.600 1.00 90.94 766 ILE A CA 1
ATOM 6027 C C . ILE A 1 766 ? -10.706 5.528 25.167 1.00 90.94 766 ILE A C 1
ATOM 6029 O O . ILE A 1 766 ? -10.343 5.339 26.327 1.00 90.94 766 ILE A O 1
ATOM 6033 N N . TYR A 1 767 ? -11.025 4.507 24.360 1.00 92.62 767 TYR A N 1
ATOM 6034 C CA . TYR A 1 767 ? -10.928 3.101 24.779 1.00 92.62 767 TYR A CA 1
ATOM 6035 C C . TYR A 1 767 ? -9.496 2.710 25.188 1.00 92.62 767 TYR A C 1
ATOM 6037 O O . TYR A 1 767 ? -9.299 2.079 26.228 1.00 92.62 767 TYR A O 1
ATOM 6045 N N . THR A 1 768 ? -8.491 3.138 24.419 1.00 90.81 768 THR A N 1
ATOM 6046 C CA . THR A 1 768 ? -7.072 2.912 24.738 1.00 90.81 768 THR A CA 1
ATOM 6047 C C . THR A 1 768 ? -6.720 3.532 26.091 1.00 90.81 768 THR A C 1
ATOM 6049 O O . THR A 1 768 ? -6.129 2.862 26.930 1.00 90.81 768 THR A O 1
ATOM 6052 N N . GLN A 1 769 ? -7.170 4.760 26.363 1.00 90.38 769 GLN A N 1
ATOM 6053 C CA . GLN A 1 769 ? -6.915 5.447 27.632 1.00 90.38 769 GLN A CA 1
ATOM 6054 C C . GLN A 1 769 ? -7.609 4.780 28.842 1.00 90.38 769 GLN A C 1
ATOM 6056 O O . GLN A 1 769 ? -7.016 4.710 29.921 1.00 90.38 769 GLN A O 1
ATOM 6061 N N . ILE A 1 770 ? -8.821 4.230 28.671 1.00 92.56 770 ILE A N 1
ATOM 6062 C CA . ILE A 1 770 ? -9.484 3.384 29.687 1.00 92.56 770 ILE A CA 1
ATOM 6063 C C . ILE A 1 770 ? -8.648 2.119 29.941 1.00 92.56 770 ILE A C 1
ATOM 6065 O O . ILE A 1 770 ? -8.342 1.791 31.089 1.00 92.56 770 ILE A O 1
ATOM 6069 N N . SER A 1 771 ? -8.248 1.427 28.869 1.00 93.12 771 SER A N 1
ATOM 6070 C CA . SER A 1 771 ? -7.450 0.197 28.926 1.00 93.12 771 SER A CA 1
ATOM 6071 C C . SER A 1 771 ? -6.089 0.411 29.596 1.00 93.12 771 SER A C 1
ATOM 6073 O O . SER A 1 771 ? -5.685 -0.395 30.438 1.00 93.12 771 SER A O 1
ATOM 6075 N N . ASP A 1 772 ? -5.391 1.504 29.287 1.00 92.06 772 ASP A N 1
ATOM 6076 C CA . ASP A 1 772 ? -4.088 1.817 29.871 1.00 92.06 772 ASP A CA 1
ATOM 6077 C C . ASP A 1 772 ? -4.186 2.145 31.363 1.00 92.06 772 ASP A C 1
ATOM 6079 O O . ASP A 1 772 ? -3.389 1.614 32.141 1.00 92.06 772 ASP A O 1
ATOM 6083 N N . ASN A 1 773 ? -5.190 2.923 31.790 1.00 91.06 773 ASN A N 1
ATOM 6084 C CA . ASN A 1 773 ? -5.456 3.171 33.212 1.00 91.06 773 ASN A CA 1
ATOM 6085 C C . ASN A 1 773 ? -5.788 1.864 33.954 1.00 91.06 773 ASN A C 1
ATOM 6087 O O . ASN A 1 773 ? -5.151 1.554 34.962 1.00 91.06 773 ASN A O 1
ATOM 6091 N N . TYR A 1 774 ? -6.725 1.061 33.432 1.00 94.12 774 TYR A N 1
ATOM 6092 C CA . TYR A 1 774 ? -7.124 -0.231 34.007 1.00 94.12 774 TYR A CA 1
ATOM 6093 C C . TYR A 1 774 ? -5.921 -1.168 34.189 1.00 94.12 774 TYR A C 1
ATOM 6095 O O . TYR A 1 774 ? -5.627 -1.641 35.290 1.00 94.12 774 TYR A O 1
ATOM 6103 N N . ASN A 1 775 ? -5.157 -1.385 33.114 1.00 94.06 775 ASN A N 1
ATOM 6104 C CA . ASN A 1 775 ? -3.982 -2.247 33.149 1.00 94.06 775 ASN A CA 1
ATOM 6105 C C . ASN A 1 775 ? -2.835 -1.645 33.978 1.00 94.06 775 ASN A C 1
ATOM 6107 O O . ASN A 1 775 ? -2.013 -2.393 34.504 1.00 94.06 775 ASN A O 1
ATOM 6111 N N . CYS A 1 776 ? -2.752 -0.321 34.129 1.00 91.62 776 CYS A N 1
ATOM 6112 C CA . CYS A 1 776 ? -1.785 0.322 35.016 1.00 91.62 776 CYS A CA 1
ATOM 6113 C C . CYS A 1 776 ? -2.110 0.072 36.496 1.00 91.62 776 CYS A C 1
ATOM 6115 O O . CYS A 1 776 ? -1.213 -0.338 37.232 1.00 91.62 776 CYS A O 1
ATOM 6117 N N . HIS A 1 777 ? -3.373 0.197 36.921 1.00 89.50 777 HIS A N 1
ATOM 6118 C CA . HIS A 1 777 ? -3.777 -0.119 38.301 1.00 89.50 777 HIS A CA 1
ATOM 6119 C C . HIS A 1 777 ? -3.577 -1.602 38.627 1.00 89.50 777 HIS A C 1
ATOM 6121 O O . HIS A 1 777 ? -2.937 -1.923 39.630 1.00 89.50 777 HIS A O 1
ATOM 6127 N N . LYS A 1 778 ? -3.984 -2.501 37.719 1.00 91.38 778 LYS A N 1
ATOM 6128 C CA . LYS A 1 778 ? -3.714 -3.949 37.801 1.00 91.38 778 LYS A CA 1
ATOM 6129 C C . LYS A 1 778 ? -2.214 -4.257 37.955 1.00 91.38 778 LYS A C 1
ATOM 6131 O O . LYS A 1 778 ? -1.823 -5.074 38.787 1.00 91.38 778 LYS A O 1
ATOM 6136 N N . ARG A 1 779 ? -1.344 -3.574 37.194 1.00 89.88 779 ARG A N 1
ATOM 6137 C CA . ARG A 1 779 ? 0.125 -3.711 37.300 1.00 89.88 779 ARG A CA 1
ATOM 6138 C C . ARG A 1 779 ? 0.701 -3.124 38.596 1.00 89.88 779 ARG A C 1
ATOM 6140 O O . ARG A 1 779 ? 1.650 -3.699 39.120 1.00 89.88 779 ARG A O 1
ATOM 6147 N N . ASN A 1 780 ? 0.160 -2.013 39.101 1.00 86.62 780 ASN A N 1
ATOM 6148 C CA . ASN A 1 780 ? 0.608 -1.380 40.349 1.00 86.62 780 ASN A CA 1
ATOM 6149 C C . ASN A 1 780 ? 0.224 -2.200 41.595 1.00 86.62 780 ASN A C 1
ATOM 6151 O O . ASN A 1 780 ? 0.977 -2.208 42.566 1.00 86.62 780 ASN A O 1
ATOM 6155 N N . LEU A 1 781 ? -0.907 -2.915 41.564 1.00 86.25 781 LEU A N 1
ATOM 6156 C CA . LEU A 1 781 ? -1.268 -3.889 42.598 1.00 86.25 781 LEU A CA 1
ATOM 6157 C C . LEU A 1 781 ? -0.367 -5.136 42.551 1.00 86.25 781 LEU A C 1
ATOM 6159 O O . LEU A 1 781 ? 0.089 -5.621 43.587 1.00 86.25 781 LEU A O 1
ATOM 6163 N N . GLY A 1 782 ? -0.101 -5.650 41.347 1.00 81.00 782 GLY A N 1
ATOM 6164 C CA . GLY A 1 782 ? 0.670 -6.874 41.145 1.00 81.00 782 GLY A CA 1
ATOM 6165 C C . GLY A 1 782 ? -0.112 -8.134 41.535 1.00 81.00 782 GLY A C 1
ATOM 6166 O O . GLY A 1 782 ? -1.321 -8.217 41.340 1.00 81.00 782 GLY A O 1
ATOM 6167 N N . SER A 1 783 ? 0.585 -9.142 42.063 1.00 76.38 783 SER A N 1
ATOM 6168 C CA . SER A 1 783 ? -0.019 -10.410 42.500 1.00 76.38 783 SER A CA 1
ATOM 6169 C C . SER A 1 783 ? 0.025 -10.517 44.031 1.00 76.38 783 SER A C 1
ATOM 6171 O O . SER A 1 783 ? 1.085 -10.841 44.574 1.00 76.38 783 SER A O 1
ATOM 6173 N N . PRO A 1 784 ? -1.079 -10.239 44.751 1.00 75.88 784 PRO A N 1
ATOM 6174 C CA . PRO A 1 784 ? -1.099 -10.329 46.208 1.00 75.88 784 PRO A CA 1
ATOM 6175 C C . PRO A 1 784 ? -0.943 -11.781 46.681 1.00 75.88 784 PRO A C 1
ATOM 6177 O O . PRO A 1 784 ? -1.569 -12.698 46.156 1.00 75.88 784 PRO A O 1
ATOM 6180 N N . LEU A 1 785 ? -0.126 -11.987 47.720 1.00 71.06 785 LEU A N 1
ATOM 6181 C CA . LEU A 1 785 ? 0.181 -13.321 48.267 1.00 71.06 785 LEU A CA 1
ATOM 6182 C C . LEU A 1 785 ? -1.022 -14.016 48.922 1.00 71.06 785 LEU A C 1
ATOM 6184 O O . LEU A 1 785 ? -1.030 -15.236 49.057 1.00 71.06 785 LEU A O 1
ATOM 6188 N N . THR A 1 786 ? -2.023 -13.243 49.339 1.00 79.25 786 THR A N 1
ATOM 6189 C CA . THR A 1 786 ? -3.305 -13.733 49.859 1.00 79.25 786 THR A CA 1
ATOM 6190 C C . THR A 1 786 ? -4.444 -12.984 49.157 1.00 79.25 786 THR A C 1
ATOM 6192 O O . THR A 1 786 ? -4.839 -11.901 49.599 1.00 79.25 786 THR A O 1
ATOM 6195 N N . PRO A 1 787 ? -4.946 -13.514 48.023 1.00 83.94 787 PRO A N 1
ATOM 6196 C CA . PRO A 1 787 ? -6.090 -12.940 47.325 1.00 83.94 787 PRO A CA 1
ATOM 6197 C C . PRO A 1 787 ? -7.335 -12.945 48.211 1.00 83.94 787 PRO A C 1
ATOM 6199 O O . PRO A 1 787 ? -7.674 -13.981 48.791 1.00 83.94 787 PRO A O 1
ATOM 6202 N N . LYS A 1 788 ? -8.019 -11.802 48.309 1.00 89.38 788 LYS A N 1
ATOM 6203 C CA . LYS A 1 788 ? -9.238 -11.663 49.118 1.00 89.38 788 LYS A CA 1
ATOM 6204 C C . LYS A 1 788 ? -10.394 -12.431 48.493 1.00 89.38 788 LYS A C 1
ATOM 6206 O O . LYS A 1 788 ? -10.679 -12.264 47.309 1.00 89.38 788 LYS A O 1
ATOM 6211 N N . ALA A 1 789 ? -11.062 -13.271 49.270 1.00 91.50 789 ALA A N 1
ATOM 6212 C CA . ALA A 1 789 ? -12.192 -14.039 48.781 1.00 91.50 789 ALA A CA 1
ATOM 6213 C C . ALA A 1 789 ? -13.443 -13.152 48.701 1.00 91.50 789 ALA A C 1
ATOM 6215 O O . ALA A 1 789 ? -13.879 -12.604 49.712 1.00 91.50 789 ALA A O 1
ATOM 6216 N N . VAL A 1 790 ? -14.031 -13.021 47.513 1.00 93.12 790 VAL A N 1
ATOM 6217 C CA . VAL A 1 790 ? -15.215 -12.180 47.281 1.00 93.12 790 VAL A CA 1
ATOM 6218 C C . VAL A 1 790 ? -16.359 -12.995 46.694 1.00 93.12 790 VAL A C 1
ATOM 6220 O O . VAL A 1 790 ? -16.139 -13.858 45.845 1.00 93.12 790 VAL A O 1
ATOM 6223 N N . SER A 1 791 ? -17.584 -12.723 47.131 1.00 92.12 791 SER A N 1
ATOM 6224 C CA . SER A 1 791 ? -18.796 -13.234 46.492 1.00 92.12 791 SER A CA 1
ATOM 6225 C C . SER A 1 791 ? -19.682 -12.071 46.058 1.00 92.12 791 SER A C 1
ATOM 6227 O O . SER A 1 791 ? -19.804 -11.085 46.785 1.00 92.12 791 SER A O 1
ATOM 6229 N N . TRP A 1 792 ? -20.269 -12.184 44.870 1.00 92.94 792 TRP A N 1
ATOM 6230 C CA . TRP A 1 792 ? -21.195 -11.201 44.319 1.00 92.94 792 TRP A CA 1
ATOM 6231 C C . TRP A 1 792 ? -22.619 -11.729 44.422 1.00 92.94 792 TRP A C 1
ATOM 6233 O O . TRP A 1 792 ? -22.884 -12.848 43.985 1.00 92.94 792 TRP A O 1
ATOM 6243 N N . THR A 1 793 ? -23.529 -10.937 44.982 1.00 91.38 793 THR A N 1
ATOM 6244 C CA . THR A 1 793 ? -24.932 -11.325 45.169 1.00 91.38 793 THR A CA 1
ATOM 6245 C C . THR A 1 793 ? -25.892 -10.356 44.493 1.00 91.38 793 THR A C 1
ATOM 6247 O O . THR A 1 793 ? -25.606 -9.170 44.328 1.00 91.38 793 THR A O 1
ATOM 6250 N N . THR A 1 794 ? -27.055 -10.872 44.114 1.00 91.31 794 THR A N 1
ATOM 6251 C CA . THR A 1 794 ? -28.248 -10.093 43.778 1.00 91.31 794 THR A CA 1
ATOM 6252 C C . THR A 1 794 ? -29.438 -10.791 44.416 1.00 91.31 794 THR A C 1
ATOM 6254 O O . THR A 1 794 ? -29.598 -12.005 44.253 1.00 91.31 794 THR A O 1
ATOM 6257 N N . PHE A 1 795 ? -30.275 -10.041 45.122 1.00 89.38 795 PHE A N 1
ATOM 6258 C CA . PHE A 1 795 ? -31.488 -10.546 45.741 1.00 89.38 795 PHE A CA 1
ATOM 6259 C C . PHE A 1 795 ? -32.728 -9.878 45.143 1.00 89.38 795 PHE A C 1
ATOM 6261 O O . PHE A 1 795 ? -32.818 -8.655 45.059 1.00 89.38 795 PHE A O 1
ATOM 6268 N N . GLU A 1 796 ? -33.696 -10.703 44.748 1.00 89.94 796 GLU A N 1
ATOM 6269 C CA . GLU A 1 796 ? -35.017 -10.278 44.300 1.00 89.94 796 GLU A CA 1
ATOM 6270 C C . GLU A 1 796 ? -36.084 -10.766 45.305 1.00 89.94 796 GLU A C 1
ATOM 6272 O O . GLU A 1 796 ? -36.481 -11.940 45.260 1.00 89.94 796 GLU A O 1
ATOM 6277 N N . PRO A 1 797 ? -36.578 -9.896 46.214 1.00 85.88 797 PRO A N 1
ATOM 6278 C CA . PRO A 1 797 ? -37.559 -10.288 47.228 1.00 85.88 797 PRO A CA 1
ATOM 6279 C C . PRO A 1 797 ? -38.874 -10.807 46.633 1.00 85.88 797 PRO A C 1
ATOM 6281 O O . PRO A 1 797 ? -39.450 -11.755 47.162 1.00 85.88 797 PRO A O 1
ATOM 6284 N N . SER A 1 798 ? -39.321 -10.224 45.514 1.00 86.56 798 SER A N 1
ATOM 6285 C CA . SER A 1 798 ? -40.553 -10.573 44.788 1.00 86.56 798 SER A CA 1
ATOM 6286 C C . SER A 1 798 ? -40.547 -11.978 44.185 1.00 86.56 798 SER A C 1
ATOM 6288 O O . SER A 1 798 ? -41.588 -12.631 44.152 1.00 86.56 798 SER A O 1
ATOM 6290 N N . ALA A 1 799 ? -39.388 -12.452 43.724 1.00 85.38 799 ALA A N 1
ATOM 6291 C CA . ALA A 1 799 ? -39.206 -13.797 43.172 1.00 85.38 799 ALA A CA 1
ATOM 6292 C C . ALA A 1 799 ? -38.717 -14.817 44.220 1.00 85.38 799 ALA A C 1
ATOM 6294 O O . ALA A 1 799 ? -38.476 -15.979 43.894 1.00 85.38 799 ALA A O 1
ATOM 6295 N N . HIS A 1 800 ? -38.527 -14.375 45.468 1.00 84.56 800 HIS A N 1
ATOM 6296 C CA . HIS A 1 800 ? -37.812 -15.082 46.532 1.00 84.56 800 HIS A CA 1
ATOM 6297 C C . HIS A 1 800 ? -36.422 -15.614 46.126 1.00 84.56 800 HIS A C 1
ATOM 6299 O O . HIS A 1 800 ? -35.959 -16.643 46.627 1.00 84.56 800 HIS A O 1
ATOM 6305 N N . LEU A 1 801 ? -35.738 -14.909 45.221 1.00 86.81 801 LEU A N 1
ATOM 6306 C CA . LEU A 1 801 ? -34.597 -15.438 44.479 1.00 86.81 801 LEU A CA 1
ATOM 6307 C C . LEU A 1 801 ? -33.284 -14.756 44.872 1.00 86.81 801 LEU A C 1
ATOM 6309 O O . LEU A 1 801 ? -33.103 -13.561 44.650 1.00 86.81 801 LEU A O 1
ATOM 6313 N N . PHE A 1 802 ? -32.337 -15.539 45.384 1.00 86.62 802 PHE A N 1
ATOM 6314 C CA . PHE A 1 802 ? -30.935 -15.141 45.493 1.00 86.62 802 PHE A CA 1
ATOM 6315 C C . PHE A 1 802 ? -30.153 -15.662 44.285 1.00 86.62 802 PHE A C 1
ATOM 6317 O O . PHE A 1 802 ? -30.203 -16.851 43.966 1.00 86.62 802 PHE A O 1
ATOM 6324 N N . THR A 1 803 ? -29.387 -14.780 43.647 1.00 87.19 803 THR A N 1
ATOM 6325 C CA . THR A 1 803 ? -28.374 -15.136 42.649 1.00 87.19 803 THR A CA 1
ATOM 6326 C C . THR A 1 803 ? -26.991 -14.839 43.217 1.00 87.19 803 THR A C 1
ATOM 6328 O O . THR A 1 803 ? -26.740 -13.727 43.679 1.00 87.19 803 THR A O 1
ATOM 6331 N N . VAL A 1 804 ? -26.089 -15.820 43.168 1.00 88.00 804 VAL A N 1
ATOM 6332 C CA . VAL A 1 804 ? -24.645 -15.603 43.310 1.00 88.00 804 VAL A CA 1
ATOM 6333 C C . VAL A 1 804 ? -24.064 -15.507 41.902 1.00 88.00 804 VAL A C 1
ATOM 6335 O O . VAL A 1 804 ? -24.183 -16.458 41.122 1.00 88.00 804 VAL A O 1
ATOM 6338 N N . GLN A 1 805 ? -23.486 -14.348 41.585 1.00 88.31 805 GLN A N 1
ATOM 6339 C CA . GLN A 1 805 ? -22.981 -14.020 40.252 1.00 88.31 805 GLN A CA 1
ATOM 6340 C C . GLN A 1 805 ? -21.591 -14.623 40.031 1.00 88.31 805 GLN A C 1
ATOM 6342 O O . GLN A 1 805 ? -20.728 -14.571 40.916 1.00 88.31 805 GLN A O 1
ATOM 6347 N N . SER A 1 806 ? -21.365 -15.180 38.842 1.00 85.88 806 SER A N 1
ATOM 6348 C CA . SER A 1 806 ? -20.096 -15.835 38.489 1.00 85.88 806 SER A CA 1
ATOM 6349 C C . SER A 1 806 ? -19.702 -15.722 37.012 1.00 85.88 806 SER A C 1
ATOM 6351 O O . SER A 1 806 ? -18.715 -16.322 36.586 1.00 85.88 806 SER A O 1
ATOM 6353 N N . GLU A 1 807 ? -20.401 -14.881 36.254 1.00 88.12 807 GLU A N 1
ATOM 6354 C CA . GLU A 1 807 ? -20.099 -14.537 34.870 1.00 88.12 807 GLU A CA 1
ATOM 6355 C C . GLU A 1 807 ? -18.746 -13.820 34.712 1.00 88.12 807 GLU A C 1
ATOM 6357 O O . GLU A 1 807 ? -18.178 -13.252 35.655 1.00 88.12 807 GLU A O 1
ATOM 6362 N N . THR A 1 808 ? -18.241 -13.811 33.474 1.00 90.94 808 THR A N 1
ATOM 6363 C CA . THR A 1 808 ? -16.933 -13.270 33.072 1.00 90.94 808 THR A CA 1
ATOM 6364 C C . THR A 1 808 ? -16.641 -11.879 33.636 1.00 90.94 808 THR A C 1
ATOM 6366 O O . THR A 1 808 ? -15.516 -11.627 34.068 1.00 90.94 808 THR A O 1
ATOM 6369 N N . TYR A 1 809 ? -17.628 -10.975 33.652 1.00 93.25 809 TYR A N 1
ATOM 6370 C CA . TYR A 1 809 ? -17.479 -9.628 34.199 1.00 93.25 809 TYR A CA 1
ATOM 6371 C C . TYR A 1 809 ? -17.069 -9.660 35.676 1.00 93.25 809 TYR A C 1
ATOM 6373 O O . TYR A 1 809 ? -16.002 -9.156 36.036 1.00 93.25 809 TYR A O 1
ATOM 6381 N N . TYR A 1 810 ? -17.883 -10.299 36.518 1.00 92.25 810 TYR A N 1
ATOM 6382 C CA . TYR A 1 810 ? -17.672 -10.387 37.961 1.00 92.25 810 TYR A CA 1
ATOM 6383 C C . TYR A 1 810 ? -16.420 -11.197 38.307 1.00 92.25 810 TYR A C 1
ATOM 6385 O O . TYR A 1 810 ? -15.641 -10.789 39.174 1.00 92.25 810 TYR A O 1
ATOM 6393 N N . ALA A 1 811 ? -16.185 -12.308 37.604 1.00 90.81 811 ALA A N 1
ATOM 6394 C CA . ALA A 1 811 ? -15.011 -13.151 37.798 1.00 90.81 811 ALA A CA 1
ATOM 6395 C C . ALA A 1 811 ? -13.704 -12.409 37.461 1.00 90.81 811 ALA A C 1
ATOM 6397 O O . ALA A 1 811 ? -12.795 -12.359 38.296 1.00 90.81 811 ALA A O 1
ATOM 6398 N N . GLN A 1 812 ? -13.618 -11.785 36.279 1.00 93.12 812 GLN A N 1
ATOM 6399 C CA . GLN A 1 812 ? -12.401 -11.103 35.833 1.00 93.12 812 GLN A CA 1
ATOM 6400 C C . GLN A 1 812 ? -12.157 -9.801 36.601 1.00 93.12 812 GLN A C 1
ATOM 6402 O O . GLN A 1 812 ? -11.016 -9.532 36.966 1.00 93.12 812 GLN A O 1
ATOM 6407 N N . LEU A 1 813 ? -13.199 -9.017 36.909 1.00 94.88 813 LEU A N 1
ATOM 6408 C CA . LEU A 1 813 ? -13.056 -7.796 37.712 1.00 94.88 813 LEU A CA 1
ATOM 6409 C C . LEU A 1 813 ? -12.544 -8.111 39.124 1.00 94.88 813 LEU A C 1
ATOM 6411 O O . LEU A 1 813 ? -11.635 -7.444 39.617 1.00 94.88 813 LEU A O 1
ATOM 6415 N N . SER A 1 814 ? -13.080 -9.167 39.745 1.00 93.88 814 SER A N 1
ATOM 6416 C CA . SER A 1 814 ? -12.639 -9.633 41.065 1.00 93.88 814 SER A CA 1
ATOM 6417 C C . SER A 1 814 ? -11.193 -10.129 41.050 1.00 93.88 814 SER A C 1
ATOM 6419 O O . SER A 1 814 ? -10.436 -9.811 41.965 1.00 93.88 814 SER A O 1
ATOM 6421 N N . GLN A 1 815 ? -10.799 -10.880 40.016 1.00 92.44 815 GLN A N 1
ATOM 6422 C CA . GLN A 1 815 ? -9.426 -11.366 39.845 1.00 92.44 815 GLN A CA 1
ATOM 6423 C C . GLN A 1 815 ? -8.434 -10.218 39.604 1.00 92.44 815 GLN A C 1
ATOM 6425 O O . GLN A 1 815 ? -7.355 -10.197 40.194 1.00 92.44 815 GLN A O 1
ATOM 6430 N N . ASP A 1 816 ? -8.796 -9.252 38.760 1.00 94.38 816 ASP A N 1
ATOM 6431 C CA . ASP A 1 816 ? -7.921 -8.142 38.374 1.00 94.38 816 ASP A CA 1
ATOM 6432 C C . ASP A 1 816 ? -7.709 -7.141 39.515 1.00 94.38 816 ASP A C 1
ATOM 6434 O O . ASP A 1 816 ? -6.643 -6.532 39.605 1.00 94.38 816 ASP A O 1
ATOM 6438 N N . ALA A 1 817 ? -8.671 -7.047 40.437 1.00 93.69 817 ALA A N 1
ATOM 6439 C CA . ALA A 1 817 ? -8.536 -6.343 41.710 1.00 93.69 817 ALA A CA 1
ATOM 6440 C C . ALA A 1 817 ? -7.698 -7.100 42.765 1.00 93.69 817 ALA A C 1
ATOM 6442 O O . ALA A 1 817 ? -7.617 -6.667 43.914 1.00 93.69 817 ALA A O 1
ATOM 6443 N N . GLY A 1 818 ? -7.097 -8.243 42.415 1.00 91.38 818 GLY A N 1
ATOM 6444 C CA . GLY A 1 818 ? -6.318 -9.083 43.331 1.00 91.38 818 GLY A CA 1
ATOM 6445 C C . GLY A 1 818 ? -7.160 -9.939 44.281 1.00 91.38 818 GLY A C 1
ATOM 6446 O O . GLY A 1 818 ? -6.615 -10.561 45.192 1.00 91.38 818 GLY A O 1
ATOM 6447 N N . GLY A 1 819 ? -8.476 -9.986 44.083 1.00 90.56 819 GLY A N 1
ATOM 6448 C CA . GLY A 1 819 ? -9.367 -10.903 44.779 1.00 90.56 819 GLY A CA 1
ATOM 6449 C C . GLY A 1 819 ? -9.409 -12.293 44.139 1.00 90.56 819 GLY A C 1
ATOM 6450 O O . GLY A 1 819 ? -8.750 -12.597 43.144 1.00 90.56 819 GLY A O 1
ATOM 6451 N N . ARG A 1 820 ? -10.237 -13.159 44.717 1.00 88.69 820 ARG A N 1
ATOM 6452 C CA . ARG A 1 820 ? -10.616 -14.465 44.179 1.00 88.69 820 ARG A CA 1
ATOM 6453 C C . ARG A 1 820 ? -12.119 -14.622 44.345 1.00 88.69 820 ARG A C 1
ATOM 6455 O O . ARG A 1 820 ? -12.608 -14.617 45.474 1.00 88.69 820 ARG A O 1
ATOM 6462 N N . LEU A 1 821 ? -12.838 -14.812 43.241 1.00 87.88 821 LEU A N 1
ATOM 6463 C CA . LEU A 1 821 ? -14.262 -15.121 43.306 1.00 87.88 821 LEU A CA 1
ATOM 6464 C C . LEU A 1 821 ? -14.483 -16.436 44.079 1.00 87.88 821 LEU A C 1
ATOM 6466 O O . LEU A 1 821 ? -13.754 -17.420 43.900 1.00 87.88 821 LEU A O 1
ATOM 6470 N N . VAL A 1 822 ? -15.476 -16.452 44.962 1.00 84.44 822 VAL A N 1
ATOM 6471 C CA . VAL A 1 822 ? -15.929 -17.663 45.648 1.00 84.44 822 VAL A CA 1
ATOM 6472 C C . VAL A 1 822 ? -16.792 -18.462 44.681 1.00 84.44 822 VAL A C 1
ATOM 6474 O O . VAL A 1 822 ? -17.955 -18.142 44.453 1.00 84.44 822 VAL A O 1
ATOM 6477 N N . SER A 1 823 ? -16.181 -19.485 44.087 1.00 63.59 823 SER A N 1
ATOM 6478 C CA . SER A 1 823 ? -16.820 -20.380 43.129 1.00 63.59 823 SER A CA 1
ATOM 6479 C C . SER A 1 823 ? -18.013 -21.107 43.738 1.00 63.59 823 SER A C 1
ATOM 6481 O O . SER A 1 823 ? -17.895 -21.780 44.766 1.00 63.59 823 SER A O 1
ATOM 6483 N N . THR A 1 824 ? -19.126 -21.049 43.023 1.00 59.91 824 THR A N 1
ATOM 6484 C CA . THR A 1 824 ? -20.240 -21.987 43.126 1.00 59.91 824 THR A CA 1
ATOM 6485 C C . THR A 1 824 ? -19.763 -23.390 42.703 1.00 59.91 824 THR A C 1
ATOM 6487 O O . THR A 1 824 ? -18.692 -23.546 42.106 1.00 59.91 824 THR A O 1
ATOM 6490 N N . ASN A 1 825 ? -20.490 -24.454 43.063 1.00 52.41 825 ASN A N 1
ATOM 6491 C CA . ASN A 1 825 ? -20.050 -25.815 42.728 1.00 52.41 825 ASN A CA 1
ATOM 6492 C C . ASN A 1 825 ? -20.056 -26.039 41.206 1.00 52.41 825 ASN A C 1
ATOM 6494 O O . ASN A 1 825 ? -21.105 -25.942 40.582 1.00 52.41 825 ASN A O 1
ATOM 6498 N N . VAL A 1 826 ? -18.913 -26.463 40.651 1.00 46.62 826 VAL A N 1
ATOM 6499 C CA . VAL A 1 826 ? -18.609 -26.620 39.203 1.00 46.62 826 VAL A CA 1
ATOM 6500 C C . VAL A 1 826 ? -19.531 -27.613 38.449 1.00 46.62 826 VAL A C 1
ATOM 6502 O O . VAL A 1 826 ? -19.401 -27.810 37.246 1.00 46.62 826 VAL A O 1
ATOM 6505 N N . ALA A 1 827 ? -20.479 -28.251 39.141 1.00 44.47 827 ALA A N 1
ATOM 6506 C CA . ALA A 1 827 ? -21.540 -29.077 38.557 1.00 44.47 827 ALA A CA 1
ATOM 6507 C C . ALA A 1 827 ? -22.831 -28.290 38.225 1.00 44.47 827 ALA A C 1
ATOM 6509 O O . ALA A 1 827 ? -23.774 -28.864 37.681 1.00 44.47 827 ALA A O 1
ATOM 6510 N N . GLN A 1 828 ? -22.895 -27.000 38.564 1.00 49.56 828 GLN A N 1
ATOM 6511 C CA . GLN A 1 828 ? -23.947 -26.059 38.174 1.00 49.56 828 GLN A CA 1
ATOM 6512 C C . GLN A 1 828 ? -23.308 -24.895 37.394 1.00 49.56 828 GLN A C 1
ATOM 6514 O O . GLN A 1 828 ? -22.116 -24.635 37.544 1.00 49.56 828 GLN A O 1
ATOM 6519 N N . GLY A 1 829 ? -24.078 -24.271 36.496 1.00 50.44 829 GLY A N 1
ATOM 6520 C CA . GLY A 1 829 ? -23.559 -23.318 35.504 1.00 50.44 829 GLY A CA 1
ATOM 6521 C C . GLY A 1 829 ? -23.166 -21.945 36.061 1.00 50.44 829 GLY A C 1
ATOM 6522 O O . GLY A 1 829 ? -23.191 -21.713 37.266 1.00 50.44 829 GLY A O 1
ATOM 6523 N N . ASP A 1 830 ? -22.859 -21.020 35.147 1.00 55.62 830 ASP A N 1
ATOM 6524 C CA . ASP A 1 830 ? -22.191 -19.730 35.409 1.00 55.62 830 ASP A CA 1
ATOM 6525 C C . ASP A 1 830 ? -22.940 -18.748 36.342 1.00 55.62 830 ASP A C 1
ATOM 6527 O O . ASP A 1 830 ? -22.402 -17.694 36.673 1.00 55.62 830 ASP A O 1
ATOM 6531 N N . THR A 1 831 ? -24.140 -19.093 36.822 1.00 59.75 831 THR A N 1
ATOM 6532 C CA . THR A 1 831 ? -24.792 -18.468 37.988 1.00 59.75 831 THR A CA 1
ATOM 6533 C C . THR A 1 831 ? -25.402 -19.526 38.901 1.00 59.75 831 THR A C 1
ATOM 6535 O O . THR A 1 831 ? -26.069 -20.457 38.445 1.00 59.75 831 THR A O 1
ATOM 6538 N N . PHE A 1 832 ? -25.248 -19.349 40.215 1.00 71.50 832 PHE A N 1
ATOM 6539 C CA . PHE A 1 832 ? -25.976 -20.143 41.205 1.00 71.50 832 PHE A CA 1
ATOM 6540 C C . PHE A 1 832 ? -27.214 -19.378 41.658 1.00 71.50 832 PHE A C 1
ATOM 6542 O O . PHE A 1 832 ? -27.110 -18.339 42.310 1.00 71.50 832 PHE A O 1
ATOM 6549 N N . LYS A 1 833 ? -28.387 -19.903 41.307 1.00 77.88 833 LYS A N 1
ATOM 6550 C CA . LYS A 1 833 ? -29.689 -19.328 41.650 1.00 77.88 833 LYS A CA 1
ATOM 6551 C C . LYS A 1 833 ? -30.400 -20.237 42.642 1.00 77.88 833 LYS A C 1
ATOM 6553 O O . LYS A 1 833 ? -30.503 -21.438 42.409 1.00 77.88 833 LYS A O 1
ATOM 6558 N N . THR A 1 834 ? -30.861 -19.667 43.749 1.00 76.50 834 THR A N 1
ATOM 6559 C CA . THR A 1 834 ? -31.442 -20.403 44.877 1.00 76.50 834 THR A CA 1
ATOM 6560 C C . THR A 1 834 ? -32.631 -19.651 45.472 1.00 76.50 834 THR A C 1
ATOM 6562 O O . THR A 1 834 ? -32.624 -18.421 45.545 1.00 76.50 834 THR A O 1
ATOM 6565 N N . ASN A 1 835 ? -33.663 -20.382 45.894 1.00 77.31 835 ASN A N 1
ATOM 6566 C CA . ASN A 1 835 ? -34.823 -19.800 46.560 1.00 77.31 835 ASN A CA 1
ATOM 6567 C C . ASN A 1 835 ? -34.558 -19.744 48.071 1.00 77.31 835 ASN A C 1
ATOM 6569 O O . ASN A 1 835 ? -34.392 -20.777 48.720 1.00 77.31 835 ASN A O 1
ATOM 6573 N N . TYR A 1 836 ? -34.531 -18.544 48.656 1.00 72.50 836 TYR A N 1
ATOM 6574 C CA . TYR A 1 836 ? -34.186 -18.391 50.076 1.00 72.50 836 TYR A CA 1
ATOM 6575 C C . TYR A 1 836 ? -35.286 -18.879 51.033 1.00 72.50 836 TYR A C 1
ATOM 6577 O O . TYR A 1 836 ? -35.041 -18.996 52.228 1.00 72.50 836 TYR A O 1
ATOM 6585 N N . THR A 1 837 ? -36.492 -19.181 50.545 1.00 70.94 837 THR A N 1
ATOM 6586 C CA . THR A 1 837 ? -37.560 -19.765 51.378 1.00 70.94 837 THR A CA 1
ATOM 6587 C C . THR A 1 837 ? -37.429 -21.283 51.543 1.00 70.94 837 THR A C 1
ATOM 6589 O O . THR A 1 837 ? -38.043 -21.843 52.449 1.00 70.94 837 THR A O 1
ATOM 6592 N N . THR A 1 838 ? -36.604 -21.946 50.720 1.00 69.38 838 THR A N 1
ATOM 6593 C CA . THR A 1 838 ? -36.378 -23.403 50.758 1.00 69.38 838 THR A CA 1
ATOM 6594 C C . THR A 1 838 ? -34.914 -23.790 50.993 1.00 69.38 838 THR A C 1
ATOM 6596 O O . THR A 1 838 ? -34.650 -24.757 51.703 1.00 69.38 838 THR A O 1
ATOM 6599 N N . ASP A 1 839 ? -33.955 -23.024 50.462 1.00 70.19 839 ASP A N 1
ATOM 6600 C CA . ASP A 1 839 ? -32.561 -23.456 50.273 1.00 70.19 839 ASP A CA 1
ATOM 6601 C C . ASP A 1 839 ? -31.519 -22.477 50.867 1.00 70.19 839 ASP A C 1
ATOM 6603 O O . ASP A 1 839 ? -30.469 -22.188 50.277 1.00 70.19 839 ASP A O 1
ATOM 6607 N N . LEU A 1 840 ? -31.773 -22.002 52.095 1.00 75.56 840 LEU A N 1
ATOM 6608 C CA . LEU A 1 840 ? -30.836 -21.164 52.869 1.00 75.56 840 LEU A CA 1
ATOM 6609 C C . LEU A 1 840 ? -29.495 -21.848 53.155 1.00 75.56 840 LEU A C 1
ATOM 6611 O O . LEU A 1 840 ? -28.451 -21.197 53.123 1.00 75.56 840 LEU A O 1
ATOM 6615 N N . LEU A 1 841 ? -29.496 -23.154 53.443 1.00 77.31 841 LEU A N 1
ATOM 6616 C CA . LEU A 1 841 ? -28.266 -23.875 53.779 1.00 77.31 841 LEU A CA 1
ATOM 6617 C C . LEU A 1 841 ? -27.294 -23.947 52.580 1.00 77.31 841 LEU A C 1
ATOM 6619 O O . LEU A 1 841 ? -26.129 -23.598 52.776 1.00 77.31 841 LEU A O 1
ATOM 6623 N N . PRO A 1 842 ? -27.716 -24.309 51.349 1.00 78.38 842 PRO A N 1
ATOM 6624 C CA . PRO A 1 842 ? -26.908 -24.131 50.139 1.00 78.38 842 PRO A CA 1
ATOM 6625 C C . PRO A 1 842 ? -26.360 -22.709 49.944 1.00 78.38 842 PRO A C 1
ATOM 6627 O O . PRO A 1 842 ? -25.168 -22.558 49.680 1.00 78.38 842 PRO A O 1
ATOM 6630 N N . LEU A 1 843 ? -27.184 -21.669 50.132 1.00 80.31 843 LEU A N 1
ATOM 6631 C CA . LEU A 1 843 ? -26.751 -20.270 50.006 1.00 80.31 843 LEU A CA 1
ATOM 6632 C C . LEU A 1 843 ? -25.655 -19.917 51.025 1.00 80.31 843 LEU A C 1
ATOM 6634 O O . LEU A 1 843 ? -24.581 -19.442 50.652 1.00 80.31 843 LEU A O 1
ATOM 6638 N N . ALA A 1 844 ? -25.884 -20.216 52.305 1.00 81.75 844 ALA A N 1
ATOM 6639 C CA . ALA A 1 844 ? -24.910 -19.990 53.368 1.00 81.75 844 ALA A CA 1
ATOM 6640 C C . ALA A 1 844 ? -23.620 -20.804 53.156 1.00 81.75 844 ALA A C 1
ATOM 6642 O O . ALA A 1 844 ? -22.530 -20.280 53.374 1.00 81.75 844 ALA A O 1
ATOM 6643 N N . ASN A 1 845 ? -23.717 -22.057 52.690 1.00 81.50 845 ASN A N 1
ATOM 6644 C CA . ASN A 1 845 ? -22.555 -22.888 52.356 1.00 81.50 845 ASN A CA 1
ATOM 6645 C C . ASN A 1 845 ? -21.670 -22.221 51.286 1.00 81.50 845 ASN A C 1
ATOM 6647 O O . ASN A 1 845 ? -20.456 -22.166 51.473 1.00 81.50 845 ASN A O 1
ATOM 6651 N N . THR A 1 846 ? -22.262 -21.686 50.210 1.00 81.25 846 THR A N 1
ATOM 6652 C CA . THR A 1 846 ? -21.533 -20.946 49.163 1.00 81.25 846 THR A CA 1
ATOM 6653 C C . THR A 1 846 ? -20.885 -19.678 49.728 1.00 81.25 846 THR A C 1
ATOM 6655 O O . THR A 1 846 ? -19.696 -19.444 49.518 1.00 81.25 846 THR A O 1
ATOM 6658 N N . LEU A 1 847 ? -21.622 -18.879 50.508 1.00 86.19 847 LEU A N 1
ATOM 6659 C CA . LEU A 1 847 ? -21.128 -17.594 51.024 1.00 86.19 847 LEU A CA 1
ATOM 6660 C C . LEU A 1 847 ? -20.066 -17.719 52.136 1.00 86.19 847 LEU A C 1
ATOM 6662 O O . LEU A 1 847 ? -19.275 -16.794 52.321 1.00 86.19 847 LEU A O 1
ATOM 6666 N N . ARG A 1 848 ? -19.973 -18.851 52.854 1.00 86.88 848 ARG A N 1
ATOM 6667 C CA . ARG A 1 848 ? -18.953 -19.072 53.911 1.00 86.88 848 ARG A CA 1
ATOM 6668 C C . ARG A 1 848 ? -17.509 -18.898 53.445 1.00 86.88 848 ARG A C 1
ATOM 6670 O O . ARG A 1 848 ? -16.652 -18.598 54.272 1.00 86.88 848 ARG A O 1
ATOM 6677 N N . GLY A 1 849 ? -17.237 -19.110 52.158 1.00 82.69 849 GLY A N 1
ATOM 6678 C CA . GLY A 1 849 ? -15.901 -18.983 51.579 1.00 82.69 849 GLY A CA 1
ATOM 6679 C C . GLY A 1 849 ? -15.421 -17.545 51.356 1.00 82.69 849 GLY A C 1
ATOM 6680 O O . GLY A 1 849 ? -14.302 -17.388 50.870 1.00 82.69 849 GLY A O 1
ATOM 6681 N N . ALA A 1 850 ? -16.245 -16.530 51.649 1.00 90.31 850 ALA A N 1
ATOM 6682 C CA . ALA A 1 850 ? -15.975 -15.121 51.372 1.00 90.31 850 ALA A CA 1
ATOM 6683 C C . ALA A 1 850 ? -15.405 -14.349 52.579 1.00 90.31 850 ALA A C 1
ATOM 6685 O O . ALA A 1 850 ? -15.910 -14.457 53.700 1.00 90.31 850 ALA A O 1
ATOM 6686 N N . ASP A 1 851 ? -14.404 -13.506 52.309 1.00 92.50 851 ASP A N 1
ATOM 6687 C CA . ASP A 1 851 ? -13.967 -12.411 53.183 1.00 92.50 851 ASP A CA 1
ATOM 6688 C C . ASP A 1 851 ? -14.913 -11.204 53.043 1.00 92.50 851 ASP A C 1
ATOM 6690 O O . ASP A 1 851 ? -15.238 -10.559 54.038 1.00 92.50 851 ASP A O 1
ATOM 6694 N N . PHE A 1 852 ? -15.373 -10.935 51.811 1.00 94.25 852 PHE A N 1
ATOM 6695 C CA . PHE A 1 852 ? -16.250 -9.822 51.436 1.00 94.25 852 PHE A CA 1
ATOM 6696 C C . PHE A 1 852 ? -17.450 -10.304 50.610 1.00 94.25 852 PHE A C 1
ATOM 6698 O O . PHE A 1 852 ? -17.298 -11.140 49.716 1.00 94.25 852 PHE A O 1
ATOM 6705 N N . ILE A 1 853 ? -18.625 -9.722 50.842 1.00 93.69 853 ILE A N 1
ATOM 6706 C CA . ILE A 1 853 ? -19.799 -9.878 49.969 1.00 93.69 853 ILE A CA 1
ATOM 6707 C C . ILE A 1 853 ? -20.115 -8.520 49.345 1.00 93.69 853 ILE A C 1
ATOM 6709 O O . ILE A 1 853 ? -20.190 -7.520 50.060 1.00 93.69 853 ILE A O 1
ATOM 6713 N N . ILE A 1 854 ? -20.292 -8.488 48.023 1.00 95.06 854 ILE A N 1
ATOM 6714 C CA . ILE A 1 854 ? -20.718 -7.296 47.286 1.00 95.06 854 ILE A CA 1
ATOM 6715 C C . ILE A 1 854 ? -22.081 -7.573 46.661 1.00 95.06 854 ILE A C 1
ATOM 6717 O O . ILE A 1 854 ? -22.224 -8.434 45.795 1.00 95.06 854 ILE A O 1
ATOM 6721 N N . ASP A 1 855 ? -23.080 -6.831 47.111 1.00 93.25 855 ASP A N 1
ATOM 6722 C CA . ASP A 1 855 ? -24.460 -6.980 46.700 1.00 93.25 855 ASP A CA 1
ATOM 6723 C C . ASP A 1 855 ? -24.880 -5.941 45.650 1.00 93.25 855 ASP A C 1
ATOM 6725 O O . ASP A 1 855 ? -24.451 -4.782 45.653 1.00 93.25 855 ASP A O 1
ATOM 6729 N N . SER A 1 856 ? -25.736 -6.392 44.739 1.00 92.56 856 SER A N 1
ATOM 6730 C CA . SER A 1 856 ? -26.221 -5.661 43.570 1.00 92.56 856 SER A CA 1
ATOM 6731 C C . SER A 1 856 ? -27.750 -5.654 43.463 1.00 92.56 856 SER A C 1
ATOM 6733 O O . SER A 1 856 ? -28.301 -5.515 42.374 1.00 92.56 856 SER A O 1
ATOM 6735 N N . SER A 1 857 ? -28.448 -5.813 44.589 1.00 91.25 857 SER A N 1
ATOM 6736 C CA . SER A 1 857 ? -29.910 -5.725 44.659 1.00 91.25 857 SER A CA 1
ATOM 6737 C C . SER A 1 857 ? -30.422 -4.300 44.410 1.00 91.25 857 SER A C 1
ATOM 6739 O O . SER A 1 857 ? -29.681 -3.313 44.493 1.00 91.25 857 SER A O 1
ATOM 6741 N N . ALA A 1 858 ? -31.720 -4.198 44.118 1.00 86.31 858 ALA A N 1
ATOM 6742 C CA . ALA A 1 858 ? -32.405 -2.925 43.921 1.00 86.31 858 ALA A CA 1
ATOM 6743 C C . ALA A 1 858 ? -32.370 -2.035 45.183 1.00 86.31 858 ALA A C 1
ATOM 6745 O O . ALA A 1 858 ? -32.174 -2.508 46.302 1.00 86.31 858 ALA A O 1
ATOM 6746 N N . LEU A 1 859 ? -32.537 -0.723 44.996 1.00 86.44 859 LEU A N 1
ATOM 6747 C CA . LEU A 1 859 ? -32.346 0.294 46.044 1.00 86.44 859 LEU A CA 1
ATOM 6748 C C . LEU A 1 859 ? -33.362 0.240 47.196 1.00 86.44 859 LEU A C 1
ATOM 6750 O O . LEU A 1 859 ? -33.109 0.800 48.259 1.00 86.44 859 LEU A O 1
ATOM 6754 N N . ASP A 1 860 ? -34.497 -0.417 46.984 1.00 85.56 860 ASP A N 1
ATOM 6755 C CA . ASP A 1 860 ? -35.551 -0.668 47.965 1.00 85.56 860 ASP A CA 1
ATOM 6756 C C . ASP A 1 860 ? -35.299 -1.919 48.832 1.00 85.56 860 ASP A C 1
ATOM 6758 O O . ASP A 1 860 ? -36.000 -2.134 49.823 1.00 85.56 860 ASP A O 1
ATOM 6762 N N . VAL A 1 861 ? -34.278 -2.724 48.512 1.00 87.31 861 VAL A N 1
ATOM 6763 C CA . VAL A 1 861 ? -33.896 -3.914 49.284 1.00 87.31 861 VAL A CA 1
ATOM 6764 C C . VAL A 1 861 ? -33.042 -3.511 50.489 1.00 87.31 861 VAL A C 1
ATOM 6766 O O . VAL A 1 861 ? -31.835 -3.296 50.377 1.00 87.31 861 VAL A O 1
ATOM 6769 N N . ASP A 1 862 ? -33.659 -3.431 51.670 1.00 86.62 862 ASP A N 1
ATOM 6770 C CA . ASP A 1 862 ? -32.937 -3.194 52.924 1.00 86.62 862 ASP A CA 1
ATOM 6771 C C . ASP A 1 862 ? -32.205 -4.457 53.426 1.00 86.62 862 ASP A C 1
ATOM 6773 O O . ASP A 1 862 ? -32.549 -5.595 53.092 1.00 86.62 862 ASP A O 1
ATOM 6777 N N . TYR A 1 863 ? -31.185 -4.267 54.268 1.00 87.62 863 TYR A N 1
ATOM 6778 C CA . TYR A 1 863 ? -30.356 -5.368 54.774 1.00 87.62 863 TYR A CA 1
ATOM 6779 C C . TYR A 1 863 ? -31.147 -6.404 55.593 1.00 87.62 863 TYR A C 1
ATOM 6781 O O . TYR A 1 863 ? -30.775 -7.576 55.627 1.00 87.62 863 TYR A O 1
ATOM 6789 N N . LYS A 1 864 ? -32.250 -6.004 56.243 1.00 85.31 864 LYS A N 1
ATOM 6790 C CA . LYS A 1 864 ? -33.112 -6.912 57.025 1.00 85.31 864 LYS A CA 1
ATOM 6791 C C . LYS A 1 864 ? -33.929 -7.825 56.121 1.00 85.31 864 LYS A C 1
ATOM 6793 O O . LYS A 1 864 ? -34.084 -9.006 56.420 1.00 85.31 864 LYS A O 1
ATOM 6798 N N . THR A 1 865 ? -34.413 -7.286 55.008 1.00 85.88 865 THR A N 1
ATOM 6799 C CA . THR A 1 865 ? -35.085 -8.045 53.956 1.00 85.88 865 THR A CA 1
ATOM 6800 C C . THR A 1 865 ? -34.085 -8.979 53.274 1.00 85.88 865 THR A C 1
ATOM 6802 O O . THR A 1 865 ? -34.387 -10.157 53.099 1.00 85.88 865 THR A O 1
ATOM 6805 N N . TRP A 1 866 ? -32.867 -8.496 52.993 1.00 86.38 866 TRP A N 1
ATOM 6806 C CA . TRP A 1 866 ? -31.771 -9.271 52.395 1.00 86.38 866 TRP A CA 1
ATOM 6807 C C . TRP A 1 866 ? -31.298 -10.454 53.251 1.00 86.38 866 TRP A C 1
ATOM 6809 O O . TRP A 1 866 ? -31.217 -11.573 52.754 1.00 86.38 866 TRP A O 1
ATOM 6819 N N . ILE A 1 867 ? -31.022 -10.249 54.545 1.00 81.50 867 ILE A N 1
ATOM 6820 C CA . ILE A 1 867 ? -30.545 -11.330 55.430 1.00 81.50 867 ILE A CA 1
ATOM 6821 C C . ILE A 1 867 ? -31.640 -12.365 55.756 1.00 81.50 867 ILE A C 1
ATOM 6823 O O . ILE A 1 867 ? -31.334 -13.479 56.186 1.00 81.50 867 ILE A O 1
ATOM 6827 N N . GLY A 1 868 ? -32.908 -12.005 55.535 1.00 73.06 868 GLY A N 1
ATOM 6828 C CA . GLY A 1 868 ? -34.072 -12.846 55.783 1.00 73.06 868 GLY A CA 1
ATOM 6829 C C . GLY A 1 868 ? -34.411 -13.029 57.268 1.00 73.06 868 GLY A C 1
ATOM 6830 O O . GLY A 1 868 ? -33.638 -12.720 58.175 1.00 73.06 868 GLY A O 1
ATOM 6831 N N . ALA A 1 869 ? -35.608 -13.562 57.528 1.00 50.94 869 ALA A N 1
ATOM 6832 C CA . ALA A 1 869 ? -36.099 -13.773 58.892 1.00 50.94 869 ALA A CA 1
ATOM 6833 C C . ALA A 1 869 ? -35.359 -14.900 59.647 1.00 50.94 869 ALA A C 1
ATOM 6835 O O . ALA A 1 869 ? -35.233 -14.829 60.869 1.00 50.94 869 ALA A O 1
ATOM 6836 N N . ASP A 1 870 ? -34.839 -15.914 58.943 1.00 59.66 870 ASP A N 1
ATOM 6837 C CA . ASP A 1 870 ? -34.077 -17.023 59.540 1.00 59.66 870 ASP A CA 1
ATOM 6838 C C . ASP A 1 870 ? -32.560 -16.796 59.432 1.00 59.66 870 ASP A C 1
ATOM 6840 O O . ASP A 1 870 ? -31.813 -17.491 58.739 1.00 59.66 870 ASP A O 1
ATOM 6844 N N . SER A 1 871 ? -32.094 -15.782 60.162 1.00 64.62 871 SER A N 1
ATOM 6845 C CA . SER A 1 871 ? -30.678 -15.398 60.236 1.00 64.62 871 SER A CA 1
ATOM 6846 C C . SER A 1 871 ? -29.742 -16.485 60.801 1.00 64.62 871 SER A C 1
ATOM 6848 O O . SER A 1 871 ? -28.523 -16.277 60.840 1.00 64.62 871 SER A O 1
ATOM 6850 N N . MET A 1 872 ? -30.256 -17.640 61.245 1.00 67.88 872 MET A N 1
ATOM 6851 C CA . MET A 1 872 ? -29.492 -18.660 61.970 1.00 67.88 872 MET A CA 1
ATOM 6852 C C . MET A 1 872 ? -28.356 -19.263 61.132 1.00 67.88 872 MET A C 1
ATOM 6854 O O . MET A 1 872 ? -27.249 -19.445 61.645 1.00 67.88 872 MET A O 1
ATOM 6858 N N . TYR A 1 873 ? -28.594 -19.503 59.837 1.00 73.38 873 TYR A N 1
ATOM 6859 C CA . TYR A 1 873 ? -27.604 -20.065 58.905 1.00 73.38 873 TYR A CA 1
ATOM 6860 C C . TYR A 1 873 ? -26.450 -19.108 58.578 1.00 73.38 873 TYR A C 1
ATOM 6862 O O . TYR A 1 873 ? -25.346 -19.560 58.267 1.00 73.38 873 TYR A O 1
ATOM 6870 N N . PHE A 1 874 ? -26.690 -17.798 58.664 1.00 78.38 874 PHE A N 1
ATOM 6871 C CA . PHE A 1 874 ? -25.690 -16.768 58.390 1.00 78.38 874 PHE A CA 1
ATOM 6872 C C . PHE A 1 874 ? -24.931 -16.343 59.652 1.00 78.38 874 PHE A C 1
ATOM 6874 O O . PHE A 1 874 ? -23.713 -16.170 59.607 1.00 78.38 874 PHE A O 1
ATOM 6881 N N . THR A 1 875 ? -25.624 -16.219 60.788 1.00 73.69 875 THR A N 1
ATOM 6882 C CA . THR A 1 875 ? -25.051 -15.743 62.062 1.00 73.69 875 THR A CA 1
ATOM 6883 C C . THR A 1 875 ? -24.434 -16.853 62.921 1.00 73.69 875 THR A C 1
ATOM 6885 O O . THR A 1 875 ? -23.540 -16.569 63.717 1.00 73.69 875 THR A O 1
ATOM 6888 N N . GLY A 1 876 ? -24.833 -18.116 62.718 1.00 68.06 876 GLY A N 1
ATOM 6889 C CA . GLY A 1 876 ? -24.257 -19.293 63.382 1.00 68.06 876 GLY A CA 1
ATOM 6890 C C . GLY A 1 876 ? -24.954 -19.726 64.674 1.00 68.06 876 GLY A C 1
ATOM 6891 O O . GLY A 1 876 ? -24.299 -20.196 65.606 1.00 68.06 876 GLY A O 1
ATOM 6892 N N . GLY A 1 877 ? -26.277 -19.564 64.758 1.00 66.62 877 GLY A N 1
ATOM 6893 C CA . GLY A 1 877 ? -27.051 -20.099 65.883 1.00 66.62 877 GLY A CA 1
ATOM 6894 C C . GLY A 1 877 ? -27.086 -21.635 65.897 1.00 66.62 877 GLY A C 1
ATOM 6895 O O . GLY A 1 877 ? -26.848 -22.291 64.882 1.00 66.62 877 GLY A O 1
ATOM 6896 N N . ASN A 1 878 ? -27.366 -22.217 67.068 1.00 62.25 878 ASN A N 1
ATOM 6897 C CA . ASN A 1 878 ? -27.535 -23.665 67.282 1.00 62.25 878 ASN A CA 1
ATOM 6898 C C . ASN A 1 878 ? -26.408 -24.563 66.715 1.00 62.25 878 ASN A C 1
ATOM 6900 O O . ASN A 1 878 ? -26.646 -25.702 66.324 1.00 62.25 878 ASN A O 1
ATOM 6904 N N . GLY A 1 879 ? -25.166 -24.064 66.698 1.00 62.62 879 GLY A N 1
ATOM 6905 C CA . GLY A 1 879 ? -23.982 -24.822 66.269 1.00 62.62 879 GLY A CA 1
ATOM 6906 C C . GLY A 1 879 ? -23.738 -24.852 64.756 1.00 62.62 879 GLY A C 1
ATOM 6907 O O . GLY A 1 879 ? -22.818 -25.536 64.306 1.00 62.62 879 GLY A O 1
ATOM 6908 N N . ILE A 1 880 ? -24.518 -24.111 63.963 1.00 71.62 880 ILE A N 1
ATOM 6909 C CA . ILE A 1 880 ? -24.303 -23.983 62.517 1.00 71.62 880 ILE A CA 1
ATOM 6910 C C . ILE A 1 880 ? -23.076 -23.097 62.242 1.00 71.62 880 ILE A C 1
ATOM 6912 O O . ILE A 1 880 ? -22.824 -22.110 62.931 1.00 71.62 880 ILE A O 1
ATOM 6916 N N . GLN A 1 881 ? -22.299 -23.427 61.207 1.00 75.00 881 GLN A N 1
ATOM 6917 C CA . GLN A 1 881 ? -21.201 -22.571 60.754 1.00 75.00 881 GLN A CA 1
ATOM 6918 C C . GLN A 1 881 ? -21.735 -21.236 60.200 1.00 75.00 881 GLN A C 1
ATOM 6920 O O . GLN A 1 881 ? -22.421 -21.210 59.176 1.00 75.00 881 GLN A O 1
ATOM 6925 N N . LYS A 1 882 ? -21.358 -20.130 60.846 1.00 83.38 882 LYS A N 1
ATOM 6926 C CA . LYS A 1 882 ? -21.622 -18.755 60.392 1.00 83.38 882 LYS A CA 1
ATOM 6927 C C . LYS A 1 882 ? -20.914 -18.402 59.078 1.00 83.38 882 LYS A C 1
ATOM 6929 O O . LYS A 1 882 ? -19.868 -18.969 58.762 1.00 83.38 882 LYS A O 1
ATOM 6934 N N . VAL A 1 883 ? -21.424 -17.394 58.371 1.00 87.31 883 VAL A N 1
ATOM 6935 C CA . VAL A 1 883 ? -20.732 -16.726 57.257 1.00 87.31 883 VAL A CA 1
ATOM 6936 C C . VAL A 1 883 ? -19.880 -15.584 57.816 1.00 87.31 883 VAL A C 1
ATOM 6938 O O . VAL A 1 883 ? -20.400 -14.645 58.420 1.00 87.31 883 VAL A O 1
ATOM 6941 N N . ASN A 1 884 ? -18.560 -15.657 57.626 1.00 87.06 884 ASN A N 1
ATOM 6942 C CA . ASN A 1 884 ? -17.627 -14.714 58.253 1.00 87.06 884 ASN A CA 1
ATOM 6943 C C . ASN A 1 884 ? -17.786 -13.278 57.738 1.00 87.06 884 ASN A C 1
ATOM 6945 O O . ASN A 1 884 ? -17.803 -12.370 58.563 1.00 87.06 884 ASN A O 1
ATOM 6949 N N . ALA A 1 885 ? -17.964 -13.065 56.428 1.00 89.06 885 ALA A N 1
ATOM 6950 C CA . ALA A 1 885 ? -18.196 -11.729 55.870 1.00 89.06 885 ALA A CA 1
ATOM 6951 C C . ALA A 1 885 ? -19.392 -11.020 56.538 1.00 89.06 885 ALA A C 1
ATOM 6953 O O . ALA A 1 885 ? -19.263 -9.888 56.994 1.00 89.06 885 ALA A O 1
ATOM 6954 N N . ILE A 1 886 ? -20.520 -11.723 56.692 1.00 88.38 886 ILE A N 1
ATOM 6955 C CA . ILE A 1 886 ? -21.746 -11.206 57.321 1.00 88.38 886 ILE A CA 1
ATOM 6956 C C . ILE A 1 886 ? -21.501 -10.848 58.793 1.00 88.38 886 ILE A C 1
ATOM 6958 O O . ILE A 1 886 ? -21.798 -9.736 59.218 1.00 88.38 886 ILE A O 1
ATOM 6962 N N . VAL A 1 887 ? -20.909 -11.756 59.576 1.00 86.25 887 VAL A N 1
ATOM 6963 C CA . VAL A 1 887 ? -20.677 -11.530 61.019 1.00 86.25 887 VAL A CA 1
ATOM 6964 C C . VAL A 1 887 ? -19.570 -10.499 61.297 1.00 86.25 887 VAL A C 1
ATOM 6966 O O . VAL A 1 887 ? -19.540 -9.911 62.375 1.00 86.25 887 VAL A O 1
ATOM 6969 N N . ASN A 1 888 ? -18.694 -10.233 60.327 1.00 89.06 888 ASN A N 1
ATOM 6970 C CA . ASN A 1 888 ? -17.649 -9.210 60.409 1.00 89.06 888 ASN A CA 1
ATOM 6971 C C . ASN A 1 888 ? -18.073 -7.862 59.775 1.00 89.06 888 ASN A C 1
ATOM 6973 O O . ASN A 1 888 ? -17.217 -6.997 59.579 1.00 89.06 888 ASN A O 1
ATOM 6977 N N . ASN A 1 889 ? -19.354 -7.681 59.422 1.00 89.56 889 ASN A N 1
ATOM 6978 C CA . ASN A 1 889 ? -19.890 -6.509 58.709 1.00 89.56 889 ASN A CA 1
ATOM 6979 C C . ASN A 1 889 ? -19.146 -6.174 57.394 1.00 89.56 889 ASN A C 1
ATOM 6981 O O . ASN A 1 889 ? -19.046 -5.013 57.009 1.00 89.56 889 ASN A O 1
ATOM 6985 N N . GLN A 1 890 ? -18.621 -7.186 56.697 1.00 92.62 890 GLN A N 1
ATOM 6986 C CA . GLN A 1 890 ? -17.953 -7.068 55.392 1.00 92.62 890 GLN A CA 1
ATOM 6987 C C . GLN A 1 890 ? -18.929 -7.323 54.230 1.00 92.62 890 GLN A C 1
ATOM 6989 O O . GLN A 1 890 ? -18.610 -8.019 53.261 1.00 92.62 890 GLN A O 1
ATOM 6994 N N . VAL A 1 891 ? -20.142 -6.782 54.354 1.00 92.44 891 VAL A N 1
ATOM 6995 C CA . VAL A 1 891 ? -21.164 -6.783 53.304 1.00 92.44 891 VAL A CA 1
ATOM 6996 C C . VAL A 1 891 ? -21.288 -5.356 52.784 1.00 92.44 891 VAL A C 1
ATOM 6998 O O . VAL A 1 891 ? -21.416 -4.406 53.558 1.00 92.44 891 VAL A O 1
ATOM 7001 N N . TYR A 1 892 ? -21.207 -5.208 51.470 1.00 94.25 892 TYR A N 1
ATOM 7002 C CA . TYR A 1 892 ? -21.212 -3.928 50.774 1.00 94.25 892 TYR A CA 1
ATOM 7003 C C . TYR A 1 892 ? -22.266 -3.959 49.676 1.00 94.25 892 TYR A C 1
ATOM 7005 O O . TYR A 1 892 ? -22.531 -5.012 49.112 1.00 94.25 892 TYR A O 1
ATOM 7013 N N . SER A 1 893 ? -22.842 -2.812 49.343 1.00 93.25 893 SER A N 1
ATOM 7014 C CA . SER A 1 893 ? -23.742 -2.649 48.204 1.00 93.25 893 SER A CA 1
ATOM 7015 C C . SER A 1 893 ? -23.105 -1.715 47.175 1.00 93.25 893 SER A C 1
ATOM 7017 O O . SER A 1 893 ? -22.389 -0.785 47.547 1.00 93.25 893 SER A O 1
ATOM 7019 N N . ILE A 1 894 ? -23.397 -1.923 45.888 1.00 93.81 894 ILE A N 1
ATOM 7020 C CA . ILE A 1 894 ? -23.043 -1.002 44.785 1.00 93.81 894 ILE A CA 1
ATOM 7021 C C . ILE A 1 894 ? -23.803 0.340 44.830 1.00 93.81 894 ILE A C 1
ATOM 7023 O O . ILE A 1 894 ? -23.594 1.217 43.994 1.00 93.81 894 ILE A O 1
ATOM 7027 N N . ASN A 1 895 ? -24.705 0.504 45.798 1.00 92.25 895 ASN A N 1
ATOM 7028 C CA . ASN A 1 895 ? -25.646 1.615 45.910 1.00 92.25 895 ASN A CA 1
ATOM 7029 C C . ASN A 1 895 ? -25.058 2.876 46.586 1.00 92.25 895 ASN A C 1
ATOM 7031 O O . ASN A 1 895 ? -25.786 3.767 47.004 1.00 92.25 895 ASN A O 1
ATOM 7035 N N . GLY A 1 896 ? -23.731 3.006 46.671 1.00 90.25 896 GLY A N 1
ATOM 7036 C CA . GLY A 1 896 ? -23.037 4.157 47.268 1.00 90.25 896 GLY A CA 1
ATOM 7037 C C . GLY A 1 896 ? -23.087 5.452 46.449 1.00 90.25 896 GLY A C 1
ATOM 7038 O O . GLY A 1 896 ? -22.704 6.511 46.961 1.00 90.25 896 GLY A O 1
ATOM 7039 N N . LEU A 1 897 ? -23.567 5.389 45.202 1.00 91.12 897 LEU A N 1
ATOM 7040 C CA . LEU A 1 897 ? -23.761 6.537 44.317 1.00 91.12 897 LEU A CA 1
ATOM 7041 C C . LEU A 1 897 ? -25.017 6.350 43.447 1.00 91.12 897 LEU A C 1
ATOM 7043 O O . LEU A 1 897 ? -25.098 5.410 42.654 1.00 91.12 897 LEU A O 1
ATOM 7047 N N . VAL A 1 898 ? -25.996 7.245 43.615 1.00 91.19 898 VAL A N 1
ATOM 7048 C CA . VAL A 1 898 ? -27.376 7.074 43.125 1.00 91.19 898 VAL A CA 1
ATOM 7049 C C . VAL A 1 898 ? -27.975 8.360 42.549 1.00 91.19 898 VAL A C 1
ATOM 7051 O O . VAL A 1 898 ? -27.617 9.474 42.939 1.00 91.19 898 VAL A O 1
ATOM 7054 N N . SER A 1 899 ? -28.939 8.205 41.642 1.00 89.75 899 SER A N 1
ATOM 7055 C CA . SER A 1 899 ? -29.833 9.274 41.172 1.00 89.75 899 SER A CA 1
ATOM 7056 C C . SER A 1 899 ? -31.114 8.659 40.603 1.00 89.75 899 SER A C 1
ATOM 7058 O O . SER A 1 899 ? -31.093 7.506 40.185 1.00 89.75 899 SER A O 1
ATOM 7060 N N . ASN A 1 900 ? -32.233 9.392 40.615 1.00 84.75 900 ASN A N 1
ATOM 7061 C CA . ASN A 1 900 ? -33.537 8.945 40.089 1.00 84.75 900 ASN A CA 1
ATOM 7062 C C . ASN A 1 900 ? -33.992 7.550 40.584 1.00 84.75 900 ASN A C 1
ATOM 7064 O O . ASN A 1 900 ? -34.601 6.782 39.849 1.00 84.75 900 ASN A O 1
ATOM 7068 N N . ASN A 1 901 ? -33.681 7.214 41.843 1.00 85.62 901 ASN A N 1
ATOM 7069 C CA . ASN A 1 901 ? -33.901 5.885 42.433 1.00 85.62 901 ASN A CA 1
ATOM 7070 C C . ASN A 1 901 ? -33.265 4.725 41.630 1.00 85.62 901 ASN A C 1
ATOM 7072 O O . ASN A 1 901 ? -33.791 3.614 41.603 1.00 85.62 901 ASN A O 1
ATOM 7076 N N . GLN A 1 902 ? -32.121 4.989 40.991 1.00 88.38 902 GLN A N 1
ATOM 7077 C CA . GLN A 1 902 ? -31.286 4.023 40.277 1.00 88.38 902 GLN A CA 1
ATOM 7078 C C . GLN A 1 902 ? -29.825 4.089 40.745 1.00 88.38 902 GLN A C 1
ATOM 7080 O O . GLN A 1 902 ? -29.326 5.134 41.176 1.00 88.38 902 GLN A O 1
ATOM 7085 N N . SER A 1 903 ? -29.138 2.950 40.647 1.00 91.25 903 SER A N 1
ATOM 7086 C CA . SER A 1 903 ? -27.722 2.800 40.998 1.00 91.25 903 SER A CA 1
ATOM 7087 C C . SER A 1 903 ? -26.824 3.064 39.792 1.00 91.25 903 SER A C 1
ATOM 7089 O O . SER A 1 903 ? -27.031 2.504 38.713 1.00 91.25 903 SER A O 1
ATOM 7091 N N . ASP A 1 904 ? -25.810 3.915 39.961 1.00 92.69 904 ASP A N 1
ATOM 7092 C CA . ASP A 1 904 ? -24.948 4.360 38.858 1.00 92.69 904 ASP A CA 1
ATOM 7093 C C . ASP A 1 904 ? -24.037 3.256 38.304 1.00 92.69 904 ASP A C 1
ATOM 7095 O O . ASP A 1 904 ? -23.608 3.314 37.150 1.00 92.69 904 ASP A O 1
ATOM 7099 N N . TRP A 1 905 ? -23.787 2.216 39.103 1.00 93.00 905 TRP A N 1
ATOM 7100 C CA . TRP A 1 905 ? -22.990 1.053 38.718 1.00 93.00 905 TRP A CA 1
ATOM 7101 C C . TRP A 1 905 ? -23.504 0.410 37.421 1.00 93.00 905 TRP A C 1
ATOM 7103 O O . TRP A 1 905 ? -22.731 0.206 36.485 1.00 93.00 905 TRP A O 1
ATOM 7113 N N . PHE A 1 906 ? -24.819 0.185 37.319 1.00 90.19 906 PHE A N 1
ATOM 7114 C CA . PHE A 1 906 ? -25.463 -0.445 36.157 1.00 90.19 906 PHE A CA 1
ATOM 7115 C C . PHE A 1 906 ? -25.429 0.393 34.871 1.00 90.19 906 PHE A C 1
ATOM 7117 O O . PHE A 1 906 ? -25.824 -0.098 33.814 1.00 90.19 906 PHE A O 1
ATOM 7124 N N . GLN A 1 907 ? -24.981 1.649 34.943 1.00 89.88 907 GLN A N 1
ATOM 7125 C CA . GLN A 1 907 ? -24.866 2.530 33.779 1.00 89.88 907 GLN A CA 1
ATOM 7126 C C . GLN A 1 907 ? -23.392 2.781 33.456 1.00 89.88 907 GLN A C 1
ATOM 7128 O O . GLN A 1 907 ? -22.955 2.582 32.324 1.00 89.88 907 GLN A O 1
ATOM 7133 N N . ARG A 1 908 ? -22.604 3.200 34.454 1.00 91.38 908 ARG A N 1
ATOM 7134 C CA . ARG A 1 908 ? -21.258 3.745 34.241 1.00 91.38 908 ARG A CA 1
ATOM 7135 C C . ARG A 1 908 ? -20.123 2.746 34.467 1.00 91.38 908 ARG A C 1
ATOM 7137 O O . ARG A 1 908 ? -19.076 2.932 33.853 1.00 91.38 908 ARG A O 1
ATOM 7144 N N . ALA A 1 909 ? -20.298 1.667 35.237 1.00 93.44 909 ALA A N 1
ATOM 7145 C CA . ALA A 1 909 ? -19.212 0.703 35.477 1.00 93.44 909 ALA A CA 1
ATOM 7146 C C . ALA A 1 909 ? -18.785 -0.054 34.199 1.00 93.44 909 ALA A C 1
ATOM 7148 O O . ALA A 1 909 ? -17.601 -0.323 34.010 1.00 93.44 909 ALA A O 1
ATOM 7149 N N . ALA A 1 910 ? -19.719 -0.319 33.276 1.00 93.81 910 ALA A N 1
ATOM 7150 C CA . ALA A 1 910 ? -19.432 -0.939 31.976 1.00 93.81 910 ALA A CA 1
ATOM 7151 C C . ALA A 1 910 ? -18.601 -0.035 31.040 1.00 93.81 910 ALA A C 1
ATOM 7153 O O . ALA A 1 910 ? -17.729 -0.520 30.321 1.00 93.81 910 ALA A O 1
ATOM 7154 N N . ALA A 1 911 ? -18.842 1.281 31.077 1.00 93.94 911 ALA A N 1
ATOM 7155 C CA . ALA A 1 911 ? -18.078 2.277 30.324 1.00 93.94 911 ALA A CA 1
ATOM 7156 C C . ALA A 1 911 ? -16.762 2.677 31.018 1.00 93.94 911 ALA A C 1
ATOM 7158 O O . ALA A 1 911 ? -15.825 3.121 30.357 1.00 93.94 911 ALA A O 1
ATOM 7159 N N . ARG A 1 912 ? -16.692 2.540 32.350 1.00 93.19 912 ARG A N 1
ATOM 7160 C CA . ARG A 1 912 ? -15.556 2.914 33.208 1.00 93.19 912 ARG A CA 1
ATOM 7161 C C . ARG A 1 912 ? -15.108 1.758 34.119 1.00 93.19 912 ARG A C 1
ATOM 7163 O O . ARG A 1 912 ? -15.123 1.892 35.349 1.00 93.19 912 ARG A O 1
ATOM 7170 N N . PRO A 1 913 ? -14.666 0.621 33.545 1.00 95.75 913 PRO A N 1
ATOM 7171 C CA . PRO A 1 913 ? -14.154 -0.507 34.322 1.00 95.75 913 PRO A CA 1
ATOM 7172 C C . PRO A 1 913 ? -12.877 -0.147 35.097 1.00 95.75 913 PRO A C 1
ATOM 7174 O O . PRO A 1 913 ? -12.542 -0.811 36.072 1.00 95.75 913 PRO A O 1
ATOM 7177 N N . ASP A 1 914 ? -12.165 0.904 34.683 1.00 93.31 914 ASP A N 1
ATOM 7178 C CA . ASP A 1 914 ? -10.997 1.481 35.351 1.00 93.31 914 ASP A CA 1
ATOM 7179 C C . ASP A 1 914 ? -11.335 2.092 36.719 1.00 93.31 91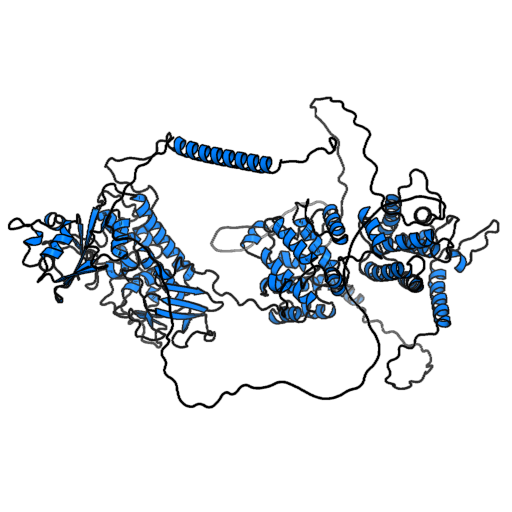4 ASP A C 1
ATOM 7181 O O . ASP A 1 914 ? -10.531 1.988 37.644 1.00 93.31 914 ASP A O 1
ATOM 7185 N N . LEU A 1 915 ? -12.537 2.655 36.877 1.00 92.00 915 LEU A N 1
ATOM 7186 C CA . LEU A 1 915 ? -13.061 3.065 38.183 1.00 92.00 915 LEU A CA 1
ATOM 7187 C C . LEU A 1 915 ? -13.561 1.858 38.986 1.00 92.00 915 LEU A C 1
ATOM 7189 O O . LEU A 1 915 ? -13.267 1.751 40.173 1.00 92.00 915 LEU A O 1
ATOM 7193 N N . ALA A 1 916 ? -14.278 0.927 38.345 1.00 94.75 916 ALA A N 1
ATOM 7194 C CA . ALA A 1 916 ? -14.832 -0.247 39.026 1.00 94.75 916 ALA A CA 1
ATOM 7195 C C . ALA A 1 916 ? -13.726 -1.145 39.615 1.00 94.75 916 ALA A C 1
ATOM 7197 O O . ALA A 1 916 ? -13.860 -1.668 40.719 1.00 94.75 916 ALA A O 1
ATOM 7198 N N . LEU A 1 917 ? -12.594 -1.261 38.913 1.00 95.19 917 LEU A N 1
ATOM 7199 C CA . LEU A 1 917 ? -11.385 -1.926 39.394 1.00 95.19 917 LEU A CA 1
ATOM 7200 C C . LEU A 1 917 ? -10.822 -1.248 40.653 1.00 95.19 917 LEU A C 1
ATOM 7202 O O . LEU A 1 917 ? -10.486 -1.933 41.618 1.00 95.19 917 LEU A O 1
ATOM 7206 N N . LEU A 1 918 ? -10.731 0.086 40.657 1.00 91.94 918 LEU A N 1
ATOM 7207 C CA . LEU A 1 918 ? -10.223 0.851 41.799 1.00 91.94 918 LEU A CA 1
ATOM 7208 C C . LEU A 1 918 ? -11.112 0.719 43.042 1.00 91.94 918 LEU A C 1
ATOM 7210 O O . LEU A 1 918 ? -10.577 0.637 44.145 1.00 91.94 918 LEU A O 1
ATOM 7214 N N . ASP A 1 919 ? -12.433 0.635 42.876 1.00 93.19 919 ASP A N 1
ATOM 7215 C CA . ASP A 1 919 ? -13.377 0.371 43.968 1.00 93.19 919 ASP A CA 1
ATOM 7216 C C . ASP A 1 919 ? -13.085 -0.961 44.673 1.00 93.19 919 ASP A C 1
ATOM 7218 O O . ASP A 1 919 ? -12.931 -0.990 45.897 1.00 93.19 919 ASP A O 1
ATOM 7222 N N . LEU A 1 920 ? -12.935 -2.053 43.913 1.00 94.69 920 LEU A N 1
ATOM 7223 C CA . LEU A 1 920 ? -12.601 -3.363 44.483 1.00 94.69 920 LEU A CA 1
ATOM 7224 C C . LEU A 1 920 ? -11.196 -3.377 45.099 1.00 94.69 920 LEU A C 1
ATOM 7226 O O . LEU A 1 920 ? -11.017 -3.917 46.189 1.00 94.69 920 LEU A O 1
ATOM 7230 N N . ILE A 1 921 ? -10.204 -2.758 44.446 1.00 92.44 921 ILE A N 1
ATOM 7231 C CA . ILE A 1 921 ? -8.846 -2.639 45.000 1.00 92.44 921 ILE A CA 1
ATOM 7232 C C . ILE A 1 921 ? -8.884 -1.898 46.341 1.00 92.44 921 ILE A C 1
ATOM 7234 O O . ILE A 1 921 ? -8.233 -2.329 47.293 1.00 92.44 921 ILE A O 1
ATOM 7238 N N . LYS A 1 922 ? -9.665 -0.816 46.446 1.00 90.25 922 LYS A N 1
ATOM 7239 C CA . LYS A 1 922 ? -9.776 -0.021 47.674 1.00 90.25 922 LYS A CA 1
ATOM 7240 C C . LYS A 1 922 ? -10.538 -0.746 48.784 1.00 90.25 922 LYS A C 1
ATOM 7242 O O . LYS A 1 922 ? -10.192 -0.569 49.949 1.00 90.25 922 LYS A O 1
ATOM 7247 N N . LEU A 1 923 ? -11.515 -1.585 48.432 1.00 92.56 923 LEU A N 1
ATOM 7248 C CA . LEU A 1 923 ? -12.202 -2.481 49.365 1.00 92.56 923 LEU A CA 1
ATOM 7249 C C . LEU A 1 923 ? -11.260 -3.569 49.909 1.00 92.56 923 LEU A C 1
ATOM 7251 O O . LEU A 1 923 ? -11.143 -3.747 51.120 1.00 92.56 923 LEU A O 1
ATOM 7255 N N . PHE A 1 924 ? -10.571 -4.294 49.025 1.00 92.00 924 PHE A N 1
ATOM 7256 C CA . PHE A 1 924 ? -9.706 -5.417 49.403 1.00 92.00 924 PHE A CA 1
ATOM 7257 C C . PHE A 1 924 ? -8.415 -4.967 50.100 1.00 92.00 924 PHE A C 1
ATOM 7259 O O . PHE A 1 924 ? -7.884 -5.697 50.947 1.00 92.00 924 PHE A O 1
ATOM 7266 N N . TYR A 1 925 ? -7.927 -3.771 49.755 1.00 90.12 925 TYR A N 1
ATOM 7267 C CA . TYR A 1 925 ? -6.681 -3.183 50.238 1.00 90.12 925 TYR A CA 1
ATOM 7268 C C . TYR A 1 925 ? -6.870 -1.686 50.580 1.00 90.12 925 TYR A C 1
ATOM 7270 O O . TYR A 1 925 ? -6.457 -0.814 49.809 1.00 90.12 925 TYR A O 1
ATOM 7278 N N . PRO A 1 926 ? -7.452 -1.351 51.752 1.00 87.75 926 PRO A N 1
ATOM 7279 C CA . PRO A 1 926 ? -7.707 0.037 52.156 1.00 87.75 926 PRO A CA 1
ATOM 7280 C C . PRO A 1 926 ? -6.464 0.940 52.166 1.00 87.75 926 PRO A C 1
ATOM 7282 O O . PRO A 1 926 ? -6.568 2.123 51.841 1.00 87.75 926 PRO A O 1
ATOM 7285 N N . ASP A 1 927 ? -5.279 0.388 52.438 1.00 83.75 927 ASP A N 1
ATOM 7286 C CA . ASP A 1 927 ? -3.994 1.106 52.413 1.00 83.75 927 ASP A CA 1
ATOM 7287 C C . ASP A 1 927 ? -3.426 1.330 50.994 1.00 83.75 927 ASP A C 1
ATOM 7289 O O . ASP A 1 927 ? -2.332 1.875 50.831 1.00 83.75 927 ASP A O 1
ATOM 7293 N N . PHE A 1 928 ? -4.137 0.923 49.934 1.00 82.75 928 PHE A N 1
ATOM 7294 C CA . PHE A 1 928 ? -3.722 1.212 48.562 1.00 82.75 928 PHE A CA 1
ATOM 7295 C C . PHE A 1 928 ? -3.889 2.710 48.262 1.00 82.75 928 PHE A C 1
ATOM 7297 O O . PHE A 1 928 ? -5.001 3.256 48.249 1.00 82.75 928 PHE A O 1
ATOM 7304 N N . ALA A 1 929 ? -2.765 3.389 48.034 1.00 76.81 929 ALA A N 1
ATOM 7305 C CA . ALA A 1 929 ? -2.719 4.804 47.688 1.00 76.81 929 ALA A CA 1
ATOM 7306 C C . ALA A 1 929 ? -3.085 5.010 46.210 1.00 76.81 929 ALA A C 1
ATOM 7308 O O . ALA A 1 929 ? -2.303 4.675 45.320 1.00 76.81 929 ALA A O 1
ATOM 7309 N N . ILE A 1 930 ? -4.260 5.577 45.937 1.00 71.31 930 ILE A N 1
ATOM 7310 C CA . ILE A 1 930 ? -4.711 5.906 44.578 1.00 71.31 930 ILE A CA 1
ATOM 7311 C C . ILE A 1 930 ? -4.211 7.313 44.237 1.00 71.31 930 ILE A C 1
ATOM 7313 O O . ILE A 1 930 ? -4.509 8.264 44.955 1.00 71.31 930 ILE A O 1
ATOM 7317 N N . THR A 1 931 ? -3.468 7.460 43.139 1.00 61.66 931 THR A N 1
ATOM 7318 C CA . THR A 1 931 ? -2.929 8.748 42.660 1.00 61.66 931 THR A CA 1
ATOM 7319 C C . THR A 1 931 ? -3.963 9.555 41.852 1.00 61.66 931 THR A C 1
ATOM 7321 O O . THR A 1 931 ? -3.662 10.112 40.799 1.00 61.66 931 THR A O 1
ATOM 7324 N N . ALA A 1 932 ? -5.201 9.629 42.357 1.00 56.88 932 ALA A N 1
ATOM 7325 C CA . ALA A 1 932 ? -6.267 10.440 41.770 1.00 56.88 932 ALA A CA 1
ATOM 7326 C C . ALA A 1 932 ? -5.895 11.930 41.841 1.00 56.88 932 ALA A C 1
ATOM 7328 O O . ALA A 1 932 ? -5.523 12.432 42.900 1.00 56.88 932 ALA A O 1
ATOM 7329 N N . SER A 1 933 ? -6.000 12.658 40.726 1.00 48.75 933 SER A N 1
ATOM 7330 C CA . SER A 1 933 ? -5.512 14.044 40.641 1.00 48.75 933 SER A CA 1
ATOM 7331 C C . SER A 1 933 ? -6.535 15.095 41.099 1.00 48.75 933 SER A C 1
ATOM 7333 O O . SER A 1 933 ? -6.469 16.246 40.667 1.00 48.75 933 SER A O 1
ATOM 7335 N N . SER A 1 934 ? -7.522 14.700 41.907 1.00 55.62 934 SER A N 1
ATOM 7336 C CA . SER A 1 934 ? -8.610 15.566 42.369 1.00 55.62 934 SER A CA 1
ATOM 7337 C C . SER A 1 934 ? -9.227 15.052 43.670 1.00 55.62 934 SER A C 1
ATOM 7339 O O . SER A 1 934 ? -9.753 13.939 43.689 1.00 55.62 934 SER A O 1
ATOM 7341 N N . ASP A 1 935 ? -9.299 15.899 44.698 1.00 58.28 935 ASP A N 1
ATOM 7342 C CA . ASP A 1 935 ? -9.966 15.604 45.983 1.00 58.28 935 ASP A CA 1
ATOM 7343 C C . ASP A 1 935 ? -11.500 15.413 45.865 1.00 58.28 935 ASP A C 1
ATOM 7345 O O . ASP A 1 935 ? -12.177 15.078 46.835 1.00 58.28 935 ASP A O 1
ATOM 7349 N N . ILE A 1 936 ? -12.049 15.631 44.664 1.00 62.81 936 ILE A N 1
ATOM 7350 C CA . ILE A 1 936 ? -13.479 15.614 44.316 1.00 62.81 936 ILE A CA 1
ATOM 7351 C C . ILE A 1 936 ? -14.081 14.199 44.390 1.00 62.81 936 ILE A C 1
ATOM 7353 O O . ILE A 1 936 ? -15.263 14.056 44.701 1.00 62.81 936 ILE A O 1
ATOM 7357 N N . ILE A 1 937 ? -13.296 13.148 44.114 1.00 68.81 937 ILE A N 1
ATOM 7358 C CA . ILE A 1 937 ? -13.773 11.756 44.150 1.00 68.81 937 ILE A CA 1
ATOM 7359 C C . ILE A 1 937 ? -12.997 10.950 45.185 1.00 68.81 937 ILE A C 1
ATOM 7361 O O . ILE A 1 937 ? -11.812 10.663 45.034 1.00 68.81 937 ILE A O 1
ATOM 7365 N N . GLN A 1 938 ? -13.719 10.536 46.222 1.00 76.19 938 GLN A N 1
ATOM 7366 C CA . GLN A 1 938 ? -13.240 9.617 47.246 1.00 76.19 938 GLN A CA 1
ATOM 7367 C C . GLN A 1 938 ? -13.651 8.191 46.878 1.00 76.19 938 GLN A C 1
ATOM 7369 O O . GLN A 1 938 ? -14.847 7.901 46.806 1.00 76.19 938 GLN A O 1
ATOM 7374 N N . PHE A 1 939 ? -12.659 7.323 46.667 1.00 82.81 939 PHE A N 1
ATOM 7375 C CA . PHE A 1 939 ? -12.847 5.883 46.479 1.00 82.81 939 PHE A CA 1
ATOM 7376 C C . PHE A 1 939 ? -13.122 5.178 47.821 1.00 82.81 939 PHE A C 1
ATOM 7378 O O . PHE A 1 939 ? -12.438 5.492 48.802 1.00 82.81 939 PHE A O 1
ATOM 7385 N N . PRO A 1 940 ? -14.026 4.182 47.870 1.00 87.50 940 PRO A N 1
ATOM 7386 C CA . PRO A 1 940 ? -14.846 3.674 46.761 1.00 87.50 940 PRO A CA 1
ATOM 7387 C C . PRO A 1 940 ? -15.932 4.656 46.285 1.00 87.50 940 PRO A C 1
ATOM 7389 O O . PRO A 1 940 ? -16.454 5.453 47.062 1.00 87.50 940 PRO A O 1
ATOM 7392 N N . VAL A 1 941 ? -16.264 4.599 44.995 1.00 88.56 941 VAL A N 1
ATOM 7393 C CA . VAL A 1 941 ? -17.257 5.414 44.277 1.00 88.56 941 VAL A CA 1
ATOM 7394 C C . VAL A 1 941 ? -18.664 4.833 44.430 1.00 88.56 941 VAL A C 1
ATOM 7396 O O . VAL A 1 941 ? -19.591 5.562 44.783 1.00 88.56 941 VAL A O 1
ATOM 7399 N N . TRP A 1 942 ? -18.825 3.531 44.209 1.00 93.06 942 TRP A N 1
ATOM 7400 C CA . TRP A 1 942 ? -20.107 2.827 44.259 1.00 93.06 942 TRP A CA 1
ATOM 7401 C C . TRP A 1 942 ? -20.228 1.916 45.480 1.00 93.06 942 TRP A C 1
ATOM 7403 O O . TRP A 1 942 ? -21.326 1.760 46.002 1.00 93.06 942 TRP A O 1
ATOM 7413 N N . LEU A 1 943 ? -19.130 1.331 45.968 1.00 93.81 943 LEU A N 1
ATOM 7414 C CA . LEU A 1 943 ? -19.198 0.404 47.103 1.00 93.81 943 LEU A CA 1
ATOM 7415 C C . LEU A 1 943 ? -19.429 1.150 48.428 1.00 93.81 943 LEU A C 1
ATOM 7417 O O . LEU A 1 943 ? -18.629 1.992 48.828 1.00 93.81 943 LEU A O 1
ATOM 7421 N N . THR A 1 944 ? -20.509 0.817 49.135 1.00 91.88 944 THR A N 1
ATOM 7422 C CA . THR A 1 944 ? -20.870 1.377 50.453 1.00 91.88 944 THR A CA 1
ATOM 7423 C C . THR A 1 944 ? -21.264 0.257 51.428 1.00 91.88 944 THR A C 1
ATOM 7425 O O . THR A 1 944 ? -21.793 -0.757 50.967 1.00 91.88 944 THR A O 1
ATOM 7428 N N . PRO A 1 945 ? -21.009 0.359 52.749 1.00 92.31 945 PRO A N 1
ATOM 7429 C CA . PRO A 1 945 ? -21.407 -0.676 53.703 1.00 92.31 945 PRO A CA 1
ATOM 7430 C C . PRO A 1 945 ? -22.920 -0.937 53.699 1.00 92.31 945 PRO A C 1
ATOM 7432 O O . PRO A 1 945 ? -23.732 -0.009 53.757 1.00 92.31 945 PRO A O 1
ATOM 7435 N N . PHE A 1 946 ? -23.292 -2.214 53.669 1.00 90.19 946 PHE A N 1
ATOM 7436 C CA . PHE A 1 946 ? -24.675 -2.681 53.665 1.00 90.19 946 PHE A CA 1
ATOM 7437 C C . PHE A 1 946 ? -24.914 -3.506 54.929 1.00 90.19 946 PHE A C 1
ATOM 7439 O O . PHE A 1 946 ? -24.439 -4.633 55.052 1.00 90.19 946 PHE A O 1
ATOM 7446 N N . THR A 1 947 ? -25.570 -2.897 55.917 1.00 85.00 947 THR A N 1
ATOM 7447 C CA . THR A 1 947 ? -25.731 -3.443 57.274 1.00 85.00 947 THR A CA 1
ATOM 7448 C C . THR A 1 947 ? -27.112 -3.081 57.837 1.00 85.00 947 THR A C 1
ATOM 7450 O O . THR A 1 947 ? -27.932 -2.465 57.164 1.00 85.00 947 THR A O 1
ATOM 7453 N N . ASN A 1 948 ? -27.386 -3.435 59.098 1.00 73.94 948 ASN A N 1
ATOM 7454 C CA . ASN A 1 948 ? -28.616 -3.040 59.801 1.00 73.94 948 ASN A CA 1
ATOM 7455 C C . ASN A 1 948 ? -28.751 -1.523 60.073 1.00 73.94 948 ASN A C 1
ATOM 7457 O O . ASN A 1 948 ? -29.800 -1.093 60.562 1.00 73.94 948 ASN A O 1
ATOM 7461 N N . GLU A 1 949 ? -27.707 -0.734 59.810 1.00 71.38 949 GLU A N 1
ATOM 7462 C CA . GLU A 1 949 ? -27.707 0.728 59.917 1.00 71.38 949 GLU A CA 1
ATOM 7463 C C . GLU A 1 949 ? -28.117 1.372 58.580 1.00 71.38 949 GLU A C 1
ATOM 7465 O O . GLU A 1 949 ? -28.149 0.722 57.538 1.00 71.38 949 GLU A O 1
ATOM 7470 N N . THR A 1 950 ? -28.459 2.662 58.579 1.00 63.47 950 THR A N 1
ATOM 7471 C CA . THR A 1 950 ? -28.874 3.357 57.350 1.00 63.47 950 THR A CA 1
ATOM 7472 C C . THR A 1 950 ? -27.693 3.551 56.394 1.00 63.47 950 THR A C 1
ATOM 7474 O O . THR A 1 950 ? -26.916 4.492 56.565 1.00 63.47 950 THR A O 1
ATOM 7477 N N . THR A 1 951 ? -27.582 2.697 55.372 1.00 67.88 951 THR A N 1
ATOM 7478 C CA . THR A 1 951 ? -26.605 2.829 54.280 1.00 67.88 951 THR A CA 1
ATOM 7479 C C . THR A 1 951 ? -26.677 4.217 53.636 1.00 67.88 951 THR A C 1
ATOM 7481 O O . THR A 1 951 ? -27.685 4.608 53.044 1.00 67.88 951 THR A O 1
ATOM 7484 N N . THR A 1 952 ? -25.587 4.978 53.734 1.00 74.31 952 THR A N 1
ATOM 7485 C CA . THR A 1 952 ? -25.494 6.341 53.205 1.00 74.31 952 THR A CA 1
ATOM 7486 C C . THR A 1 952 ? -25.127 6.327 51.721 1.00 74.31 952 THR A C 1
ATOM 7488 O O . THR A 1 952 ? -23.964 6.223 51.331 1.00 74.31 952 THR A O 1
ATOM 7491 N N . SER A 1 953 ? -26.150 6.447 50.875 1.00 83.19 953 SER A N 1
ATOM 7492 C CA . SER A 1 953 ? -25.999 6.611 49.424 1.00 83.19 953 SER A CA 1
ATOM 7493 C C . SER A 1 953 ? -25.708 8.078 49.083 1.00 83.19 953 SER A C 1
ATOM 7495 O O . SER A 1 953 ? -26.380 8.975 49.596 1.00 83.19 953 SER A O 1
ATOM 7497 N N . ARG A 1 954 ? -24.729 8.354 48.211 1.00 89.06 954 ARG A N 1
ATOM 7498 C CA . ARG A 1 954 ? -24.437 9.723 47.741 1.00 89.06 954 ARG A CA 1
ATOM 7499 C C . ARG A 1 954 ? -25.294 10.066 46.523 1.00 89.06 954 ARG A C 1
ATOM 7501 O O . ARG A 1 954 ? -25.384 9.270 45.593 1.00 89.06 954 ARG A O 1
ATOM 7508 N N . ALA A 1 955 ? -25.873 11.265 46.499 1.00 86.44 955 ALA A N 1
ATOM 7509 C CA . ALA A 1 955 ? -26.521 11.794 45.301 1.00 86.44 955 ALA A CA 1
ATOM 7510 C C . ALA A 1 955 ? -25.471 12.192 44.248 1.00 86.44 955 ALA A C 1
ATOM 7512 O O . ALA A 1 955 ? -24.434 12.769 44.584 1.00 86.44 955 ALA A O 1
ATOM 7513 N N . ILE A 1 956 ? -25.739 11.906 42.974 1.00 87.19 956 ILE A N 1
ATOM 7514 C CA . ILE A 1 956 ? -24.831 12.251 41.872 1.00 87.19 956 ILE A CA 1
ATOM 7515 C C . ILE A 1 956 ? -24.849 13.758 41.601 1.00 87.19 956 ILE A C 1
ATOM 7517 O O . ILE A 1 956 ? -25.891 14.348 41.323 1.00 87.19 956 ILE A O 1
ATOM 7521 N N . THR A 1 957 ? -23.666 14.373 41.611 1.00 85.00 957 THR A N 1
ATOM 7522 C CA . THR A 1 957 ? -23.438 15.738 41.117 1.00 85.00 957 THR A CA 1
ATOM 7523 C C . THR A 1 957 ? -22.653 15.697 39.808 1.00 85.00 957 THR A C 1
ATOM 7525 O O . THR A 1 957 ? -21.932 14.735 39.543 1.00 85.00 957 THR A O 1
ATOM 7528 N N . SER A 1 958 ? -22.734 16.759 38.998 1.00 80.62 958 SER A N 1
ATOM 7529 C CA . SER A 1 958 ? -21.907 16.912 37.785 1.00 80.62 958 SER A CA 1
ATOM 7530 C C . SER A 1 958 ? -20.411 16.715 38.078 1.00 80.62 958 SER A C 1
ATOM 7532 O O . SER A 1 958 ? -19.709 16.051 37.320 1.00 80.62 958 SER A O 1
ATOM 7534 N N . GLU A 1 959 ? -19.930 17.215 39.218 1.00 76.88 959 GLU A N 1
ATOM 7535 C CA . GLU A 1 959 ? -18.527 17.134 39.645 1.00 76.88 959 GLU A CA 1
ATOM 7536 C C . GLU A 1 959 ? -18.093 15.690 39.952 1.00 76.88 959 GLU A C 1
ATOM 7538 O O . GLU A 1 959 ? -17.100 15.221 39.396 1.00 76.88 959 GLU A O 1
ATOM 7543 N N . ILE A 1 960 ? -18.878 14.951 40.747 1.00 78.81 960 ILE A N 1
ATOM 7544 C CA . ILE A 1 960 ? -18.641 13.523 41.052 1.00 78.81 960 ILE A CA 1
ATOM 7545 C C . ILE A 1 960 ? -18.822 12.652 39.793 1.00 78.81 960 ILE A C 1
ATOM 7547 O O . ILE A 1 960 ? -18.199 11.596 39.644 1.00 78.81 960 ILE A O 1
ATOM 7551 N N . TYR A 1 961 ? -19.652 13.090 38.846 1.00 79.75 961 TYR A N 1
ATOM 7552 C CA . TYR A 1 961 ? -19.829 12.395 37.576 1.00 79.75 961 TYR A CA 1
ATOM 7553 C C . TYR A 1 961 ? -18.618 12.557 36.637 1.00 79.75 961 TYR A C 1
ATOM 7555 O O . TYR A 1 961 ? -18.260 11.618 35.923 1.00 79.75 961 TYR A O 1
ATOM 7563 N N . GLY A 1 962 ? -17.921 13.697 36.706 1.00 73.88 962 GLY A N 1
ATOM 7564 C CA . GLY A 1 962 ? -16.741 14.024 35.889 1.00 73.88 962 GLY A CA 1
ATOM 7565 C C . GLY A 1 962 ? -16.901 15.246 34.983 1.00 73.88 962 GLY A C 1
ATOM 7566 O O . GLY A 1 962 ? -16.023 15.515 34.167 1.00 73.88 962 GLY A O 1
ATOM 7567 N N . GLY A 1 963 ? -17.993 15.995 35.130 1.00 74.69 963 GLY A N 1
ATOM 7568 C CA . GLY A 1 963 ? -18.316 17.190 34.361 1.00 74.69 963 GLY A CA 1
ATOM 7569 C C . GLY A 1 963 ? -19.059 16.892 33.057 1.00 74.69 963 GLY A C 1
ATOM 7570 O O . GLY A 1 963 ? -18.727 15.972 32.310 1.00 74.69 963 GLY A O 1
ATOM 7571 N N . CYS A 1 964 ? -20.058 17.719 32.757 1.00 74.69 964 CYS A N 1
ATOM 7572 C CA . CYS A 1 964 ? -20.847 17.616 31.532 1.00 74.69 964 CYS A CA 1
ATOM 7573 C C . CYS A 1 964 ? -20.222 18.432 30.388 1.00 74.69 964 CYS A C 1
ATOM 7575 O O . CYS A 1 964 ? -19.866 19.596 30.569 1.00 74.69 964 CYS A O 1
ATOM 7577 N N . GLY A 1 965 ? -20.112 17.829 29.200 1.00 61.88 965 GLY A N 1
ATOM 7578 C CA . GLY A 1 965 ? -19.651 18.475 27.961 1.00 61.88 965 GLY A CA 1
ATOM 7579 C C . GLY A 1 965 ? -18.231 18.105 27.511 1.00 61.88 965 GLY A C 1
ATOM 7580 O O . GLY A 1 965 ? -18.019 17.921 26.318 1.00 61.88 965 GLY A O 1
ATOM 7581 N N . ASN A 1 966 ? -17.280 17.932 28.437 1.00 63.88 966 ASN A N 1
ATOM 7582 C CA . ASN A 1 966 ? -15.869 17.610 28.139 1.00 63.88 966 ASN A CA 1
ATOM 7583 C C . ASN A 1 966 ? -15.385 16.309 28.814 1.00 63.88 966 ASN A C 1
ATOM 7585 O O . ASN A 1 966 ? -14.207 16.156 29.126 1.00 63.88 966 ASN A O 1
ATOM 7589 N N . MET A 1 967 ? -16.286 15.342 29.010 1.00 70.44 967 MET A N 1
ATOM 7590 C CA . MET A 1 967 ? -16.025 14.116 29.779 1.00 70.44 967 MET A CA 1
ATOM 7591 C C . MET A 1 967 ? -14.768 13.350 29.322 1.00 70.44 967 MET A C 1
ATOM 7593 O O . MET A 1 967 ? -14.002 12.872 30.155 1.00 70.44 967 MET A O 1
ATOM 7597 N N . ALA A 1 968 ? -14.502 13.315 28.011 1.00 65.81 968 ALA A N 1
ATOM 7598 C CA . ALA A 1 968 ? -13.315 12.694 27.414 1.00 65.81 968 ALA A CA 1
ATOM 7599 C C . ALA A 1 968 ? -11.960 13.303 27.834 1.00 65.81 968 ALA A C 1
ATOM 7601 O O . ALA A 1 968 ? -10.930 12.693 27.567 1.00 65.81 968 ALA A O 1
ATOM 7602 N N . SER A 1 969 ? -11.923 14.491 28.451 1.00 66.81 969 SER A N 1
ATOM 7603 C CA . SER A 1 969 ? -10.693 15.094 28.991 1.00 66.81 969 SER A CA 1
ATOM 7604 C C . SER A 1 969 ? -10.688 15.212 30.516 1.00 66.81 969 SER A C 1
ATOM 7606 O O . SER A 1 969 ? -9.614 15.261 31.113 1.00 66.81 969 SER A O 1
ATOM 7608 N N . THR A 1 970 ? -11.858 15.217 31.160 1.00 67.75 970 THR A N 1
ATOM 7609 C CA . THR A 1 970 ? -12.000 15.402 32.613 1.00 67.75 970 THR A CA 1
ATOM 7610 C C . THR A 1 970 ? -12.196 14.096 33.382 1.00 67.75 970 THR A C 1
ATOM 7612 O O . THR A 1 970 ? -11.615 13.926 34.453 1.00 67.75 970 THR A O 1
ATOM 7615 N N . ALA A 1 971 ? -12.942 13.128 32.846 1.00 63.09 971 ALA A N 1
ATOM 7616 C CA . ALA A 1 971 ? -13.262 11.887 33.558 1.00 63.09 971 ALA A CA 1
ATOM 7617 C C . ALA A 1 971 ? -12.043 10.955 33.744 1.00 63.09 971 ALA A C 1
ATOM 7619 O O . ALA A 1 971 ? -12.028 10.099 34.629 1.00 63.09 971 ALA A O 1
ATOM 7620 N N . PHE A 1 972 ? -10.973 11.155 32.972 1.00 74.00 972 PHE A N 1
ATOM 7621 C CA . PHE A 1 972 ? -9.711 10.431 33.146 1.00 74.00 972 PHE A CA 1
ATOM 7622 C C . PHE A 1 972 ? -8.852 10.921 34.319 1.00 74.00 972 PHE A C 1
ATOM 7624 O O . PHE A 1 972 ? -8.015 10.161 34.798 1.00 74.00 972 PHE A O 1
ATOM 7631 N N . ALA A 1 973 ? -9.078 12.134 34.838 1.00 71.88 973 ALA A N 1
ATOM 7632 C CA . ALA A 1 973 ? -8.412 12.620 36.055 1.00 71.88 973 ALA A CA 1
ATOM 7633 C C . ALA A 1 973 ? -8.771 11.769 37.293 1.00 71.88 973 ALA A C 1
ATOM 7635 O O . ALA A 1 973 ? -7.965 11.593 38.206 1.00 71.88 973 ALA A O 1
ATOM 7636 N N . GLN A 1 974 ? -9.976 11.187 37.275 1.00 74.06 974 GLN A N 1
ATOM 7637 C CA . GLN A 1 974 ? -10.545 10.338 38.326 1.00 74.06 974 GLN A CA 1
ATOM 7638 C C . GLN A 1 974 ? -9.783 9.011 38.499 1.00 74.06 974 GLN A C 1
ATOM 7640 O O . GLN A 1 974 ? -9.781 8.434 39.580 1.00 74.06 974 GLN A O 1
ATOM 7645 N N . SER A 1 975 ? -9.153 8.520 37.429 1.00 81.88 975 SER A N 1
ATOM 7646 C CA . SER A 1 975 ? -8.555 7.181 37.328 1.00 81.88 975 SER A CA 1
ATOM 7647 C C . SER A 1 975 ? -7.103 7.207 36.839 1.00 81.88 975 SER A C 1
ATOM 7649 O O . SER A 1 975 ? -6.570 6.159 36.469 1.00 81.88 975 SER A O 1
ATOM 7651 N N . ALA A 1 976 ? -6.485 8.389 36.765 1.00 82.44 976 ALA A N 1
ATOM 7652 C CA . ALA A 1 976 ? -5.138 8.571 36.239 1.00 82.44 976 ALA A CA 1
ATOM 7653 C C . ALA A 1 976 ? -4.133 7.665 36.970 1.00 82.44 976 ALA A C 1
ATOM 7655 O O . ALA A 1 976 ? -4.180 7.520 38.192 1.00 82.44 976 ALA A O 1
ATOM 7656 N N . CYS A 1 977 ? -3.229 7.039 36.215 1.00 82.56 977 CYS A N 1
ATOM 7657 C CA . CYS A 1 977 ? -2.285 6.072 36.759 1.00 82.56 977 CYS A CA 1
ATOM 7658 C C . CYS A 1 977 ? -0.857 6.319 36.272 1.00 82.56 977 CYS A C 1
ATOM 7660 O O . CYS A 1 977 ? -0.599 6.402 35.072 1.00 82.56 977 CYS A O 1
ATOM 7662 N N . THR A 1 978 ? 0.086 6.343 37.215 1.00 77.38 978 THR A N 1
ATOM 7663 C CA . THR A 1 978 ? 1.525 6.317 36.930 1.00 77.38 978 THR A CA 1
ATOM 7664 C C . THR A 1 978 ? 2.098 4.980 37.392 1.00 77.38 978 THR A C 1
ATOM 7666 O O . THR A 1 978 ? 1.903 4.576 38.542 1.00 77.38 978 THR A O 1
ATOM 7669 N N . ILE A 1 979 ? 2.828 4.288 36.513 1.00 69.12 979 ILE A N 1
ATOM 7670 C CA . ILE A 1 979 ? 3.463 3.003 36.840 1.00 69.12 979 ILE A CA 1
ATOM 7671 C C . ILE A 1 979 ? 4.480 3.212 37.971 1.00 69.12 979 ILE A C 1
ATOM 7673 O O . ILE A 1 979 ? 5.403 4.015 37.848 1.00 69.12 979 ILE A O 1
ATOM 7677 N N . GLY A 1 980 ? 4.303 2.491 39.080 1.00 60.12 980 GLY A N 1
ATOM 7678 C CA . GLY A 1 980 ? 5.135 2.606 40.282 1.00 60.12 980 GLY A CA 1
ATOM 7679 C C . GLY A 1 980 ? 4.837 3.814 41.183 1.00 60.12 980 GLY A C 1
ATOM 7680 O O . GLY A 1 980 ? 5.547 4.000 42.168 1.00 60.12 980 GLY A O 1
ATOM 7681 N N . GLY A 1 981 ? 3.808 4.618 40.881 1.00 51.00 981 GLY A N 1
ATOM 7682 C CA . GLY A 1 981 ? 3.378 5.752 41.717 1.00 51.00 981 GLY A CA 1
ATOM 7683 C C . GLY A 1 981 ? 2.544 5.365 42.948 1.00 51.00 981 GLY A C 1
ATOM 7684 O O . GLY A 1 981 ? 2.372 6.180 43.850 1.00 51.00 981 GLY A O 1
ATOM 7685 N N . SER A 1 982 ? 2.053 4.125 42.995 1.00 53.03 982 SER A N 1
ATOM 7686 C CA . SER A 1 982 ? 1.178 3.590 44.042 1.00 53.03 982 SER A CA 1
ATOM 7687 C C . SER A 1 982 ? 1.771 2.303 44.616 1.00 53.03 982 SER A C 1
ATOM 7689 O O . SER A 1 982 ? 2.049 1.368 43.869 1.00 53.03 982 SER A O 1
ATOM 7691 N N . SER A 1 983 ? 1.964 2.240 45.936 1.00 51.06 983 SER A N 1
ATOM 7692 C CA . SER A 1 983 ? 2.486 1.055 46.633 1.00 51.06 983 SER A CA 1
ATOM 7693 C C . SER A 1 983 ? 1.908 0.932 48.040 1.00 51.06 983 SER A C 1
ATOM 7695 O O . SER A 1 983 ? 1.882 1.923 48.768 1.00 51.06 983 SER A O 1
ATOM 7697 N N . LEU A 1 984 ? 1.523 -0.281 48.442 1.00 47.25 984 LEU A N 1
ATOM 7698 C CA . LEU A 1 984 ? 0.986 -0.575 49.775 1.00 47.25 984 LEU A CA 1
ATOM 7699 C C . LEU A 1 984 ? 1.992 -0.225 50.885 1.00 47.25 984 LEU A C 1
ATOM 7701 O O . LEU A 1 984 ? 3.118 -0.728 50.911 1.00 47.25 984 LEU A O 1
ATOM 7705 N N . SER A 1 985 ? 1.579 0.637 51.815 1.00 40.88 985 SER A N 1
ATOM 7706 C CA . SER A 1 985 ? 2.432 1.179 52.876 1.00 40.88 985 SER A CA 1
ATOM 7707 C C . SER A 1 985 ? 2.477 0.287 54.120 1.00 40.88 985 SER A C 1
ATOM 7709 O O . SER A 1 985 ? 1.933 0.635 55.163 1.00 40.88 985 SER A O 1
ATOM 7711 N N . GLY A 1 986 ? 3.190 -0.837 54.028 1.00 36.81 986 GLY A N 1
ATOM 7712 C CA . GLY A 1 986 ? 3.537 -1.669 55.187 1.00 36.81 986 GLY A CA 1
ATOM 7713 C C . GLY A 1 986 ? 3.002 -3.095 55.105 1.00 36.81 986 GLY A C 1
ATOM 7714 O O . GLY A 1 986 ? 1.814 -3.349 55.246 1.00 36.81 986 GLY A O 1
ATOM 7715 N N . GLY A 1 987 ? 3.914 -4.044 54.913 1.00 32.72 987 GLY A N 1
ATOM 7716 C CA . GLY A 1 987 ? 3.608 -5.468 54.816 1.00 32.72 987 GLY A CA 1
ATOM 7717 C C . GLY A 1 987 ? 4.748 -6.173 54.097 1.00 32.72 987 GLY A C 1
ATOM 7718 O O . GLY A 1 987 ? 5.005 -5.908 52.925 1.00 32.72 987 GLY A O 1
ATOM 7719 N N . GLN A 1 988 ? 5.496 -7.020 54.803 1.00 38.53 988 GLN A N 1
ATOM 7720 C CA . GLN A 1 988 ? 6.594 -7.751 54.178 1.00 38.53 988 GLN A CA 1
ATOM 7721 C C . GLN A 1 988 ? 6.036 -8.804 53.221 1.00 38.53 988 GLN A C 1
ATOM 7723 O O . GLN A 1 988 ? 5.311 -9.687 53.654 1.00 38.53 988 GLN A O 1
ATOM 7728 N N . TYR A 1 989 ? 6.448 -8.751 51.956 1.00 37.56 989 TYR A N 1
ATOM 7729 C CA . TYR A 1 989 ? 7.258 -9.812 51.350 1.00 37.56 989 TYR A CA 1
ATOM 7730 C C . TYR A 1 989 ? 7.976 -9.274 50.102 1.00 37.56 989 TYR A C 1
ATOM 7732 O O . TYR A 1 989 ? 7.725 -8.165 49.632 1.00 37.56 989 TYR A O 1
ATOM 7740 N N . THR A 1 990 ? 8.976 -10.014 49.634 1.00 34.59 990 THR A N 1
ATOM 7741 C CA . THR A 1 990 ? 9.910 -9.593 48.582 1.00 34.59 990 THR A CA 1
ATOM 7742 C C . THR A 1 990 ? 9.318 -9.839 47.178 1.00 34.59 990 THR A C 1
ATOM 7744 O O . THR A 1 990 ? 8.417 -10.650 47.014 1.00 34.59 990 THR A O 1
ATOM 7747 N N . LYS A 1 991 ? 9.766 -9.167 46.106 1.00 33.47 991 LYS A N 1
ATOM 7748 C CA . LYS A 1 991 ? 11.161 -8.782 45.846 1.00 33.47 991 LYS A CA 1
ATOM 7749 C C . LYS A 1 991 ? 11.302 -7.595 44.874 1.00 33.47 991 LYS A C 1
ATOM 7751 O O . LYS A 1 991 ? 11.118 -7.748 43.671 1.00 33.47 991 LYS A O 1
ATOM 7756 N N . LYS A 1 992 ? 11.779 -6.440 45.363 1.00 36.41 992 LYS A N 1
ATOM 7757 C CA . LYS A 1 992 ? 12.607 -5.560 44.515 1.00 36.41 992 LYS A CA 1
ATOM 7758 C C . LYS A 1 992 ? 13.904 -6.318 44.232 1.00 36.41 992 LYS A C 1
ATOM 7760 O O . LYS A 1 992 ? 14.569 -6.724 45.185 1.00 36.41 992 LYS A O 1
ATOM 7765 N N . LEU A 1 993 ? 14.264 -6.507 42.962 1.00 35.62 993 LEU A N 1
ATOM 7766 C CA . LEU A 1 993 ? 15.589 -7.030 42.627 1.00 35.62 993 LEU A CA 1
ATOM 7767 C C . LEU A 1 993 ? 16.642 -6.050 43.151 1.00 35.62 993 LEU A C 1
ATOM 7769 O O . LEU A 1 993 ? 16.586 -4.852 42.868 1.00 35.62 993 LEU A O 1
ATOM 7773 N N . SER A 1 994 ? 17.614 -6.573 43.894 1.00 41.88 994 SER A N 1
ATOM 7774 C CA . SER A 1 994 ? 18.847 -5.837 44.172 1.00 41.88 994 SER A CA 1
ATOM 7775 C C . SER A 1 994 ? 19.586 -5.567 42.855 1.00 41.88 994 SER A C 1
ATOM 7777 O O . SER A 1 994 ? 19.472 -6.344 41.904 1.00 41.88 994 SER A O 1
ATOM 7779 N N . THR A 1 995 ? 20.412 -4.522 42.798 1.00 39.84 995 THR A N 1
ATOM 7780 C CA . THR A 1 995 ? 21.319 -4.267 41.662 1.00 39.84 995 THR A CA 1
ATOM 7781 C C . THR A 1 995 ? 22.316 -5.409 41.412 1.00 39.84 995 THR A C 1
ATOM 7783 O O . THR A 1 995 ? 22.883 -5.493 40.327 1.00 39.84 995 THR A O 1
ATOM 7786 N N . GLY A 1 996 ? 22.496 -6.327 42.370 1.00 38.53 996 GLY A N 1
ATOM 7787 C CA . GLY A 1 996 ? 23.212 -7.592 42.161 1.00 38.53 996 GLY A CA 1
ATOM 7788 C C . GLY A 1 996 ? 22.411 -8.680 41.425 1.00 38.53 996 GLY A C 1
ATOM 7789 O O . GLY A 1 996 ? 23.002 -9.606 40.883 1.00 38.53 996 GLY A O 1
ATOM 7790 N N . GLU A 1 997 ? 21.080 -8.591 41.360 1.00 35.31 997 GLU A N 1
ATOM 7791 C CA . GLU A 1 997 ? 20.224 -9.611 40.727 1.00 35.31 997 GLU A CA 1
ATOM 7792 C C . GLU A 1 997 ? 19.861 -9.274 39.277 1.00 35.31 997 GLU A C 1
ATOM 7794 O O . GLU A 1 997 ? 19.682 -10.177 38.458 1.00 35.31 997 GLU A O 1
ATOM 7799 N N . THR A 1 998 ? 19.882 -7.992 38.904 1.00 38.81 998 THR A N 1
ATOM 7800 C CA . THR A 1 998 ? 19.927 -7.572 37.492 1.00 38.81 998 THR A CA 1
ATOM 7801 C C . THR A 1 998 ? 21.195 -8.069 36.777 1.00 38.81 998 THR A C 1
ATOM 7803 O O . THR A 1 998 ? 21.170 -8.287 35.561 1.00 38.81 998 THR A O 1
ATOM 7806 N N . ALA A 1 999 ? 22.276 -8.362 37.513 1.00 37.97 999 ALA A N 1
ATOM 7807 C CA . ALA A 1 999 ? 23.438 -9.086 36.988 1.00 37.97 999 ALA A CA 1
ATOM 7808 C C . ALA A 1 999 ? 23.149 -10.583 36.725 1.00 37.97 999 ALA A C 1
ATOM 7810 O O . ALA A 1 999 ? 23.711 -11.171 35.806 1.00 37.97 999 ALA A O 1
ATOM 7811 N N . GLY A 1 1000 ? 22.234 -11.207 37.476 1.00 35.47 1000 GLY A N 1
ATOM 7812 C CA . GLY A 1 1000 ? 21.867 -12.617 37.297 1.00 35.47 1000 GLY A CA 1
ATOM 7813 C C . GLY A 1 1000 ? 21.110 -12.882 35.992 1.00 35.47 1000 GLY A C 1
ATOM 7814 O O . GLY A 1 1000 ? 21.440 -13.811 35.258 1.00 35.47 1000 GLY A O 1
ATOM 7815 N N . ILE A 1 1001 ? 20.129 -12.035 35.660 1.00 38.72 1001 ILE A N 1
ATOM 7816 C CA . ILE A 1 1001 ? 19.314 -12.186 34.439 1.00 38.72 1001 ILE A CA 1
ATOM 7817 C C . ILE A 1 1001 ? 20.118 -11.820 33.178 1.00 38.72 1001 ILE A C 1
ATOM 7819 O O . ILE A 1 1001 ? 19.979 -12.474 32.141 1.00 38.72 1001 ILE A O 1
ATOM 7823 N N . SER A 1 1002 ? 21.017 -10.835 33.265 1.00 39.16 1002 SER A N 1
ATOM 7824 C CA . SER A 1 1002 ? 21.934 -10.498 32.166 1.00 39.16 1002 SER A CA 1
ATOM 7825 C C . SER A 1 1002 ? 22.985 -11.591 31.932 1.00 39.16 1002 SER A C 1
ATOM 7827 O O . SER A 1 1002 ? 23.180 -11.997 30.790 1.00 39.16 1002 SER A O 1
ATOM 7829 N N . VAL A 1 1003 ? 23.590 -12.170 32.978 1.00 41.47 1003 VAL A N 1
ATOM 7830 C CA . VAL A 1 1003 ? 24.480 -13.338 32.818 1.00 41.47 1003 VAL A CA 1
ATOM 7831 C C . VAL A 1 1003 ? 23.716 -14.563 32.302 1.00 41.47 1003 VAL A C 1
ATOM 7833 O O . VAL A 1 1003 ? 24.229 -15.262 31.433 1.00 41.47 1003 VAL A O 1
ATOM 7836 N N . GLY A 1 1004 ? 22.483 -14.807 32.757 1.00 32.69 1004 GLY A N 1
ATOM 7837 C CA . GLY A 1 1004 ? 21.644 -15.906 32.267 1.00 32.69 1004 GLY A CA 1
ATOM 7838 C C . GLY A 1 1004 ? 21.308 -15.795 30.776 1.00 32.69 1004 GLY A C 1
ATOM 7839 O O . GLY A 1 1004 ? 21.477 -16.760 30.032 1.00 32.69 1004 GLY A O 1
ATOM 7840 N N . THR A 1 1005 ? 20.902 -14.610 30.313 1.00 41.91 1005 THR A N 1
ATOM 7841 C CA . THR A 1 1005 ? 20.610 -14.357 28.889 1.00 41.91 1005 THR A CA 1
ATOM 7842 C C . THR A 1 1005 ? 21.870 -14.360 28.026 1.00 41.91 1005 THR A C 1
ATOM 7844 O O . THR A 1 1005 ? 21.865 -14.987 26.970 1.00 41.91 1005 THR A O 1
ATOM 7847 N N . ILE A 1 1006 ? 22.981 -13.772 28.486 1.00 43.06 1006 ILE A N 1
ATOM 7848 C CA . ILE A 1 1006 ? 24.278 -13.847 27.791 1.00 43.06 1006 ILE A CA 1
ATOM 7849 C C . ILE A 1 1006 ? 24.761 -15.301 27.699 1.00 43.06 1006 ILE A C 1
ATOM 7851 O O . ILE A 1 1006 ? 25.186 -15.727 26.629 1.00 43.06 1006 ILE A O 1
ATOM 7855 N N . MET A 1 1007 ? 24.639 -16.100 28.763 1.00 41.03 1007 MET A N 1
ATOM 7856 C CA . MET A 1 1007 ? 24.979 -17.526 28.726 1.00 41.03 1007 MET A CA 1
ATOM 7857 C C . MET A 1 1007 ? 24.043 -18.323 27.817 1.00 41.03 1007 MET A C 1
ATOM 7859 O O . MET A 1 1007 ? 24.526 -19.193 27.101 1.00 41.03 1007 MET A O 1
ATOM 7863 N N . PHE A 1 1008 ? 22.741 -18.025 27.772 1.00 40.72 1008 PHE A N 1
ATOM 7864 C CA . PHE A 1 1008 ? 21.825 -18.691 26.841 1.00 40.72 1008 PHE A CA 1
ATOM 7865 C C . PHE A 1 1008 ? 22.128 -18.321 25.382 1.00 40.72 1008 PHE A C 1
ATOM 7867 O O . PHE A 1 1008 ? 22.161 -19.203 24.531 1.00 40.72 1008 PHE A O 1
ATOM 7874 N N . VAL A 1 1009 ? 22.450 -17.055 25.090 1.00 51.00 1009 VAL A N 1
ATOM 7875 C CA . VAL A 1 1009 ? 22.886 -16.603 23.757 1.00 51.00 1009 VAL A CA 1
ATOM 7876 C C . VAL A 1 1009 ? 24.241 -17.206 23.377 1.00 51.00 1009 VAL A C 1
ATOM 7878 O O . VAL A 1 1009 ? 24.398 -17.655 22.246 1.00 51.00 1009 VAL A O 1
ATOM 7881 N N . ILE A 1 1010 ? 25.203 -17.304 24.300 1.00 56.22 1010 ILE A N 1
ATOM 7882 C CA . ILE A 1 1010 ? 26.494 -17.969 24.056 1.00 56.22 1010 ILE A CA 1
ATOM 7883 C C . ILE A 1 1010 ? 26.303 -19.477 23.861 1.00 56.22 1010 ILE A C 1
ATOM 7885 O O . ILE A 1 1010 ? 26.901 -20.037 22.950 1.00 56.22 1010 ILE A O 1
ATOM 7889 N N . VAL A 1 1011 ? 25.448 -20.146 24.638 1.00 61.81 1011 VAL A N 1
ATOM 7890 C CA . VAL A 1 1011 ? 25.145 -21.577 24.467 1.00 61.81 1011 VAL A CA 1
ATOM 7891 C C . VAL A 1 1011 ? 24.382 -21.827 23.166 1.00 61.81 1011 VAL A C 1
ATOM 7893 O O . VAL A 1 1011 ? 24.725 -22.768 22.455 1.00 61.81 1011 VAL A O 1
ATOM 7896 N N . ALA A 1 1012 ? 23.430 -20.971 22.789 1.00 59.44 1012 ALA A N 1
ATOM 7897 C CA . ALA A 1 1012 ? 22.724 -21.035 21.510 1.00 59.44 1012 ALA A CA 1
ATOM 7898 C C . ALA A 1 1012 ? 23.654 -20.739 20.322 1.00 59.44 1012 ALA A C 1
ATOM 7900 O O . ALA A 1 1012 ? 23.599 -21.444 19.318 1.00 59.44 1012 ALA A O 1
ATOM 7901 N N . ALA A 1 1013 ? 24.572 -19.775 20.440 1.00 62.81 1013 ALA A N 1
ATOM 7902 C CA . ALA A 1 1013 ? 25.596 -19.499 19.435 1.00 62.81 1013 ALA A CA 1
ATOM 7903 C C . ALA A 1 1013 ? 26.626 -20.637 19.345 1.00 62.81 1013 ALA A C 1
ATOM 7905 O O . ALA A 1 1013 ? 27.009 -21.029 18.247 1.00 62.81 1013 ALA A O 1
ATOM 7906 N N . CYS A 1 1014 ? 27.036 -21.234 20.467 1.00 65.31 1014 CYS A N 1
ATOM 7907 C CA . CYS A 1 1014 ? 27.898 -22.415 20.498 1.00 65.31 1014 CYS A CA 1
ATOM 7908 C C . CYS A 1 1014 ? 27.197 -23.649 19.917 1.00 65.31 1014 CYS A C 1
ATOM 7910 O O . CYS A 1 1014 ? 27.833 -24.382 19.164 1.00 65.31 1014 CYS A O 1
ATOM 7912 N N . LEU A 1 1015 ? 25.904 -23.857 20.189 1.00 64.19 1015 LEU A N 1
ATOM 7913 C CA . LEU A 1 1015 ? 25.080 -24.890 19.554 1.00 64.19 1015 LEU A CA 1
ATOM 7914 C C . LEU A 1 1015 ? 24.914 -24.621 18.059 1.00 64.19 1015 LEU A C 1
ATOM 7916 O O . LEU A 1 1015 ? 25.125 -25.533 17.272 1.00 64.19 1015 LEU A O 1
ATOM 7920 N N . GLY A 1 1016 ? 24.641 -23.385 17.643 1.00 73.06 1016 GLY A N 1
ATOM 7921 C CA . GLY A 1 1016 ? 24.571 -22.983 16.238 1.00 73.06 1016 GLY A CA 1
ATOM 7922 C C . GLY A 1 1016 ? 25.897 -23.202 15.507 1.00 73.06 1016 GLY A C 1
ATOM 7923 O O . GLY A 1 1016 ? 25.928 -23.823 14.449 1.00 73.06 1016 GLY A O 1
ATOM 7924 N N . ILE A 1 1017 ? 27.021 -22.802 16.106 1.00 71.62 1017 ILE A N 1
ATOM 7925 C CA . ILE A 1 1017 ? 28.376 -23.036 15.586 1.00 71.62 1017 ILE A CA 1
ATOM 7926 C C . ILE A 1 1017 ? 28.722 -24.533 15.590 1.00 71.62 1017 ILE A C 1
ATOM 7928 O O . ILE A 1 1017 ? 29.402 -24.995 14.675 1.00 71.62 1017 ILE A O 1
ATOM 7932 N N . TRP A 1 1018 ? 28.266 -25.313 16.572 1.00 72.44 1018 TRP A N 1
ATOM 7933 C CA . TRP A 1 1018 ? 28.486 -26.761 16.644 1.00 72.44 1018 TRP A CA 1
ATOM 7934 C C . TRP A 1 1018 ? 27.638 -27.520 15.620 1.00 72.44 1018 TRP A C 1
ATOM 7936 O O . TRP A 1 1018 ? 28.182 -28.361 14.911 1.00 72.44 1018 TRP A O 1
ATOM 7946 N N . LEU A 1 1019 ? 26.359 -27.172 15.457 1.00 65.38 1019 LEU A N 1
ATOM 7947 C CA . LEU A 1 1019 ? 25.460 -27.686 14.421 1.00 65.38 1019 LEU A CA 1
ATOM 7948 C C . LEU A 1 1019 ? 25.961 -27.297 13.026 1.00 65.38 1019 LEU A C 1
ATOM 7950 O O . LEU A 1 1019 ? 26.069 -28.160 12.161 1.00 65.38 1019 LEU A O 1
ATOM 7954 N N . TYR A 1 1020 ? 26.390 -26.051 12.819 1.00 62.91 1020 TYR A N 1
ATOM 7955 C CA . TYR A 1 1020 ? 27.007 -25.602 11.570 1.00 62.91 1020 TYR A CA 1
ATOM 7956 C C . TYR A 1 1020 ? 28.331 -26.331 11.288 1.00 62.91 1020 TYR A C 1
ATOM 7958 O O . TYR A 1 1020 ? 28.562 -26.789 10.169 1.00 62.91 1020 TYR A O 1
ATOM 7966 N N . ARG A 1 1021 ? 29.188 -26.540 12.299 1.00 60.88 1021 ARG A N 1
ATOM 7967 C CA . ARG A 1 1021 ? 30.404 -27.368 12.176 1.00 60.88 1021 ARG A CA 1
ATOM 7968 C C . ARG A 1 1021 ? 30.085 -28.852 11.957 1.00 60.88 1021 ARG A C 1
ATOM 7970 O O . ARG A 1 1021 ? 30.858 -29.515 11.271 1.00 60.88 1021 ARG A O 1
ATOM 7977 N N . ARG A 1 1022 ? 28.973 -29.376 12.483 1.00 58.25 1022 ARG A N 1
ATOM 7978 C CA . ARG A 1 1022 ? 28.493 -30.756 12.284 1.00 58.25 1022 ARG A CA 1
ATOM 7979 C C . ARG A 1 1022 ? 27.952 -30.946 10.867 1.00 58.25 1022 ARG A C 1
ATOM 7981 O O . ARG A 1 1022 ? 28.433 -31.832 10.172 1.00 58.25 1022 ARG A O 1
ATOM 7988 N N . TYR A 1 1023 ? 27.104 -30.042 10.384 1.00 58.03 1023 TYR A N 1
ATOM 7989 C CA . TYR A 1 1023 ? 26.629 -29.978 8.998 1.00 58.03 1023 TYR A CA 1
ATOM 7990 C C . TYR A 1 1023 ? 27.792 -29.832 7.997 1.00 58.03 1023 TYR A C 1
ATOM 7992 O O . TYR A 1 1023 ? 27.902 -30.593 7.034 1.00 58.03 1023 TYR A O 1
ATOM 8000 N N . ARG A 1 1024 ? 28.751 -28.934 8.273 1.00 49.50 1024 ARG A N 1
ATOM 8001 C CA . ARG A 1 1024 ? 29.958 -28.742 7.445 1.00 49.50 1024 ARG A CA 1
ATOM 8002 C C . ARG A 1 1024 ? 30.964 -29.904 7.536 1.00 49.50 1024 ARG A C 1
ATOM 8004 O O . ARG A 1 1024 ? 31.822 -30.019 6.662 1.00 49.50 1024 ARG A O 1
ATOM 8011 N N . ARG A 1 1025 ? 30.860 -30.775 8.550 1.00 47.06 1025 ARG A N 1
ATOM 8012 C CA . ARG A 1 1025 ? 31.559 -32.075 8.621 1.00 47.06 1025 ARG A CA 1
ATOM 8013 C C . ARG A 1 1025 ? 30.798 -33.177 7.877 1.00 47.06 1025 ARG A C 1
ATOM 8015 O O . ARG A 1 1025 ? 31.435 -33.952 7.179 1.00 47.06 1025 ARG A O 1
ATOM 8022 N N . GLN A 1 1026 ? 29.465 -33.209 7.938 1.00 47.09 1026 GLN A N 1
ATOM 8023 C CA . GLN A 1 1026 ? 28.644 -34.159 7.173 1.00 47.09 1026 GLN A CA 1
ATOM 8024 C C . GLN A 1 1026 ? 28.769 -33.947 5.654 1.00 47.09 1026 GLN A C 1
ATOM 8026 O O . GLN A 1 1026 ? 28.804 -34.922 4.914 1.00 47.09 1026 GLN A O 1
ATOM 8031 N N . LYS A 1 1027 ? 28.988 -32.711 5.177 1.00 42.41 1027 LYS A N 1
ATOM 8032 C CA . LYS A 1 1027 ? 29.409 -32.433 3.783 1.00 42.41 1027 LYS A CA 1
ATOM 8033 C C . LYS A 1 1027 ? 30.911 -32.689 3.501 1.00 42.41 1027 LYS A C 1
ATOM 8035 O O . LYS A 1 1027 ? 31.484 -32.065 2.609 1.00 42.41 1027 LYS A O 1
ATOM 8040 N N . ARG A 1 1028 ? 31.572 -33.588 4.246 1.00 42.50 1028 ARG A N 1
ATOM 8041 C CA . ARG A 1 1028 ? 32.964 -34.036 4.013 1.00 42.50 1028 ARG A CA 1
ATOM 8042 C C . ARG A 1 1028 ? 33.163 -35.555 4.165 1.00 42.50 1028 ARG A C 1
ATOM 8044 O O . ARG A 1 1028 ? 34.089 -36.003 4.831 1.00 42.50 1028 ARG A O 1
ATOM 8051 N N . HIS A 1 1029 ? 32.360 -36.322 3.433 1.00 33.78 1029 HIS A N 1
ATOM 8052 C CA . HIS A 1 1029 ? 32.691 -37.680 2.986 1.00 33.78 1029 HIS A CA 1
ATOM 8053 C C . HIS A 1 1029 ? 32.245 -37.848 1.525 1.00 33.78 1029 HIS A C 1
ATOM 8055 O O . HIS A 1 1029 ? 31.204 -37.310 1.163 1.00 33.78 1029 HIS A O 1
ATOM 8061 N N . ASN A 1 1030 ? 32.945 -38.550 0.631 1.00 33.41 1030 ASN A N 1
ATOM 8062 C CA . ASN A 1 1030 ? 34.369 -38.912 0.573 1.00 33.41 1030 ASN A CA 1
ATOM 8063 C C . ASN A 1 1030 ? 34.751 -38.865 -0.920 1.00 33.41 1030 ASN A C 1
ATOM 8065 O O . ASN A 1 1030 ? 34.130 -39.570 -1.708 1.00 33.41 1030 ASN A O 1
ATOM 8069 N N . PHE A 1 1031 ? 35.765 -38.091 -1.318 1.00 33.03 1031 PHE A N 1
ATOM 8070 C CA . PHE A 1 1031 ? 36.359 -38.220 -2.657 1.00 33.03 1031 PHE A CA 1
ATOM 8071 C C . PHE A 1 1031 ? 37.686 -38.964 -2.529 1.00 33.03 1031 PHE A C 1
ATOM 8073 O O . PHE A 1 1031 ? 38.672 -38.408 -2.042 1.00 33.03 1031 PHE A O 1
ATOM 8080 N N . TYR A 1 1032 ? 37.689 -40.232 -2.936 1.00 39.88 1032 TYR A N 1
ATOM 8081 C CA . TYR A 1 1032 ? 38.910 -41.023 -3.057 1.00 39.88 1032 TYR A CA 1
ATOM 8082 C C . TYR A 1 1032 ? 39.776 -40.482 -4.202 1.00 39.88 1032 TYR A C 1
ATOM 8084 O O . TYR A 1 1032 ? 39.267 -39.957 -5.194 1.00 39.88 1032 TYR A O 1
ATOM 8092 N N . ARG A 1 1033 ? 41.099 -40.618 -4.071 1.00 34.34 1033 ARG A N 1
ATOM 8093 C CA . ARG A 1 1033 ? 42.016 -40.439 -5.200 1.00 34.34 1033 ARG A CA 1
ATOM 8094 C C . ARG A 1 1033 ? 42.049 -41.728 -6.007 1.00 34.34 1033 ARG A C 1
ATOM 8096 O O . ARG A 1 1033 ? 42.364 -42.777 -5.461 1.00 34.34 1033 ARG A O 1
ATOM 8103 N N . MET A 1 1034 ? 41.786 -41.622 -7.303 1.00 34.69 1034 MET A N 1
ATOM 8104 C CA . MET A 1 1034 ? 41.990 -42.714 -8.247 1.00 34.69 1034 MET A CA 1
ATOM 8105 C C . MET A 1 1034 ? 43.485 -42.816 -8.566 1.00 34.69 1034 MET A C 1
ATOM 8107 O O . MET A 1 1034 ? 43.995 -42.075 -9.402 1.00 34.69 1034 MET A O 1
ATOM 8111 N N . ASN A 1 1035 ? 44.197 -43.644 -7.799 1.00 43.78 1035 ASN A N 1
ATOM 8112 C CA . ASN A 1 1035 ? 45.583 -44.039 -8.078 1.00 43.78 1035 ASN A CA 1
ATOM 8113 C C . ASN A 1 1035 ? 45.956 -45.414 -7.466 1.00 43.78 1035 ASN A C 1
ATOM 8115 O O . ASN A 1 1035 ? 47.138 -45.746 -7.424 1.00 43.78 1035 ASN A O 1
ATOM 8119 N N . ASP A 1 1036 ? 44.950 -46.170 -7.005 1.00 47.69 1036 ASP A N 1
ATOM 8120 C CA . ASP A 1 1036 ? 45.027 -47.542 -6.466 1.00 47.69 1036 ASP A CA 1
ATOM 8121 C C . ASP A 1 1036 ? 43.992 -48.468 -7.161 1.00 47.69 1036 ASP A C 1
ATOM 8123 O O . ASP A 1 1036 ? 43.510 -49.427 -6.567 1.00 47.69 1036 ASP A O 1
ATOM 8127 N N . PHE A 1 1037 ? 43.616 -48.132 -8.404 1.00 39.31 1037 PHE A N 1
ATOM 8128 C CA . PHE A 1 1037 ? 43.012 -48.977 -9.449 1.00 39.31 1037 PHE A CA 1
ATOM 8129 C C . PHE A 1 1037 ? 43.130 -48.239 -10.792 1.00 39.31 1037 PHE A C 1
ATOM 8131 O O . PHE A 1 1037 ? 42.912 -47.002 -10.784 1.00 39.31 1037 PHE A O 1
#

Organism: Mucor circinelloides f. lusitanicus (NCBI:txid29924)

Radius of gyration: 48.08 Å; chains: 1; bounding box: 101×132×136 Å

Secondary structure (DSSP, 8-state):
-------------------------------------------------------------------------------------------PPP------------------------S----PPP--------------------------PPPP---HHHHHTT-TT---PPP--------------------PPPHHHHHHHHHHHHHHHHHHHB---EETTTTEEPPHHHHTS--SSPPSS-SBGGGSSSSHHHHHHHHHHHHHHTTSSPPPTT--HHHHHHHHHHHHHH-TTHHHHHHHHHHHHHTT-S-HHHHHHHHHHHHHHHTT-PPPHHHHHHHHHHHHTTTT--GGGHHHHHHHHHHHHHHHHHH---SSPPPHHHHHHHHHTTTS--SSSS-HHHHHHTTTTS---SS-HHHHHHHHHHHHTTGGGSTTTTTSPPPHHHHHHHHHHHHTT----TT---THHHHHHHHHHHHHSSS-SS-GGGHHHHHHTTT-HHHHHHHHHTS-HHHHHHHHHHHHHHHHTTSHHHHHHH---HHHHHHHHHHHH-------HHHHHHHHHHHHHHHHHHHHHEE--HHHHHH-SS----EEPP----SS----S-HHHHTEEEEE-SSEEEEEETTTTEEEEEEESSPPPPTT--GGGEEEES---EEE-TT-GGGHHHHHHHT-GGGEEE--GGG---SS---S-S--SS---SEEEES-SSS-TTEEE--TT-TTS-HHHHHHHHHHHHGGGT-HHHHHHHHHHHHHHHHHHHHHH---SSPEEEEEEEEEGGGTEEEEE-SHHHHHHHHHTTEEE-PPPTTS-SEEEEETTT-HHHHHHHHTT-SEEEE---TT--HHHHH-S-THHHHTGGGPPPPHHHHTT-EEESTTEEETTEETIIIIITT-HHHHHHHHHHHH-TT-----S-TT-PSPSS-EE-SSS---PEEP-HHHHT-SS-HHHHTTTTS---TTS---SS-----PPPTTTHHHHHHHHHHHHHHHHHHHHHHHHHHHHHT------S---

Sequence (1037 aa):
MSLVLSANASEGAGTLQDELVEQKRHSRSLDLEPNARMRLHQRSASESDGIDIIAATEQKIPPSVVASSVPTTKEETSVSNSVFSLYKKLGSPRRNRSFTSNNPKGFTSKSRASIGSAFSSFRQPSLSNMSTNTTAASSTTTASNNANKKNRFSTPVNNPDAAIAMNPMNQSIKEEEQEEIKKPNLLEQTGTSKRSLPFSLQNEINQFSIDGFAHKYFATHKRGLFRRTVPMNELLCWTKDSIKQPLLTSNKTLFSKDALKCFKILQMLMNDRPRPRTFNYIESFQTLLSCGITKGQMRDEIYVQICRQLNKNPKDDSIRKGWEILCVVSVTFPPSKDLETYLHRFVQQHFDQHKNQLNILSRYVSAKLVRICSRGARGKVLSAAEIERAKEAPFKPSVFGEPLDVIMDLQKDNTTLFIPKIVTVLTQSVHDLNGSTSEGIFRVPGDADAVTELRIRIENGNYDSTGIEDPNVPASLLKYWLRDLAEPLIPTDLYDDCIKYAHDKEKTIDIINSLPNVNRRIALYMIRFLQDFADPQVIQHTLMNVVNLAMVFAPNFLRCPSVNLTTIFENSKYEQLFLKTLITELEVDKDDCAYSEQEVIGRIKQQDNYPFKTEITNATLNGFTIEYRNYYKIVTNTILGKTYCLVSGNQGVPEGCSTESVIQVPVQSFSIDKDSYGVVPFIELLGLQNNVTKTSTANMTSPCIKDGSADTSTNSPQLIFSASSSFGASYVAFSGNDDRLAPLQKASWLMYIGAFFDMELKSYSIYTQISDNYNCHKRNLGSPLTPKAVSWTTFEPSAHLFTVQSETYYAQLSQDAGGRLVSTNVAQGDTFKTNYTTDLLPLANTLRGADFIIDSSALDVDYKTWIGADSMYFTGGNGIQKVNAIVNNQVYSINGLVSNNQSDWFQRAAARPDLALLDLIKLFYPDFAITASSDIIQFPVWLTPFTNETTTSRAITSEIYGGCGNMASTAFAQSACTIGGSSLSGGQYTKKLSTGETAGISVGTIMFVIVAACLGIWLYRRYRRQKRHNFYRMNDF

pLDDT: mean 72.57, std 25.01, range [22.94, 98.19]